Protein AF-0000000073396940 (afdb_homodimer)

Foldseek 3Di:
DQLWKFFLAKDWAQFQDQQVVVVHDLLRQLLVRVVRACVGSVHDLLNCLVFHAEEEFAAQCCQLPVDDPCQCSNVVNPVSNPPHHGDYAYQWLCRQVVSVVVRSVCCSVVSGFKYKRKFFFNQNSDDPQSSQVSSCVNFPPPPDQVPPSRRQVQLLLVVQVVLCVVQRDDCVLLQLLLVQLQVLQLQASRANCVPPDDDVRDDDDCVRWNDDYNPFTDSQAFDATGIMMMTMMGTPVVCVVVVPRDTLKIWQFKFKDFADRHSCVQQVVVVVVPPDLANRQSLLVGLVRRCVSSVHAPQLFLAEEEARNGSSRVLSVCDSNPVDDRSVSSVCSVVVQCHQVHSYPYNSNSHCSTRNRRSRHRNVVRVNCQSCQLNVNSGRSHRPNGFKYKYWIARRSRSMIMMIIIGGPVPD/DQLWKFFLAKDWAQFQDQQVVVVHDLLRQLLVRVVRACVGSVHDLLNCLVFHAEEEFAAQCCQLPVDDPCQCSNVVNPVSNPPHHGDYAYQWLCRQVVSVVVRSVCCSVVSGFKYKGKFFFNQNSDDPQSSQVSSCVNFPPPPDQVPPSRRQVQLLLVVQVVLCVVQRDDCVLLQLLLVQLQVLQLQASRANCVPPDDDVRDDDDCVRWNDDYNPFTDSQAFDATGIMMMTMMGTPVVCVVPVPRDTLKIWQFKFKDFAHRHSCVQQVVVVPVPPPLANRQSLLVGLVRRCVSSVHAPQLFLAEEEARNGSSRVLSVCDSNPVDDRSVSSVCSVVVQCHQVHSYPYNSNSHCSTRNRRSRHRNVVRVNCQSCQLNVNSGRSHRPNGFKYKYWIARRSRSMIMMTIIGGPVPD

Secondary structure (DSSP, 8-state):
----EEEEEEEE--TT--TTTTT--HHHHHHHHHHHHHHHHT--HHHHHHHEEEEEE-SSHHHHHS---GGGHHHHH-GGGTT--EEEEEBTBTHHHHHHHHHHHHHHHTS-SEEEEEEEE---SS-HHHHHHHHGGGS-TTTS-TT-SSHHHHHHHHHHHHHHHHH---HHHHHHHHHHHHHHHTT-TT-TTTT----SS----TTTS-EEETTEEGGGBPPP--EEEEEEEEEHHHHHH-TT---SEEEEEEEEEE--S-HHHHHHHHHHSTT--SSSHHHHHHHHHHHHHHT--GGG-SEEEE--SBHHHHHHHHHHHTSSSTT-HHHHHHTTTTSTTSSS-B-TT-HHHHH---HHHHHHHHHHHHHHHHHT--GGGPPTT--EEEEEEEETTTTEEEEEEEE--TT-/----EEEEEEEE--TT--TTTTT--HHHHHHHHHHHHHHHHT--HHHHHHHEEEEEE-SSHHHHHS---GGGHHHHH-GGGTT--EEEEEBTBTHHHHHHHHHHHHHHHTS-SEEEEEEEE---SS-HHHHHHHHGGGS-TTTS-TT-SSHHHHHHHHHHHHHHHHH---HHHHHHHHHHHHHHHTT-TT-TTTT----SS----TTTS-EEETTEEGGGBPPP--EEEEEEEEEHHHHHH-TT---SEEEEEEEEEE--S-HHHHHHHHHHSTT--SSSHHHHHHHHHHHHHHT--GGG-SEEEE--SBHHHHHHHHHHHTSSSTT-HHHHHHTTTTSTTSSS-B-TT-HHHHH---HHHHHHHHHHHHHHHHHT--GGGPPTT--EEEEEEEETTTTEEEEEEEE--TT-

Structure (mmCIF, N/CA/C/O backbone):
data_AF-0000000073396940-model_v1
#
loop_
_entity.id
_entity.type
_entity.pdbx_description
1 polymer 'Acetyl-CoA acetyltransferase'
#
loop_
_atom_site.group_PDB
_atom_site.id
_atom_site.type_symbol
_atom_site.label_atom_id
_atom_site.label_alt_id
_atom_site.label_comp_id
_atom_site.label_asym_id
_atom_site.label_entity_id
_atom_site.label_seq_id
_atom_site.pdbx_PDB_ins_code
_atom_site.Cartn_x
_atom_site.Cartn_y
_atom_site.Cartn_z
_atom_site.occupancy
_atom_site.B_iso_or_equiv
_atom_site.auth_seq_id
_atom_site.auth_comp_id
_atom_site.auth_asym_id
_atom_site.auth_atom_id
_atom_site.pdbx_PDB_model_num
ATOM 1 N N . MET A 1 1 ? -1.108 6.395 -28.344 1 45.44 1 MET A N 1
ATOM 2 C CA . MET A 1 1 ? -0.477 6.652 -27.062 1 45.44 1 MET A CA 1
ATOM 3 C C . MET A 1 1 ? 0.439 5.5 -26.656 1 45.44 1 MET A C 1
ATOM 5 O O . MET A 1 1 ? 0.076 4.332 -26.812 1 45.44 1 MET A O 1
ATOM 9 N N . ASP A 1 2 ? 1.78 5.684 -26.656 1 65.12 2 ASP A N 1
ATOM 10 C CA . ASP A 1 2 ? 2.939 4.938 -26.172 1 65.12 2 ASP A CA 1
ATOM 11 C C . ASP A 1 2 ? 2.781 4.551 -24.703 1 65.12 2 ASP A C 1
ATOM 13 O O . ASP A 1 2 ? 3.225 5.281 -23.812 1 65.12 2 ASP A O 1
ATOM 17 N N . ASP A 1 3 ? 2.074 3.443 -24.438 1 82.06 3 ASP A N 1
ATOM 18 C CA . ASP A 1 3 ? 1.737 3.102 -23.062 1 82.06 3 ASP A CA 1
ATOM 19 C C . ASP A 1 3 ? 2.379 1.778 -22.656 1 82.06 3 ASP A C 1
ATOM 21 O O . ASP A 1 3 ? 1.927 1.132 -21.703 1 82.06 3 ASP A O 1
ATOM 25 N N . GLY A 1 4 ? 3.441 1.517 -23.438 1 95.06 4 GLY A N 1
ATOM 26 C CA . GLY A 1 4 ? 4.121 0.262 -23.156 1 95.06 4 GLY A CA 1
ATOM 27 C C . GLY A 1 4 ? 4.879 0.272 -21.844 1 95.06 4 GLY A C 1
ATOM 28 O O . GLY A 1 4 ? 5.441 1.299 -21.453 1 95.06 4 GLY A O 1
ATOM 29 N N . VAL A 1 5 ? 4.816 -0.851 -21.125 1 98.56 5 VAL A N 1
ATOM 30 C CA . VAL A 1 5 ? 5.617 -1.072 -19.922 1 98.56 5 VAL A CA 1
ATOM 31 C C . VAL A 1 5 ? 6.523 -2.285 -20.125 1 98.56 5 VAL A C 1
ATOM 33 O O . VAL A 1 5 ? 6.051 -3.375 -20.453 1 98.56 5 VAL A O 1
ATOM 36 N N . TRP A 1 6 ? 7.793 -2.041 -19.906 1 98.69 6 TRP A N 1
ATOM 37 C CA . TRP A 1 6 ? 8.82 -3.029 -20.219 1 98.69 6 TRP A CA 1
ATOM 38 C C . TRP A 1 6 ? 9.609 -3.41 -18.969 1 98.69 6 TRP A C 1
ATOM 40 O O . TRP A 1 6 ? 9.836 -2.576 -18.094 1 98.69 6 TRP A O 1
ATOM 50 N N . ILE A 1 7 ? 9.969 -4.691 -18.969 1 98.94 7 ILE A N 1
ATOM 51 C CA . ILE A 1 7 ? 10.82 -5.191 -17.891 1 98.94 7 ILE A CA 1
ATOM 52 C C . ILE A 1 7 ? 12.281 -5.18 -18.344 1 98.94 7 ILE A C 1
ATOM 54 O O . ILE A 1 7 ? 12.648 -5.883 -19.281 1 98.94 7 ILE A O 1
ATOM 58 N N . LEU A 1 8 ? 13.133 -4.434 -17.688 1 98.56 8 LEU A N 1
ATOM 59 C CA . LEU A 1 8 ? 14.539 -4.34 -18.062 1 98.56 8 LEU A CA 1
ATOM 60 C C . LEU A 1 8 ? 15.344 -5.492 -17.469 1 98.56 8 LEU A C 1
ATOM 62 O O . LEU A 1 8 ? 16.328 -5.93 -18.062 1 98.56 8 LEU A O 1
ATOM 66 N N . GLY A 1 9 ? 14.961 -5.871 -16.281 1 98.5 9 GLY A N 1
ATOM 67 C CA . GLY A 1 9 ? 15.641 -6.922 -15.547 1 98.5 9 GLY A CA 1
ATOM 68 C C . GLY A 1 9 ? 15.109 -7.098 -14.133 1 98.5 9 GLY A C 1
ATOM 69 O O . GLY A 1 9 ? 14.188 -6.387 -13.719 1 98.5 9 GLY A O 1
ATOM 70 N N . GLY A 1 10 ? 15.625 -8.102 -13.477 1 98.75 10 GLY A N 1
ATOM 71 C CA . GLY A 1 10 ? 15.172 -8.375 -12.117 1 98.75 10 GLY A CA 1
ATOM 72 C C . GLY A 1 10 ? 16.094 -9.312 -11.367 1 98.75 10 GLY A C 1
ATOM 73 O O . GLY A 1 10 ? 17.109 -9.758 -11.898 1 98.75 10 GLY A O 1
ATOM 74 N N . TYR A 1 11 ? 15.742 -9.461 -10.117 1 98.81 11 TYR A N 1
ATOM 75 C CA . TYR A 1 11 ? 16.547 -10.234 -9.18 1 98.81 11 TYR A CA 1
ATOM 76 C C . TYR A 1 11 ? 15.656 -10.992 -8.203 1 98.81 11 TYR A C 1
ATOM 78 O O . TYR A 1 11 ? 14.602 -10.5 -7.797 1 98.81 11 TYR A O 1
ATOM 86 N N . GLN A 1 12 ? 16.016 -12.195 -7.891 1 98.94 12 GLN A N 1
ATOM 87 C CA . GLN A 1 12 ? 15.43 -13 -6.82 1 98.94 12 GLN A CA 1
ATOM 88 C C . GLN A 1 12 ? 16.5 -13.445 -5.824 1 98.94 12 GLN A C 1
ATOM 90 O O . GLN A 1 12 ? 17.547 -13.961 -6.219 1 98.94 12 GLN A O 1
ATOM 95 N N . SER A 1 13 ? 16.219 -13.211 -4.562 1 98.94 13 SER A N 1
ATOM 96 C CA . SER A 1 13 ? 17.125 -13.742 -3.541 1 98.94 13 SER A CA 1
ATOM 97 C C . SER A 1 13 ? 17 -15.266 -3.438 1 98.94 13 SER A C 1
ATOM 99 O O . SER A 1 13 ? 16.109 -15.867 -4.051 1 98.94 13 SER A O 1
ATOM 101 N N . ASP A 1 14 ? 17.938 -15.883 -2.746 1 98.88 14 ASP A N 1
ATOM 102 C CA . ASP A 1 14 ? 17.891 -17.312 -2.484 1 98.88 14 ASP A CA 1
ATOM 103 C C . ASP A 1 14 ? 16.797 -17.641 -1.459 1 98.88 14 ASP A C 1
ATOM 105 O O . ASP A 1 14 ? 16.969 -17.391 -0.266 1 98.88 14 ASP A O 1
ATOM 109 N N . PHE A 1 15 ? 15.711 -18.281 -1.92 1 98.88 15 PHE A N 1
ATOM 110 C CA . PHE A 1 15 ? 14.547 -18.5 -1.069 1 98.88 15 PHE A CA 1
ATOM 111 C C . PHE A 1 15 ? 14.797 -19.641 -0.092 1 98.88 15 PHE A C 1
ATOM 113 O O . PHE A 1 15 ? 13.992 -19.875 0.816 1 98.88 15 PHE A O 1
ATOM 120 N N . ALA A 1 16 ? 15.93 -20.297 -0.232 1 98.69 16 ALA A N 1
ATOM 121 C CA . ALA A 1 16 ? 16.25 -21.375 0.698 1 98.69 16 ALA A CA 1
ATOM 122 C C . ALA A 1 16 ? 16.797 -20.828 2.014 1 98.69 16 ALA A C 1
ATOM 124 O O . ALA A 1 16 ? 16.859 -21.547 3.012 1 98.69 16 ALA A O 1
ATOM 125 N N . ARG A 1 17 ? 17.109 -19.562 2.018 1 98.38 17 ARG A N 1
ATOM 126 C CA . ARG A 1 17 ? 17.812 -18.969 3.152 1 98.38 17 ARG A CA 1
ATOM 127 C C . ARG A 1 17 ? 16.859 -18.719 4.312 1 98.38 17 ARG A C 1
ATOM 129 O O . ARG A 1 17 ? 15.656 -18.562 4.109 1 98.38 17 ARG A O 1
ATOM 136 N N . ASN A 1 18 ? 17.406 -18.766 5.457 1 98.31 18 ASN A N 1
ATOM 137 C CA . ASN A 1 18 ? 16.781 -18.281 6.691 1 98.31 18 ASN A CA 1
ATOM 138 C C . ASN A 1 18 ? 17.484 -17.031 7.223 1 98.31 18 ASN A C 1
ATOM 140 O O . ASN A 1 18 ? 18.453 -17.125 7.977 1 98.31 18 ASN A O 1
ATOM 144 N N . LEU A 1 19 ? 16.891 -15.906 6.91 1 98.38 19 LEU A N 1
ATOM 145 C CA . LEU A 1 19 ? 17.594 -14.648 7.16 1 98.38 19 LEU A CA 1
ATOM 146 C C . LEU A 1 19 ? 17.641 -14.344 8.656 1 98.38 19 LEU A C 1
ATOM 148 O O . LEU A 1 19 ? 18.609 -13.75 9.141 1 98.38 19 LEU A O 1
ATOM 152 N N . SER A 1 20 ? 16.625 -14.742 9.344 1 97.06 20 SER A N 1
ATOM 153 C CA . SER A 1 20 ? 16.641 -14.562 10.797 1 97.06 20 SER A CA 1
ATOM 154 C C . SER A 1 20 ? 17.812 -15.305 11.43 1 97.06 20 SER A C 1
ATOM 156 O O . SER A 1 20 ? 18.5 -14.766 12.305 1 97.06 20 SER A O 1
ATOM 158 N N . LYS A 1 21 ? 18.047 -16.594 11.047 1 97.69 21 LYS A N 1
ATOM 159 C CA . LYS A 1 21 ? 19.156 -17.391 11.562 1 97.69 21 LYS A CA 1
ATOM 160 C C . LYS A 1 21 ? 20.5 -16.781 11.164 1 97.69 21 LYS A C 1
ATOM 162 O O . LYS A 1 21 ? 21.516 -16.984 11.852 1 97.69 21 LYS A O 1
ATOM 167 N N . GLU A 1 22 ? 20.5 -16.047 10.078 1 98.19 22 GLU A N 1
ATOM 168 C CA . GLU A 1 22 ? 21.719 -15.367 9.625 1 98.19 22 GLU A CA 1
ATOM 169 C C . GLU A 1 22 ? 21.875 -14.008 10.297 1 98.19 22 GLU A C 1
ATOM 171 O O . GLU A 1 22 ? 22.781 -13.242 9.961 1 98.19 22 GLU A O 1
ATOM 176 N N . ASN A 1 23 ? 21.016 -13.602 11.18 1 97.38 23 ASN A N 1
ATOM 177 C CA . ASN A 1 23 ? 21 -12.312 11.875 1 97.38 23 ASN A CA 1
ATOM 178 C C . ASN A 1 23 ? 20.859 -11.148 10.898 1 97.38 23 ASN A C 1
ATOM 180 O O . ASN A 1 23 ? 21.578 -10.164 10.992 1 97.38 23 ASN A O 1
ATOM 184 N N . ARG A 1 24 ? 20 -11.328 9.977 1 97.75 24 ARG A N 1
ATOM 185 C CA . ARG A 1 24 ? 19.703 -10.312 8.977 1 97.75 24 ARG A CA 1
ATOM 186 C C . ARG A 1 24 ? 18.25 -9.867 9.078 1 97.75 24 ARG A C 1
ATOM 188 O O . ARG A 1 24 ? 17.375 -10.641 9.477 1 97.75 24 ARG A O 1
ATOM 195 N N . ASP A 1 25 ? 18.016 -8.594 8.805 1 97.94 25 ASP A N 1
ATOM 196 C CA . ASP A 1 25 ? 16.672 -8.023 8.898 1 97.94 25 ASP A CA 1
ATOM 197 C C . ASP A 1 25 ? 16.25 -7.406 7.574 1 97.94 25 ASP A C 1
ATOM 199 O O . ASP A 1 25 ? 16.797 -7.738 6.523 1 97.94 25 ASP A O 1
ATOM 203 N N . PHE A 1 26 ? 15.172 -6.602 7.602 1 98.5 26 PHE A N 1
ATOM 204 C CA . PHE A 1 26 ? 14.617 -6.016 6.383 1 98.5 26 PHE A CA 1
ATOM 205 C C . PHE A 1 26 ? 15.641 -5.113 5.707 1 98.5 26 PHE A C 1
ATOM 207 O O . PHE A 1 26 ? 15.672 -5.012 4.477 1 98.5 26 PHE A O 1
ATOM 214 N N . ALA A 1 27 ? 16.469 -4.418 6.477 1 98.62 27 ALA A N 1
ATOM 215 C CA . ALA A 1 27 ? 17.5 -3.572 5.879 1 98.62 27 ALA A CA 1
ATOM 216 C C . ALA A 1 27 ? 18.453 -4.398 5.008 1 98.62 27 ALA A C 1
ATOM 218 O O . ALA A 1 27 ? 18.766 -4.008 3.879 1 98.62 27 ALA A O 1
ATOM 219 N N . ASP A 1 28 ? 18.891 -5.551 5.504 1 98.75 28 ASP A N 1
ATOM 220 C CA . ASP A 1 28 ? 19.797 -6.434 4.777 1 98.75 28 ASP A CA 1
ATOM 221 C C . ASP A 1 28 ? 19.141 -6.977 3.51 1 98.75 28 ASP A C 1
ATOM 223 O O . ASP A 1 28 ? 19.75 -6.973 2.436 1 98.75 28 ASP A O 1
ATOM 227 N N . LEU A 1 29 ? 17.953 -7.461 3.662 1 98.88 29 LEU A N 1
ATOM 228 C CA . LEU A 1 29 ? 17.25 -8.031 2.525 1 98.88 29 LEU A CA 1
ATOM 229 C C . LEU A 1 29 ? 16.984 -6.973 1.454 1 98.88 29 LEU A C 1
ATOM 231 O O . LEU A 1 29 ? 17.156 -7.242 0.262 1 98.88 29 LEU A O 1
ATOM 235 N N . THR A 1 30 ? 16.531 -5.77 1.892 1 98.94 30 THR A N 1
ATOM 236 C CA . THR A 1 30 ? 16.266 -4.691 0.946 1 98.94 30 THR A CA 1
ATOM 237 C C . THR A 1 30 ? 17.531 -4.309 0.19 1 98.94 30 THR A C 1
ATOM 239 O O . THR A 1 30 ? 17.5 -4.125 -1.028 1 98.94 30 THR A O 1
ATOM 242 N N . ARG A 1 31 ? 18.609 -4.184 0.89 1 98.88 31 ARG A N 1
ATOM 243 C CA . ARG A 1 31 ? 19.875 -3.855 0.246 1 98.88 31 ARG A CA 1
ATOM 244 C C . ARG A 1 31 ? 20.219 -4.871 -0.836 1 98.88 31 ARG A C 1
ATOM 246 O O . ARG A 1 31 ? 20.547 -4.5 -1.963 1 98.88 31 ARG A O 1
ATOM 253 N N . GLU A 1 32 ? 20.156 -6.117 -0.478 1 98.88 32 GLU A N 1
ATOM 254 C CA . GLU A 1 32 ? 20.469 -7.188 -1.413 1 98.88 32 GLU A CA 1
ATOM 255 C C . GLU A 1 32 ? 19.578 -7.121 -2.654 1 98.88 32 GLU A C 1
ATOM 257 O O . GLU A 1 32 ? 20.078 -7.172 -3.781 1 98.88 32 GLU A O 1
ATOM 262 N N . VAL A 1 33 ? 18.266 -6.988 -2.453 1 98.94 33 VAL A N 1
ATOM 263 C CA . VAL A 1 33 ? 17.297 -7.062 -3.549 1 98.94 33 VAL A CA 1
ATOM 264 C C . VAL A 1 33 ? 17.422 -5.816 -4.422 1 98.94 33 VAL A C 1
ATOM 266 O O . VAL A 1 33 ? 17.375 -5.906 -5.652 1 98.94 33 VAL A O 1
ATOM 269 N N . VAL A 1 34 ? 17.562 -4.617 -3.805 1 98.94 34 VAL A N 1
ATOM 270 C CA . VAL A 1 34 ? 17.719 -3.379 -4.559 1 98.94 34 VAL A CA 1
ATOM 271 C C . VAL A 1 34 ? 19 -3.439 -5.391 1 98.94 34 VAL A C 1
ATOM 273 O O . VAL A 1 34 ? 18.953 -3.221 -6.605 1 98.94 34 VAL A O 1
ATOM 276 N N . ASP A 1 35 ? 20.125 -3.801 -4.766 1 98.81 35 ASP A N 1
ATOM 277 C CA . ASP A 1 35 ? 21.406 -3.861 -5.465 1 98.81 35 ASP A CA 1
ATOM 278 C C . ASP A 1 35 ? 21.375 -4.898 -6.586 1 98.81 35 ASP A C 1
ATOM 280 O O . ASP A 1 35 ? 21.797 -4.621 -7.707 1 98.81 35 ASP A O 1
ATOM 284 N N . GLY A 1 36 ? 20.891 -6.105 -6.238 1 98.88 36 GLY A N 1
ATOM 285 C CA . GLY A 1 36 ? 20.812 -7.156 -7.242 1 98.88 36 GLY A CA 1
ATOM 286 C C . GLY A 1 36 ? 19.938 -6.785 -8.43 1 98.88 36 GLY A C 1
ATOM 287 O O . GLY A 1 36 ? 20.297 -7.078 -9.578 1 98.88 36 GLY A O 1
ATOM 288 N N . THR A 1 37 ? 18.781 -6.133 -8.188 1 98.88 37 THR A N 1
ATOM 289 C CA . THR A 1 37 ? 17.844 -5.766 -9.234 1 98.88 37 THR A CA 1
ATOM 290 C C . THR A 1 37 ? 18.438 -4.699 -10.148 1 98.88 37 THR A C 1
ATOM 292 O O . THR A 1 37 ? 18.359 -4.812 -11.375 1 98.88 37 THR A O 1
ATOM 295 N N . LEU A 1 38 ? 19 -3.656 -9.57 1 98.75 38 LEU A N 1
ATOM 296 C CA . LEU A 1 38 ? 19.578 -2.568 -10.352 1 98.75 38 LEU A CA 1
ATOM 297 C C . LEU A 1 38 ? 20.766 -3.066 -11.18 1 98.75 38 LEU A C 1
ATOM 299 O O . LEU A 1 38 ? 20.938 -2.66 -12.336 1 98.75 38 LEU A O 1
ATOM 303 N N . THR A 1 39 ? 21.562 -3.965 -10.594 1 98.62 39 THR A N 1
ATOM 304 C CA . THR A 1 39 ? 22.688 -4.555 -11.32 1 98.62 39 THR A CA 1
ATOM 305 C C . THR A 1 39 ? 22.188 -5.359 -12.516 1 98.62 39 THR A C 1
ATOM 307 O O . THR A 1 39 ? 22.672 -5.191 -13.633 1 98.62 39 THR A O 1
ATOM 310 N N . ALA A 1 40 ? 21.219 -6.23 -12.297 1 98.5 40 ALA A N 1
ATOM 311 C CA . ALA A 1 40 ? 20.688 -7.078 -13.352 1 98.5 40 ALA A CA 1
ATOM 312 C C . ALA A 1 40 ? 20.062 -6.242 -14.469 1 98.5 40 ALA A C 1
ATOM 314 O O . ALA A 1 40 ? 20.172 -6.598 -15.648 1 98.5 40 ALA A O 1
ATOM 315 N N . ALA A 1 41 ? 19.391 -5.18 -14.117 1 98.38 41 ALA A N 1
ATOM 316 C CA . ALA A 1 41 ? 18.703 -4.316 -15.078 1 98.38 41 ALA A CA 1
ATOM 317 C C . ALA A 1 41 ? 19.672 -3.326 -15.711 1 98.38 41 ALA A C 1
ATOM 319 O O . ALA A 1 41 ? 19.328 -2.645 -16.688 1 98.38 41 ALA A O 1
ATOM 320 N N . LYS A 1 42 ? 20.875 -3.189 -15.18 1 97.88 42 LYS A N 1
ATOM 321 C CA . LYS A 1 42 ? 21.891 -2.238 -15.633 1 97.88 42 LYS A CA 1
ATOM 322 C C . LYS A 1 42 ? 21.375 -0.805 -15.531 1 97.88 42 LYS A C 1
ATOM 324 O O . LYS A 1 42 ? 21.484 -0.036 -16.5 1 97.88 42 LYS A O 1
ATOM 329 N N . VAL A 1 43 ? 20.781 -0.473 -14.438 1 97.69 43 VAL A N 1
ATOM 330 C CA . VAL A 1 43 ? 20.297 0.871 -14.148 1 97.69 43 VAL A CA 1
ATOM 331 C C . VAL A 1 43 ? 21 1.425 -12.914 1 97.69 43 VAL A C 1
ATOM 333 O O . VAL A 1 43 ? 21.078 0.76 -11.875 1 97.69 43 VAL A O 1
ATOM 336 N N . ASP A 1 44 ? 21.531 2.617 -13.062 1 96.5 44 ASP A N 1
ATOM 337 C CA . ASP A 1 44 ? 22.141 3.293 -11.922 1 96.5 44 ASP A CA 1
ATOM 338 C C . ASP A 1 44 ? 21.078 3.84 -10.969 1 96.5 44 ASP A C 1
ATOM 340 O O . ASP A 1 44 ? 20.078 4.406 -11.406 1 96.5 44 ASP A O 1
ATOM 344 N N . ALA A 1 45 ? 21.328 3.639 -9.688 1 96.19 45 ALA A N 1
ATOM 345 C CA . ALA A 1 45 ? 20.391 4.129 -8.688 1 96.19 45 ALA A CA 1
ATOM 346 C C . ALA A 1 45 ? 20.172 5.633 -8.82 1 96.19 45 ALA A C 1
ATOM 348 O O . ALA A 1 45 ? 19.062 6.129 -8.609 1 96.19 45 ALA A O 1
ATOM 349 N N . ALA A 1 46 ? 21.188 6.332 -9.133 1 95 46 ALA A N 1
ATOM 350 C CA . ALA A 1 46 ? 21.094 7.781 -9.297 1 95 46 ALA A CA 1
ATOM 351 C C . ALA A 1 46 ? 20.188 8.141 -10.477 1 95 46 ALA A C 1
ATOM 353 O O . ALA A 1 46 ? 19.469 9.141 -10.438 1 95 46 ALA A O 1
ATOM 354 N N . ASP A 1 47 ? 20.281 7.355 -11.516 1 92.38 47 ASP A N 1
ATOM 355 C CA . ASP A 1 47 ? 19.422 7.562 -12.68 1 92.38 47 ASP A CA 1
ATOM 356 C C . ASP A 1 47 ? 17.953 7.293 -12.328 1 92.38 47 ASP A C 1
ATOM 358 O O . ASP A 1 47 ? 17.062 8.016 -12.773 1 92.38 47 ASP A O 1
ATOM 362 N N . LEU A 1 48 ? 17.75 6.227 -11.578 1 96.56 48 LEU A N 1
ATOM 363 C CA . LEU A 1 48 ? 16.406 5.941 -11.094 1 96.56 48 LEU A CA 1
ATOM 364 C C . LEU A 1 48 ? 15.875 7.098 -10.25 1 96.56 48 LEU A C 1
ATOM 366 O O . LEU A 1 48 ? 14.719 7.512 -10.406 1 96.56 48 LEU A O 1
ATOM 370 N N . ALA A 1 49 ? 16.688 7.633 -9.43 1 95.5 49 ALA A N 1
ATOM 371 C CA . ALA A 1 49 ? 16.281 8.719 -8.539 1 95.5 49 ALA A CA 1
ATOM 372 C C . ALA A 1 49 ? 15.875 9.953 -9.336 1 95.5 49 ALA A C 1
ATOM 374 O O . ALA A 1 49 ? 14.969 10.688 -8.938 1 95.5 49 ALA A O 1
ATOM 375 N N . ALA A 1 50 ? 16.469 10.211 -10.445 1 93.62 50 ALA A N 1
ATOM 376 C CA . ALA A 1 50 ? 16.266 11.422 -11.227 1 93.62 50 ALA A CA 1
ATOM 377 C C . ALA A 1 50 ? 14.906 11.422 -11.914 1 93.62 50 ALA A C 1
ATOM 379 O O . ALA A 1 50 ? 14.305 12.477 -12.125 1 93.62 50 ALA A O 1
ATOM 380 N N . ALA A 1 51 ? 14.367 10.203 -12.141 1 93.38 51 ALA A N 1
ATOM 381 C CA . ALA A 1 51 ? 13.164 10.195 -12.969 1 93.38 51 ALA A CA 1
ATOM 382 C C . ALA A 1 51 ? 12.227 9.062 -12.562 1 93.38 51 ALA A C 1
ATOM 384 O O . ALA A 1 51 ? 11.312 8.711 -13.312 1 93.38 51 ALA A O 1
ATOM 385 N N . GLY A 1 52 ? 12.508 8.539 -11.453 1 98.12 52 GLY A N 1
ATOM 386 C CA . GLY A 1 52 ? 11.789 7.293 -11.211 1 98.12 52 GLY A CA 1
ATOM 387 C C . GLY A 1 52 ? 11.039 7.281 -9.891 1 98.12 52 GLY A C 1
ATOM 388 O O . GLY A 1 52 ? 10.828 8.328 -9.281 1 98.12 52 GLY A O 1
ATOM 389 N N . VAL A 1 53 ? 10.477 6.16 -9.594 1 98.88 53 VAL A N 1
ATOM 390 C CA . VAL A 1 53 ? 9.648 5.883 -8.422 1 98.88 53 VAL A CA 1
ATOM 391 C C . VAL A 1 53 ? 9.922 4.469 -7.922 1 98.88 53 VAL A C 1
ATOM 393 O O . VAL A 1 53 ? 10.32 3.594 -8.695 1 98.88 53 VAL A O 1
ATOM 396 N N . VAL A 1 54 ? 9.82 4.25 -6.613 1 98.94 54 VAL A N 1
ATOM 397 C CA . VAL A 1 54 ? 10.023 2.939 -6.012 1 98.94 54 VAL A CA 1
ATOM 398 C C . VAL A 1 54 ? 8.711 2.432 -5.418 1 98.94 54 VAL A C 1
ATOM 400 O O . VAL A 1 54 ? 7.977 3.189 -4.777 1 98.94 54 VAL A O 1
ATOM 403 N N . HIS A 1 55 ? 8.336 1.219 -5.719 1 98.94 55 HIS A N 1
ATOM 404 C CA . HIS A 1 55 ? 7.199 0.521 -5.117 1 98.94 55 HIS A CA 1
ATOM 405 C C . HIS A 1 55 ? 7.66 -0.707 -4.336 1 98.94 55 HIS A C 1
ATOM 407 O O . HIS A 1 55 ? 8.273 -1.612 -4.906 1 98.94 55 HIS A O 1
ATOM 413 N N . VAL A 1 56 ? 7.348 -0.768 -3.049 1 99 56 VAL A N 1
ATOM 414 C CA . VAL A 1 56 ? 7.723 -1.884 -2.186 1 99 56 VAL A CA 1
ATOM 415 C C . VAL A 1 56 ? 6.484 -2.715 -1.851 1 99 56 VAL A C 1
ATOM 417 O O . VAL A 1 56 ? 5.461 -2.172 -1.43 1 99 56 VAL A O 1
ATOM 420 N N . ALA A 1 57 ? 6.559 -4.004 -2.082 1 98.94 57 ALA A N 1
ATOM 421 C CA . ALA A 1 57 ? 5.48 -4.926 -1.723 1 98.94 57 ALA A CA 1
ATOM 422 C C . ALA A 1 57 ? 5.828 -5.711 -0.462 1 98.94 57 ALA A C 1
ATOM 424 O O . ALA A 1 57 ? 6.906 -6.301 -0.37 1 98.94 57 ALA A O 1
ATOM 425 N N . ASN A 1 58 ? 4.977 -5.73 0.482 1 98.94 58 ASN A N 1
ATOM 426 C CA . ASN A 1 58 ? 5.09 -6.461 1.739 1 98.94 58 ASN A CA 1
ATOM 427 C C . ASN A 1 58 ? 3.729 -6.652 2.4 1 98.94 58 ASN A C 1
ATOM 429 O O . ASN A 1 58 ? 2.9 -5.738 2.4 1 98.94 58 ASN A O 1
ATOM 433 N N . ALA A 1 59 ? 3.516 -7.805 2.949 1 98.69 59 ALA A N 1
ATOM 434 C CA . ALA A 1 59 ? 2.189 -8.062 3.508 1 98.69 59 ALA A CA 1
ATOM 435 C C . ALA A 1 59 ? 2.215 -7.988 5.031 1 98.69 59 ALA A C 1
ATOM 437 O O . ALA A 1 59 ? 1.302 -7.434 5.648 1 98.69 59 ALA A O 1
ATOM 438 N N . PHE A 1 60 ? 3.279 -8.57 5.695 1 98.56 60 PHE A N 1
ATOM 439 C CA . PHE A 1 60 ? 3.127 -8.805 7.125 1 98.56 60 PHE A CA 1
ATOM 440 C C . PHE A 1 60 ? 4.375 -8.367 7.883 1 98.56 60 PHE A C 1
ATOM 442 O O . PHE A 1 60 ? 4.652 -8.867 8.977 1 98.56 60 PHE A O 1
ATOM 449 N N . GLY A 1 61 ? 5.16 -7.469 7.332 1 98.5 61 GLY A N 1
ATOM 450 C CA . GLY A 1 61 ? 6.395 -7.027 7.957 1 98.5 61 GLY A CA 1
ATOM 451 C C . GLY A 1 61 ? 6.199 -6.543 9.383 1 98.5 61 GLY A C 1
ATOM 452 O O . GLY A 1 61 ? 7.043 -6.789 10.25 1 98.5 61 GLY A O 1
ATOM 453 N N . GLU A 1 62 ? 5.09 -5.852 9.688 1 98.25 62 GLU A N 1
ATOM 454 C CA . GLU A 1 62 ? 4.809 -5.305 11.016 1 98.25 62 GLU A CA 1
ATOM 455 C C . GLU A 1 62 ? 4.621 -6.414 12.047 1 98.25 62 GLU A C 1
ATOM 457 O O . GLU A 1 62 ? 5.07 -6.293 13.188 1 98.25 62 GLU A O 1
ATOM 462 N N . MET A 1 63 ? 4.008 -7.496 11.641 1 98.12 63 MET A N 1
ATOM 463 C CA . MET A 1 63 ? 3.734 -8.594 12.562 1 98.12 63 MET A CA 1
ATOM 464 C C . MET A 1 63 ? 4.973 -9.461 12.758 1 98.12 63 MET A C 1
ATOM 466 O O . MET A 1 63 ? 5.238 -9.93 13.867 1 98.12 63 MET A O 1
ATOM 470 N N . PHE A 1 64 ? 5.77 -9.672 11.742 1 98.44 64 PHE A N 1
ATOM 471 C CA . PHE A 1 64 ? 6.875 -10.625 11.773 1 98.44 64 PHE A CA 1
ATOM 472 C C . PHE A 1 64 ? 8.141 -9.961 12.289 1 98.44 64 PHE A C 1
ATOM 474 O O . PHE A 1 64 ? 9.008 -10.625 12.867 1 98.44 64 PHE A O 1
ATOM 481 N N . ALA A 1 65 ? 8.273 -8.625 12.047 1 97.88 65 ALA A N 1
ATOM 482 C CA . ALA A 1 65 ? 9.547 -7.98 12.367 1 97.88 65 ALA A CA 1
ATOM 483 C C . ALA A 1 65 ? 9.328 -6.613 13.008 1 97.88 65 ALA A C 1
ATOM 485 O O . ALA A 1 65 ? 10.273 -5.84 13.172 1 97.88 65 ALA A O 1
ATOM 486 N N . ARG A 1 66 ? 8.039 -6.25 13.328 1 96.75 66 ARG A N 1
ATOM 487 C CA . ARG A 1 66 ? 7.668 -4.953 13.891 1 96.75 66 ARG A CA 1
ATOM 488 C C . ARG A 1 66 ? 8.18 -3.812 13.016 1 96.75 66 ARG A C 1
ATOM 490 O O . ARG A 1 66 ? 8.578 -2.766 13.523 1 96.75 66 ARG A O 1
ATOM 497 N N . GLN A 1 67 ? 8.281 -4.059 11.742 1 98.19 67 GLN A N 1
ATOM 498 C CA . GLN A 1 67 ? 8.797 -3.055 10.82 1 98.19 67 GLN A CA 1
ATOM 499 C C . GLN A 1 67 ? 7.742 -2.67 9.789 1 98.19 67 GLN A C 1
ATOM 501 O O . GLN A 1 67 ? 7.34 -3.498 8.969 1 98.19 67 GLN A O 1
ATOM 506 N N . GLY A 1 68 ? 7.203 -1.471 9.938 1 98.12 68 GLY A N 1
ATOM 507 C CA . GLY A 1 68 ? 6.383 -0.833 8.922 1 98.12 68 GLY A CA 1
ATOM 508 C C . GLY A 1 68 ? 7.129 0.222 8.125 1 98.12 68 GLY A C 1
ATOM 509 O O . GLY A 1 68 ? 8.359 0.174 8.023 1 98.12 68 GLY A O 1
ATOM 510 N N . HIS A 1 69 ? 6.352 1.037 7.375 1 98.75 69 HIS A N 1
ATOM 511 C CA . HIS A 1 69 ? 6.914 2.137 6.602 1 98.75 69 HIS A CA 1
ATOM 512 C C . HIS A 1 69 ? 8.023 1.647 5.676 1 98.75 69 HIS A C 1
ATOM 514 O O . HIS A 1 69 ? 9.047 2.322 5.516 1 98.75 69 HIS A O 1
ATOM 520 N N . LEU A 1 70 ? 7.871 0.457 5.094 1 98.88 70 LEU A N 1
ATOM 521 C CA . LEU A 1 70 ? 8.906 -0.214 4.316 1 98.88 70 LEU A CA 1
ATOM 522 C C . LEU A 1 70 ? 9.156 0.515 3 1 98.88 70 LEU A C 1
ATOM 524 O O . LEU A 1 70 ? 10.18 0.292 2.346 1 98.88 70 LEU A O 1
ATOM 528 N N . GLY A 1 71 ? 8.195 1.396 2.545 1 98.88 71 GLY A N 1
ATOM 529 C CA . GLY A 1 71 ? 8.461 2.223 1.38 1 98.88 71 GLY A CA 1
ATOM 530 C C . GLY A 1 71 ? 9.742 3.035 1.508 1 98.88 71 GLY A C 1
ATOM 531 O O . GLY A 1 71 ? 10.383 3.352 0.505 1 98.88 71 GLY A O 1
ATOM 532 N N . ALA A 1 72 ? 10.164 3.336 2.707 1 98.88 72 ALA A N 1
ATOM 533 C CA . ALA A 1 72 ? 11.328 4.184 2.957 1 98.88 72 ALA A CA 1
ATOM 534 C C . ALA A 1 72 ? 12.602 3.346 3.094 1 98.88 72 ALA A C 1
ATOM 536 O O . ALA A 1 72 ? 13.703 3.889 3.184 1 98.88 72 ALA A O 1
ATOM 537 N N . MET A 1 73 ? 12.492 2.027 3.121 1 98.88 73 MET A N 1
ATOM 538 C CA . MET A 1 73 ? 13.641 1.16 3.385 1 98.88 73 MET A CA 1
ATOM 539 C C . MET A 1 73 ? 14.664 1.253 2.26 1 98.88 73 MET A C 1
ATOM 541 O O . MET A 1 73 ? 15.867 1.286 2.512 1 98.88 73 MET A O 1
ATOM 545 N N . PRO A 1 74 ? 14.195 1.329 0.949 1 98.94 74 PRO A N 1
ATOM 546 C CA . PRO A 1 74 ? 15.203 1.474 -0.105 1 98.94 74 PRO A CA 1
ATOM 547 C C . PRO A 1 74 ? 16.078 2.719 0.074 1 98.94 74 PRO A C 1
ATOM 549 O O . PRO A 1 74 ? 17.297 2.65 -0.077 1 98.94 74 PRO A O 1
ATOM 552 N N . ALA A 1 75 ? 15.469 3.871 0.409 1 98.81 75 ALA A N 1
ATOM 553 C CA . ALA A 1 75 ? 16.234 5.09 0.642 1 98.81 75 ALA A CA 1
ATOM 554 C C . ALA A 1 75 ? 17.094 4.969 1.898 1 98.81 75 ALA A C 1
ATOM 556 O O . ALA A 1 75 ? 18.141 5.613 2.012 1 98.81 75 ALA A O 1
ATOM 557 N N . THR A 1 76 ? 16.672 4.117 2.871 1 98.75 76 THR A N 1
ATOM 558 C CA . THR A 1 76 ? 17.406 3.895 4.105 1 98.75 76 THR A CA 1
ATOM 559 C C . THR A 1 76 ? 18.734 3.207 3.818 1 98.75 76 THR A C 1
ATOM 561 O O . THR A 1 76 ? 19.75 3.525 4.441 1 98.75 76 THR A O 1
ATOM 564 N N . VAL A 1 77 ? 18.734 2.258 2.801 1 98.5 77 VAL A N 1
ATOM 565 C CA . VAL A 1 77 ? 19.891 1.373 2.67 1 98.5 77 VAL A CA 1
ATOM 566 C C . VAL A 1 77 ? 20.688 1.748 1.424 1 98.5 77 VAL A C 1
ATOM 568 O O . VAL A 1 77 ? 21.812 1.266 1.228 1 98.5 77 VAL A O 1
ATOM 571 N N . CYS A 1 78 ? 20.125 2.562 0.543 1 98.44 78 CYS A N 1
ATOM 572 C CA . CYS A 1 78 ? 20.781 3.014 -0.678 1 98.44 78 CYS A CA 1
ATOM 573 C C . CYS A 1 78 ? 20.781 4.535 -0.774 1 98.44 78 CYS A C 1
ATOM 575 O O . CYS A 1 78 ? 19.781 5.125 -1.201 1 98.44 78 CYS A O 1
ATOM 577 N N . ASP A 1 79 ? 21.891 5.18 -0.558 1 96.94 79 ASP A N 1
ATOM 578 C CA . ASP A 1 79 ? 22 6.633 -0.475 1 96.94 79 ASP A CA 1
ATOM 579 C C . ASP A 1 79 ? 21.562 7.293 -1.779 1 96.94 79 ASP A C 1
ATOM 581 O O . ASP A 1 79 ? 21.016 8.391 -1.768 1 96.94 79 ASP A O 1
ATOM 585 N N . ASP A 1 80 ? 21.797 6.684 -2.816 1 98.06 80 ASP A N 1
ATOM 586 C CA . ASP A 1 80 ? 21.484 7.258 -4.121 1 98.06 80 ASP A CA 1
ATOM 587 C C . ASP A 1 80 ? 19.969 7.336 -4.34 1 98.06 80 ASP A C 1
ATOM 589 O O . ASP A 1 80 ? 19.5 8.039 -5.242 1 98.06 80 ASP A O 1
ATOM 593 N N . LEU A 1 81 ? 19.219 6.652 -3.529 1 98.62 81 LEU A N 1
ATOM 594 C CA . LEU A 1 81 ? 17.766 6.672 -3.689 1 98.62 81 LEU A CA 1
ATOM 595 C C . LEU A 1 81 ? 17.125 7.66 -2.723 1 98.62 81 LEU A C 1
ATOM 597 O O . LEU A 1 81 ? 15.898 7.699 -2.592 1 98.62 81 LEU A O 1
ATOM 601 N N . TRP A 1 82 ? 18 8.438 -1.992 1 97.81 82 TRP A N 1
ATOM 602 C CA . TRP A 1 82 ? 17.5 9.516 -1.15 1 97.81 82 TRP A CA 1
ATOM 603 C C . TRP A 1 82 ? 16.656 10.492 -1.965 1 97.81 82 TRP A C 1
ATOM 605 O O . TRP A 1 82 ? 17.047 10.914 -3.051 1 97.81 82 TRP A O 1
ATOM 615 N N . ASP A 1 83 ? 15.391 10.859 -1.509 1 98 83 ASP A N 1
ATOM 616 C CA . ASP A 1 83 ? 14.461 11.805 -2.117 1 98 83 ASP A CA 1
ATOM 617 C C . ASP A 1 83 ? 13.633 11.141 -3.215 1 98 83 ASP A C 1
ATOM 619 O O . ASP A 1 83 ? 12.789 11.781 -3.844 1 98 83 ASP A O 1
ATOM 623 N N . THR A 1 84 ? 13.844 9.797 -3.488 1 98.81 84 THR A N 1
ATOM 624 C CA . THR A 1 84 ? 13.094 9.117 -4.535 1 98.81 84 THR A CA 1
ATOM 625 C C . THR A 1 84 ? 11.711 8.719 -4.035 1 98.81 84 THR A C 1
ATOM 627 O O . THR A 1 84 ? 11.586 7.98 -3.062 1 98.81 84 THR A O 1
ATOM 630 N N . PRO A 1 85 ? 10.625 9.219 -4.691 1 98.81 85 PRO A N 1
ATOM 631 C CA . PRO A 1 85 ? 9.281 8.828 -4.266 1 98.81 85 PRO A CA 1
ATOM 632 C C . PRO A 1 85 ? 9.125 7.316 -4.113 1 98.81 85 PRO A C 1
ATOM 634 O O . PRO A 1 85 ? 9.586 6.559 -4.973 1 98.81 85 PRO A O 1
ATOM 637 N N . ALA A 1 86 ? 8.516 6.863 -2.963 1 98.88 86 ALA A N 1
ATOM 638 C CA . ALA A 1 86 ? 8.359 5.438 -2.703 1 98.88 86 ALA A CA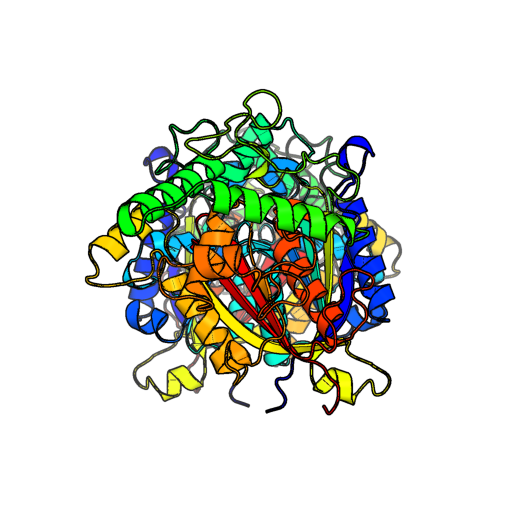 1
ATOM 639 C C . ALA A 1 86 ? 7.137 5.168 -1.831 1 98.88 86 ALA A C 1
ATOM 641 O O . ALA A 1 86 ? 6.75 6.012 -1.017 1 98.88 86 ALA A O 1
ATOM 642 N N . THR A 1 87 ? 6.488 4.082 -2.035 1 98.12 87 THR A N 1
ATOM 643 C CA . THR A 1 87 ? 5.332 3.67 -1.244 1 98.12 87 THR A CA 1
ATOM 644 C C . THR A 1 87 ? 5.309 2.154 -1.069 1 98.12 87 THR A C 1
ATOM 646 O O . THR A 1 87 ? 5.879 1.423 -1.88 1 98.12 87 THR A O 1
ATOM 649 N N . ARG A 1 88 ? 4.762 1.671 0.041 1 98.81 88 ARG A N 1
ATOM 650 C CA . ARG A 1 88 ? 4.547 0.245 0.269 1 98.81 88 ARG A CA 1
ATOM 651 C C . ARG A 1 88 ? 3.113 -0.155 -0.06 1 98.81 88 ARG A C 1
ATOM 653 O O . ARG A 1 88 ? 2.17 0.564 0.279 1 98.81 88 ARG A O 1
ATOM 660 N N . HIS A 1 89 ? 2.926 -1.322 -0.701 1 98.88 89 HIS A N 1
ATOM 661 C CA . HIS A 1 89 ? 1.646 -1.889 -1.113 1 98.88 89 HIS A CA 1
ATOM 662 C C . HIS A 1 89 ? 1.378 -3.213 -0.407 1 98.88 89 HIS A C 1
ATOM 664 O O . HIS A 1 89 ? 2.295 -4.016 -0.21 1 98.88 89 HIS A O 1
ATOM 670 N N . GLU A 1 90 ? 0.113 -3.402 -0.02 1 98.81 90 GLU A N 1
ATOM 671 C CA . GLU A 1 90 ? -0.27 -4.633 0.664 1 98.81 90 GLU A CA 1
ATOM 672 C C . GLU A 1 90 ? -1.578 -5.191 0.109 1 98.81 90 GLU A C 1
ATOM 674 O O . GLU A 1 90 ? -2.545 -4.449 -0.074 1 98.81 90 GLU A O 1
ATOM 679 N N . ALA A 1 91 ? -1.608 -6.453 -0.265 1 98.88 91 ALA A N 1
ATOM 680 C CA . ALA A 1 91 ? -2.771 -7.254 -0.641 1 98.88 91 ALA A CA 1
ATOM 681 C C . ALA A 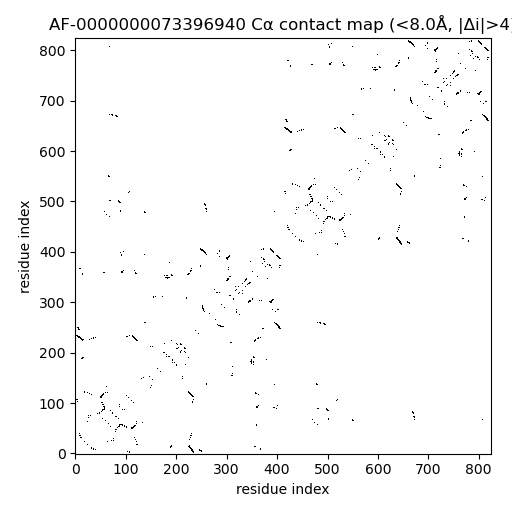1 91 ? -2.551 -8.727 -0.322 1 98.88 91 ALA A C 1
ATOM 683 O O . ALA A 1 91 ? -2.758 -9.594 -1.177 1 98.88 91 ALA A O 1
ATOM 684 N N . ALA A 1 92 ? -2.094 -9.008 0.89 1 98.56 92 ALA A N 1
ATOM 685 C CA . ALA A 1 92 ? -1.707 -10.367 1.274 1 98.56 92 ALA A CA 1
ATOM 686 C C . ALA A 1 92 ? -0.719 -10.961 0.275 1 98.56 92 ALA A C 1
ATOM 688 O O . ALA A 1 92 ? 0.292 -10.336 -0.054 1 98.56 92 ALA A O 1
ATOM 689 N N . CYS A 1 93 ? -0.987 -12.188 -0.198 1 98.69 93 CYS A N 1
ATOM 690 C CA . CYS A 1 93 ? -0.047 -12.891 -1.067 1 98.69 93 CYS A CA 1
ATOM 691 C C . CYS A 1 93 ? 0.016 -12.234 -2.441 1 98.69 93 CYS A C 1
ATOM 693 O O . CYS A 1 93 ? 0.934 -12.5 -3.219 1 98.69 93 CYS A O 1
ATOM 695 N N . ALA A 1 94 ? -0.879 -11.273 -2.729 1 98.88 94 ALA A N 1
ATOM 696 C CA . ALA A 1 94 ? -0.893 -10.609 -4.027 1 98.88 94 ALA A CA 1
ATOM 697 C C . ALA A 1 94 ? -0.165 -9.273 -3.967 1 98.88 94 ALA A C 1
ATOM 699 O O . ALA A 1 94 ? -0.235 -8.477 -4.906 1 98.88 94 ALA A O 1
ATOM 700 N N . SER A 1 95 ? 0.541 -8.969 -2.887 1 98.94 95 SER A N 1
ATOM 701 C CA . SER A 1 95 ? 1.17 -7.672 -2.654 1 98.94 95 SER A CA 1
ATOM 702 C C . SER A 1 95 ? 2.135 -7.316 -3.779 1 98.94 95 SER A C 1
ATOM 704 O O . SER A 1 95 ? 2.156 -6.176 -4.246 1 98.94 95 SER A O 1
ATOM 706 N N . GLY A 1 96 ? 2.932 -8.289 -4.203 1 98.94 96 GLY A N 1
ATOM 707 C CA . GLY A 1 96 ? 3.883 -8.023 -5.27 1 98.94 96 GLY A CA 1
ATOM 708 C C . GLY A 1 96 ? 3.219 -7.637 -6.582 1 98.94 96 GLY A C 1
ATOM 709 O O . GLY A 1 96 ? 3.717 -6.773 -7.305 1 98.94 96 GLY A O 1
ATOM 710 N N . SER A 1 97 ? 2.094 -8.266 -6.887 1 98.94 97 SER A N 1
ATOM 711 C CA . SER A 1 97 ? 1.39 -8 -8.133 1 98.94 97 SER A CA 1
ATOM 712 C C . SER A 1 97 ? 0.719 -6.633 -8.117 1 98.94 97 SER A C 1
ATOM 714 O O . SER A 1 97 ? 0.725 -5.914 -9.117 1 98.94 97 SER A O 1
ATOM 716 N N . VAL A 1 98 ? 0.143 -6.254 -6.961 1 98.94 98 VAL A N 1
ATOM 717 C CA . VAL A 1 98 ? -0.525 -4.957 -6.926 1 98.94 98 VAL A CA 1
ATOM 718 C C . VAL A 1 98 ? 0.515 -3.84 -6.926 1 98.94 98 VAL A C 1
ATOM 720 O O . VAL A 1 98 ? 0.279 -2.764 -7.48 1 98.94 98 VAL A O 1
ATOM 723 N N . ALA A 1 99 ? 1.706 -4.082 -6.312 1 98.94 99 ALA A N 1
ATOM 724 C CA . ALA A 1 99 ? 2.791 -3.113 -6.434 1 98.94 99 ALA A CA 1
ATOM 725 C C . ALA A 1 99 ? 3.186 -2.906 -7.891 1 98.94 99 ALA A C 1
ATOM 727 O O . ALA A 1 99 ? 3.471 -1.781 -8.312 1 98.94 99 ALA A O 1
ATOM 728 N N . THR A 1 100 ? 3.221 -3.965 -8.68 1 98.94 100 THR A N 1
ATOM 729 C CA . THR A 1 100 ? 3.535 -3.893 -10.102 1 98.94 100 THR A CA 1
ATOM 730 C C . THR A 1 100 ? 2.479 -3.082 -10.844 1 98.94 100 THR A C 1
ATOM 732 O O . THR A 1 100 ? 2.811 -2.248 -11.695 1 98.94 100 THR A O 1
ATOM 735 N N . LEU A 1 101 ? 1.202 -3.344 -10.516 1 98.94 101 LEU A N 1
ATOM 736 C CA . LEU A 1 101 ? 0.127 -2.572 -11.133 1 98.94 101 LEU A CA 1
ATOM 737 C C . LEU A 1 101 ? 0.28 -1.086 -10.828 1 98.94 101 LEU A C 1
ATOM 739 O O . LEU A 1 101 ? 0.055 -0.243 -11.703 1 98.94 101 LEU A O 1
ATOM 743 N N . ALA A 1 102 ? 0.64 -0.77 -9.586 1 98.88 102 ALA A N 1
ATOM 744 C CA . ALA A 1 102 ? 0.853 0.626 -9.211 1 98.88 102 ALA A CA 1
ATOM 745 C C . ALA A 1 102 ? 1.998 1.239 -10.016 1 98.88 102 ALA A C 1
ATOM 747 O O . ALA A 1 102 ? 1.906 2.383 -10.461 1 98.88 102 ALA A O 1
ATOM 748 N N . ALA A 1 103 ? 3.064 0.503 -10.148 1 98.88 103 ALA A N 1
ATOM 749 C CA . ALA A 1 103 ? 4.199 0.968 -10.938 1 98.88 103 ALA A CA 1
ATOM 750 C C . ALA A 1 103 ? 3.785 1.232 -12.383 1 98.88 103 ALA A C 1
ATOM 752 O O . ALA A 1 103 ? 4.164 2.25 -12.969 1 98.88 103 ALA A O 1
ATOM 753 N N . MET A 1 104 ? 3.031 0.344 -12.969 1 98.81 104 MET A N 1
ATOM 754 C CA . MET A 1 104 ? 2.547 0.506 -14.336 1 98.81 104 MET A CA 1
ATOM 755 C C . MET A 1 104 ? 1.705 1.771 -14.469 1 98.81 104 MET A C 1
ATOM 757 O O . MET A 1 104 ? 1.838 2.512 -15.445 1 98.81 104 MET A O 1
ATOM 761 N N . ALA A 1 105 ? 0.825 1.989 -13.477 1 98.38 105 ALA A N 1
ATOM 762 C CA . ALA A 1 105 ? -0.019 3.182 -13.508 1 98.38 105 ALA A CA 1
ATOM 763 C C . ALA A 1 105 ? 0.827 4.453 -13.492 1 98.38 105 ALA A C 1
ATOM 765 O O . ALA A 1 105 ? 0.539 5.406 -14.219 1 98.38 105 ALA A O 1
ATOM 766 N N . ASP A 1 106 ? 1.83 4.492 -12.641 1 98.31 106 ASP A N 1
ATOM 767 C CA . ASP A 1 106 ? 2.719 5.645 -12.555 1 98.31 106 ASP A CA 1
ATOM 768 C C . ASP A 1 106 ? 3.422 5.898 -13.891 1 98.31 106 ASP A C 1
ATOM 770 O O . ASP A 1 106 ? 3.523 7.043 -14.336 1 98.31 106 ASP A O 1
ATOM 774 N N . LEU A 1 107 ? 3.906 4.852 -14.5 1 98.12 107 LEU A N 1
ATOM 775 C CA . LEU A 1 107 ? 4.598 4.977 -15.773 1 98.12 107 LEU A CA 1
ATOM 776 C C . LEU A 1 107 ? 3.641 5.449 -16.875 1 98.12 107 LEU A C 1
ATOM 778 O O . LEU A 1 107 ? 3.969 6.355 -17.641 1 98.12 107 LEU A O 1
ATOM 782 N N . ARG A 1 108 ? 2.471 4.891 -16.906 1 97.31 108 ARG A N 1
ATOM 78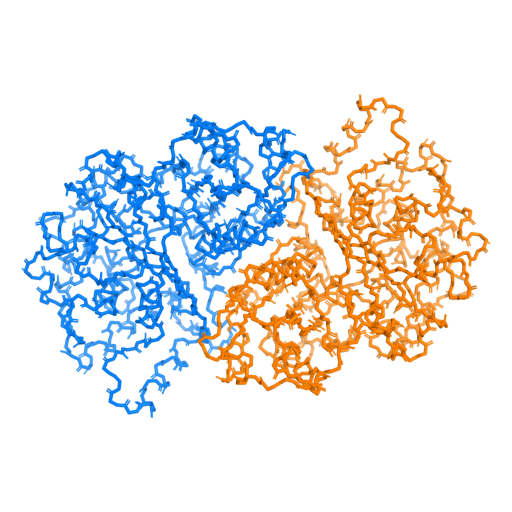3 C CA . ARG A 1 108 ? 1.5 5.203 -17.953 1 97.31 108 ARG A CA 1
ATOM 784 C C . ARG A 1 108 ? 0.91 6.594 -17.75 1 97.31 108 ARG A C 1
ATOM 786 O O . ARG A 1 108 ? 0.449 7.223 -18.703 1 97.31 108 ARG A O 1
ATOM 793 N N . SER A 1 109 ? 0.896 7.062 -16.5 1 96 109 SER A N 1
ATOM 794 C CA . SER A 1 109 ? 0.43 8.422 -16.219 1 96 109 SER A CA 1
ATOM 795 C C . SER A 1 109 ? 1.411 9.461 -16.75 1 96 109 SER A C 1
ATOM 797 O O . SER A 1 109 ? 1.064 10.633 -16.875 1 96 109 SER A O 1
ATOM 799 N N . GLY A 1 110 ? 2.66 9.023 -16.984 1 95.44 110 GLY A N 1
ATOM 800 C CA . GLY A 1 110 ? 3.695 9.93 -17.469 1 95.44 110 GLY A CA 1
ATOM 801 C C . GLY A 1 110 ? 4.43 10.633 -16.328 1 95.44 110 GLY A C 1
ATOM 802 O O . GLY A 1 110 ? 5.375 11.383 -16.578 1 95.44 110 GLY A O 1
ATOM 803 N N . ALA A 1 111 ? 4.051 10.312 -15.102 1 95.5 111 ALA A N 1
ATOM 804 C CA . ALA A 1 111 ? 4.672 10.977 -13.961 1 95.5 111 ALA A CA 1
ATOM 805 C C . ALA A 1 111 ? 6.121 10.531 -13.789 1 95.5 111 ALA A C 1
ATOM 807 O O . ALA A 1 111 ? 6.953 11.289 -13.289 1 95.5 111 ALA A O 1
ATOM 808 N N . TYR A 1 112 ? 6.406 9.344 -14.133 1 97.44 112 TYR A N 1
ATOM 809 C CA . TYR A 1 112 ? 7.734 8.742 -14.023 1 97.44 112 TYR A CA 1
ATOM 810 C C . TYR A 1 112 ? 8.07 7.941 -15.281 1 97.44 112 TYR A C 1
ATOM 812 O O . TYR A 1 112 ? 7.18 7.582 -16.047 1 97.44 112 TYR A O 1
ATOM 820 N N . ARG A 1 113 ? 9.391 7.664 -15.453 1 97.62 113 ARG A N 1
ATOM 821 C CA . ARG A 1 113 ? 9.82 6.961 -16.656 1 97.62 113 ARG A CA 1
ATOM 822 C C . ARG A 1 113 ? 10.406 5.598 -16.312 1 97.62 113 ARG A C 1
ATOM 824 O O . ARG A 1 113 ? 10.523 4.73 -17.188 1 97.62 113 ARG A O 1
ATOM 831 N N . VAL A 1 114 ? 10.828 5.469 -15.117 1 98.56 114 VAL A N 1
ATOM 832 C CA . VAL A 1 114 ? 11.43 4.23 -14.633 1 98.56 114 VAL A CA 1
ATOM 833 C C . VAL A 1 114 ? 10.93 3.926 -13.227 1 98.56 114 VAL A C 1
ATOM 835 O O . VAL A 1 114 ? 10.75 4.836 -12.406 1 98.56 114 VAL A O 1
ATOM 838 N N . ALA A 1 115 ? 10.602 2.672 -12.961 1 98.88 115 ALA A N 1
ATOM 839 C CA . ALA A 1 115 ? 10.117 2.242 -11.648 1 98.88 115 ALA A CA 1
ATOM 840 C C . ALA A 1 115 ? 10.906 1.041 -11.141 1 98.88 115 ALA A C 1
ATOM 842 O O . ALA A 1 115 ? 11.195 0.114 -11.898 1 98.88 115 ALA A O 1
ATOM 843 N N . LEU A 1 116 ? 11.352 1.093 -9.906 1 98.94 116 LEU A N 1
ATOM 844 C CA . LEU A 1 116 ? 11.867 -0.062 -9.18 1 98.94 116 LEU A CA 1
ATOM 845 C C . LEU A 1 116 ? 10.766 -0.701 -8.336 1 98.94 116 LEU A C 1
ATOM 847 O O . LEU A 1 116 ? 10.172 -0.043 -7.477 1 98.94 116 LEU A O 1
ATOM 851 N N . VAL A 1 117 ? 10.391 -1.939 -8.625 1 99 117 VAL A N 1
ATOM 852 C CA . VAL A 1 117 ? 9.438 -2.709 -7.84 1 99 117 VAL A CA 1
ATOM 853 C C . VAL A 1 117 ? 10.172 -3.777 -7.035 1 99 117 VAL A C 1
ATOM 855 O O . VAL A 1 117 ? 10.852 -4.633 -7.602 1 99 117 VAL A O 1
ATOM 858 N N . VAL A 1 118 ? 10.039 -3.758 -5.711 1 98.94 118 VAL A N 1
ATOM 859 C CA . VAL A 1 118 ? 10.703 -4.746 -4.871 1 98.94 118 VAL A CA 1
ATOM 860 C C . VAL A 1 118 ? 9.695 -5.402 -3.934 1 98.94 118 VAL A C 1
ATOM 862 O O . VAL A 1 118 ? 8.906 -4.711 -3.285 1 98.94 118 VAL A O 1
ATOM 865 N N . GLY A 1 119 ? 9.594 -6.715 -3.945 1 98.94 119 GLY A N 1
ATOM 866 C CA . GLY A 1 119 ? 8.867 -7.488 -2.953 1 98.94 119 GLY A CA 1
ATOM 867 C C . GLY A 1 119 ? 9.766 -8.047 -1.862 1 98.94 119 GLY A C 1
ATOM 868 O O . GLY A 1 119 ? 10.805 -8.641 -2.148 1 98.94 119 GLY A O 1
ATOM 869 N N . LEU A 1 120 ? 9.375 -7.812 -0.628 1 98.94 120 LEU A N 1
ATOM 870 C CA . LEU A 1 120 ? 10.18 -8.195 0.53 1 98.94 120 LEU A CA 1
ATOM 871 C C . LEU A 1 120 ? 9.305 -8.867 1.592 1 98.94 120 LEU A C 1
ATOM 873 O O . LEU A 1 120 ? 8.234 -8.359 1.931 1 98.94 120 LEU A O 1
ATOM 877 N N . GLU A 1 121 ? 9.773 -9.984 2.123 1 98.94 121 GLU A N 1
ATOM 878 C CA . GLU A 1 121 ? 9.055 -10.625 3.217 1 98.94 121 GLU A CA 1
ATOM 879 C C . GLU A 1 121 ? 10 -11.422 4.117 1 98.94 121 GLU A C 1
ATOM 881 O O . GLU A 1 121 ? 10.898 -12.109 3.627 1 98.94 121 GLU A O 1
ATOM 886 N N . LEU A 1 122 ? 9.914 -11.297 5.375 1 98.75 122 LEU A N 1
ATOM 887 C CA . LEU A 1 122 ? 10.5 -12.164 6.391 1 98.75 122 LEU A CA 1
ATOM 888 C C . LEU A 1 122 ? 9.422 -12.93 7.145 1 98.75 122 LEU A C 1
ATOM 890 O O . LEU A 1 122 ? 8.586 -12.328 7.824 1 98.75 122 LEU A O 1
ATOM 894 N N . GLU A 1 123 ? 9.445 -14.266 7 1 98.31 123 GLU A N 1
ATOM 895 C CA . GLU A 1 123 ? 8.375 -15.055 7.609 1 98.31 123 GLU A CA 1
ATOM 896 C C . GLU A 1 123 ? 8.938 -16.094 8.578 1 98.31 123 GLU A C 1
ATOM 898 O O . GLU A 1 123 ? 8.188 -16.891 9.148 1 98.31 123 GLU A O 1
ATOM 903 N N . LYS A 1 124 ? 10.273 -16.109 8.742 1 98.06 124 LYS A N 1
ATOM 904 C CA . LYS A 1 124 ? 10.883 -17.109 9.609 1 98.06 124 LYS A CA 1
ATOM 905 C C . LYS A 1 124 ? 11.43 -16.469 10.883 1 98.06 124 LYS A C 1
ATOM 907 O O . LYS A 1 124 ? 12.312 -17.031 11.531 1 98.06 124 LYS A O 1
ATOM 912 N N . THR A 1 125 ? 10.898 -15.312 11.258 1 98.06 125 THR A N 1
ATOM 913 C CA . THR A 1 125 ? 11.398 -14.578 12.414 1 98.06 125 THR A CA 1
ATOM 914 C C . THR A 1 125 ? 10.773 -15.109 13.703 1 98.06 125 THR A C 1
ATOM 916 O O . THR A 1 125 ? 11.234 -14.789 14.797 1 98.06 125 THR A O 1
ATOM 919 N N . VAL A 1 126 ? 9.703 -15.938 13.633 1 97.69 126 VAL A N 1
ATOM 920 C CA . VAL A 1 126 ? 8.969 -16.469 14.773 1 97.69 126 VAL A CA 1
ATOM 921 C C . VAL A 1 126 ? 8.719 -17.969 14.57 1 97.69 126 VAL A C 1
ATOM 923 O O . VAL A 1 126 ? 8.875 -18.484 13.461 1 97.69 126 VAL A O 1
ATOM 926 N N . PRO A 1 127 ? 8.367 -18.688 15.695 1 95.94 127 PRO A N 1
ATOM 927 C CA . PRO A 1 127 ? 8 -20.094 15.531 1 95.94 127 PRO A CA 1
ATOM 928 C C . PRO A 1 127 ? 6.824 -20.297 14.586 1 95.94 127 PRO A C 1
ATOM 930 O O . PRO A 1 127 ? 5.969 -19.422 14.453 1 95.94 127 PRO A O 1
ATOM 933 N N . GLY A 1 128 ? 6.762 -21.438 13.953 1 94.31 128 GLY A N 1
ATOM 934 C CA . GLY A 1 128 ? 5.809 -21.766 12.906 1 94.31 128 GLY A CA 1
ATOM 935 C C . GLY A 1 128 ? 4.367 -21.484 13.297 1 94.31 128 GLY A C 1
ATOM 936 O O . GLY A 1 128 ? 3.592 -20.969 12.5 1 94.31 128 GLY A O 1
ATOM 937 N N .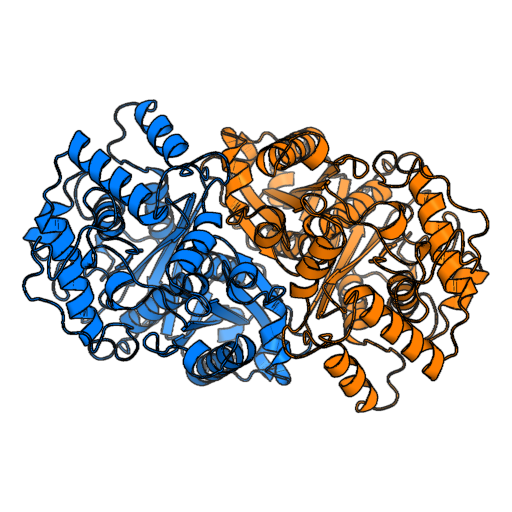 ASP A 1 129 ? 3.988 -21.828 14.508 1 94.06 129 ASP A N 1
ATOM 938 C CA . ASP A 1 129 ? 2.615 -21.625 14.961 1 94.06 129 ASP A CA 1
ATOM 939 C C . ASP A 1 129 ? 2.275 -20.141 15.031 1 94.06 129 ASP A C 1
ATOM 941 O O . ASP A 1 129 ? 1.181 -19.719 14.641 1 94.06 129 ASP A O 1
ATOM 945 N N . THR A 1 130 ? 3.207 -19.375 15.547 1 96.44 130 THR A N 1
ATOM 946 C CA . THR A 1 130 ? 3.027 -17.922 15.602 1 96.44 130 THR A CA 1
ATOM 947 C C . THR A 1 130 ? 2.973 -17.328 14.195 1 96.44 130 THR A C 1
ATOM 949 O O . THR A 1 130 ? 2.186 -16.422 13.922 1 96.44 130 THR A O 1
ATOM 952 N N . ALA A 1 131 ? 3.812 -17.859 13.32 1 96.75 131 ALA A N 1
ATOM 953 C CA . ALA A 1 131 ? 3.811 -17.422 11.922 1 96.75 131 ALA A CA 1
ATOM 954 C C . ALA A 1 131 ? 2.449 -17.656 11.273 1 96.75 131 ALA A C 1
ATOM 956 O O . ALA A 1 131 ? 1.928 -16.781 10.578 1 96.75 131 ALA A O 1
ATOM 957 N N . ALA A 1 132 ? 1.913 -18.828 11.492 1 94.62 132 ALA A N 1
ATOM 958 C CA . ALA A 1 132 ? 0.599 -19.172 10.945 1 94.62 132 ALA A CA 1
ATOM 959 C C . ALA A 1 132 ? -0.469 -18.203 11.469 1 94.62 132 ALA A C 1
ATOM 961 O O . ALA A 1 132 ? -1.371 -17.812 10.727 1 94.62 132 ALA A O 1
ATOM 962 N N . GLU A 1 133 ? -0.365 -17.906 12.734 1 95 133 GLU A N 1
ATOM 963 C CA . GLU A 1 133 ? -1.288 -16.938 13.328 1 95 133 GLU A CA 1
ATOM 964 C C . GLU A 1 133 ? -1.147 -15.562 12.68 1 95 133 GLU A C 1
ATOM 966 O O . GLU A 1 133 ? -2.146 -14.891 12.422 1 95 133 GLU A O 1
ATOM 971 N N . HIS A 1 134 ? 0.088 -15.109 12.43 1 97.06 134 HIS A N 1
ATOM 972 C CA . HIS A 1 134 ? 0.32 -13.828 11.773 1 97.06 134 HIS A CA 1
ATOM 973 C C . HIS A 1 134 ? -0.327 -13.789 10.391 1 97.06 134 HIS A C 1
ATOM 975 O O . HIS A 1 134 ? -0.951 -12.789 10.023 1 97.06 134 HIS A O 1
ATOM 981 N N . LEU A 1 135 ? -0.242 -14.859 9.688 1 96.69 135 LEU A N 1
ATOM 982 C CA . LEU A 1 135 ? -0.761 -14.914 8.32 1 96.69 135 LEU A CA 1
ATOM 983 C C . LEU A 1 135 ? -2.287 -14.891 8.32 1 96.69 135 LEU A C 1
ATOM 985 O O . LEU A 1 135 ? -2.904 -14.539 7.312 1 96.69 135 LEU A O 1
ATOM 989 N N . SER A 1 136 ? -2.875 -15.219 9.461 1 96.38 136 SER A N 1
ATOM 990 C CA . SER A 1 136 ? -4.332 -15.242 9.547 1 96.38 136 SER A CA 1
ATOM 991 C C . SER A 1 136 ? -4.918 -13.844 9.43 1 96.38 136 SER A C 1
ATOM 993 O O . SER A 1 136 ? -6.109 -13.68 9.156 1 96.38 136 SER A O 1
ATOM 995 N N . ALA A 1 137 ? -4.074 -12.836 9.531 1 96.75 137 ALA A N 1
ATOM 996 C CA . ALA A 1 137 ? -4.523 -11.445 9.453 1 96.75 137 ALA A CA 1
ATOM 997 C C . ALA A 1 137 ? -5.012 -11.109 8.047 1 96.75 137 ALA A C 1
ATOM 999 O O . ALA A 1 137 ? -5.664 -10.078 7.844 1 96.75 137 ALA A O 1
ATOM 1000 N N . ALA A 1 138 ? -4.754 -11.984 7.09 1 97.62 138 ALA A N 1
ATOM 1001 C CA . ALA A 1 138 ? -5.195 -11.766 5.715 1 97.62 138 ALA A CA 1
ATOM 1002 C C . ALA A 1 138 ? -6.652 -12.18 5.531 1 97.62 138 ALA A C 1
ATOM 1004 O O . ALA A 1 138 ? -7.27 -11.875 4.512 1 97.62 138 ALA A O 1
ATOM 1005 N N . ALA A 1 139 ? -7.199 -12.906 6.496 1 97.62 139 ALA A N 1
ATOM 1006 C CA . ALA A 1 139 ? -8.609 -13.289 6.477 1 97.62 139 ALA A CA 1
ATOM 1007 C C . ALA A 1 139 ? -9.477 -12.211 7.137 1 97.62 139 ALA A C 1
ATOM 1009 O O . ALA A 1 139 ? -8.977 -11.141 7.488 1 97.62 139 ALA A O 1
ATOM 1010 N N . TRP A 1 140 ? -10.828 -12.492 7.18 1 97.81 140 TRP A N 1
ATOM 1011 C CA . TRP A 1 140 ? -11.727 -11.57 7.871 1 97.81 140 TRP A CA 1
ATOM 1012 C C . TRP A 1 140 ? -11.711 -11.828 9.375 1 97.81 140 TRP A C 1
ATOM 1014 O O . TRP A 1 140 ? -12.586 -12.516 9.906 1 97.81 140 TRP A O 1
ATOM 1024 N N . THR A 1 141 ? -10.75 -11.156 10.023 1 95 141 THR A N 1
ATOM 1025 C CA . THR A 1 141 ? -10.477 -11.391 11.438 1 95 141 THR A CA 1
ATOM 1026 C C . THR A 1 141 ? -11.742 -11.18 12.273 1 95 141 THR A C 1
ATOM 1028 O O . THR A 1 141 ? -12.438 -10.18 12.117 1 95 141 THR A O 1
ATOM 1031 N N . GLY A 1 142 ? -11.969 -12.117 13.125 1 93.06 142 GLY A N 1
ATOM 1032 C CA . GLY A 1 142 ? -13.102 -12.031 14.023 1 93.06 142 GLY A CA 1
ATOM 1033 C C . GLY A 1 142 ? -14.398 -12.5 13.398 1 93.06 142 GLY A C 1
ATOM 1034 O O . GLY A 1 142 ? -15.422 -12.609 14.078 1 93.06 142 GLY A O 1
ATOM 1035 N N . HIS A 1 143 ? -14.391 -12.844 12.133 1 94.94 143 HIS A N 1
ATOM 1036 C CA . HIS A 1 143 ? -15.625 -13.18 11.438 1 94.94 143 HIS A CA 1
ATOM 1037 C C . HIS A 1 143 ? -15.547 -14.562 10.812 1 94.94 143 HIS A C 1
ATOM 1039 O O . HIS A 1 143 ? -16.578 -15.188 10.539 1 94.94 143 HIS A O 1
ATOM 1045 N N . GLU A 1 144 ? -14.344 -15.008 10.586 1 91.06 144 GLU A N 1
ATOM 1046 C CA . GLU A 1 144 ? -14.18 -16.312 9.945 1 91.06 144 GLU A CA 1
ATOM 1047 C C . GLU A 1 144 ? -12.914 -17 10.438 1 91.06 144 GLU A C 1
ATOM 1049 O O . GLU A 1 144 ? -11.906 -16.359 10.734 1 91.06 144 GLU A O 1
ATOM 1054 N N . GLY A 1 145 ? -12.93 -18.297 10.539 1 83.69 145 GLY A N 1
ATOM 1055 C CA . GLY A 1 145 ? -11.75 -19.125 10.688 1 83.69 145 GLY A CA 1
ATOM 1056 C C . GLY A 1 145 ? -11.289 -19.25 12.125 1 83.69 145 GLY A C 1
ATOM 1057 O O . GLY A 1 145 ? -10.219 -19.812 12.391 1 83.69 145 GLY A O 1
ATOM 1058 N N . ALA A 1 146 ? -12.008 -18.766 13.094 1 80 146 ALA A N 1
ATOM 1059 C CA . ALA A 1 146 ? -11.586 -18.734 14.492 1 80 146 ALA A CA 1
ATOM 1060 C C . ALA A 1 146 ? -11.383 -20.141 15.039 1 80 146 ALA A C 1
ATOM 1062 O O . ALA A 1 146 ? -10.586 -20.344 15.961 1 80 146 ALA A O 1
ATOM 1063 N N . GLU A 1 147 ? -11.836 -21.078 14.406 1 83.81 147 GLU A N 1
ATOM 1064 C CA . GLU A 1 147 ? -11.828 -22.422 14.977 1 83.81 147 GLU A CA 1
ATOM 1065 C C . GLU A 1 147 ? -10.695 -23.266 14.391 1 83.81 147 GLU A C 1
ATOM 1067 O O . GLU A 1 147 ? -10.352 -24.312 14.938 1 83.81 147 GLU A O 1
ATOM 1072 N N . ALA A 1 148 ? -10.117 -22.812 13.344 1 87.62 148 ALA A N 1
ATOM 1073 C CA . ALA A 1 148 ? -9.094 -23.625 12.688 1 87.62 148 ALA A CA 1
ATOM 1074 C C . ALA A 1 148 ? -7.734 -23.438 13.359 1 87.62 148 ALA A C 1
ATOM 1076 O O . ALA A 1 148 ? -7.387 -22.328 13.766 1 87.62 148 ALA A O 1
ATOM 1077 N N . ARG A 1 149 ? -7.035 -24.594 13.531 1 86 149 ARG A N 1
ATOM 1078 C CA . ARG A 1 149 ? -5.668 -24.5 14.039 1 86 149 ARG A CA 1
ATOM 1079 C C . ARG A 1 149 ? -4.773 -23.75 13.062 1 86 149 ARG A C 1
ATOM 1081 O O . ARG A 1 149 ? -4.012 -22.859 13.461 1 86 149 ARG A O 1
ATOM 1088 N N . TYR A 1 150 ? -4.812 -24.094 11.797 1 93.69 150 TYR A N 1
ATOM 1089 C CA . TYR A 1 150 ? -4.141 -23.406 10.695 1 93.69 150 TYR A CA 1
ATOM 1090 C C . TYR A 1 150 ? -5.152 -22.875 9.688 1 93.69 150 TYR A C 1
ATOM 1092 O O . TYR A 1 150 ? -5.707 -23.656 8.898 1 93.69 150 TYR A O 1
ATOM 1100 N N . LEU A 1 151 ? -5.27 -21.641 9.727 1 94.81 151 LEU A N 1
ATOM 1101 C CA . LEU A 1 151 ? -6.383 -21.016 9.016 1 94.81 151 LEU A CA 1
ATOM 1102 C C . LEU A 1 151 ? -6.309 -21.297 7.52 1 94.81 151 LEU A C 1
ATOM 1104 O O . LEU A 1 151 ? -7.277 -21.781 6.926 1 94.81 151 LEU A O 1
ATOM 1108 N N . TRP A 1 152 ? -5.191 -21.047 6.922 1 95.94 152 TRP A N 1
ATOM 1109 C CA . TRP A 1 152 ? -5.133 -21.062 5.465 1 95.94 152 TRP A CA 1
ATOM 1110 C C . TRP A 1 152 ? -5.203 -22.484 4.926 1 95.94 152 TRP A C 1
ATOM 1112 O O . TRP A 1 152 ? -5.953 -22.766 3.988 1 95.94 152 TRP A O 1
ATOM 1122 N N . PRO A 1 153 ? -4.465 -23.453 5.559 1 96.62 153 PRO A N 1
ATOM 1123 C CA . PRO A 1 153 ? -4.723 -24.844 5.164 1 96.62 153 PRO A CA 1
ATOM 1124 C C . PRO A 1 153 ? -6.191 -25.234 5.285 1 96.62 153 PRO A C 1
ATOM 1126 O O . PRO A 1 153 ? -6.723 -25.938 4.43 1 96.62 153 PRO A O 1
ATOM 1129 N N . SER A 1 154 ? -6.809 -24.781 6.309 1 96.81 154 SER A N 1
ATOM 1130 C CA . SER A 1 154 ? -8.219 -25.094 6.508 1 96.81 154 SER A CA 1
ATOM 1131 C C . SER A 1 154 ? -9.078 -24.5 5.391 1 96.81 154 SER A C 1
ATOM 1133 O O . SER A 1 154 ? -9.977 -25.156 4.875 1 96.81 154 SER A O 1
ATOM 1135 N N . MET A 1 155 ? -8.836 -23.297 5.008 1 97.12 155 MET A N 1
ATOM 1136 C CA . MET A 1 155 ? -9.617 -22.641 3.969 1 97.12 155 MET A CA 1
ATOM 1137 C C . MET A 1 155 ? -9.453 -23.344 2.627 1 97.12 155 MET A C 1
ATOM 1139 O O . MET A 1 155 ? -10.43 -23.562 1.908 1 97.12 155 MET A O 1
ATOM 1143 N N . PHE A 1 156 ? -8.266 -23.734 2.291 1 97.88 156 PHE A N 1
ATOM 1144 C CA . PHE A 1 156 ? -8.055 -24.359 0.986 1 97.88 156 PHE A CA 1
ATOM 1145 C C . PHE A 1 156 ? -8.445 -25.828 1.017 1 97.88 156 PHE A C 1
ATOM 1147 O O . PHE A 1 156 ? -8.727 -26.422 -0.025 1 97.88 156 PHE A O 1
ATOM 1154 N N . ALA A 1 157 ? -8.422 -26.406 2.229 1 97.81 157 ALA A N 1
ATOM 1155 C CA . ALA A 1 157 ? -9.086 -27.703 2.357 1 97.81 157 ALA A CA 1
ATOM 1156 C C . ALA A 1 157 ? -10.57 -27.594 2.025 1 97.81 157 ALA A C 1
ATOM 1158 O O . ALA A 1 157 ? -11.133 -28.484 1.388 1 97.81 157 ALA A O 1
ATOM 1159 N N . GLN A 1 158 ? -11.18 -26.531 2.486 1 97 158 GLN A N 1
ATOM 1160 C CA . GLN A 1 158 ? -12.586 -26.297 2.18 1 97 158 GLN A CA 1
ATOM 1161 C C . GLN A 1 158 ? -12.805 -26.109 0.681 1 97 158 GLN A C 1
ATOM 1163 O O . GLN A 1 158 ? -13.805 -26.578 0.13 1 97 158 GLN A O 1
ATOM 1168 N N . VAL A 1 159 ? -11.898 -25.438 0.016 1 97.44 159 VAL A N 1
ATOM 1169 C CA . VAL A 1 159 ? -11.961 -25.266 -1.434 1 97.44 159 VAL A CA 1
ATOM 1170 C C . VAL A 1 159 ? -11.898 -26.641 -2.107 1 97.44 159 VAL A C 1
ATOM 1172 O O . VAL A 1 159 ? -12.688 -26.922 -3.012 1 97.44 159 VAL A O 1
ATOM 1175 N N . ALA A 1 160 ? -10.969 -27.484 -1.668 1 98.19 160 ALA A N 1
ATOM 1176 C CA . ALA A 1 160 ? -10.859 -28.844 -2.197 1 98.19 160 ALA A CA 1
ATOM 1177 C C . ALA A 1 160 ? -12.148 -29.625 -1.958 1 98.19 160 ALA A C 1
ATOM 1179 O O . ALA A 1 160 ? -12.609 -30.375 -2.836 1 98.19 160 ALA A O 1
ATOM 1180 N N . ASP A 1 161 ? -12.711 -29.469 -0.771 1 97.81 161 ASP A N 1
ATOM 1181 C CA . ASP A 1 161 ? -13.953 -30.156 -0.431 1 97.81 161 ASP A CA 1
ATOM 1182 C C . ASP A 1 161 ? -15.094 -29.703 -1.336 1 97.81 161 ASP A C 1
ATOM 1184 O O . ASP A 1 161 ? -15.945 -30.516 -1.722 1 97.81 161 ASP A O 1
ATOM 1188 N N . GLU A 1 162 ? -15.133 -28.438 -1.594 1 96.25 162 GLU A N 1
ATOM 1189 C CA . GLU A 1 162 ? -16.156 -27.938 -2.492 1 96.25 162 GLU A CA 1
ATOM 1190 C C . GLU A 1 162 ? -16 -28.5 -3.898 1 96.25 162 GLU A C 1
ATOM 1192 O O . GLU A 1 162 ? -16.984 -28.828 -4.562 1 96.25 162 GLU A O 1
ATOM 1197 N N . TYR A 1 163 ? -14.781 -28.656 -4.391 1 96.44 163 TYR A N 1
ATOM 1198 C CA . TYR A 1 163 ? -14.523 -29.312 -5.668 1 96.44 163 TYR A CA 1
ATOM 1199 C C . TYR A 1 163 ? -15.008 -30.75 -5.652 1 96.44 163 TYR A C 1
ATOM 1201 O O . TYR A 1 163 ? -15.625 -31.219 -6.617 1 96.44 163 TYR A O 1
ATOM 1209 N N . ASP A 1 164 ? -14.656 -31.359 -4.598 1 97.88 164 ASP A N 1
ATOM 1210 C CA . ASP A 1 164 ? -15.055 -32.75 -4.449 1 97.88 164 ASP A CA 1
ATOM 1211 C C . ASP A 1 164 ? -16.578 -32.906 -4.484 1 97.88 164 ASP A C 1
ATOM 1213 O O . ASP A 1 164 ? -17.094 -33.781 -5.172 1 97.88 164 ASP A O 1
ATOM 1217 N N . ARG A 1 165 ? -17.234 -32.094 -3.795 1 96.44 165 ARG A N 1
ATOM 1218 C CA . ARG A 1 165 ? -18.688 -32.125 -3.73 1 96.44 165 ARG A CA 1
ATOM 1219 C C . ARG A 1 165 ? -19.312 -31.891 -5.105 1 96.44 165 ARG A C 1
ATOM 1221 O O . ARG A 1 165 ? -20.266 -32.562 -5.492 1 96.44 165 ARG A O 1
ATOM 1228 N N . ARG A 1 166 ? -18.719 -30.969 -5.867 1 94 166 ARG A N 1
ATOM 1229 C CA . ARG A 1 166 ? -19.312 -30.516 -7.125 1 94 166 ARG A CA 1
ATOM 1230 C C . ARG A 1 166 ? -18.938 -31.453 -8.266 1 94 166 ARG A C 1
ATOM 1232 O O . ARG A 1 166 ? -19.75 -31.703 -9.164 1 94 166 ARG A O 1
ATOM 1239 N N . TYR A 1 167 ? -17.688 -31.938 -8.234 1 95.88 167 TYR A N 1
ATOM 1240 C CA . TYR A 1 167 ? -17.172 -32.562 -9.438 1 95.88 167 TYR A CA 1
ATOM 1241 C C . TYR A 1 167 ? -16.469 -33.875 -9.109 1 95.88 167 TYR A C 1
ATOM 1243 O O . TYR A 1 167 ? -16.188 -34.688 -10.008 1 95.88 167 TYR A O 1
ATOM 1251 N N . GLY A 1 168 ? -16.266 -34.156 -7.855 1 97.44 168 GLY A N 1
ATOM 1252 C CA . GLY A 1 168 ? -15.352 -35.219 -7.473 1 97.44 168 GLY A CA 1
ATOM 1253 C C . GLY A 1 168 ? -13.891 -34.812 -7.566 1 97.44 168 GLY A C 1
ATOM 1254 O O . GLY A 1 168 ? -13.477 -34.188 -8.555 1 97.44 168 GLY A O 1
ATOM 1255 N N . LEU A 1 169 ? -13.125 -35.031 -6.484 1 97.94 169 LEU A N 1
ATOM 1256 C CA . LEU A 1 169 ? -11.703 -34.719 -6.453 1 97.94 169 LEU A CA 1
ATOM 1257 C C . LEU A 1 169 ? -10.891 -35.875 -5.883 1 97.94 169 LEU A C 1
ATOM 1259 O O . LEU A 1 169 ? -11.156 -36.312 -4.773 1 97.94 169 LEU A O 1
ATOM 1263 N N . ASP A 1 170 ? -10.008 -36.406 -6.691 1 98.12 170 ASP A N 1
ATOM 1264 C CA . ASP A 1 170 ? -9.07 -37.469 -6.27 1 98.12 170 ASP A CA 1
ATOM 1265 C C . ASP A 1 170 ? -7.789 -36.844 -5.715 1 98.12 170 ASP A C 1
ATOM 1267 O O . ASP A 1 170 ? -7.062 -36.156 -6.434 1 98.12 170 ASP A O 1
ATOM 1271 N N . ASP A 1 171 ? -7.426 -37.188 -4.543 1 97.81 171 ASP A N 1
ATOM 1272 C CA . ASP A 1 171 ? -6.277 -36.625 -3.852 1 97.81 171 ASP A CA 1
ATOM 1273 C C . ASP A 1 171 ? -4.977 -36.938 -4.59 1 97.81 171 ASP A C 1
ATOM 1275 O O . ASP A 1 171 ? -3.965 -36.25 -4.398 1 97.81 171 ASP A O 1
ATOM 1279 N N . THR A 1 172 ? -4.98 -37.969 -5.379 1 98.12 172 THR A N 1
ATOM 1280 C CA . THR A 1 172 ? -3.781 -38.312 -6.137 1 98.12 172 THR A CA 1
ATOM 1281 C C . THR A 1 172 ? -3.414 -37.188 -7.102 1 98.12 172 THR A C 1
ATOM 1283 O O . THR A 1 172 ? -2.238 -37 -7.414 1 98.12 172 THR A O 1
ATOM 1286 N N . HIS A 1 173 ? -4.438 -36.438 -7.586 1 98.62 173 HIS A N 1
ATOM 1287 C CA . HIS A 1 173 ? -4.164 -35.312 -8.477 1 98.62 173 HIS A CA 1
ATOM 1288 C C . HIS A 1 173 ? -3.521 -34.156 -7.727 1 98.62 173 HIS A C 1
ATOM 1290 O O . HIS A 1 173 ? -2.684 -33.438 -8.281 1 98.62 173 HIS A O 1
ATOM 1296 N N . LEU A 1 174 ? -3.92 -33.969 -6.461 1 98.69 174 LEU A N 1
ATOM 1297 C CA . LEU A 1 174 ? -3.271 -32.938 -5.641 1 98.69 174 LEU A CA 1
ATOM 1298 C C . LEU A 1 174 ? -1.816 -33.312 -5.367 1 98.69 174 LEU A C 1
ATOM 1300 O O . LEU A 1 174 ? -0.924 -32.469 -5.504 1 98.69 174 LEU A O 1
ATOM 1304 N N . ARG A 1 175 ? -1.552 -34.594 -5.074 1 98.56 175 ARG A N 1
ATOM 1305 C CA . ARG A 1 175 ? -0.187 -35.031 -4.828 1 98.56 175 ARG A CA 1
ATOM 1306 C C . ARG A 1 175 ? 0.66 -34.938 -6.094 1 98.56 175 ARG A C 1
ATOM 1308 O O . ARG A 1 175 ? 1.859 -34.656 -6.02 1 98.56 175 ARG A O 1
ATOM 1315 N N . ALA A 1 176 ? 0.019 -35.125 -7.223 1 98.69 176 ALA A N 1
ATOM 1316 C CA . ALA A 1 176 ? 0.728 -35 -8.492 1 98.69 176 ALA A CA 1
ATOM 1317 C C . ALA A 1 176 ? 1.164 -33.562 -8.734 1 98.69 176 ALA A C 1
ATOM 1319 O O . ALA A 1 176 ? 2.25 -33.312 -9.266 1 98.69 176 ALA A O 1
ATOM 1320 N N . ILE A 1 177 ? 0.307 -32.625 -8.398 1 98.81 177 ILE A N 1
ATOM 1321 C CA . ILE A 1 177 ? 0.648 -31.219 -8.5 1 98.81 177 ILE A CA 1
ATOM 1322 C C . ILE A 1 177 ? 1.87 -30.922 -7.641 1 98.81 177 ILE A C 1
ATOM 1324 O O . ILE A 1 177 ? 2.82 -30.281 -8.102 1 98.81 177 ILE A O 1
ATOM 1328 N N . ALA A 1 178 ? 1.844 -31.391 -6.41 1 98.81 178 ALA A N 1
ATOM 1329 C CA . ALA A 1 178 ? 2.971 -31.188 -5.504 1 98.81 178 ALA A CA 1
ATOM 1330 C C . ALA A 1 178 ? 4.246 -31.812 -6.066 1 98.81 178 ALA A C 1
ATOM 1332 O O . ALA A 1 178 ? 5.305 -31.172 -6.066 1 98.81 178 ALA A O 1
ATOM 1333 N N . GLN A 1 179 ? 4.133 -33.062 -6.527 1 98.56 179 GLN A N 1
ATOM 1334 C CA . GLN A 1 179 ? 5.277 -33.781 -7.078 1 98.56 179 GLN A CA 1
ATOM 1335 C C . GLN A 1 179 ? 5.922 -33 -8.219 1 98.56 179 GLN A C 1
ATOM 1337 O O . GLN A 1 179 ? 7.148 -32.875 -8.273 1 98.56 179 GLN A O 1
ATOM 1342 N N . LEU A 1 180 ? 5.094 -32.5 -9.086 1 98.75 180 LEU A N 1
ATOM 1343 C CA . LEU A 1 180 ? 5.57 -31.766 -10.242 1 98.75 180 LEU A CA 1
ATOM 1344 C C . LEU A 1 180 ? 6.277 -30.484 -9.812 1 98.75 180 LEU A C 1
ATOM 1346 O O . LEU A 1 180 ? 7.355 -30.172 -10.328 1 98.75 180 LEU A O 1
ATOM 1350 N N . ASN A 1 181 ? 5.691 -29.734 -8.906 1 98.81 181 ASN A N 1
ATOM 1351 C CA . ASN A 1 181 ? 6.262 -28.469 -8.492 1 98.81 181 ASN A CA 1
ATOM 1352 C C . ASN A 1 181 ? 7.582 -28.656 -7.746 1 98.81 181 ASN A C 1
ATOM 1354 O O . ASN A 1 181 ? 8.5 -27.844 -7.898 1 98.81 181 ASN A O 1
ATOM 1358 N N . PHE A 1 182 ? 7.707 -29.703 -6.938 1 98.81 182 PHE A N 1
ATOM 1359 C CA . PHE A 1 182 ? 8.977 -30.016 -6.293 1 98.81 182 PHE A CA 1
ATOM 1360 C C . PHE A 1 182 ? 10.023 -30.406 -7.324 1 98.81 182 PHE A C 1
ATOM 1362 O O . PHE A 1 182 ? 11.195 -30.047 -7.199 1 98.81 182 PHE A O 1
ATOM 1369 N N . ALA A 1 183 ? 9.625 -31.188 -8.32 1 98.56 183 ALA A N 1
ATOM 1370 C CA . ALA A 1 183 ? 10.547 -31.578 -9.391 1 98.56 183 ALA A CA 1
ATOM 1371 C C . ALA A 1 183 ? 11.047 -30.359 -10.156 1 98.56 183 ALA A C 1
ATOM 1373 O O . ALA A 1 183 ? 12.234 -30.234 -10.438 1 98.56 183 ALA A O 1
ATOM 1374 N N . ASN A 1 184 ? 10.117 -29.484 -10.531 1 98.81 184 ASN A N 1
ATOM 1375 C CA . ASN A 1 184 ? 10.5 -28.25 -11.219 1 98.81 184 ASN A CA 1
ATOM 1376 C C . ASN A 1 184 ? 11.438 -27.391 -10.359 1 98.81 184 ASN A C 1
ATOM 1378 O O . ASN A 1 184 ? 12.359 -26.766 -10.883 1 98.81 184 ASN A O 1
ATOM 1382 N N . ALA A 1 185 ? 11.203 -27.375 -9.062 1 98.75 185 ALA A N 1
ATOM 1383 C CA . ALA A 1 185 ? 12 -26.562 -8.141 1 98.75 185 ALA A CA 1
ATOM 1384 C C . ALA A 1 185 ? 13.453 -27.016 -8.125 1 98.75 185 ALA A C 1
ATOM 1386 O O . ALA A 1 185 ? 14.359 -26.203 -7.914 1 98.75 185 ALA A O 1
ATOM 1387 N N . ARG A 1 186 ? 13.703 -28.25 -8.398 1 98.25 186 ARG A N 1
ATOM 1388 C CA . ARG A 1 186 ? 15.055 -28.781 -8.406 1 98.25 186 ARG A CA 1
ATOM 1389 C C . ARG A 1 186 ? 15.898 -28.141 -9.508 1 98.25 186 ARG A C 1
ATOM 1391 O O . ARG A 1 186 ? 17.125 -28.062 -9.391 1 98.25 186 ARG A O 1
ATOM 1398 N N . ARG A 1 187 ? 15.219 -27.641 -10.5 1 97.75 187 ARG A N 1
ATOM 1399 C CA . ARG A 1 187 ? 15.898 -27.047 -11.648 1 97.75 187 ARG A CA 1
ATOM 1400 C C . ARG A 1 187 ? 16.125 -25.562 -11.445 1 97.75 187 ARG A C 1
ATOM 1402 O O . ARG A 1 187 ? 16.797 -24.906 -12.242 1 97.75 187 ARG A O 1
ATOM 1409 N N . ASN A 1 188 ? 15.508 -24.938 -10.477 1 98.25 188 ASN A N 1
ATOM 1410 C CA . ASN A 1 188 ? 15.578 -23.516 -10.172 1 98.25 188 ASN A CA 1
ATOM 1411 C C . ASN A 1 188 ? 16.594 -23.219 -9.07 1 98.25 188 ASN A C 1
ATOM 1413 O O . ASN A 1 188 ? 16.375 -23.594 -7.914 1 98.25 188 ASN A O 1
ATOM 1417 N N . PRO A 1 189 ? 17.672 -22.578 -9.398 1 98.38 189 PRO A N 1
ATOM 1418 C CA . PRO A 1 189 ? 18.766 -22.406 -8.445 1 98.38 189 PRO A CA 1
ATOM 1419 C C . PRO A 1 189 ? 18.375 -21.531 -7.258 1 98.38 189 PRO A C 1
ATOM 1421 O O . PRO A 1 189 ? 19.109 -21.469 -6.266 1 98.38 189 PRO A O 1
ATOM 1424 N N . ASN A 1 190 ? 17.234 -20.859 -7.27 1 98.75 190 ASN A N 1
ATOM 1425 C CA . ASN A 1 190 ? 16.844 -19.984 -6.18 1 98.75 190 ASN A CA 1
ATOM 1426 C C . ASN A 1 190 ? 15.602 -20.5 -5.453 1 98.75 190 ASN A C 1
ATOM 1428 O O . ASN A 1 190 ? 15.016 -19.797 -4.629 1 98.75 190 ASN A O 1
ATOM 1432 N N . ALA A 1 191 ? 15.18 -21.734 -5.805 1 98.81 191 ALA A N 1
ATOM 1433 C CA . ALA A 1 191 ? 13.992 -22.328 -5.188 1 98.81 191 ALA A CA 1
ATOM 1434 C C . ALA A 1 191 ? 14.289 -22.781 -3.762 1 98.81 191 ALA A C 1
ATOM 1436 O O . ALA A 1 191 ? 15.367 -23.312 -3.482 1 98.81 191 ALA A O 1
ATOM 1437 N N . GLN A 1 192 ? 13.344 -22.609 -2.932 1 98.81 192 GLN A N 1
ATOM 1438 C CA . GLN A 1 192 ? 13.477 -22.938 -1.518 1 98.81 192 GLN A CA 1
ATOM 1439 C C . GLN A 1 192 ? 13.75 -24.438 -1.323 1 98.81 192 GLN A C 1
ATOM 1441 O O . GLN A 1 192 ? 14.516 -24.812 -0.441 1 98.81 192 GLN A O 1
ATOM 1446 N N . THR A 1 193 ? 13.156 -25.328 -2.139 1 98.69 193 THR A N 1
ATOM 1447 C CA . THR A 1 193 ? 13.133 -26.75 -1.853 1 98.69 193 THR A CA 1
ATOM 1448 C C . THR A 1 193 ? 14.094 -27.5 -2.773 1 98.69 193 THR A C 1
ATOM 1450 O O . THR A 1 193 ? 14.062 -28.734 -2.84 1 98.69 193 THR A O 1
ATOM 1453 N N . ARG A 1 194 ? 14.93 -26.797 -3.506 1 98.5 194 ARG A N 1
ATOM 1454 C CA . ARG A 1 194 ? 15.766 -27.391 -4.547 1 98.5 194 ARG A CA 1
ATOM 1455 C C . ARG A 1 194 ? 16.609 -28.531 -3.988 1 98.5 194 ARG A C 1
ATOM 1457 O O . ARG A 1 194 ? 16.891 -29.516 -4.688 1 98.5 194 ARG A O 1
ATOM 1464 N N . GLY A 1 195 ? 16.953 -28.484 -2.736 1 98.12 195 GLY A N 1
ATOM 1465 C CA . GLY A 1 195 ? 17.812 -29.484 -2.135 1 98.12 195 GLY A CA 1
ATOM 1466 C C . GLY A 1 195 ? 17.078 -30.438 -1.223 1 98.12 195 GLY A C 1
ATOM 1467 O O . GLY A 1 195 ? 17.688 -31.25 -0.524 1 98.12 195 GLY A O 1
ATOM 1468 N N . TRP A 1 196 ? 15.758 -30.391 -1.247 1 97.81 196 TRP A N 1
ATOM 1469 C CA . TRP A 1 196 ? 14.969 -31.219 -0.351 1 97.81 196 TRP A CA 1
ATOM 1470 C C . TRP A 1 196 ? 14.859 -32.656 -0.889 1 97.81 196 TRP A C 1
ATOM 1472 O O . TRP A 1 196 ? 14.883 -32.844 -2.102 1 97.81 196 TRP A O 1
ATOM 1482 N N . THR A 1 197 ? 14.75 -33.594 0.034 1 96.81 197 THR A N 1
ATOM 1483 C CA . THR A 1 197 ? 14.375 -34.969 -0.32 1 96.81 197 THR A CA 1
ATOM 1484 C C . THR A 1 197 ? 12.859 -35.156 -0.302 1 96.81 197 THR A C 1
ATOM 1486 O O . THR A 1 197 ? 12.242 -35.156 0.766 1 96.81 197 THR A O 1
ATOM 1489 N N . ILE A 1 198 ? 12.344 -35.25 -1.416 1 96.69 198 ILE A N 1
ATOM 1490 C CA . ILE A 1 198 ? 10.898 -35.406 -1.579 1 96.69 198 ILE A CA 1
ATOM 1491 C C . ILE A 1 198 ? 10.586 -36.844 -1.954 1 96.69 198 ILE A C 1
ATOM 1493 O O . ILE A 1 198 ? 11.156 -37.406 -2.902 1 96.69 198 ILE A O 1
ATOM 1497 N N . PRO A 1 199 ? 9.664 -37.5 -1.192 1 96.81 199 PRO A N 1
ATOM 1498 C CA . PRO A 1 199 ? 9.258 -38.844 -1.605 1 96.81 199 PRO A CA 1
ATOM 1499 C C . PRO A 1 199 ? 8.797 -38.906 -3.061 1 96.81 199 PRO A C 1
ATOM 1501 O O . PRO A 1 199 ? 8.125 -37.969 -3.537 1 96.81 199 PRO A O 1
ATOM 1504 N N . ASP A 1 200 ? 9.18 -39.875 -3.666 1 95.44 200 ASP A N 1
ATOM 1505 C CA . ASP A 1 200 ? 8.766 -40.094 -5.047 1 95.44 200 ASP A CA 1
ATOM 1506 C C . ASP A 1 200 ? 8.242 -41.531 -5.246 1 95.44 200 ASP A C 1
ATOM 1508 O O . ASP A 1 200 ? 9.023 -42.469 -5.297 1 95.44 200 ASP A O 1
ATOM 1512 N N . PRO A 1 201 ? 6.945 -41.688 -5.391 1 95.94 201 PRO A N 1
ATOM 1513 C CA . PRO A 1 201 ? 5.879 -40.688 -5.41 1 95.94 201 PRO A CA 1
ATOM 1514 C C . PRO A 1 201 ? 5.5 -40.188 -4.012 1 95.94 201 PRO A C 1
ATOM 1516 O O . PRO A 1 201 ? 5.734 -40.906 -3.025 1 95.94 201 PRO A O 1
ATOM 1519 N N . ILE A 1 202 ? 4.977 -39 -3.977 1 98.12 202 ILE A N 1
ATOM 1520 C CA . ILE A 1 202 ? 4.344 -38.531 -2.748 1 98.12 202 ILE A CA 1
ATOM 1521 C C . ILE A 1 202 ? 3.084 -39.344 -2.473 1 98.12 202 ILE A C 1
ATOM 1523 O O . ILE A 1 202 ? 2.201 -39.438 -3.33 1 98.12 202 ILE A O 1
ATOM 1527 N N . THR A 1 203 ? 2.947 -40 -1.377 1 97.62 203 THR A N 1
ATOM 1528 C CA . THR A 1 203 ? 1.787 -40.781 -0.996 1 97.62 203 THR A CA 1
ATOM 1529 C C . THR A 1 203 ? 1.079 -40.156 0.209 1 97.62 203 THR A C 1
ATOM 1531 O O . THR A 1 203 ? 1.435 -39.062 0.652 1 97.62 203 THR A O 1
ATOM 1534 N N . ASP A 1 204 ? -0.001 -40.844 0.603 1 97.06 204 ASP A N 1
ATOM 1535 C CA . ASP A 1 204 ? -0.738 -40.344 1.771 1 97.06 204 ASP A CA 1
ATOM 1536 C C . ASP A 1 204 ? -0.228 -41.031 3.049 1 97.06 204 ASP A C 1
ATOM 1538 O O . ASP A 1 204 ? -0.991 -41.219 3.994 1 97.06 204 ASP A O 1
ATOM 1542 N N . ASP A 1 205 ? 1.056 -41.344 3.053 1 96.44 205 ASP A N 1
ATOM 1543 C CA . ASP A 1 205 ? 1.672 -41.969 4.23 1 96.44 205 ASP A CA 1
ATOM 1544 C C . ASP A 1 205 ? 1.8 -40.938 5.367 1 96.44 205 ASP A C 1
ATOM 1546 O O . ASP A 1 205 ? 2.484 -39.938 5.223 1 96.44 205 ASP A O 1
ATOM 1550 N N . ASP A 1 206 ? 1.256 -41.25 6.543 1 96.12 206 ASP A N 1
ATOM 1551 C CA . ASP A 1 206 ? 1.196 -40.312 7.66 1 96.12 206 ASP A CA 1
ATOM 1552 C C . ASP A 1 206 ? 2.59 -40.031 8.219 1 96.12 206 ASP A C 1
ATOM 1554 O O . ASP A 1 206 ? 2.836 -38.969 8.789 1 96.12 206 ASP A O 1
ATOM 1558 N N . ALA A 1 207 ? 3.445 -40.969 8.055 1 95.75 207 ALA A N 1
ATOM 1559 C CA . ALA A 1 207 ? 4.793 -40.781 8.594 1 95.75 207 ALA A CA 1
ATOM 1560 C C . ALA A 1 207 ? 5.594 -39.781 7.781 1 95.75 207 ALA A C 1
ATOM 1562 O O . ALA A 1 207 ? 6.312 -38.938 8.344 1 95.75 207 ALA A O 1
ATOM 1563 N N . THR A 1 208 ? 5.508 -39.781 6.477 1 95.44 208 THR A N 1
ATOM 1564 C CA . THR A 1 208 ? 6.312 -38.938 5.602 1 95.44 208 THR A CA 1
ATOM 1565 C C . THR A 1 208 ? 5.5 -37.719 5.113 1 95.44 208 THR A C 1
ATOM 1567 O O . THR A 1 208 ? 6.066 -36.688 4.758 1 95.44 208 THR A O 1
ATOM 1570 N N . ASN A 1 209 ? 4.25 -37.844 5.094 1 97.81 209 ASN A N 1
ATOM 1571 C CA . ASN A 1 209 ? 3.33 -36.812 4.59 1 97.81 209 ASN A CA 1
ATOM 1572 C C . ASN A 1 209 ? 2.107 -36.688 5.492 1 97.81 209 ASN A C 1
ATOM 1574 O O . ASN A 1 209 ? 0.983 -36.938 5.07 1 97.81 209 ASN A O 1
ATOM 1578 N N . PRO A 1 210 ? 2.338 -36.219 6.68 1 97.25 210 PRO A N 1
ATOM 1579 C CA . PRO A 1 210 ? 1.25 -36.125 7.66 1 97.25 210 PRO A CA 1
ATOM 1580 C C . PRO A 1 210 ? 0.156 -35.156 7.254 1 97.25 210 PRO A C 1
ATOM 1582 O O . PRO A 1 210 ? 0.423 -34.188 6.523 1 97.25 210 PRO A O 1
ATOM 1585 N N . LEU A 1 211 ? -1.066 -35.344 7.848 1 96.81 211 LEU A N 1
ATOM 1586 C CA . LEU A 1 211 ? -2.189 -34.438 7.664 1 96.81 211 LEU A CA 1
ATOM 1587 C C . LEU A 1 211 ? -1.932 -33.125 8.375 1 96.81 211 LEU A C 1
ATOM 1589 O O . LEU A 1 211 ? -1.421 -33.094 9.492 1 96.81 211 LEU A O 1
ATOM 1593 N N . THR A 1 212 ? -2.201 -32.031 7.691 1 95.5 212 THR A N 1
ATOM 1594 C CA . THR A 1 212 ? -2.105 -30.688 8.266 1 95.5 212 THR A CA 1
ATOM 1595 C C . THR A 1 212 ? -3.484 -30.172 8.664 1 95.5 212 THR A C 1
ATOM 1597 O O . THR A 1 212 ? -3.707 -29.812 9.82 1 95.5 212 THR A O 1
ATOM 1600 N N . GLU A 1 213 ? -4.453 -30.047 7.781 1 95 213 GLU A N 1
ATOM 1601 C CA . GLU A 1 213 ? -5.84 -29.625 7.965 1 95 213 GLU A CA 1
ATOM 1602 C C . GLU A 1 213 ? -6.762 -30.281 6.949 1 95 213 GLU A C 1
ATOM 1604 O O . GLU A 1 213 ? -6.449 -30.328 5.758 1 95 213 GLU A O 1
ATOM 1609 N N . GLY A 1 214 ? -7.91 -30.797 7.422 1 95.31 214 GLY A N 1
ATOM 1610 C CA . GLY A 1 214 ? -8.781 -31.5 6.492 1 95.31 214 GLY A CA 1
ATOM 1611 C C . GLY A 1 214 ? -8.07 -32.562 5.699 1 95.31 214 GLY A C 1
ATOM 1612 O O . GLY A 1 214 ? -7.402 -33.438 6.273 1 95.31 214 GLY A O 1
ATOM 1613 N N . ARG A 1 215 ? -8.18 -32.438 4.402 1 97.06 215 ARG A N 1
ATOM 1614 C CA . ARG A 1 215 ? -7.559 -33.469 3.545 1 97.06 215 ARG A CA 1
ATOM 1615 C C . ARG A 1 215 ? -6.145 -33.031 3.152 1 97.06 215 ARG A C 1
ATOM 1617 O O . ARG A 1 215 ? -5.414 -33.812 2.535 1 97.06 215 ARG A O 1
ATOM 1624 N N . LEU A 1 216 ? -5.711 -31.812 3.494 1 98 216 LEU A N 1
ATOM 1625 C CA . LEU A 1 216 ? -4.406 -31.328 3.066 1 98 216 LEU A CA 1
ATOM 1626 C C . LEU A 1 216 ? -3.295 -31.906 3.936 1 98 216 LEU A C 1
ATOM 1628 O O . LEU A 1 216 ? -3.439 -31.984 5.156 1 98 216 LEU A O 1
ATOM 1632 N N . ARG A 1 217 ? -2.279 -32.312 3.277 1 98.19 217 ARG A N 1
ATOM 1633 C CA . ARG A 1 217 ? -1.107 -32.875 3.93 1 98.19 217 ARG A CA 1
ATOM 1634 C C . ARG A 1 217 ? 0.11 -31.969 3.768 1 98.19 217 ARG A C 1
ATOM 1636 O O . ARG A 1 217 ? 0.047 -30.953 3.074 1 98.19 217 ARG A O 1
ATOM 1643 N N . ARG A 1 218 ? 1.169 -32.375 4.344 1 97.56 218 ARG A N 1
ATOM 1644 C CA . ARG A 1 218 ? 2.383 -31.578 4.434 1 97.56 218 ARG A CA 1
ATOM 1645 C C . ARG A 1 218 ? 2.814 -31.078 3.057 1 97.56 218 ARG A C 1
ATOM 1647 O O . ARG A 1 218 ? 3.07 -29.891 2.871 1 97.56 218 ARG A O 1
ATOM 1654 N N . PHE A 1 219 ? 2.852 -31.938 2.053 1 98.31 219 PHE A N 1
ATOM 1655 C CA . PHE A 1 219 ? 3.43 -31.594 0.761 1 98.31 219 PHE A CA 1
ATOM 1656 C C . PHE A 1 219 ? 2.408 -30.859 -0.112 1 98.31 219 PHE A C 1
ATOM 1658 O O . PHE A 1 219 ? 2.734 -30.406 -1.208 1 98.31 219 PHE A O 1
ATOM 1665 N N . ASP A 1 220 ? 1.117 -30.703 0.429 1 98.44 220 ASP A N 1
ATOM 1666 C CA . ASP A 1 220 ? 0.117 -29.875 -0.242 1 98.44 220 ASP A CA 1
ATOM 1667 C C . ASP A 1 220 ? 0.335 -28.406 0.056 1 98.44 220 ASP A C 1
ATOM 1669 O O . ASP A 1 220 ? -0.262 -27.531 -0.59 1 98.44 220 ASP A O 1
ATOM 1673 N N . CYS A 1 221 ? 1.223 -28.141 1.035 1 98.06 221 CYS A N 1
ATOM 1674 C CA . CYS A 1 221 ? 1.293 -26.797 1.616 1 98.06 221 CYS A CA 1
ATOM 1675 C C . CYS A 1 221 ? 2.66 -26.172 1.375 1 98.06 221 CYS A C 1
ATOM 1677 O O . CYS A 1 221 ? 3.689 -26.781 1.676 1 98.06 221 CYS A O 1
ATOM 1679 N N . SER A 1 222 ? 2.631 -24.938 0.802 1 97.44 222 SER A N 1
ATOM 1680 C CA . SER A 1 222 ? 3.896 -24.219 0.747 1 97.44 222 SER A CA 1
ATOM 1681 C C . SER A 1 222 ? 4.426 -23.922 2.146 1 97.44 222 SER A C 1
ATOM 1683 O O . SER A 1 222 ? 3.654 -23.859 3.107 1 97.44 222 SER A O 1
ATOM 1685 N N . GLN A 1 223 ? 5.699 -23.75 2.279 1 95.31 223 GLN A N 1
ATOM 1686 C CA . GLN A 1 223 ? 6.344 -23.5 3.564 1 95.31 223 GLN A CA 1
ATOM 1687 C C . GLN A 1 223 ? 6.645 -22.016 3.75 1 95.31 223 GLN A C 1
ATOM 1689 O O . GLN A 1 223 ? 6.68 -21.25 2.777 1 95.31 223 GLN A O 1
ATOM 1694 N N . MET A 1 224 ? 6.875 -21.609 5.023 1 97.44 224 MET A N 1
ATOM 1695 C CA . MET A 1 224 ? 7.297 -20.25 5.312 1 97.44 224 MET A CA 1
ATOM 1696 C C . MET A 1 224 ? 8.609 -19.922 4.609 1 97.44 224 MET A C 1
ATOM 1698 O O . MET A 1 224 ? 9.523 -20.75 4.57 1 97.44 224 MET A O 1
ATOM 1702 N N . THR A 1 225 ? 8.672 -18.766 3.996 1 98.5 225 THR A N 1
ATOM 1703 C CA . THR A 1 225 ? 9.828 -18.422 3.186 1 98.5 225 THR A CA 1
ATOM 1704 C C . THR A 1 225 ? 10.281 -16.984 3.49 1 98.5 225 THR A C 1
ATOM 1706 O O . THR A 1 225 ? 9.461 -16.078 3.574 1 98.5 225 THR A O 1
ATOM 1709 N N . ASP A 1 226 ? 11.578 -16.75 3.777 1 98.75 226 ASP A N 1
ATOM 1710 C CA . ASP A 1 226 ? 12.203 -15.438 3.705 1 98.75 226 ASP A CA 1
ATOM 1711 C C . ASP A 1 226 ? 12.695 -15.141 2.291 1 98.75 226 ASP A C 1
ATOM 1713 O O . ASP A 1 226 ? 13.211 -16.031 1.606 1 98.75 226 ASP A O 1
ATOM 1717 N N . GLY A 1 227 ? 12.469 -13.898 1.838 1 98.88 227 GLY A N 1
ATOM 1718 C CA . GLY A 1 227 ? 13.094 -13.602 0.56 1 98.88 227 GLY A CA 1
ATOM 1719 C C . GLY A 1 227 ? 12.555 -12.336 -0.087 1 98.88 227 GLY A C 1
ATOM 1720 O O . GLY A 1 227 ? 11.672 -11.68 0.464 1 98.88 227 GLY A O 1
ATOM 1721 N N . GLY A 1 228 ? 13.18 -11.969 -1.085 1 98.94 228 GLY A N 1
ATOM 1722 C CA . GLY A 1 228 ? 12.789 -10.812 -1.881 1 98.94 228 GLY A CA 1
ATOM 1723 C C . GLY A 1 228 ? 13.023 -11.008 -3.367 1 98.94 228 GLY A C 1
ATOM 1724 O O . GLY A 1 228 ? 13.727 -11.938 -3.775 1 98.94 228 GLY A O 1
ATOM 1725 N N . ALA A 1 229 ? 12.336 -10.289 -4.125 1 98.94 229 ALA A N 1
ATOM 1726 C CA . ALA A 1 229 ? 12.484 -10.195 -5.578 1 98.94 229 ALA A CA 1
ATOM 1727 C C . ALA A 1 229 ? 12.258 -8.766 -6.062 1 98.94 229 ALA A C 1
ATOM 1729 O O . ALA A 1 229 ? 11.602 -7.973 -5.391 1 98.94 229 ALA A O 1
ATOM 1730 N N . GLY A 1 230 ? 12.883 -8.398 -7.133 1 98.94 230 GLY A N 1
ATOM 1731 C CA . GLY A 1 230 ? 12.727 -7.059 -7.668 1 98.94 230 GLY A CA 1
ATOM 1732 C C . GLY A 1 230 ? 12.711 -7.02 -9.188 1 98.94 230 GLY A C 1
ATOM 1733 O O . GLY A 1 230 ? 13.117 -7.984 -9.836 1 98.94 230 GLY A O 1
ATOM 1734 N N . LEU A 1 231 ? 12.141 -5.969 -9.766 1 98.94 231 LEU A N 1
ATOM 1735 C CA . LEU A 1 231 ? 12.086 -5.66 -11.188 1 98.94 231 LEU A CA 1
ATOM 1736 C C . LEU A 1 231 ? 12.336 -4.172 -11.43 1 98.94 231 LEU A C 1
ATOM 1738 O O . LEU A 1 231 ? 11.961 -3.336 -10.609 1 98.94 231 LEU A O 1
ATOM 1742 N N . VAL A 1 232 ? 12.984 -3.863 -12.523 1 98.94 232 VAL A N 1
ATOM 1743 C CA . VAL A 1 232 ? 12.953 -2.502 -13.047 1 98.94 232 VAL A CA 1
ATOM 1744 C C . VAL A 1 232 ? 12.008 -2.439 -14.25 1 98.94 232 VAL A C 1
ATOM 1746 O O . VAL A 1 232 ? 12.188 -3.174 -15.227 1 98.94 232 VAL A O 1
ATOM 1749 N N . LEU A 1 233 ? 10.977 -1.601 -14.148 1 98.88 233 LEU A N 1
ATOM 1750 C CA . LEU A 1 233 ? 10.031 -1.349 -15.234 1 98.88 233 LEU A CA 1
ATOM 1751 C C . LEU A 1 233 ? 10.281 0.02 -15.859 1 98.88 233 LEU A C 1
ATOM 1753 O O . LEU A 1 233 ? 10.594 0.983 -15.156 1 98.88 233 LEU A O 1
ATOM 1757 N N . VAL A 1 234 ? 10.109 0.094 -17.188 1 98.38 234 VAL A N 1
ATOM 1758 C CA . VAL A 1 234 ? 10.344 1.374 -17.844 1 98.38 234 VAL A CA 1
ATOM 1759 C C . VAL A 1 234 ? 9.258 1.63 -18.891 1 98.38 234 VAL A C 1
ATOM 1761 O O . VAL A 1 234 ? 8.602 0.693 -19.359 1 98.38 234 VAL A O 1
ATOM 1764 N N . SER A 1 235 ? 9.07 2.885 -19.203 1 97.56 235 SER A N 1
ATOM 1765 C CA . SER A 1 235 ? 8.094 3.318 -20.188 1 97.56 235 SER A CA 1
ATOM 1766 C C . SER A 1 235 ? 8.711 3.359 -21.594 1 97.56 235 SER A C 1
ATOM 1768 O O . SER A 1 235 ? 9.93 3.236 -21.734 1 97.56 235 SER A O 1
ATOM 1770 N N . ASP A 1 236 ? 7.863 3.562 -22.625 1 96.81 236 ASP A N 1
ATOM 1771 C CA . ASP A 1 236 ? 8.336 3.799 -23.984 1 96.81 236 ASP A CA 1
ATOM 1772 C C . ASP A 1 236 ? 9.266 5.004 -24.047 1 96.81 236 ASP A C 1
ATOM 1774 O O . ASP A 1 236 ? 10.273 4.984 -24.766 1 96.81 236 ASP A O 1
ATOM 1778 N N . ALA A 1 237 ? 8.906 6.039 -23.297 1 95.5 237 ALA A N 1
ATOM 1779 C CA . ALA A 1 237 ? 9.703 7.266 -23.281 1 95.5 237 ALA A CA 1
ATOM 1780 C C . ALA A 1 237 ? 11.117 6.996 -22.781 1 95.5 237 ALA A C 1
ATOM 1782 O O . ALA A 1 237 ? 12.086 7.531 -23.312 1 95.5 237 ALA A O 1
ATOM 1783 N N . TYR A 1 238 ? 11.25 6.184 -21.797 1 96.56 238 TYR A N 1
ATOM 1784 C CA . TYR A 1 238 ? 12.562 5.805 -21.266 1 96.56 238 TYR A CA 1
ATOM 1785 C C . TYR A 1 238 ? 13.398 5.105 -22.344 1 96.56 238 TYR A C 1
ATOM 1787 O O . TYR A 1 238 ? 14.578 5.402 -22.5 1 96.56 238 TYR A O 1
ATOM 1795 N N . LEU A 1 239 ? 12.789 4.16 -23.031 1 96.38 239 LEU A N 1
ATOM 1796 C CA . LEU A 1 239 ? 13.508 3.393 -24.047 1 96.38 239 LEU A CA 1
ATOM 1797 C C . LEU A 1 239 ? 13.961 4.293 -25.188 1 96.38 239 LEU A C 1
ATOM 1799 O O . LEU A 1 239 ? 15.023 4.066 -25.781 1 96.38 239 LEU A O 1
ATOM 1803 N N . ARG A 1 240 ? 13.164 5.309 -25.531 1 95.88 240 ARG A N 1
ATOM 1804 C CA . ARG A 1 240 ? 13.539 6.254 -26.562 1 95.88 240 ARG A CA 1
ATOM 1805 C C . ARG A 1 240 ? 14.781 7.051 -26.156 1 95.88 240 ARG A C 1
ATOM 1807 O O . ARG A 1 240 ? 15.633 7.359 -27 1 95.88 240 ARG A O 1
ATOM 1814 N N . ASP A 1 241 ? 14.867 7.297 -24.891 1 95 241 ASP A N 1
ATOM 1815 C CA . ASP A 1 241 ? 15.969 8.109 -24.391 1 95 241 ASP A CA 1
ATOM 1816 C C . ASP A 1 241 ? 17.188 7.25 -24.078 1 95 241 ASP A C 1
ATOM 1818 O O . ASP A 1 241 ? 18.297 7.766 -23.906 1 95 241 ASP A O 1
ATOM 1822 N N . HIS A 1 242 ? 16.984 5.961 -23.938 1 95.19 242 HIS A N 1
ATOM 1823 C CA . HIS A 1 242 ? 18.047 5.008 -23.641 1 95.19 242 HIS A CA 1
ATOM 1824 C C . HIS A 1 242 ? 18.094 3.902 -24.703 1 95.19 242 HIS A C 1
ATOM 1826 O O . HIS A 1 242 ? 17.719 2.762 -24.422 1 95.19 242 HIS A O 1
ATOM 1832 N N . ARG A 1 243 ? 18.734 4.102 -25.797 1 93.44 243 ARG A N 1
ATOM 1833 C CA . ARG A 1 243 ? 18.703 3.248 -26.984 1 93.44 243 ARG A CA 1
ATOM 1834 C C . ARG A 1 243 ? 19.484 1.963 -26.766 1 93.44 243 ARG A C 1
ATOM 1836 O O . ARG A 1 243 ? 19.266 0.961 -27.453 1 93.44 243 ARG A O 1
ATOM 1843 N N . ASP A 1 244 ? 20.25 1.988 -25.719 1 94.69 244 ASP A N 1
ATOM 1844 C CA . ASP A 1 244 ? 21.078 0.81 -25.453 1 94.69 244 ASP A CA 1
ATOM 1845 C C . ASP A 1 244 ? 20.359 -0.146 -24.5 1 94.69 244 ASP A C 1
ATOM 1847 O O . ASP A 1 244 ? 20.812 -1.28 -24.312 1 94.69 244 ASP A O 1
ATOM 1851 N N . ALA A 1 245 ? 19.266 0.312 -23.969 1 95.56 245 ALA A N 1
ATOM 1852 C CA . ALA A 1 245 ? 18.5 -0.547 -23.062 1 95.56 245 ALA A CA 1
ATOM 1853 C C . ALA A 1 245 ? 17.938 -1.754 -23.797 1 95.56 245 ALA A C 1
ATOM 1855 O O . ALA A 1 245 ? 17.469 -1.634 -24.938 1 95.56 245 ALA A O 1
ATOM 1856 N N . ARG A 1 246 ? 18.031 -2.93 -23.203 1 95.94 246 ARG A N 1
ATOM 1857 C CA . ARG A 1 246 ? 17.531 -4.18 -23.766 1 95.94 246 ARG A CA 1
ATOM 1858 C C . ARG A 1 246 ? 16.547 -4.859 -22.812 1 95.94 246 ARG A C 1
ATOM 1860 O O . ARG A 1 246 ? 16.938 -5.723 -22.031 1 95.94 246 ARG A O 1
ATOM 1867 N N . PRO A 1 247 ? 15.289 -4.512 -22.922 1 98.12 247 PRO A N 1
ATOM 1868 C CA . PRO A 1 247 ? 14.305 -5.152 -22.047 1 98.12 247 PRO A CA 1
ATOM 1869 C C . PRO A 1 247 ? 14.227 -6.66 -22.25 1 98.12 247 PRO A C 1
ATOM 1871 O O . PRO A 1 247 ? 14.43 -7.152 -23.359 1 98.12 247 PRO A O 1
ATOM 1874 N N . ILE A 1 248 ? 13.812 -7.363 -21.188 1 98.5 248 ILE A N 1
ATOM 1875 C CA . ILE A 1 248 ? 13.742 -8.82 -21.25 1 98.5 248 ILE A CA 1
ATOM 1876 C C . ILE A 1 248 ? 12.289 -9.266 -21.391 1 98.5 248 ILE A C 1
ATOM 1878 O O . ILE A 1 248 ? 12.008 -10.461 -21.5 1 98.5 248 ILE A O 1
ATOM 1882 N N . GLY A 1 249 ? 11.328 -8.398 -21.359 1 98.56 249 GLY A N 1
ATOM 1883 C CA . GLY A 1 249 ? 9.914 -8.695 -21.547 1 98.56 249 GLY A CA 1
ATOM 1884 C C . GLY A 1 249 ? 9.047 -7.449 -21.594 1 98.56 249 GLY A C 1
ATOM 1885 O O . GLY A 1 249 ? 9.492 -6.359 -21.219 1 98.56 249 GLY A O 1
ATOM 1886 N N . ARG A 1 250 ? 7.934 -7.566 -22.172 1 98.62 250 ARG A N 1
ATOM 1887 C CA . ARG A 1 250 ? 6.914 -6.523 -22.203 1 98.62 250 ARG A CA 1
ATOM 1888 C C . ARG A 1 250 ? 5.629 -6.988 -21.531 1 98.62 250 ARG A C 1
ATOM 1890 O O . ARG A 1 250 ? 5.18 -8.117 -21.734 1 98.62 250 ARG A O 1
ATOM 1897 N N . ILE A 1 251 ? 5.098 -6.188 -20.625 1 98.81 251 ILE A N 1
ATOM 1898 C CA . ILE A 1 251 ? 3.805 -6.504 -20.031 1 98.81 251 ILE A CA 1
ATOM 1899 C C . ILE A 1 251 ? 2.684 -6.062 -20.969 1 98.81 251 ILE A C 1
ATOM 1901 O O . ILE A 1 251 ? 2.387 -4.871 -21.078 1 98.81 251 ILE A O 1
ATOM 1905 N N . ASP A 1 252 ? 1.956 -7.039 -21.547 1 97.81 252 ASP A N 1
ATOM 1906 C CA . ASP A 1 252 ? 1 -6.754 -22.609 1 97.81 252 ASP A CA 1
ATOM 1907 C C . ASP A 1 252 ? -0.422 -6.664 -22.062 1 97.81 252 ASP A C 1
ATOM 1909 O O . ASP A 1 252 ? -1.287 -6.027 -22.672 1 97.81 252 ASP A O 1
ATOM 1913 N N . GLY A 1 253 ? -0.567 -7.355 -20.984 1 98.38 253 GLY A N 1
ATOM 1914 C CA . GLY A 1 253 ? -1.905 -7.383 -20.422 1 98.38 253 GLY A CA 1
ATOM 1915 C C . GLY A 1 253 ? -1.911 -7.605 -18.922 1 98.38 253 GLY A C 1
ATOM 1916 O O . GLY A 1 253 ? -0.929 -8.094 -18.359 1 98.38 253 GLY A O 1
ATOM 1917 N N . TRP A 1 254 ? -3.02 -7.227 -18.328 1 98.69 254 TRP A N 1
ATOM 1918 C CA . TRP A 1 254 ? -3.203 -7.402 -16.891 1 98.69 254 TRP A CA 1
ATOM 1919 C C . TRP A 1 254 ? -4.684 -7.477 -16.531 1 98.69 254 TRP A C 1
ATOM 1921 O O . TRP A 1 254 ? -5.535 -7.004 -17.281 1 98.69 254 TRP A O 1
ATOM 1931 N N . GLY A 1 255 ? -5.023 -8.172 -15.523 1 98.81 255 GLY A N 1
ATOM 1932 C CA . GLY A 1 255 ? -6.316 -8.219 -14.859 1 98.81 255 GLY A CA 1
ATOM 1933 C C . GLY A 1 255 ? -6.219 -8.039 -13.352 1 98.81 255 GLY A C 1
ATOM 1934 O O . GLY A 1 255 ? -5.227 -8.445 -12.734 1 98.81 255 GLY A O 1
ATOM 1935 N N . HIS A 1 256 ? -7.207 -7.426 -12.781 1 98.88 256 HIS A N 1
ATOM 1936 C CA . HIS A 1 256 ? -7.242 -7.16 -11.344 1 98.88 256 HIS A CA 1
ATOM 1937 C C . HIS A 1 256 ? -8.672 -7.156 -10.82 1 98.88 256 HIS A C 1
ATOM 1939 O O . HIS A 1 256 ? -9.508 -6.367 -11.273 1 98.88 256 HIS A O 1
ATOM 1945 N N . ARG A 1 257 ? -8.945 -8.016 -9.891 1 98.69 257 ARG A N 1
ATOM 1946 C CA . ARG A 1 257 ? -10.234 -8.023 -9.203 1 98.69 257 ARG A CA 1
ATOM 1947 C C . ARG A 1 257 ? -10.047 -8.203 -7.703 1 98.69 257 ARG A C 1
ATOM 1949 O O . ARG A 1 257 ? -9.125 -8.891 -7.262 1 98.69 257 ARG A O 1
ATOM 1956 N N . THR A 1 258 ? -10.906 -7.555 -6.984 1 98.88 258 THR A N 1
ATOM 1957 C CA . THR A 1 258 ? -10.961 -7.699 -5.531 1 98.88 258 THR A CA 1
ATOM 1958 C C . THR A 1 258 ? -12.383 -8.016 -5.078 1 98.88 258 THR A C 1
ATOM 1960 O O . THR A 1 258 ? -13.336 -7.359 -5.512 1 98.88 258 THR A O 1
ATOM 1963 N N . VAL A 1 259 ? -12.547 -9.039 -4.262 1 98.62 259 VAL A N 1
ATOM 1964 C CA . VAL A 1 259 ? -13.836 -9.422 -3.705 1 98.62 259 VAL A CA 1
ATOM 1965 C C . VAL A 1 259 ? -13.742 -9.508 -2.184 1 98.62 259 VAL A C 1
ATOM 1967 O O . VAL A 1 259 ? -12.742 -9.086 -1.595 1 98.62 259 VAL A O 1
ATOM 1970 N N . GLY A 1 260 ? -14.828 -9.961 -1.544 1 98.5 260 GLY A N 1
ATOM 1971 C CA . GLY A 1 260 ? -14.883 -9.977 -0.09 1 98.5 260 GLY A CA 1
ATOM 1972 C C . GLY A 1 260 ? -13.812 -10.852 0.535 1 98.5 260 GLY A C 1
ATOM 1973 O O . GLY A 1 260 ? -13.391 -11.852 -0.056 1 98.5 260 GLY A O 1
ATOM 1974 N N . LEU A 1 261 ? -13.438 -10.578 1.793 1 98.62 261 LEU A N 1
ATOM 1975 C CA . LEU A 1 261 ? -12.406 -11.281 2.545 1 98.62 261 LEU A CA 1
ATOM 1976 C C . LEU A 1 261 ? -12.836 -12.703 2.867 1 98.62 261 LEU A C 1
ATOM 1978 O O . LEU A 1 261 ? -12.016 -13.625 2.848 1 98.62 261 LEU A O 1
ATOM 1982 N N . GLY A 1 262 ? -14.094 -12.898 3.146 1 97.81 262 GLY A N 1
ATOM 1983 C CA . GLY A 1 262 ? -14.586 -14.164 3.658 1 97.81 262 GLY A CA 1
ATOM 1984 C C . GLY A 1 262 ? -14.711 -15.234 2.588 1 97.81 262 GLY A C 1
ATOM 1985 O O . GLY A 1 262 ? -15.297 -14.992 1.53 1 97.81 262 GLY A O 1
ATOM 1986 N N . LEU A 1 263 ? -14.133 -16.422 2.83 1 97.56 263 LEU A N 1
ATOM 1987 C CA . LEU A 1 263 ? -14.344 -17.531 1.916 1 97.56 263 LEU A CA 1
ATOM 1988 C C . LEU A 1 263 ? -15.82 -17.906 1.828 1 97.56 263 LEU A C 1
ATOM 1990 O O . LEU A 1 263 ? -16.328 -18.188 0.743 1 97.56 263 LEU A O 1
ATOM 1994 N N . ARG A 1 264 ? -16.516 -17.859 2.953 1 95.25 264 ARG A N 1
ATOM 1995 C CA . ARG A 1 264 ? -17.938 -18.188 2.982 1 95.25 264 ARG A CA 1
ATOM 1996 C C . ARG A 1 264 ? -18.75 -17.219 2.111 1 95.25 264 ARG A C 1
ATOM 1998 O O . ARG A 1 264 ? -19.688 -17.641 1.426 1 95.25 264 ARG A O 1
ATOM 2005 N N . GLN A 1 265 ? -18.359 -15.922 2.164 1 95.69 265 GLN A N 1
ATOM 2006 C CA . GLN A 1 265 ? -19.016 -14.938 1.309 1 95.69 265 GLN A CA 1
ATOM 2007 C C . GLN A 1 265 ? -18.922 -15.336 -0.162 1 95.69 265 GLN A C 1
ATOM 2009 O O . GLN A 1 265 ? -19.891 -15.219 -0.909 1 95.69 265 GLN A O 1
ATOM 2014 N N . LYS A 1 266 ? -17.797 -15.828 -0.572 1 96.94 266 LYS A N 1
ATOM 2015 C CA . LYS A 1 266 ? -17.531 -16.203 -1.959 1 96.94 266 LYS A CA 1
ATOM 2016 C C . LYS A 1 266 ? -18.312 -17.453 -2.354 1 96.94 266 LYS A C 1
ATOM 2018 O O . LYS A 1 266 ? -18.938 -17.484 -3.414 1 96.94 266 LYS A O 1
ATOM 2023 N N . LEU A 1 267 ? -18.297 -18.453 -1.485 1 94.56 267 LEU A N 1
ATOM 2024 C CA . LEU A 1 267 ? -18.969 -19.703 -1.772 1 94.56 267 LEU A CA 1
ATOM 2025 C C . LEU A 1 267 ? -20.484 -19.516 -1.776 1 94.56 267 LEU A C 1
ATOM 2027 O O . LEU A 1 267 ? -21.188 -20.094 -2.605 1 94.56 267 LEU A O 1
ATOM 2031 N N . ASP A 1 268 ? -21 -18.656 -0.867 1 93.62 268 ASP A N 1
ATOM 2032 C CA . ASP A 1 268 ? -22.422 -18.375 -0.811 1 93.62 268 ASP A CA 1
ATOM 2033 C C . ASP A 1 268 ? -22.891 -17.641 -2.064 1 93.62 268 ASP A C 1
ATOM 2035 O O . ASP A 1 268 ? -23.984 -17.891 -2.566 1 93.62 268 ASP A O 1
ATOM 2039 N N . ARG A 1 269 ? -22.109 -16.781 -2.555 1 92.19 269 ARG A N 1
ATOM 2040 C CA . ARG A 1 269 ? -22.469 -16 -3.738 1 92.19 269 ARG A CA 1
ATOM 2041 C C . ARG A 1 269 ? -22.594 -16.906 -4.965 1 92.19 269 ARG A C 1
ATOM 2043 O O . ARG A 1 269 ? -23.484 -16.703 -5.793 1 92.19 269 ARG A O 1
ATOM 2050 N N . VAL A 1 270 ? -21.719 -17.828 -5.113 1 89.75 270 VAL A N 1
ATOM 2051 C CA . VAL A 1 270 ? -21.75 -18.734 -6.262 1 89.75 270 VAL A CA 1
ATOM 2052 C C . VAL A 1 270 ? -22.938 -19.688 -6.133 1 89.75 270 VAL A C 1
ATOM 2054 O O . VAL A 1 270 ? -23.578 -20.031 -7.133 1 89.75 270 VAL A O 1
ATOM 2057 N N . ALA A 1 271 ? -23.203 -20.094 -4.902 1 86.25 271 ALA A N 1
ATOM 2058 C CA . ALA A 1 271 ? -24.344 -20.984 -4.668 1 86.25 271 ALA A CA 1
ATOM 2059 C C . ALA A 1 271 ? -25.656 -20.312 -5.031 1 86.25 271 ALA A C 1
ATOM 2061 O O . ALA A 1 271 ? -26.609 -20.984 -5.457 1 86.25 271 ALA A O 1
ATOM 2062 N N . GLN A 1 272 ? -25.672 -19.016 -4.738 1 81.44 272 GLN A N 1
ATOM 2063 C CA . GLN A 1 272 ? -26.891 -18.266 -5.02 1 81.44 272 GLN A CA 1
ATOM 2064 C C . GLN A 1 272 ? -27.016 -17.969 -6.508 1 81.44 272 GLN A C 1
ATOM 2066 O O . GLN A 1 272 ? -28.109 -17.688 -7.004 1 81.44 272 GLN A O 1
ATOM 2071 N N . GLY A 1 273 ? -25.812 -17.672 -7.074 1 66.12 273 GLY A N 1
ATOM 2072 C CA . GLY A 1 273 ? -25.828 -17.375 -8.5 1 66.12 273 GLY A CA 1
ATOM 2073 C C . GLY A 1 273 ? -25.906 -18.625 -9.367 1 66.12 273 GLY A C 1
ATOM 2074 O O . GLY A 1 273 ? -25.438 -19.688 -8.977 1 66.12 273 GLY A O 1
ATOM 2075 N N . ASP A 1 274 ? -27.062 -19.047 -9.773 1 53.31 274 ASP A N 1
ATOM 2076 C CA . ASP A 1 274 ? -27.297 -20.156 -10.695 1 53.31 274 ASP A CA 1
ATOM 2077 C C . ASP A 1 274 ? -26.031 -20.516 -11.461 1 53.31 274 ASP A C 1
ATOM 2079 O O . ASP A 1 274 ? -25.125 -19.688 -11.609 1 53.31 274 ASP A O 1
ATOM 2083 N N . SER A 1 275 ? -25.922 -21.734 -12.156 1 56 275 SER A N 1
ATOM 2084 C CA . SER A 1 275 ? -25.25 -22.547 -13.156 1 56 275 SER A CA 1
ATOM 2085 C C . SER A 1 275 ? -23.812 -22.078 -13.391 1 56 275 SER A C 1
ATOM 2087 O O . SER A 1 275 ? -23.234 -22.328 -14.445 1 56 275 SER A O 1
ATOM 2089 N N . ALA A 1 276 ? -23.156 -21.312 -12.219 1 73.25 276 ALA A N 1
ATOM 2090 C CA . ALA A 1 276 ? -21.812 -20.906 -12.609 1 73.25 276 ALA A CA 1
ATOM 2091 C C . ALA A 1 276 ? -20.828 -22.062 -12.492 1 73.25 276 ALA A C 1
ATOM 2093 O O . ALA A 1 276 ? -20.703 -22.688 -11.43 1 73.25 276 ALA A O 1
ATOM 2094 N N . PRO A 1 277 ? -20.359 -22.484 -13.469 1 87.88 277 PRO A N 1
ATOM 2095 C CA . PRO A 1 277 ? -19.5 -23.656 -13.469 1 87.88 277 PRO A CA 1
ATOM 2096 C C . PRO A 1 277 ? -18.203 -23.453 -12.68 1 87.88 277 PRO A C 1
ATOM 2098 O O . PRO A 1 277 ? -17.656 -24.406 -12.117 1 87.88 277 PRO A O 1
ATOM 2101 N N . TYR A 1 278 ? -17.844 -22.219 -12.477 1 94.19 278 TYR A N 1
ATOM 2102 C CA . TYR A 1 278 ? -16.578 -21.953 -11.797 1 94.19 278 TYR A CA 1
ATOM 2103 C C . TYR A 1 278 ? -16.812 -21.641 -10.328 1 94.19 278 TYR A C 1
ATOM 2105 O O . TYR A 1 278 ? -17.734 -20.891 -9.984 1 94.19 278 TYR A O 1
ATOM 2113 N N . LEU A 1 279 ? -16.047 -22.156 -9.453 1 94.44 279 LEU A N 1
ATOM 2114 C CA . LEU A 1 279 ? -16.172 -22.031 -8 1 94.44 279 LEU A CA 1
ATOM 2115 C C . LEU A 1 279 ? -15.953 -20.594 -7.562 1 94.44 279 LEU A C 1
ATOM 2117 O O . LEU A 1 279 ? -16.594 -20.125 -6.617 1 94.44 279 LEU A O 1
ATOM 2121 N N . LEU A 1 280 ? -15 -19.906 -8.164 1 96.56 280 LEU A N 1
ATOM 2122 C CA . LEU A 1 280 ? -14.633 -18.516 -7.879 1 96.56 280 LEU A CA 1
ATOM 2123 C C . LEU A 1 280 ? -14.562 -17.703 -9.164 1 96.56 280 LEU A C 1
ATOM 2125 O O . LEU A 1 280 ? -13.477 -17.391 -9.648 1 96.56 280 LEU A O 1
ATOM 2129 N N . PRO A 1 281 ? -15.656 -17.234 -9.672 1 96 281 PRO A N 1
ATOM 2130 C CA . PRO A 1 281 ? -15.758 -16.656 -11.016 1 96 281 PRO A CA 1
ATOM 2131 C C . PRO A 1 281 ? -14.852 -15.453 -11.219 1 96 281 PRO A C 1
ATOM 2133 O O . PRO A 1 281 ? -14.398 -15.195 -12.336 1 96 281 PRO A O 1
ATOM 2136 N N . HIS A 1 282 ? -14.578 -14.703 -10.125 1 97.38 282 HIS A N 1
ATOM 2137 C CA . HIS A 1 282 ? -13.734 -13.523 -10.258 1 97.38 282 HIS A CA 1
ATOM 2138 C C . HIS A 1 282 ? -12.312 -13.898 -10.664 1 97.38 282 HIS A C 1
ATOM 2140 O O . HIS A 1 282 ? -11.617 -13.109 -11.312 1 97.38 282 HIS A O 1
ATOM 2146 N N . VAL A 1 283 ? -11.852 -15.102 -10.297 1 98.31 283 VAL A N 1
ATOM 2147 C CA . VAL A 1 283 ? -10.523 -15.562 -10.695 1 98.31 283 VAL A CA 1
ATOM 2148 C C . VAL A 1 283 ? -10.469 -15.734 -12.211 1 98.31 283 VAL A C 1
ATOM 2150 O O . VAL A 1 283 ? -9.539 -15.25 -12.859 1 98.31 283 VAL A O 1
ATOM 2153 N N . ARG A 1 284 ? -11.461 -16.375 -12.812 1 97.75 284 ARG A N 1
ATOM 2154 C CA . ARG A 1 284 ? -11.547 -16.547 -14.258 1 97.75 284 ARG A CA 1
ATOM 2155 C C . ARG A 1 284 ? -11.648 -15.203 -14.969 1 97.75 284 ARG A C 1
ATOM 2157 O O . ARG A 1 284 ? -10.961 -14.969 -15.969 1 97.75 284 ARG A O 1
ATOM 2164 N N . ALA A 1 285 ? -12.492 -14.367 -14.406 1 97.69 285 ALA A N 1
ATOM 2165 C CA . ALA A 1 285 ? -12.688 -13.047 -15.016 1 97.69 285 ALA A CA 1
ATOM 2166 C C . ALA A 1 285 ? -11.375 -12.266 -15.055 1 97.69 285 ALA A C 1
ATOM 2168 O O . ALA A 1 285 ? -11.117 -11.531 -16.016 1 97.69 285 ALA A O 1
ATOM 2169 N N . THR A 1 286 ? -10.57 -12.398 -14.016 1 98.69 286 THR A N 1
ATOM 2170 C CA . THR A 1 286 ? -9.281 -11.711 -13.945 1 98.69 286 THR A CA 1
ATOM 2171 C C . THR A 1 286 ? -8.352 -12.188 -15.062 1 98.69 286 THR A C 1
ATOM 2173 O O . THR A 1 286 ? -7.711 -11.375 -15.727 1 98.69 286 THR A O 1
ATOM 2176 N N . VAL A 1 287 ? -8.258 -13.469 -15.25 1 98.75 287 VAL A N 1
ATOM 2177 C CA . VAL A 1 287 ? -7.426 -14.055 -16.297 1 98.75 287 VAL A CA 1
ATOM 2178 C C . VAL A 1 287 ? -7.906 -13.594 -17.656 1 98.75 287 VAL A C 1
ATOM 2180 O O . VAL A 1 287 ? -7.102 -13.188 -18.5 1 98.75 287 VAL A O 1
ATOM 2183 N N . LEU A 1 288 ? -9.203 -13.594 -17.891 1 98.44 288 LEU A N 1
ATOM 2184 C CA . LEU A 1 288 ? -9.773 -13.195 -19.172 1 98.44 288 LEU A CA 1
ATOM 2185 C C . LEU A 1 288 ? -9.484 -11.727 -19.469 1 98.44 288 LEU A C 1
ATOM 2187 O O . LEU A 1 288 ? -9.242 -11.352 -20.609 1 98.44 288 LEU A O 1
ATOM 2191 N N . ASP A 1 289 ? -9.5 -10.922 -18.453 1 98.44 289 ASP A N 1
ATOM 2192 C CA . ASP A 1 289 ? -9.172 -9.508 -18.625 1 98.44 289 ASP A CA 1
ATOM 2193 C C . ASP A 1 289 ? -7.73 -9.336 -19.094 1 98.44 289 ASP A C 1
ATOM 2195 O O . ASP A 1 289 ? -7.445 -8.508 -19.953 1 98.44 289 ASP A O 1
ATOM 2199 N N . ALA A 1 290 ? -6.824 -10.102 -18.422 1 98.81 290 ALA A N 1
ATOM 2200 C CA . ALA A 1 290 ? -5.418 -10.023 -18.812 1 98.81 290 ALA A CA 1
ATOM 2201 C C . ALA A 1 290 ? -5.211 -10.445 -20.25 1 98.81 290 ALA A C 1
ATOM 2203 O O . ALA A 1 290 ? -4.496 -9.773 -21.016 1 98.81 290 ALA A O 1
ATOM 2204 N N . LEU A 1 291 ? -5.816 -11.531 -20.672 1 98.75 291 LEU A N 1
ATOM 2205 C CA . LEU A 1 291 ? -5.707 -12.031 -22.031 1 98.75 291 LEU A CA 1
ATOM 2206 C C . LEU A 1 291 ? -6.309 -11.047 -23.031 1 98.75 291 LEU A C 1
ATOM 2208 O O . LEU A 1 291 ? -5.727 -10.789 -24.078 1 98.75 291 LEU A O 1
ATOM 2212 N N . ARG A 1 292 ? -7.461 -10.492 -22.656 1 98.56 292 ARG A N 1
ATOM 2213 C CA . ARG A 1 292 ? -8.133 -9.531 -23.516 1 98.56 292 ARG A CA 1
ATOM 2214 C C . ARG A 1 292 ? -7.25 -8.305 -23.75 1 98.56 292 ARG A C 1
ATOM 2216 O O . ARG A 1 292 ? -7.086 -7.867 -24.891 1 98.56 292 ARG A O 1
ATOM 2223 N N . ARG A 1 293 ? -6.664 -7.773 -22.734 1 97.56 293 ARG A N 1
ATOM 2224 C CA . ARG A 1 293 ? -5.82 -6.586 -22.844 1 97.56 293 ARG A CA 1
ATOM 2225 C C . ARG A 1 293 ? -4.566 -6.883 -23.672 1 97.56 293 ARG A C 1
ATOM 2227 O O . ARG A 1 293 ? -4.078 -6.02 -24.391 1 97.56 293 ARG A O 1
ATOM 2234 N N . ALA A 1 294 ? -4.098 -8.078 -23.484 1 98.06 294 ALA A N 1
ATOM 2235 C CA . ALA A 1 294 ? -2.91 -8.492 -24.234 1 98.06 294 ALA A CA 1
ATOM 2236 C C . ALA A 1 294 ? -3.266 -8.852 -25.672 1 98.06 294 ALA A C 1
ATOM 2238 O O . ALA A 1 294 ? -2.381 -9.031 -26.516 1 98.06 294 ALA A O 1
ATOM 2239 N N . ARG A 1 295 ? -4.555 -9.023 -26.016 1 98.06 295 ARG A N 1
ATOM 2240 C CA . ARG A 1 295 ? -5.059 -9.438 -27.312 1 98.06 295 ARG A CA 1
ATOM 2241 C C . ARG A 1 295 ? -4.52 -10.812 -27.703 1 98.06 295 ARG A C 1
ATOM 2243 O O . ARG A 1 295 ? -4.047 -11 -28.828 1 98.06 295 ARG A O 1
ATOM 2250 N N . VAL A 1 296 ? -4.543 -11.734 -26.719 1 98.44 296 VAL A N 1
ATOM 2251 C CA . VAL A 1 296 ? -4.172 -13.125 -26.938 1 98.44 296 VAL A CA 1
ATOM 2252 C C . VAL A 1 296 ? -5.195 -14.047 -26.281 1 98.44 296 VAL A C 1
ATOM 2254 O O . VAL A 1 296 ? -6.094 -13.578 -25.562 1 98.44 296 VAL A O 1
ATOM 2257 N N . THR A 1 297 ? -5.148 -15.289 -26.641 1 98.38 297 THR A N 1
ATOM 2258 C CA . THR A 1 297 ? -5.914 -16.328 -25.969 1 98.38 297 THR A CA 1
ATOM 2259 C C . THR A 1 297 ? -4.996 -17.234 -25.156 1 98.38 297 THR A C 1
ATOM 2261 O O . THR A 1 297 ? -3.773 -17.094 -25.203 1 98.38 297 THR A O 1
ATOM 2264 N N . LEU A 1 298 ? -5.582 -18.125 -24.406 1 98.25 298 LEU A N 1
ATOM 2265 C CA . LEU A 1 298 ? -4.789 -19.047 -23.594 1 98.25 298 LEU A CA 1
ATOM 2266 C C . LEU A 1 298 ? -3.869 -19.875 -24.484 1 98.25 298 LEU A C 1
ATOM 2268 O O . LEU A 1 298 ? -2.748 -20.203 -24.094 1 98.25 298 LEU A O 1
ATOM 2272 N N . ASP A 1 299 ? -4.285 -20.156 -25.688 1 97.81 299 ASP A N 1
ATOM 2273 C CA . ASP A 1 299 ? -3.529 -21 -26.609 1 97.81 299 ASP A CA 1
ATOM 2274 C C . ASP A 1 299 ? -2.279 -20.281 -27.109 1 97.81 299 ASP A C 1
ATOM 2276 O O . ASP A 1 299 ? -1.375 -20.906 -27.656 1 97.81 299 ASP A O 1
ATOM 2280 N N . ASP A 1 300 ? -2.262 -19 -26.922 1 98.25 300 ASP A N 1
ATOM 2281 C CA . ASP A 1 300 ? -1.111 -18.219 -27.344 1 98.25 300 ASP A CA 1
ATOM 2282 C C . ASP A 1 300 ? -0.032 -18.172 -26.266 1 98.25 300 ASP A C 1
ATOM 2284 O O . ASP A 1 300 ? 1.098 -17.766 -26.531 1 98.25 300 ASP A O 1
ATOM 2288 N N . LEU A 1 301 ? -0.35 -18.672 -25.062 1 98.81 301 LEU A N 1
ATOM 2289 C CA . LEU A 1 301 ? 0.637 -18.703 -24 1 98.81 301 LEU A CA 1
ATOM 2290 C C . LEU A 1 301 ? 1.496 -19.953 -24.078 1 98.81 301 LEU A C 1
ATOM 2292 O O . LEU A 1 301 ? 0.992 -21.031 -24.391 1 98.81 301 LEU A O 1
ATOM 2296 N N . ASP A 1 302 ? 2.758 -19.797 -23.812 1 98.88 302 ASP A N 1
ATOM 2297 C CA . ASP A 1 302 ? 3.693 -20.906 -23.812 1 98.88 302 ASP A CA 1
ATOM 2298 C C . ASP A 1 302 ? 3.855 -21.484 -22.422 1 98.88 302 ASP A C 1
ATOM 2300 O O . ASP A 1 302 ? 4.477 -22.547 -22.234 1 98.88 302 ASP A O 1
ATOM 2304 N N . GLY A 1 303 ? 3.35 -20.875 -21.453 1 98.88 303 GLY A N 1
ATOM 2305 C CA . GLY A 1 303 ? 3.34 -21.297 -20.047 1 98.88 303 GLY A CA 1
ATOM 2306 C C . GLY A 1 303 ? 2.746 -20.266 -19.125 1 98.88 303 GLY A C 1
ATOM 2307 O O . GLY A 1 303 ? 2.357 -19.188 -19.547 1 98.88 303 GLY A O 1
ATOM 2308 N N . ILE A 1 304 ? 2.615 -20.594 -17.844 1 98.94 304 ILE A N 1
ATOM 2309 C CA . ILE A 1 304 ? 2.016 -19.672 -16.875 1 98.94 304 ILE A CA 1
ATOM 2310 C C . ILE A 1 304 ? 2.508 -20.016 -15.469 1 98.94 304 ILE A C 1
ATOM 2312 O O . ILE A 1 304 ? 2.668 -21.188 -15.125 1 98.94 304 ILE A O 1
ATOM 2316 N N . GLU A 1 305 ? 2.877 -19.016 -14.703 1 98.94 305 GLU A N 1
ATOM 2317 C CA . GLU A 1 305 ? 3.092 -19.141 -13.266 1 98.94 305 GLU A CA 1
ATOM 2318 C C . GLU A 1 305 ? 1.804 -18.891 -12.492 1 98.94 305 GLU A C 1
ATOM 2320 O O . GLU A 1 305 ? 1.232 -17.797 -12.57 1 98.94 305 GLU A O 1
ATOM 2325 N N . VAL A 1 306 ? 1.318 -19.859 -11.734 1 98.94 306 VAL A N 1
ATOM 2326 C CA . VAL A 1 306 ? 0.072 -19.672 -11 1 98.94 306 VAL A CA 1
ATOM 2327 C C . VAL A 1 306 ? 0.344 -19.734 -9.492 1 98.94 306 VAL A C 1
ATOM 2329 O O . VAL A 1 306 ? 1.392 -20.219 -9.07 1 98.94 306 VAL A O 1
ATOM 2332 N N . HIS A 1 307 ? -0.565 -19.172 -8.758 1 98.81 307 HIS A N 1
ATOM 2333 C CA . HIS A 1 307 ? -0.463 -19.094 -7.309 1 98.81 307 HIS A CA 1
ATOM 2334 C C . HIS A 1 307 ? -0.794 -20.438 -6.652 1 98.81 307 HIS A C 1
ATOM 2336 O O . HIS A 1 307 ? -1.958 -20.703 -6.359 1 98.81 307 HIS A O 1
ATOM 2342 N N . ASP A 1 308 ? 0.22 -21.172 -6.309 1 98.69 308 ASP A N 1
ATOM 2343 C CA . ASP A 1 308 ? 0.015 -22.5 -5.754 1 98.69 308 ASP A CA 1
ATOM 2344 C C . ASP A 1 308 ? 0.498 -22.578 -4.309 1 98.69 308 ASP A C 1
ATOM 2346 O O . ASP A 1 308 ? 1.255 -23.484 -3.947 1 98.69 308 ASP A O 1
ATOM 2350 N N . CYS A 1 309 ? -0.039 -21.703 -3.449 1 98.44 309 CYS A N 1
ATOM 2351 C CA . CYS A 1 309 ? 0.32 -21.766 -2.037 1 98.44 309 CYS A CA 1
ATOM 2352 C C . CYS A 1 309 ? -0.087 -23.109 -1.44 1 98.44 309 CYS A C 1
ATOM 2354 O O . CYS A 1 309 ? 0.53 -23.578 -0.484 1 98.44 309 CYS A O 1
ATOM 2356 N N . PHE A 1 310 ? -1.153 -23.766 -1.947 1 98.75 310 PHE A N 1
ATOM 2357 C CA . PHE A 1 310 ? -1.613 -25.125 -1.686 1 98.75 310 PHE A CA 1
ATOM 2358 C C . PHE A 1 310 ? -1.951 -25.844 -2.988 1 98.75 310 PHE A C 1
ATOM 2360 O O . PHE A 1 310 ? -2.207 -25.203 -4.008 1 98.75 310 PHE A O 1
ATOM 2367 N N . THR A 1 311 ? -1.945 -27.156 -2.98 1 98.81 311 THR A N 1
ATOM 2368 C CA . THR A 1 311 ? -2.238 -27.922 -4.191 1 98.81 311 THR A CA 1
ATOM 2369 C C . THR A 1 311 ? -3.656 -27.625 -4.676 1 98.81 311 THR A C 1
ATOM 2371 O O . THR A 1 311 ? -3.902 -27.562 -5.883 1 98.81 311 THR A O 1
ATOM 2374 N N . PRO A 1 312 ? -4.656 -27.422 -3.76 1 98.69 312 PRO A N 1
ATOM 2375 C CA . PRO A 1 312 ? -5.984 -27.078 -4.266 1 98.69 312 PRO A CA 1
ATOM 2376 C C . PRO A 1 312 ? -6.012 -25.734 -5.008 1 98.69 312 PRO A C 1
ATOM 2378 O O . PRO A 1 312 ? -6.82 -25.547 -5.918 1 98.69 312 PRO A O 1
ATOM 2381 N N . SER A 1 313 ? -5.129 -24.797 -4.594 1 98.56 313 SER A N 1
ATOM 2382 C CA . SER A 1 313 ? -5.098 -23.516 -5.285 1 98.56 313 SER A CA 1
ATOM 2383 C C . SER A 1 313 ? -4.625 -23.672 -6.727 1 98.56 313 SER A C 1
ATOM 2385 O O . SER A 1 313 ? -5.105 -22.969 -7.625 1 98.56 313 SER A O 1
ATOM 2387 N N . GLU A 1 314 ? -3.645 -24.531 -6.969 1 98.88 314 GLU A N 1
ATOM 2388 C CA . GLU A 1 314 ? -3.234 -24.797 -8.344 1 98.88 314 GLU A CA 1
ATOM 2389 C C . GLU A 1 314 ? -4.312 -25.562 -9.102 1 98.88 314 GLU A C 1
ATOM 2391 O O . GLU A 1 314 ? -4.547 -25.312 -10.289 1 98.88 314 GLU A O 1
ATOM 2396 N N . TYR A 1 315 ? -4.941 -26.547 -8.43 1 98.81 315 TYR A N 1
ATOM 2397 C CA . TYR A 1 315 ? -6.051 -27.25 -9.055 1 98.81 315 TYR A CA 1
ATOM 2398 C C . TYR A 1 315 ? -7.129 -26.281 -9.516 1 98.81 315 TYR A C 1
ATOM 2400 O O . TYR A 1 315 ? -7.625 -26.391 -10.641 1 98.81 315 TYR A O 1
ATOM 2408 N N . LEU A 1 316 ? -7.441 -25.375 -8.656 1 98.38 316 LEU A N 1
ATOM 2409 C CA . LEU A 1 316 ? -8.398 -24.312 -8.938 1 98.38 316 LEU A CA 1
ATOM 2410 C C . LEU A 1 316 ? -7.914 -23.453 -10.102 1 98.38 316 LEU A C 1
ATOM 2412 O O . LEU A 1 316 ? -8.703 -23.094 -10.984 1 98.38 316 LEU A O 1
ATOM 2416 N N . ALA A 1 317 ? -6.629 -23.109 -10.102 1 98.69 317 ALA A N 1
ATOM 2417 C CA . ALA A 1 317 ? -6.062 -22.266 -11.148 1 98.69 317 ALA A CA 1
ATOM 2418 C C . ALA A 1 317 ? -6.168 -22.922 -12.516 1 98.69 317 ALA A C 1
ATOM 2420 O O . ALA A 1 317 ? -6.527 -22.281 -13.5 1 98.69 317 ALA A O 1
ATOM 2421 N N . ILE A 1 318 ? -5.836 -24.234 -12.602 1 98.69 318 ILE A N 1
ATOM 2422 C CA . ILE A 1 318 ? -5.934 -24.984 -13.852 1 98.69 318 ILE A CA 1
ATOM 2423 C C . ILE A 1 318 ? -7.348 -24.875 -14.414 1 98.69 318 ILE A C 1
ATOM 2425 O O . ILE A 1 318 ? -7.527 -24.609 -15.602 1 98.69 318 ILE A O 1
ATOM 2429 N N . ASP A 1 319 ? -8.266 -24.953 -13.531 1 97.69 319 ASP A N 1
ATOM 2430 C CA . ASP A 1 319 ? -9.68 -24.875 -13.867 1 97.69 319 ASP A CA 1
ATOM 2431 C C . ASP A 1 319 ? -10.047 -23.469 -14.352 1 97.69 319 ASP A C 1
ATOM 2433 O O . ASP A 1 319 ? -10.695 -23.312 -15.391 1 97.69 319 ASP A O 1
ATOM 2437 N N . HIS A 1 320 ? -9.625 -22.469 -13.734 1 98.06 320 HIS A N 1
ATOM 2438 C CA . HIS A 1 320 ? -10.125 -21.109 -13.914 1 98.06 320 HIS A CA 1
ATOM 2439 C C . HIS A 1 320 ? -9.383 -20.391 -15.047 1 98.06 320 HIS A C 1
ATOM 2441 O O . HIS A 1 320 ? -9.898 -19.438 -15.625 1 98.06 320 HIS A O 1
ATOM 2447 N N . ILE A 1 321 ? -8.148 -20.859 -15.375 1 98.44 321 ILE A N 1
ATOM 2448 C CA . ILE A 1 321 ? -7.457 -20.25 -16.516 1 98.44 321 ILE A CA 1
ATOM 2449 C C . ILE A 1 321 ? -8.047 -20.766 -17.812 1 98.44 321 ILE A C 1
ATOM 2451 O O . ILE A 1 321 ? -7.805 -20.203 -18.891 1 98.44 321 ILE A O 1
ATOM 2455 N N . GLY A 1 322 ? -8.773 -21.875 -17.703 1 97.31 322 GLY A N 1
ATOM 2456 C CA . GLY A 1 322 ? -9.477 -22.406 -18.859 1 97.31 322 GLY A CA 1
ATOM 2457 C C . GLY A 1 322 ? -8.688 -23.453 -19.609 1 97.31 322 GLY A C 1
ATOM 2458 O O . GLY A 1 322 ? -8.938 -23.703 -20.797 1 97.31 322 GLY A O 1
ATOM 2459 N N . LEU A 1 323 ? -7.711 -24 -18.984 1 98.06 323 LEU A N 1
ATOM 2460 C CA . LEU A 1 323 ? -6.961 -25.078 -19.609 1 98.06 323 LEU A CA 1
ATOM 2461 C C . LEU A 1 323 ? -7.844 -26.312 -19.812 1 98.06 323 LEU A C 1
ATOM 2463 O O . LEU A 1 323 ? -7.66 -27.062 -20.766 1 98.06 323 LEU A O 1
ATOM 2467 N N . THR A 1 324 ? -8.766 -26.5 -18.906 1 97.56 324 THR A N 1
ATOM 2468 C CA . THR A 1 324 ? -9.758 -27.578 -18.969 1 97.56 324 THR A CA 1
ATOM 2469 C C . THR A 1 324 ? -11.164 -27.016 -18.766 1 97.56 324 THR A C 1
ATOM 2471 O O . THR A 1 324 ? -11.328 -25.828 -18.484 1 97.56 324 THR A O 1
ATOM 2474 N N . GLY A 1 325 ? -12.172 -27.875 -18.984 1 95.62 325 GLY A N 1
ATOM 2475 C CA . GLY A 1 325 ? -13.508 -27.5 -18.562 1 95.62 325 GLY A CA 1
ATOM 2476 C C . GLY A 1 325 ? -13.656 -27.438 -17.047 1 95.62 325 GLY A C 1
ATOM 2477 O O . GLY A 1 325 ? -12.836 -27.984 -16.312 1 95.62 325 GLY A O 1
ATOM 2478 N N . PRO A 1 326 ? -14.742 -26.781 -16.547 1 95.38 326 PRO A N 1
ATOM 2479 C CA . PRO A 1 326 ? -14.945 -26.672 -15.102 1 95.38 326 PRO A CA 1
ATOM 2480 C C . PRO A 1 326 ? -14.961 -28.031 -14.406 1 95.38 326 PRO A C 1
ATOM 2482 O O . PRO A 1 326 ? -15.664 -28.953 -14.844 1 95.38 326 PRO A O 1
ATOM 2485 N N . GLY A 1 327 ? -14.109 -28.141 -13.406 1 95.44 327 GLY A N 1
ATOM 2486 C CA . GLY A 1 327 ? -14.07 -29.359 -12.602 1 95.44 327 GLY A CA 1
ATOM 2487 C C . GLY A 1 327 ? -13.219 -30.453 -13.227 1 95.44 327 GLY A C 1
ATOM 2488 O O . GLY A 1 327 ? -13.117 -31.547 -12.672 1 95.44 327 GLY A O 1
ATOM 2489 N N . GLU A 1 328 ? -12.531 -30.141 -14.297 1 97.94 328 GLU A N 1
ATOM 2490 C CA . GLU A 1 328 ? -11.844 -31.203 -15.039 1 97.94 328 GLU A CA 1
ATOM 2491 C C . GLU A 1 328 ? -10.336 -31 -15.016 1 97.94 328 GLU A C 1
ATOM 2493 O O . GLU A 1 328 ? -9.625 -31.453 -15.914 1 97.94 328 GLU A O 1
ATOM 2498 N N . SER A 1 329 ? -9.859 -30.312 -13.992 1 98.5 329 SER A N 1
ATOM 2499 C CA . SER A 1 329 ? -8.43 -30.047 -13.883 1 98.5 329 SER A CA 1
ATOM 2500 C C . SER A 1 329 ? -7.629 -31.344 -13.922 1 98.5 329 SER A C 1
ATOM 2502 O O . SER A 1 329 ? -6.484 -31.359 -14.383 1 98.5 329 SER A O 1
ATOM 2504 N N . TRP A 1 330 ? -8.188 -32.469 -13.438 1 98.5 330 TRP A N 1
ATOM 2505 C CA . TRP A 1 330 ? -7.523 -33.75 -13.383 1 98.5 330 TRP A CA 1
ATOM 2506 C C . TRP A 1 330 ? -7.102 -34.219 -14.773 1 98.5 330 TRP A C 1
ATOM 2508 O O . TRP A 1 330 ? -6.105 -34.938 -14.922 1 98.5 330 TRP A O 1
ATOM 2518 N N . LYS A 1 331 ? -7.785 -33.812 -15.828 1 98.69 331 LYS A N 1
ATOM 2519 C CA . LYS A 1 331 ? -7.434 -34.219 -17.188 1 98.69 331 LYS A CA 1
ATOM 2520 C C . LYS A 1 331 ? -6.074 -33.625 -17.594 1 98.69 331 LYS A C 1
ATOM 2522 O O . LYS A 1 331 ? -5.25 -34.344 -18.172 1 98.69 331 LYS A O 1
ATOM 2527 N N . ALA A 1 332 ? -5.859 -32.344 -17.312 1 98.75 332 ALA A N 1
ATOM 2528 C CA . ALA A 1 332 ? -4.586 -31.719 -17.641 1 98.75 332 ALA A CA 1
ATOM 2529 C C . ALA A 1 332 ? -3.441 -32.344 -16.844 1 98.75 332 ALA A C 1
ATOM 2531 O O . ALA A 1 332 ? -2.316 -32.438 -17.344 1 98.75 332 ALA A O 1
ATOM 2532 N N . ILE A 1 333 ? -3.754 -32.75 -15.625 1 98.75 333 ILE A N 1
ATOM 2533 C CA . ILE A 1 333 ? -2.756 -33.344 -14.75 1 98.75 333 ILE A CA 1
ATOM 2534 C C . ILE A 1 333 ? -2.391 -34.719 -15.258 1 98.75 333 ILE A C 1
ATOM 2536 O O . ILE A 1 333 ? -1.213 -35.031 -15.445 1 98.75 333 ILE A O 1
ATOM 2540 N N . GLU A 1 334 ? -3.346 -35.562 -15.562 1 98.44 334 GLU A N 1
ATOM 2541 C CA . GLU A 1 334 ? -3.127 -36.938 -16 1 98.44 334 GLU A CA 1
ATOM 2542 C C . GLU A 1 334 ? -2.475 -36.969 -17.375 1 98.44 334 GLU A C 1
ATOM 2544 O O . GLU A 1 334 ? -1.663 -37.844 -17.672 1 98.44 334 GLU A O 1
ATOM 2549 N N . ASN A 1 335 ? -2.826 -35.969 -18.188 1 98.38 335 ASN A N 1
ATOM 2550 C CA . ASN A 1 335 ? -2.342 -35.969 -19.562 1 98.38 335 ASN A CA 1
ATOM 2551 C C . ASN A 1 335 ? -0.974 -35.312 -19.672 1 98.38 335 ASN A C 1
ATOM 2553 O O . ASN A 1 335 ? -0.422 -35.188 -20.766 1 98.38 335 ASN A O 1
ATOM 2557 N N . GLY A 1 336 ? -0.41 -34.812 -18.578 1 98.25 336 GLY A N 1
ATOM 2558 C CA . GLY A 1 336 ? 0.898 -34.188 -18.578 1 98.25 336 GLY A CA 1
ATOM 2559 C C . GLY A 1 336 ? 0.91 -32.812 -19.266 1 98.25 336 GLY A C 1
ATOM 2560 O O . GLY A 1 336 ? 1.957 -32.375 -19.734 1 98.25 336 GLY A O 1
ATOM 2561 N N . GLU A 1 337 ? -0.254 -32.188 -19.406 1 98.5 337 GLU A N 1
ATOM 2562 C CA . GLU A 1 337 ? -0.363 -30.938 -20.156 1 98.5 337 GLU A CA 1
ATOM 2563 C C . GLU A 1 337 ? 0.32 -29.781 -19.406 1 98.5 337 GLU A C 1
ATOM 2565 O O . GLU A 1 337 ? 0.717 -28.797 -20.016 1 98.5 337 GLU A O 1
ATOM 2570 N N . ILE A 1 338 ? 0.482 -29.938 -18.062 1 98.81 338 ILE A N 1
ATOM 2571 C CA . ILE A 1 338 ? 0.984 -28.828 -17.266 1 98.81 338 ILE A CA 1
ATOM 2572 C C . ILE A 1 338 ? 2.475 -29.031 -16.984 1 98.81 338 ILE A C 1
ATOM 2574 O O . ILE A 1 338 ? 3.092 -28.219 -16.281 1 98.81 338 ILE A O 1
ATOM 2578 N N . GLU A 1 339 ? 3.145 -30.094 -17.516 1 98.56 339 GLU A N 1
ATOM 2579 C CA . GLU A 1 339 ? 4.578 -30.344 -17.391 1 98.56 339 GLU A CA 1
ATOM 2580 C C . GLU A 1 339 ? 5.367 -29.578 -18.453 1 98.56 339 GLU A C 1
ATOM 2582 O O . GLU A 1 339 ? 4.812 -29.172 -19.469 1 98.56 339 GLU A O 1
ATOM 2587 N N . ILE A 1 340 ? 6.617 -29.297 -18.125 1 98.25 340 ILE A N 1
ATOM 2588 C CA . ILE A 1 340 ? 7.484 -28.75 -19.172 1 98.25 340 ILE A CA 1
ATOM 2589 C C . ILE A 1 340 ? 7.492 -29.688 -20.375 1 98.25 340 ILE A C 1
ATOM 2591 O O . ILE A 1 340 ? 7.73 -30.891 -20.234 1 98.25 340 ILE A O 1
ATOM 2595 N N . GLY A 1 341 ? 7.23 -29.172 -21.547 1 97.25 341 GLY A N 1
ATOM 2596 C CA . GLY A 1 341 ? 7.066 -29.984 -22.75 1 97.25 341 GLY A CA 1
ATOM 2597 C C . GLY A 1 341 ? 5.613 -30.281 -23.078 1 97.25 341 GLY A C 1
ATOM 2598 O O . GLY A 1 341 ? 5.301 -30.719 -24.188 1 97.25 341 GLY A O 1
ATOM 2599 N N . GLY A 1 342 ? 4.688 -30 -22.125 1 97.94 342 GLY A N 1
ATOM 2600 C CA . GLY A 1 342 ? 3.26 -30.188 -22.344 1 97.94 342 GLY A CA 1
ATOM 2601 C C . GLY A 1 342 ? 2.602 -29 -23.031 1 97.94 342 GLY A C 1
ATOM 2602 O O . GLY A 1 342 ? 3.285 -28.094 -23.5 1 97.94 342 GLY A O 1
ATOM 2603 N N . ARG A 1 343 ? 1.302 -29.016 -23.109 1 97.69 343 ARG A N 1
ATOM 2604 C CA . ARG A 1 343 ? 0.51 -28.016 -23.812 1 97.69 343 ARG A CA 1
ATOM 2605 C C . ARG A 1 343 ? 0.708 -26.625 -23.188 1 97.69 343 ARG A C 1
ATOM 2607 O O . ARG A 1 343 ? 0.896 -25.641 -23.906 1 97.69 343 ARG A O 1
ATOM 2614 N N . LEU A 1 344 ? 0.598 -26.547 -21.844 1 98.75 344 LEU A N 1
ATOM 2615 C CA . LEU A 1 344 ? 0.776 -25.297 -21.109 1 98.75 344 LEU A CA 1
ATOM 2616 C C . LEU A 1 344 ? 1.508 -25.547 -19.797 1 98.75 344 LEU A C 1
ATOM 2618 O O . LEU A 1 344 ? 0.877 -25.672 -18.734 1 98.75 344 LEU A O 1
ATOM 2622 N N . PRO A 1 345 ? 2.85 -25.562 -19.875 1 98.88 345 PRO A N 1
ATOM 2623 C CA . PRO A 1 345 ? 3.596 -25.734 -18.625 1 98.88 345 PRO A CA 1
ATOM 2624 C C . PRO A 1 345 ? 3.168 -24.766 -17.531 1 98.88 345 PRO A C 1
ATOM 2626 O O . PRO A 1 345 ? 3.043 -23.562 -17.781 1 98.88 345 PRO A O 1
ATOM 2629 N N . ILE A 1 346 ? 2.861 -25.312 -16.344 1 98.94 346 ILE A N 1
ATOM 2630 C CA . ILE A 1 346 ? 2.477 -24.516 -15.172 1 98.94 346 ILE A CA 1
ATOM 2631 C C . ILE A 1 346 ? 3.568 -24.609 -14.109 1 98.94 346 ILE A C 1
ATOM 2633 O O . ILE A 1 346 ? 3.975 -25.703 -13.711 1 98.94 346 ILE A O 1
ATOM 2637 N N . ASN A 1 347 ? 4.051 -23.438 -13.664 1 98.94 347 ASN A N 1
ATOM 2638 C CA . ASN A 1 347 ? 5.047 -23.297 -12.609 1 98.94 347 ASN A CA 1
ATOM 2639 C C . ASN A 1 347 ? 6.336 -24.031 -12.953 1 98.94 347 ASN A C 1
ATOM 2641 O O . ASN A 1 347 ? 6.836 -24.828 -12.156 1 98.94 347 ASN A O 1
ATOM 2645 N N . PRO A 1 348 ? 6.875 -23.703 -14.195 1 98.88 348 PRO A N 1
ATOM 2646 C CA . PRO A 1 348 ? 8.195 -24.281 -14.469 1 98.88 348 PRO A CA 1
ATOM 2647 C C . PRO A 1 348 ? 9.234 -23.891 -13.422 1 98.88 348 PRO A C 1
ATOM 2649 O O . PRO A 1 348 ? 10.227 -24.594 -13.234 1 98.88 348 PRO A O 1
ATOM 2652 N N . SER A 1 349 ? 9.016 -22.797 -12.688 1 98.69 349 SER A N 1
ATOM 2653 C CA . SER A 1 349 ? 9.93 -22.297 -11.664 1 98.69 349 SER A CA 1
ATOM 2654 C C . SER A 1 349 ? 9.844 -23.141 -10.391 1 98.69 349 SER A C 1
ATOM 2656 O O . SER A 1 349 ? 10.703 -23.031 -9.508 1 98.69 349 SER A O 1
ATOM 2658 N N . GLY A 1 350 ? 8.898 -23.969 -10.258 1 98.81 350 GLY A N 1
ATOM 2659 C CA . GLY A 1 350 ? 8.602 -24.703 -9.031 1 98.81 350 GLY A CA 1
ATOM 2660 C C . GLY A 1 350 ? 7.453 -24.109 -8.242 1 98.81 350 GLY A C 1
ATOM 2661 O O . GLY A 1 350 ? 7.047 -24.656 -7.219 1 98.81 350 GLY A O 1
ATOM 2662 N N . GLY A 1 351 ? 6.934 -22.953 -8.719 1 98.75 351 GLY A N 1
ATOM 2663 C CA . GLY A 1 351 ? 5.793 -22.328 -8.07 1 98.75 351 GLY A CA 1
ATOM 2664 C C . GLY A 1 351 ? 6.074 -21.922 -6.637 1 98.75 351 GLY A C 1
ATOM 2665 O O . GLY A 1 351 ? 7.211 -21.609 -6.285 1 98.75 351 GLY A O 1
ATOM 2666 N N . LEU A 1 352 ? 5.016 -21.75 -5.848 1 98.88 352 LEU A N 1
ATOM 2667 C CA . LEU A 1 352 ? 5.125 -21.375 -4.445 1 98.88 352 LEU A CA 1
ATOM 2668 C C . LEU A 1 352 ? 5.453 -22.578 -3.572 1 98.88 352 LEU A C 1
ATOM 2670 O O . LEU A 1 352 ? 6.215 -22.469 -2.613 1 98.88 352 LEU A O 1
ATOM 2674 N N . ILE A 1 353 ? 4.875 -23.75 -3.932 1 98.75 353 ILE A N 1
ATOM 2675 C CA . ILE A 1 353 ? 5.098 -24.984 -3.17 1 98.75 353 ILE A CA 1
ATOM 2676 C C . ILE A 1 353 ? 6.562 -25.391 -3.273 1 98.75 353 ILE A C 1
ATOM 2678 O O . ILE A 1 353 ? 7.211 -25.672 -2.262 1 98.75 353 ILE A O 1
ATOM 2682 N N . GLY A 1 354 ? 7.094 -25.406 -4.453 1 98.81 354 GLY A N 1
ATOM 2683 C CA . GLY A 1 354 ? 8.477 -25.812 -4.664 1 98.81 354 GLY A CA 1
ATOM 2684 C C . GLY A 1 354 ? 9.461 -24.656 -4.547 1 98.81 354 GLY A C 1
ATOM 2685 O O . GLY A 1 354 ? 10.508 -24.797 -3.918 1 98.81 354 GLY A O 1
ATOM 2686 N N . GLY A 1 355 ? 9.117 -23.562 -5.172 1 98.69 355 GLY A N 1
ATOM 2687 C CA . GLY A 1 355 ? 10.016 -22.422 -5.293 1 98.69 355 GLY A CA 1
ATOM 2688 C C . GLY A 1 355 ? 10.125 -21.609 -4.02 1 98.69 355 GLY A C 1
ATOM 2689 O O . GLY A 1 355 ? 11.18 -21.047 -3.727 1 98.69 355 GLY A O 1
ATOM 2690 N N . GLY A 1 356 ? 9.133 -21.562 -3.281 1 98.75 356 GLY A N 1
ATOM 2691 C CA . GLY A 1 356 ? 9.055 -20.703 -2.107 1 98.75 356 GLY A CA 1
ATOM 2692 C C . GLY A 1 356 ? 8.016 -19.609 -2.238 1 98.75 356 GLY A C 1
ATOM 2693 O O . GLY A 1 356 ? 7.641 -19.219 -3.352 1 98.75 356 GLY A O 1
ATOM 2694 N N . HIS A 1 357 ? 7.582 -19.125 -1.045 1 98.69 357 HIS A N 1
ATOM 2695 C CA . HIS A 1 357 ? 6.445 -18.219 -1.086 1 98.69 357 HIS A CA 1
ATOM 2696 C C . HIS A 1 357 ? 6.605 -17.094 -0.073 1 98.69 357 HIS A C 1
ATOM 2698 O O . HIS A 1 357 ? 5.762 -16.922 0.811 1 98.69 357 HIS A O 1
ATOM 2704 N N . PRO A 1 358 ? 7.719 -16.281 -0.206 1 98.75 358 PRO A N 1
ATOM 2705 C CA . PRO A 1 358 ? 7.633 -15.016 0.517 1 98.75 358 PRO A CA 1
ATOM 2706 C C . PRO A 1 358 ? 6.516 -14.117 -0.005 1 98.75 358 PRO A C 1
ATOM 2708 O O . PRO A 1 358 ? 6.621 -13.562 -1.104 1 98.75 358 PRO A O 1
ATOM 2711 N N . VAL A 1 359 ? 5.508 -13.906 0.81 1 98.44 359 VAL A N 1
ATOM 2712 C CA . VAL A 1 359 ? 4.199 -13.469 0.339 1 98.44 359 VAL A CA 1
ATOM 2713 C C . VAL A 1 359 ? 4.328 -12.117 -0.365 1 98.44 359 VAL A C 1
ATOM 2715 O O . VAL A 1 359 ? 3.732 -11.898 -1.422 1 98.44 359 VAL A O 1
ATOM 2718 N N . GLY A 1 360 ? 5.109 -11.164 0.163 1 98.56 360 GLY A N 1
ATOM 2719 C CA . GLY A 1 360 ? 5.273 -9.859 -0.447 1 98.56 360 GLY A CA 1
ATOM 2720 C C . GLY A 1 360 ? 6.07 -9.898 -1.738 1 98.56 360 GLY A C 1
ATOM 2721 O O . GLY A 1 360 ? 5.988 -8.969 -2.551 1 98.56 360 GLY A O 1
ATOM 2722 N N . ALA A 1 361 ? 6.816 -10.969 -1.987 1 98.88 361 ALA A N 1
ATOM 2723 C CA . ALA A 1 361 ? 7.738 -11.047 -3.117 1 98.88 361 ALA A CA 1
ATOM 2724 C C . ALA A 1 361 ? 7.188 -11.953 -4.215 1 98.88 361 ALA A C 1
ATOM 2726 O O . ALA A 1 361 ? 7.648 -11.898 -5.359 1 98.88 361 ALA A O 1
ATOM 2727 N N . SER A 1 362 ? 6.195 -12.758 -3.885 1 98.88 362 SER A N 1
ATOM 2728 C CA . SER A 1 362 ? 5.77 -13.836 -4.762 1 98.88 362 SER A CA 1
ATOM 2729 C C . SER A 1 362 ? 5.309 -13.305 -6.117 1 98.88 362 SER A C 1
ATOM 2731 O O . SER A 1 362 ? 5.707 -13.82 -7.16 1 98.88 362 SER A O 1
ATOM 2733 N N . GLY A 1 363 ? 4.453 -12.258 -6.07 1 98.94 363 GLY A N 1
ATOM 2734 C CA . GLY A 1 363 ? 3.961 -11.703 -7.324 1 98.94 363 GLY A CA 1
ATOM 2735 C C . GLY A 1 363 ? 5.062 -11.125 -8.195 1 98.94 363 GLY A C 1
ATOM 2736 O O . GLY A 1 363 ? 5.02 -11.25 -9.422 1 98.94 363 GLY A O 1
ATOM 2737 N N . VAL A 1 364 ? 6.047 -10.508 -7.598 1 98.94 364 VAL A N 1
ATOM 2738 C CA . VAL A 1 364 ? 7.18 -9.938 -8.32 1 98.94 364 VAL A CA 1
ATOM 2739 C C . VAL A 1 364 ? 8.031 -11.055 -8.914 1 98.94 364 VAL A C 1
ATOM 2741 O O . VAL A 1 364 ? 8.43 -10.992 -10.078 1 98.94 364 VAL A O 1
ATOM 2744 N N . ARG A 1 365 ? 8.289 -12.078 -8.117 1 98.94 365 ARG A N 1
ATOM 2745 C CA . ARG A 1 365 ? 9.078 -13.219 -8.562 1 98.94 365 ARG A CA 1
ATOM 2746 C C . ARG A 1 365 ? 8.398 -13.922 -9.734 1 98.94 365 ARG A C 1
ATOM 2748 O O . ARG A 1 365 ? 9.055 -14.297 -10.711 1 98.94 365 ARG A O 1
ATOM 2755 N N . MET A 1 366 ? 7.066 -14.133 -9.664 1 98.94 366 MET A N 1
ATOM 2756 C CA . MET A 1 366 ? 6.328 -14.766 -10.75 1 98.94 366 MET A CA 1
ATOM 2757 C C . MET A 1 366 ? 6.492 -13.977 -12.047 1 98.94 366 MET A C 1
ATOM 2759 O O . MET A 1 366 ? 6.695 -14.57 -13.117 1 98.94 366 MET A O 1
ATOM 2763 N N . LEU A 1 367 ? 6.383 -12.672 -11.953 1 98.94 367 LEU A N 1
ATOM 2764 C CA . LEU A 1 367 ? 6.543 -11.82 -13.125 1 98.94 367 LEU A CA 1
ATOM 2765 C C . LEU A 1 367 ? 7.969 -11.891 -13.656 1 98.94 367 LEU A C 1
ATOM 2767 O O . LEU A 1 367 ? 8.18 -11.906 -14.875 1 98.94 367 LEU A O 1
ATOM 2771 N N . LEU A 1 368 ? 8.953 -11.922 -12.781 1 98.94 368 LEU A N 1
ATOM 2772 C CA . LEU A 1 368 ? 10.344 -12.102 -13.188 1 98.94 368 LEU A CA 1
ATOM 2773 C C . LEU A 1 368 ? 10.531 -13.422 -13.922 1 98.94 368 LEU A C 1
ATOM 2775 O O . LEU A 1 368 ? 11.211 -13.477 -14.945 1 98.94 368 LEU A O 1
ATOM 2779 N N . ASP A 1 369 ? 9.969 -14.484 -13.375 1 98.88 369 ASP A N 1
ATOM 2780 C CA . ASP A 1 369 ? 10.07 -15.789 -14.016 1 98.88 369 ASP A CA 1
ATOM 2781 C C . ASP A 1 369 ? 9.469 -15.766 -15.414 1 98.88 369 ASP A C 1
ATOM 2783 O O . ASP A 1 369 ? 10.031 -16.344 -16.344 1 98.88 369 ASP A O 1
ATOM 2787 N N . ALA A 1 370 ? 8.297 -15.125 -15.523 1 98.94 370 ALA A N 1
ATOM 2788 C CA . ALA A 1 370 ? 7.688 -14.992 -16.844 1 98.94 370 ALA A CA 1
ATOM 2789 C C . ALA A 1 370 ? 8.617 -14.266 -17.812 1 98.94 370 ALA A C 1
ATOM 2791 O O . ALA A 1 370 ? 8.766 -14.68 -18.969 1 98.94 370 ALA A O 1
ATOM 2792 N N . ALA A 1 371 ? 9.219 -13.203 -17.375 1 98.88 371 ALA A N 1
ATOM 2793 C CA . ALA A 1 371 ? 10.125 -12.422 -18.203 1 98.88 371 ALA A CA 1
ATOM 2794 C C . ALA A 1 371 ? 11.352 -13.25 -18.594 1 98.88 371 ALA A C 1
ATOM 2796 O O . ALA A 1 371 ? 11.82 -13.172 -19.734 1 98.88 371 ALA A O 1
ATOM 2797 N N . LYS A 1 372 ? 11.883 -14.016 -17.641 1 98.75 372 LYS A N 1
ATOM 2798 C CA . LYS A 1 372 ? 13.016 -14.891 -17.938 1 98.75 372 LYS A CA 1
ATOM 2799 C C . LYS A 1 372 ? 12.656 -15.906 -19.031 1 98.75 372 LYS A C 1
ATOM 2801 O O . LYS A 1 372 ? 13.453 -16.172 -19.922 1 98.75 372 LYS A O 1
ATOM 2806 N N . GLN A 1 373 ? 11.492 -16.453 -18.922 1 98.81 373 GLN A N 1
ATOM 2807 C CA . GLN A 1 373 ? 11.047 -17.453 -19.891 1 98.81 373 GLN A CA 1
ATOM 2808 C C . GLN A 1 373 ? 11.023 -16.859 -21.297 1 98.81 373 GLN A C 1
ATOM 2810 O O . GLN A 1 373 ? 11.586 -17.453 -22.234 1 98.81 373 GLN A O 1
ATOM 2815 N N . VAL A 1 374 ? 10.445 -15.68 -21.5 1 98.69 374 VAL A N 1
ATOM 2816 C CA . VAL A 1 374 ? 10.203 -15.156 -22.844 1 98.69 374 VAL A CA 1
ATOM 2817 C C . VAL A 1 374 ? 11.492 -14.562 -23.406 1 98.69 374 VAL A C 1
ATOM 2819 O O . VAL A 1 374 ? 11.594 -14.32 -24.609 1 98.69 374 VAL A O 1
ATOM 2822 N N . SER A 1 375 ? 12.461 -14.383 -22.531 1 98.31 375 SER A N 1
ATOM 2823 C CA . SER A 1 375 ? 13.742 -13.852 -23 1 98.31 375 SER A CA 1
ATOM 2824 C C . SER A 1 375 ? 14.773 -14.961 -23.156 1 98.31 375 SER A C 1
ATOM 2826 O O . SER A 1 375 ? 15.898 -14.711 -23.594 1 98.31 375 SER A O 1
ATOM 2828 N N . GLY A 1 376 ? 14.461 -16.156 -22.719 1 97.88 376 GLY A N 1
ATOM 2829 C CA . GLY A 1 376 ? 15.336 -17.312 -22.906 1 97.88 376 GLY A CA 1
ATOM 2830 C C . GLY A 1 376 ? 16.453 -17.391 -21.891 1 97.88 376 GLY A C 1
ATOM 2831 O O . GLY A 1 376 ? 17.484 -18.031 -22.141 1 97.88 376 GLY A O 1
ATOM 2832 N N . ILE A 1 377 ? 16.266 -16.766 -20.734 1 97.56 377 ILE A N 1
ATOM 2833 C CA . ILE A 1 377 ? 17.375 -16.734 -19.797 1 97.56 377 ILE A CA 1
ATOM 2834 C C . ILE A 1 377 ? 16.984 -17.453 -18.5 1 97.56 377 ILE A C 1
ATOM 2836 O O . ILE A 1 377 ? 17.531 -17.172 -17.438 1 97.56 377 ILE A O 1
ATOM 2840 N N . ALA A 1 378 ? 15.914 -18.344 -18.484 1 98.31 378 ALA A N 1
ATOM 2841 C CA . ALA A 1 378 ? 15.398 -19.016 -17.281 1 98.31 378 ALA A CA 1
ATOM 2842 C C . ALA A 1 378 ? 16.312 -20.172 -16.875 1 98.31 378 ALA A C 1
ATOM 2844 O O . ALA A 1 378 ? 16.141 -20.766 -15.805 1 98.31 378 ALA A O 1
ATOM 2845 N N . GLY A 1 379 ? 17.375 -20.453 -17.688 1 97.88 379 GLY A N 1
ATOM 2846 C CA . GLY A 1 379 ? 18.297 -21.531 -17.344 1 97.88 379 GLY A CA 1
ATOM 2847 C C . GLY A 1 379 ? 17.672 -22.906 -17.484 1 97.88 379 GLY A C 1
ATOM 2848 O O . GLY A 1 379 ? 17.094 -23.234 -18.516 1 97.88 379 GLY A O 1
ATOM 2849 N N . ASP A 1 380 ? 17.766 -23.781 -16.438 1 97.88 380 ASP A N 1
ATOM 2850 C CA . ASP A 1 380 ? 17.422 -25.188 -16.516 1 97.88 380 ASP A CA 1
ATOM 2851 C C . ASP A 1 380 ? 15.898 -25.391 -16.484 1 97.88 380 ASP A C 1
ATOM 2853 O O . ASP A 1 380 ? 15.406 -26.484 -16.797 1 97.88 380 ASP A O 1
ATOM 2857 N N . TYR A 1 381 ? 15.141 -24.359 -16.203 1 98.12 381 TYR A N 1
ATOM 2858 C CA . TYR A 1 381 ? 13.695 -24.531 -16.234 1 98.12 381 TYR A CA 1
ATOM 2859 C C . TYR A 1 381 ? 13.078 -23.734 -17.375 1 98.12 381 TYR A C 1
ATOM 2861 O O . TYR A 1 381 ? 11.891 -23.391 -17.344 1 98.12 381 TYR A O 1
ATOM 2869 N N . GLN A 1 382 ? 13.891 -23.484 -18.359 1 98.69 382 GLN A N 1
ATOM 2870 C CA . GLN A 1 382 ? 13.445 -22.797 -19.578 1 98.69 382 GLN A CA 1
ATOM 2871 C C . GLN A 1 382 ? 12.43 -23.641 -20.344 1 98.69 382 GLN A C 1
ATOM 2873 O O . GLN A 1 382 ? 12.648 -24.828 -20.578 1 98.69 382 GLN A O 1
ATOM 2878 N N . VAL A 1 383 ? 11.25 -23.062 -20.625 1 98.75 383 VAL A N 1
ATOM 2879 C CA . VAL A 1 383 ? 10.328 -23.625 -21.609 1 98.75 383 VAL A CA 1
ATOM 2880 C C . VAL A 1 383 ? 10.789 -23.266 -23.016 1 98.75 383 VAL A C 1
ATOM 2882 O O . VAL A 1 383 ? 10.945 -22.094 -23.344 1 98.75 383 VAL A O 1
ATOM 2885 N N . GLU A 1 384 ? 10.977 -24.266 -23.828 1 97.31 384 GLU A N 1
ATOM 2886 C CA . GLU A 1 384 ? 11.57 -24.078 -25.156 1 97.31 384 GLU A CA 1
ATOM 2887 C C . GLU A 1 384 ? 10.734 -23.141 -26.016 1 97.31 384 GLU A C 1
ATOM 2889 O O . GLU A 1 384 ? 9.523 -23.312 -26.125 1 97.31 384 GLU A O 1
ATOM 2894 N N . ASN A 1 385 ? 11.375 -22.109 -26.578 1 95.69 385 ASN A N 1
ATOM 2895 C CA . ASN A 1 385 ? 10.82 -21.188 -27.562 1 95.69 385 ASN A CA 1
ATOM 2896 C C . ASN A 1 385 ? 9.656 -20.375 -26.984 1 95.69 385 ASN A C 1
ATOM 2898 O O . ASN A 1 385 ? 8.727 -20.016 -27.703 1 95.69 385 ASN A O 1
ATOM 2902 N N . ALA A 1 386 ? 9.695 -20.141 -25.688 1 98.38 386 ALA A N 1
ATOM 2903 C CA . ALA A 1 386 ? 8.609 -19.375 -25.062 1 98.38 386 ALA A CA 1
ATOM 2904 C C . ALA A 1 386 ? 8.609 -17.938 -25.562 1 98.38 386 ALA A C 1
ATOM 2906 O O . ALA A 1 386 ? 9.648 -17.266 -25.547 1 98.38 386 ALA A O 1
ATOM 2907 N N . GLU A 1 387 ? 7.41 -17.438 -26.016 1 98.38 387 GLU A N 1
ATOM 2908 C CA . GLU A 1 387 ? 7.281 -16.062 -26.516 1 98.38 387 GLU A CA 1
ATOM 2909 C C . GLU A 1 387 ? 6.254 -15.281 -25.703 1 98.38 387 GLU A C 1
ATOM 2911 O O . GLU A 1 387 ? 6.234 -14.047 -25.734 1 98.38 387 GLU A O 1
ATOM 2916 N N . ALA A 1 388 ? 5.387 -15.969 -25.016 1 98.81 388 ALA A N 1
ATOM 2917 C CA . ALA A 1 388 ? 4.367 -15.352 -24.172 1 98.81 388 ALA A CA 1
ATOM 2918 C C . ALA A 1 388 ? 4.109 -16.188 -22.922 1 98.81 388 ALA A C 1
ATOM 2920 O O . ALA A 1 388 ? 4.031 -17.422 -23 1 98.81 388 ALA A O 1
ATOM 2921 N N . PHE A 1 389 ? 4.07 -15.562 -21.812 1 98.88 389 PHE A N 1
ATOM 2922 C CA . PHE A 1 389 ? 3.865 -16.219 -20.531 1 98.88 389 PHE A CA 1
ATOM 2923 C C . PHE A 1 389 ? 2.852 -15.461 -19.672 1 98.88 389 PHE A C 1
ATOM 2925 O O . PHE A 1 389 ? 2.785 -14.234 -19.734 1 98.88 389 PHE A O 1
ATOM 2932 N N . GLY A 1 390 ? 2.014 -16.172 -18.922 1 98.94 390 GLY A N 1
ATOM 2933 C CA . GLY A 1 390 ? 1.056 -15.562 -18.016 1 98.94 390 GLY A CA 1
ATOM 2934 C C . GLY A 1 390 ? 1.441 -15.703 -16.562 1 98.94 390 GLY A C 1
ATOM 2935 O O . GLY A 1 390 ? 2.35 -16.469 -16.219 1 98.94 390 GLY A O 1
ATOM 2936 N N . THR A 1 391 ? 0.904 -14.945 -15.734 1 98.94 391 THR A N 1
ATOM 2937 C CA . THR A 1 391 ? 0.939 -15.125 -14.289 1 98.94 391 THR A CA 1
ATOM 2938 C C . THR A 1 391 ? -0.465 -15.031 -13.703 1 98.94 391 THR A C 1
ATOM 2940 O O . THR A 1 391 ? -1.333 -14.352 -14.25 1 98.94 391 THR A O 1
ATOM 2943 N N . LEU A 1 392 ? -0.786 -15.727 -12.688 1 98.94 392 LEU A N 1
ATOM 2944 C CA . LEU A 1 392 ? -1.99 -15.633 -11.867 1 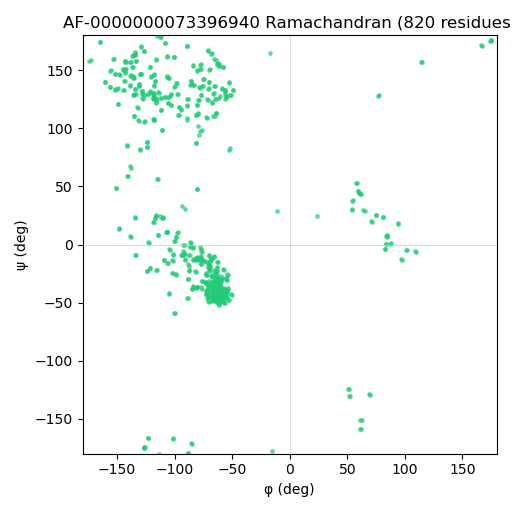98.94 392 LEU A CA 1
ATOM 2945 C C . LEU A 1 392 ? -1.644 -15.688 -10.383 1 98.94 392 LEU A C 1
ATOM 2947 O O . LEU A 1 392 ? -1.181 -16.719 -9.883 1 98.94 392 LEU A O 1
ATOM 2951 N N . ASN A 1 393 ? -1.818 -14.57 -9.695 1 98.94 393 ASN A N 1
ATOM 2952 C CA . ASN A 1 393 ? -1.494 -14.375 -8.289 1 98.94 393 ASN A CA 1
ATOM 2953 C C . ASN A 1 393 ? -2.725 -13.969 -7.48 1 98.94 393 ASN A C 1
ATOM 2955 O O . ASN A 1 393 ? -3.537 -13.164 -7.941 1 98.94 393 ASN A O 1
ATOM 2959 N N . PHE A 1 394 ? -2.963 -14.578 -6.375 1 98.19 394 PHE A N 1
ATOM 2960 C CA . PHE A 1 394 ? -4.074 -14.078 -5.574 1 98.19 394 PHE A CA 1
ATOM 2961 C C . PHE A 1 394 ? -3.693 -14.016 -4.098 1 98.19 394 PHE A C 1
ATOM 2963 O O . PHE A 1 394 ? -2.729 -14.656 -3.674 1 98.19 394 PHE A O 1
ATOM 2970 N N . GLY A 1 395 ? -4.332 -13.109 -3.371 1 98.44 395 GLY A N 1
ATOM 2971 C CA . GLY A 1 395 ? -4.191 -12.914 -1.936 1 98.44 395 GLY A CA 1
ATOM 2972 C C . GLY A 1 395 ? -5.391 -13.414 -1.147 1 98.44 395 GLY A C 1
ATOM 2973 O O . GLY A 1 395 ? -6.531 -13.289 -1.597 1 98.44 395 GLY A O 1
ATOM 2974 N N . GLY A 1 396 ? -5.094 -13.953 0.089 1 97.94 396 GLY A N 1
ATOM 2975 C CA . GLY A 1 396 ? -6.172 -14.539 0.871 1 97.94 396 GLY A CA 1
ATOM 2976 C C . GLY A 1 396 ? -6.84 -15.711 0.184 1 97.94 396 GLY A C 1
ATOM 2977 O O . GLY A 1 396 ? -6.172 -16.516 -0.467 1 97.94 396 GLY A O 1
ATOM 2978 N N . SER A 1 397 ? -8.117 -15.93 0.469 1 97.81 397 SER A N 1
ATOM 2979 C CA . SER A 1 397 ? -8.891 -16.922 -0.273 1 97.81 397 SER A CA 1
ATOM 2980 C C . SER A 1 397 ? -9.375 -16.359 -1.607 1 97.81 397 SER A C 1
ATOM 2982 O O . SER A 1 397 ? -10.555 -16.453 -1.938 1 97.81 397 SER A O 1
ATOM 2984 N N . THR A 1 398 ? -8.438 -15.719 -2.367 1 98.44 398 THR A N 1
ATOM 2985 C CA . THR A 1 398 ? -8.625 -15.102 -3.676 1 98.44 398 THR A CA 1
ATOM 2986 C C . THR A 1 398 ? -9.367 -13.781 -3.547 1 98.44 398 THR A C 1
ATOM 2988 O O . THR A 1 398 ? -10.062 -13.359 -4.477 1 98.44 398 THR A O 1
ATOM 2991 N N . ALA A 1 399 ? -9.266 -13.133 -2.35 1 98.81 399 ALA A N 1
ATOM 2992 C CA . ALA A 1 399 ? -9.922 -11.836 -2.18 1 98.81 399 ALA A CA 1
ATOM 2993 C C . ALA A 1 399 ? -9.336 -10.805 -3.139 1 98.81 399 ALA A C 1
ATOM 2995 O O . ALA A 1 399 ? -10.062 -9.93 -3.629 1 98.81 399 ALA A O 1
ATOM 2996 N N . THR A 1 400 ? -8.07 -10.852 -3.375 1 98.94 400 THR A N 1
ATOM 2997 C CA . THR A 1 400 ? -7.398 -10.094 -4.426 1 98.94 400 THR A CA 1
ATOM 2998 C C . THR A 1 400 ? -6.797 -11.031 -5.469 1 98.94 400 THR A C 1
ATOM 3000 O O . THR A 1 400 ? -6.082 -11.977 -5.125 1 98.94 400 THR A O 1
ATOM 3003 N N . THR A 1 401 ? -7.145 -10.836 -6.723 1 98.94 401 THR A N 1
ATOM 3004 C CA . THR A 1 401 ? -6.613 -11.641 -7.816 1 98.94 401 THR A CA 1
ATOM 3005 C C . THR A 1 401 ? -6.016 -10.75 -8.906 1 98.94 401 THR A C 1
ATOM 3007 O O . THR A 1 401 ? -6.637 -9.773 -9.328 1 98.94 401 THR A O 1
ATOM 3010 N N . VAL A 1 402 ? -4.777 -11.031 -9.305 1 98.94 402 VAL A N 1
ATOM 3011 C CA . VAL A 1 402 ? -4.086 -10.289 -10.344 1 98.94 402 VAL A CA 1
ATOM 3012 C C . VAL A 1 402 ? -3.479 -11.25 -11.359 1 98.94 402 VAL A C 1
ATOM 3014 O O . VAL A 1 402 ? -2.938 -12.297 -10.984 1 98.94 402 VAL A O 1
ATOM 3017 N N . SER A 1 403 ? -3.604 -10.969 -12.609 1 98.94 403 SER A N 1
ATOM 3018 C CA . SER A 1 403 ? -3.012 -11.734 -13.703 1 98.94 403 SER A CA 1
ATOM 3019 C C . SER A 1 403 ? -2.277 -10.812 -14.68 1 98.94 403 SER A C 1
ATOM 3021 O O . SER A 1 403 ? -2.725 -9.703 -14.945 1 98.94 403 SER A O 1
ATOM 3023 N N . PHE A 1 404 ? -1.081 -11.234 -15.141 1 98.94 404 PHE A N 1
ATOM 3024 C CA . PHE A 1 404 ? -0.326 -10.523 -16.156 1 98.94 404 PHE A CA 1
ATOM 3025 C C . PHE A 1 404 ? -0.068 -11.422 -17.359 1 98.94 404 PHE A C 1
ATOM 3027 O O . PHE A 1 404 ? -0.06 -12.648 -17.25 1 98.94 404 PHE A O 1
ATOM 3034 N N . VAL A 1 405 ? 0.095 -10.836 -18.531 1 98.94 405 VAL A N 1
ATOM 3035 C CA . VAL A 1 405 ? 0.639 -11.461 -19.734 1 98.94 405 VAL A CA 1
ATOM 3036 C C . VAL A 1 405 ? 1.923 -10.742 -20.141 1 98.94 405 VAL A C 1
ATOM 3038 O O . VAL A 1 405 ? 1.934 -9.523 -20.312 1 98.94 405 VAL A O 1
ATOM 3041 N N . VAL A 1 406 ? 3.006 -11.523 -20.281 1 98.81 406 VAL A N 1
ATOM 3042 C CA . VAL A 1 406 ? 4.316 -11 -20.656 1 98.81 406 VAL A CA 1
ATOM 3043 C C . VAL A 1 406 ? 4.754 -11.617 -21.984 1 98.81 406 VAL A C 1
ATOM 3045 O O . VAL A 1 406 ? 4.582 -12.812 -22.203 1 98.81 406 VAL A O 1
ATOM 3048 N N . SER A 1 407 ? 5.309 -10.766 -22.859 1 98.19 407 SER A N 1
ATOM 3049 C CA . SER A 1 407 ? 5.738 -11.273 -24.156 1 98.19 407 SER A CA 1
ATOM 3050 C C . SER A 1 407 ? 7.195 -10.914 -24.438 1 98.19 407 SER A C 1
ATOM 3052 O O . SER A 1 407 ? 7.766 -10.047 -23.781 1 98.19 407 SER A O 1
ATOM 3054 N N . THR A 1 408 ? 7.73 -11.555 -25.438 1 96.06 408 THR A N 1
ATOM 3055 C CA . THR A 1 408 ? 9.094 -11.305 -25.906 1 96.06 408 THR A CA 1
ATOM 3056 C C . THR A 1 408 ? 9.188 -9.938 -26.578 1 96.06 408 THR A C 1
ATOM 3058 O O . THR A 1 408 ? 8.18 -9.375 -27 1 96.06 408 THR A O 1
ATOM 3061 N N . THR A 1 409 ? 10.32 -9.438 -26.453 1 88.31 409 THR A N 1
ATOM 3062 C CA . THR A 1 409 ? 10.547 -8.133 -27.062 1 88.31 409 THR A CA 1
ATOM 3063 C C . THR A 1 409 ? 11.07 -8.281 -28.484 1 88.31 409 THR A C 1
ATOM 3065 O O . THR A 1 409 ? 11.305 -7.285 -29.188 1 88.31 409 THR A O 1
ATOM 3068 N N . ARG A 1 410 ? 11.219 -9.578 -28.875 1 70.81 410 ARG A N 1
ATOM 3069 C CA . ARG A 1 410 ? 11.75 -9.805 -30.219 1 70.81 410 ARG A CA 1
ATOM 3070 C C . ARG A 1 410 ? 10.766 -9.32 -31.281 1 70.81 410 ARG A C 1
ATOM 3072 O O . ARG A 1 410 ? 9.578 -9.641 -31.219 1 70.81 410 ARG A O 1
ATOM 3079 N N . GLY A 1 411 ? 11.055 -8.328 -31.953 1 62.72 411 GLY A N 1
ATOM 3080 C CA . GLY A 1 411 ? 10.266 -7.75 -33.031 1 62.72 411 GLY A CA 1
ATOM 3081 C C . GLY A 1 411 ? 9.641 -6.418 -32.688 1 62.72 411 GLY A C 1
ATOM 3082 O O . GLY A 1 411 ? 8.875 -5.855 -33.469 1 62.72 411 GLY A O 1
ATOM 3083 N N . SER A 1 412 ? 9.82 -6.055 -31.359 1 52.56 412 SER A N 1
ATOM 3084 C CA . SER A 1 412 ? 9.273 -4.777 -30.922 1 52.56 412 SER A CA 1
ATOM 3085 C C . SER A 1 412 ? 10.227 -3.629 -31.234 1 52.56 412 SER A C 1
ATOM 3087 O O . SER A 1 412 ? 11.445 -3.822 -31.266 1 52.56 412 SER A O 1
ATOM 3089 N N . MET B 1 1 ? -3.307 17.062 -23.266 1 45.16 1 MET B N 1
ATOM 3090 C CA . MET B 1 1 ? -3.693 15.867 -22.516 1 45.16 1 MET B CA 1
ATOM 3091 C C . MET B 1 1 ? -4.457 16.234 -21.25 1 45.16 1 MET B C 1
ATOM 3093 O O . MET B 1 1 ? -4.047 17.125 -20.516 1 45.16 1 MET B O 1
ATOM 3097 N N . ASP B 1 2 ? -5.789 15.992 -21.188 1 64.81 2 ASP B N 1
ATOM 3098 C CA . ASP B 1 2 ? -6.824 16.016 -20.156 1 64.81 2 ASP B CA 1
ATOM 3099 C C . ASP B 1 2 ? -6.418 15.164 -18.953 1 64.81 2 ASP B C 1
ATOM 3101 O O . ASP B 1 2 ? -6.789 13.992 -18.875 1 64.81 2 ASP B O 1
ATOM 3105 N N . ASP B 1 3 ? -5.59 15.734 -18.062 1 81.62 3 ASP B N 1
ATOM 3106 C CA . ASP B 1 3 ? -5.031 14.922 -16.984 1 81.62 3 ASP B CA 1
ATOM 3107 C C . ASP B 1 3 ? -5.5 15.43 -15.625 1 81.62 3 ASP B C 1
ATOM 3109 O O . ASP B 1 3 ? -4.859 15.164 -14.602 1 81.62 3 ASP B O 1
ATOM 3113 N N . GLY B 1 4 ? -6.637 16.125 -15.766 1 94.69 4 GLY B N 1
ATOM 3114 C CA . GLY B 1 4 ? -7.176 16.672 -14.539 1 94.69 4 GLY B CA 1
ATOM 3115 C C . GLY B 1 4 ? -7.727 15.625 -13.594 1 94.69 4 GLY B C 1
ATOM 3116 O O . GLY B 1 4 ? -8.289 14.625 -14.039 1 94.69 4 GLY B O 1
ATOM 3117 N N . VAL B 1 5 ? -7.48 15.805 -12.289 1 98.56 5 VAL B N 1
ATOM 3118 C CA . VAL B 1 5 ? -8.078 14.984 -11.242 1 98.56 5 VAL B CA 1
ATOM 3119 C C . VAL B 1 5 ? -8.922 15.859 -10.32 1 98.56 5 VAL B C 1
ATOM 3121 O O . VAL B 1 5 ? -8.422 16.844 -9.766 1 98.56 5 VAL B O 1
ATOM 3124 N N . TRP B 1 6 ? -10.148 15.445 -10.18 1 98.69 6 TRP B N 1
ATOM 3125 C CA . TRP B 1 6 ? -11.148 16.25 -9.484 1 98.69 6 TRP B CA 1
ATOM 3126 C C . TRP B 1 6 ? -11.711 15.508 -8.281 1 98.69 6 TRP B C 1
ATOM 3128 O O . TRP B 1 6 ? -11.859 14.281 -8.32 1 98.69 6 TRP B O 1
ATOM 3138 N N . ILE B 1 7 ? -11.984 16.297 -7.254 1 98.94 7 ILE B N 1
ATOM 3139 C CA . ILE B 1 7 ? -12.625 15.758 -6.062 1 98.94 7 ILE B CA 1
ATOM 3140 C C . ILE B 1 7 ? -14.133 15.992 -6.137 1 98.94 7 ILE B C 1
ATOM 3142 O O . ILE B 1 7 ? -14.594 17.141 -6.152 1 98.94 7 ILE B O 1
ATOM 3146 N N . LEU B 1 8 ? -14.922 14.961 -6.156 1 98.56 8 LEU B N 1
ATOM 3147 C CA . LEU B 1 8 ? -16.375 15.086 -6.254 1 98.56 8 LEU B CA 1
ATOM 3148 C C . LEU B 1 8 ? -16.984 15.328 -4.883 1 98.56 8 LEU B C 1
ATOM 3150 O O . LEU B 1 8 ? -18.031 15.984 -4.773 1 98.56 8 LEU B O 1
ATOM 3154 N N . GLY B 1 9 ? -16.422 14.711 -3.9 1 98.5 9 GLY B N 1
ATOM 3155 C CA . GLY B 1 9 ? -16.906 14.781 -2.531 1 98.5 9 GLY B CA 1
ATOM 3156 C C . GLY B 1 9 ? -16.156 13.867 -1.583 1 98.5 9 GLY B C 1
ATOM 3157 O O . GLY B 1 9 ? -15.227 13.156 -1.995 1 98.5 9 GLY B O 1
ATOM 3158 N N . GLY B 1 10 ? -16.484 13.969 -0.323 1 98.75 10 GLY B N 1
ATOM 3159 C CA . GLY B 1 10 ? -15.82 13.156 0.68 1 98.75 10 GLY B CA 1
ATOM 3160 C C . GLY B 1 10 ? -16.547 13.133 2.01 1 98.75 10 GLY B C 1
ATOM 3161 O O . GLY B 1 10 ? -17.594 13.766 2.16 1 98.75 10 GLY B O 1
ATOM 3162 N N . TYR B 1 11 ? -16.016 12.312 2.859 1 98.81 11 TYR B N 1
ATOM 3163 C CA . TYR B 1 11 ? -16.609 12.055 4.164 1 98.81 11 TYR B CA 1
ATOM 3164 C C . TYR B 1 11 ? -15.539 11.867 5.227 1 98.81 11 TYR B C 1
ATOM 3166 O O . TYR B 1 11 ? -14.477 11.305 4.953 1 98.81 11 TYR B O 1
ATOM 3174 N N . GLN B 1 12 ? -15.766 12.383 6.387 1 98.94 12 GLN B N 1
ATOM 3175 C CA . GLN B 1 12 ? -14.977 12.133 7.586 1 98.94 12 GLN B CA 1
ATOM 3176 C C . GLN B 1 12 ? -15.844 11.594 8.719 1 98.94 12 GLN B C 1
ATOM 3178 O O . GLN B 1 12 ? -16.906 12.156 9.016 1 98.94 12 GLN B O 1
ATOM 3183 N N . SER B 1 13 ? -15.398 10.516 9.305 1 98.94 13 SER B N 1
ATOM 3184 C CA . SER B 1 13 ? -16.094 10.023 10.492 1 98.94 13 SER B CA 1
ATOM 3185 C C . SER B 1 13 ? -15.859 10.938 11.688 1 98.94 13 SER B C 1
ATOM 3187 O O . SER B 1 13 ? -15.047 11.859 11.625 1 98.94 13 SER B O 1
ATOM 3189 N N . ASP B 1 14 ? -16.656 10.742 12.734 1 98.88 14 ASP B N 1
ATOM 3190 C CA . ASP B 1 14 ? -16.453 11.484 13.977 1 98.88 14 ASP B CA 1
ATOM 3191 C C . ASP B 1 14 ? -15.211 10.992 14.719 1 98.88 14 ASP B C 1
ATOM 3193 O O . ASP B 1 14 ? -15.219 9.914 15.312 1 98.88 14 ASP B O 1
ATOM 3197 N N . PHE B 1 15 ? -14.156 11.828 14.742 1 98.88 15 PHE B N 1
ATOM 3198 C CA . PHE B 1 15 ? -12.867 11.414 15.273 1 98.88 15 PHE B CA 1
ATOM 3199 C C . PHE B 1 15 ? -12.891 11.398 16.797 1 98.88 15 PHE B C 1
ATOM 3201 O O . PHE B 1 15 ? -11.953 10.914 17.438 1 98.88 15 PHE B O 1
ATOM 3208 N N . ALA B 1 16 ? -13.984 11.867 17.375 1 98.69 16 ALA B N 1
ATOM 3209 C CA . ALA B 1 16 ? -14.086 11.844 18.828 1 98.69 16 ALA B CA 1
ATOM 3210 C C . ALA B 1 16 ? -14.461 10.453 19.344 1 98.69 16 ALA B C 1
ATOM 3212 O O . ALA B 1 16 ? -14.344 10.172 20.531 1 98.69 16 ALA B O 1
ATOM 3213 N N . ARG B 1 17 ? -14.867 9.602 18.438 1 98.38 17 ARG B N 1
ATOM 3214 C CA . ARG B 1 17 ? -15.422 8.305 18.812 1 98.38 17 ARG B CA 1
ATOM 3215 C C . ARG B 1 17 ? -14.328 7.328 19.219 1 98.38 17 ARG B C 1
ATOM 3217 O O . ARG B 1 17 ? -13.18 7.461 18.781 1 98.38 17 ARG B O 1
ATOM 3224 N N . ASN B 1 18 ? -14.688 6.449 20.062 1 98.31 18 ASN B N 1
ATOM 3225 C CA . ASN B 1 18 ? -13.922 5.25 20.391 1 98.31 18 ASN B CA 1
ATOM 3226 C C . ASN B 1 18 ? -14.617 3.988 19.891 1 98.31 18 ASN B C 1
ATOM 3228 O O . ASN B 1 18 ? -15.445 3.408 20.594 1 98.31 18 ASN B O 1
ATOM 3232 N N . LEU B 1 19 ? -14.156 3.533 18.75 1 98.38 19 LEU B N 1
ATOM 3233 C CA . LEU B 1 19 ? -14.898 2.477 18.062 1 98.38 19 LEU B CA 1
ATOM 3234 C C . LEU B 1 19 ? -14.734 1.143 18.781 1 98.38 19 LEU B C 1
ATOM 3236 O O . LEU B 1 19 ? -15.648 0.321 18.797 1 98.38 19 LEU B O 1
ATOM 3240 N N . SER B 1 20 ? -13.594 0.954 19.359 1 97.12 20 SER B N 1
ATOM 3241 C CA . SER B 1 20 ? -13.398 -0.256 20.156 1 97.12 20 SER B CA 1
ATOM 3242 C C . SER B 1 20 ? -14.406 -0.342 21.297 1 97.12 20 SER B C 1
ATOM 3244 O O . SER B 1 20 ? -14.984 -1.403 21.547 1 97.12 20 SER B O 1
ATOM 3246 N N . LYS B 1 21 ? -14.617 0.772 22.062 1 97.69 21 LYS B N 1
ATOM 3247 C CA . LYS B 1 21 ? -15.578 0.811 23.172 1 97.69 21 LYS B CA 1
ATOM 3248 C C . LYS B 1 21 ? -17 0.629 22.656 1 97.69 21 LYS B C 1
ATOM 3250 O O . LYS B 1 21 ? -17.875 0.165 23.391 1 97.69 21 LYS B O 1
ATOM 3255 N N . GLU B 1 22 ? -17.219 0.968 21.422 1 98.19 22 GLU B N 1
ATOM 3256 C CA . GLU B 1 22 ? -18.531 0.787 20.797 1 98.19 22 GLU B CA 1
ATOM 3257 C C . GLU B 1 22 ? -18.688 -0.617 20.219 1 98.19 22 GLU B C 1
ATOM 3259 O O . GLU B 1 22 ? -19.672 -0.919 19.562 1 98.19 22 GLU B O 1
ATOM 3264 N N . ASN B 1 23 ? -17.719 -1.488 20.344 1 97.44 23 ASN B N 1
ATOM 3265 C CA . ASN B 1 23 ? -17.688 -2.848 19.828 1 97.44 23 ASN B CA 1
ATOM 3266 C C . ASN B 1 23 ? -17.781 -2.861 18.297 1 97.44 23 ASN B C 1
ATOM 3268 O O . ASN B 1 23 ? -18.547 -3.629 17.719 1 97.44 23 ASN B O 1
ATOM 3272 N N . ARG B 1 24 ? -17.062 -1.994 17.719 1 97.81 24 ARG B N 1
ATOM 3273 C CA . ARG B 1 24 ? -17 -1.884 16.266 1 97.81 24 ARG B CA 1
ATOM 3274 C C . ARG B 1 24 ? -15.578 -2.15 15.766 1 97.81 24 ARG B C 1
ATOM 3276 O O . ARG B 1 24 ? -14.609 -1.901 16.484 1 97.81 24 ARG B O 1
ATOM 3283 N N . ASP B 1 25 ? -15.484 -2.74 14.594 1 98 25 ASP B N 1
ATOM 3284 C CA . ASP B 1 25 ? -14.188 -3.094 14.023 1 98 25 ASP B CA 1
ATOM 3285 C C . ASP B 1 25 ? -14 -2.463 12.641 1 98 25 ASP B C 1
ATOM 3287 O O . ASP B 1 25 ? -14.68 -1.487 12.305 1 98 25 ASP B O 1
ATOM 3291 N N . PHE B 1 26 ? -12.992 -2.93 11.891 1 98.56 26 PHE B N 1
ATOM 3292 C CA . PHE B 1 26 ? -12.672 -2.348 10.594 1 98.56 26 PHE B CA 1
ATOM 3293 C C . PHE B 1 26 ? -13.844 -2.496 9.625 1 98.56 26 PHE B C 1
ATOM 3295 O O . PHE B 1 26 ? -14.062 -1.636 8.773 1 98.56 26 PHE B O 1
ATOM 3302 N N . ALA B 1 27 ? -14.602 -3.586 9.719 1 98.69 27 ALA B N 1
ATOM 3303 C CA . ALA B 1 27 ? -15.766 -3.75 8.852 1 98.69 27 ALA B CA 1
ATOM 3304 C C . ALA B 1 27 ? -16.766 -2.619 9.062 1 98.69 27 ALA B C 1
ATOM 3306 O O . ALA B 1 27 ? -17.281 -2.043 8.102 1 98.69 27 ALA B O 1
ATOM 3307 N N . ASP B 1 28 ? -17.047 -2.277 10.312 1 98.75 28 ASP B N 1
ATOM 3308 C CA . ASP B 1 28 ? -18 -1.216 10.656 1 98.75 28 ASP B CA 1
ATOM 3309 C C . ASP B 1 28 ? -17.5 0.14 10.164 1 98.75 28 ASP B C 1
ATOM 3311 O O . ASP B 1 28 ? -18.25 0.905 9.562 1 98.75 28 ASP B O 1
ATOM 3315 N N . LEU B 1 29 ? -16.266 0.419 10.445 1 98.88 29 LEU B N 1
ATOM 3316 C CA . LEU B 1 29 ? -15.695 1.701 10.047 1 98.88 29 LEU B CA 1
ATOM 3317 C C . LEU B 1 29 ? -15.68 1.842 8.531 1 98.88 29 LEU B C 1
ATOM 3319 O O . LEU B 1 29 ? -16 2.906 8 1 98.88 29 LEU B O 1
ATOM 3323 N N . THR B 1 30 ? -15.242 0.76 7.828 1 98.94 30 THR B N 1
ATOM 3324 C CA . THR B 1 30 ? -15.195 0.795 6.371 1 98.94 30 THR B CA 1
ATOM 3325 C C . THR B 1 30 ? -16.578 1.027 5.789 1 98.94 30 THR B C 1
ATOM 3327 O O . THR B 1 30 ? -16.75 1.83 4.867 1 98.94 30 THR B O 1
ATOM 3330 N N . ARG B 1 31 ? -17.562 0.347 6.301 1 98.88 31 ARG B N 1
ATOM 3331 C CA . ARG B 1 31 ? -18.922 0.532 5.832 1 98.88 31 ARG B CA 1
ATOM 3332 C C . ARG B 1 31 ? -19.359 1.988 5.965 1 98.88 31 ARG B C 1
ATOM 3334 O O . ARG B 1 31 ? -19.875 2.576 5.012 1 98.88 31 ARG B O 1
ATOM 3341 N N . GLU B 1 32 ? -19.156 2.523 7.121 1 98.88 32 GLU B N 1
ATOM 3342 C CA . GLU B 1 32 ? -19.531 3.908 7.387 1 98.88 32 GLU B CA 1
ATOM 3343 C C . GLU B 1 32 ? -18.844 4.863 6.414 1 98.88 32 GLU B C 1
ATOM 3345 O O . GLU B 1 32 ? -19.5 5.715 5.809 1 98.88 32 GLU B O 1
ATOM 3350 N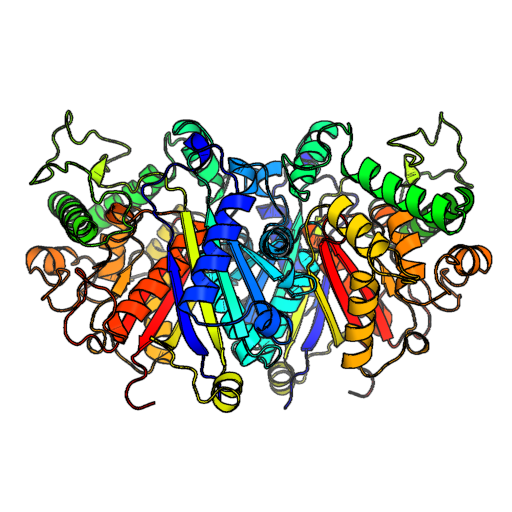 N . VAL B 1 33 ? -17.531 4.723 6.246 1 98.94 33 VAL B N 1
ATOM 3351 C CA . VAL B 1 33 ? -16.75 5.668 5.461 1 98.94 33 VAL B CA 1
ATOM 3352 C C . VAL B 1 33 ? -17.078 5.512 3.979 1 98.94 33 VAL B C 1
ATOM 3354 O O . VAL B 1 33 ? -17.203 6.504 3.256 1 98.94 33 VAL B O 1
ATOM 3357 N N . VAL B 1 34 ? -17.203 4.254 3.488 1 98.94 34 VAL B N 1
ATOM 3358 C CA . VAL B 1 34 ? -17.547 4.008 2.094 1 98.94 34 VAL B CA 1
ATOM 3359 C C . VAL B 1 34 ? -18.938 4.59 1.801 1 98.94 34 VAL B C 1
ATOM 3361 O O . VAL B 1 34 ? -19.094 5.367 0.858 1 98.94 34 VAL B O 1
ATOM 3364 N N . ASP B 1 35 ? -19.922 4.277 2.641 1 98.81 35 ASP B N 1
ATOM 3365 C CA . ASP B 1 35 ? -21.297 4.758 2.434 1 98.81 35 ASP B CA 1
ATOM 3366 C C . ASP B 1 35 ? -21.359 6.281 2.498 1 98.81 35 ASP B C 1
ATOM 3368 O O . ASP B 1 35 ? -21.969 6.922 1.644 1 98.81 35 ASP B O 1
ATOM 3372 N N . GLY B 1 36 ? -20.75 6.832 3.561 1 98.88 36 GLY B N 1
ATOM 3373 C CA . GLY B 1 36 ? -20.75 8.281 3.709 1 98.88 36 GLY B CA 1
ATOM 3374 C C . GLY B 1 36 ? -20.094 9 2.541 1 98.88 36 GLY B C 1
ATOM 3375 O O . GLY B 1 36 ? -20.594 10.031 2.088 1 98.88 36 GLY B O 1
ATOM 3376 N N . THR B 1 37 ? -18.969 8.477 2.031 1 98.88 37 THR B N 1
ATOM 3377 C CA . THR B 1 37 ? -18.219 9.094 0.943 1 98.88 37 THR B CA 1
ATOM 3378 C C . THR B 1 37 ? -19.016 9.055 -0.356 1 98.88 37 THR B C 1
ATOM 3380 O O . THR B 1 37 ? -19.125 10.062 -1.062 1 98.88 37 THR B O 1
ATOM 3383 N N . LEU B 1 38 ? -19.562 7.895 -0.696 1 98.75 38 LEU B N 1
ATOM 3384 C CA . LEU B 1 38 ? -20.328 7.738 -1.929 1 98.75 38 LEU B CA 1
ATOM 3385 C C . LEU B 1 38 ? -21.578 8.609 -1.905 1 98.75 38 LEU B C 1
ATOM 3387 O O . LEU B 1 38 ? -21.938 9.203 -2.92 1 98.75 38 LEU B O 1
ATOM 3391 N N . THR B 1 39 ? -22.203 8.688 -0.732 1 98.62 39 THR B N 1
ATOM 3392 C CA . THR B 1 39 ? -23.375 9.547 -0.581 1 98.62 39 THR B CA 1
ATOM 3393 C C . THR B 1 39 ? -23.016 11.008 -0.805 1 98.62 39 THR B C 1
ATOM 3395 O O . THR B 1 39 ? -23.672 11.711 -1.571 1 98.62 39 THR B O 1
ATOM 3398 N N . ALA B 1 40 ? -21.969 11.469 -0.151 1 98.5 40 ALA B N 1
ATOM 3399 C CA . ALA B 1 40 ? -21.547 12.867 -0.261 1 98.5 40 ALA B CA 1
ATOM 3400 C C . ALA B 1 40 ? -21.156 13.203 -1.697 1 98.5 40 ALA B C 1
ATOM 3402 O O . ALA B 1 40 ? -21.406 14.32 -2.162 1 98.5 40 ALA B O 1
ATOM 3403 N N . ALA B 1 41 ? -20.5 12.305 -2.377 1 98.38 41 ALA B N 1
ATOM 3404 C CA . ALA B 1 41 ? -20.031 12.516 -3.742 1 98.38 41 ALA B CA 1
ATOM 3405 C C . ALA B 1 41 ? -21.156 12.281 -4.754 1 98.38 41 ALA B C 1
ATOM 3407 O O . ALA B 1 41 ? -21 12.594 -5.938 1 98.38 41 ALA B O 1
ATOM 3408 N N . LYS B 1 42 ? -22.266 11.711 -4.332 1 97.88 42 LYS B N 1
ATOM 3409 C CA . LYS B 1 42 ? -23.406 11.359 -5.188 1 97.88 42 LYS B CA 1
ATOM 3410 C C . LYS B 1 42 ? -22.984 10.391 -6.289 1 97.88 42 LYS B C 1
ATOM 3412 O O . LYS B 1 42 ? -23.281 10.609 -7.465 1 97.88 42 LYS B O 1
ATOM 3417 N N . VAL B 1 43 ? -22.25 9.391 -5.938 1 97.75 43 VAL B N 1
ATOM 3418 C CA . VAL B 1 43 ? -21.828 8.328 -6.844 1 97.75 43 VAL B CA 1
ATOM 3419 C C . VAL B 1 43 ? -22.375 6.988 -6.375 1 97.75 43 VAL B C 1
ATOM 3421 O O . VAL B 1 43 ? -22.25 6.633 -5.203 1 97.75 43 VAL B O 1
ATOM 3424 N N . ASP B 1 44 ? -22.984 6.289 -7.293 1 96.5 44 ASP B N 1
ATOM 3425 C CA . ASP B 1 44 ? -23.484 4.945 -6.992 1 96.5 44 ASP B CA 1
ATOM 3426 C C . ASP B 1 44 ? -22.328 3.941 -6.957 1 96.5 44 ASP B C 1
ATOM 3428 O O . ASP B 1 44 ? -21.438 3.971 -7.812 1 96.5 44 ASP B O 1
ATOM 3432 N N . ALA B 1 45 ? -22.375 3.078 -5.949 1 96.25 45 ALA B N 1
ATOM 3433 C CA . ALA B 1 45 ? -21.328 2.066 -5.824 1 96.25 45 ALA B CA 1
ATOM 3434 C C . ALA B 1 45 ? -21.234 1.209 -7.082 1 96.25 45 ALA B C 1
ATOM 3436 O O . ALA B 1 45 ? -20.141 0.797 -7.484 1 96.25 45 ALA B O 1
ATOM 3437 N N . ALA B 1 46 ? -22.344 0.913 -7.652 1 95.06 46 ALA B N 1
ATOM 3438 C CA . ALA B 1 46 ? -22.359 0.103 -8.867 1 95.06 46 ALA B CA 1
ATOM 3439 C C . ALA B 1 46 ? -21.672 0.826 -10.023 1 95.06 46 ALA B C 1
ATOM 3441 O O . ALA B 1 46 ? -21.031 0.194 -10.859 1 95.06 46 ALA B O 1
ATOM 3442 N N . ASP B 1 47 ? -21.875 2.109 -10.078 1 92.31 47 ASP B N 1
ATOM 3443 C CA . ASP B 1 47 ? -21.203 2.912 -11.102 1 92.31 47 ASP B CA 1
ATOM 3444 C C . ASP B 1 47 ? -19.688 2.922 -10.898 1 92.31 47 ASP B C 1
ATOM 3446 O O . ASP B 1 47 ? -18.922 2.848 -11.859 1 92.31 47 ASP B O 1
ATOM 3450 N N . LEU B 1 48 ? -19.312 3.074 -9.648 1 96.62 48 LEU B N 1
ATOM 3451 C CA . LEU B 1 48 ? -17.891 2.984 -9.32 1 96.62 48 LEU B CA 1
ATOM 3452 C C . LEU B 1 48 ? -17.328 1.631 -9.742 1 96.62 48 LEU B C 1
ATOM 3454 O O . LEU B 1 48 ? -16.234 1.56 -10.328 1 96.62 48 LEU B O 1
ATOM 3458 N N . ALA B 1 49 ? -18.031 0.607 -9.5 1 95.56 49 ALA B N 1
ATOM 3459 C CA . ALA B 1 49 ? -17.578 -0.743 -9.812 1 95.56 49 ALA B CA 1
ATOM 3460 C C . ALA B 1 49 ? -17.375 -0.922 -11.32 1 95.56 49 ALA B C 1
ATOM 3462 O O . ALA B 1 49 ? -16.484 -1.639 -11.758 1 95.56 49 ALA B O 1
ATOM 3463 N N . ALA B 1 50 ? -18.141 -0.29 -12.125 1 93.62 50 ALA B N 1
ATOM 3464 C CA . ALA B 1 50 ? -18.156 -0.471 -13.57 1 93.62 50 ALA B CA 1
ATOM 3465 C C . ALA B 1 50 ? -16.906 0.144 -14.211 1 93.62 50 ALA B C 1
ATOM 3467 O O . ALA B 1 50 ? -16.422 -0.344 -15.227 1 93.62 50 ALA B O 1
ATOM 3468 N N . ALA B 1 51 ? -16.328 1.146 -13.523 1 93.38 51 ALA B N 1
ATOM 3469 C CA . ALA B 1 51 ? -15.266 1.858 -14.227 1 93.38 51 ALA B CA 1
ATOM 3470 C C . ALA B 1 51 ? -14.203 2.357 -13.25 1 93.38 51 ALA B C 1
ATOM 3472 O O . ALA B 1 51 ? -13.375 3.203 -13.602 1 93.38 51 ALA B O 1
ATOM 3473 N N . GLY B 1 52 ? -14.281 1.845 -12.094 1 98.12 52 GLY B N 1
ATOM 3474 C CA . GLY B 1 52 ? -13.445 2.523 -11.109 1 98.12 52 GLY B CA 1
ATOM 3475 C C . GLY B 1 52 ? -12.516 1.586 -10.367 1 98.12 52 GLY B C 1
ATOM 3476 O O . GLY B 1 52 ? -12.281 0.456 -10.805 1 98.12 52 GLY B O 1
ATOM 3477 N N . VAL B 1 53 ? -11.836 2.127 -9.414 1 98.88 53 VAL B N 1
ATOM 3478 C CA . VAL B 1 53 ? -10.828 1.476 -8.586 1 98.88 53 VAL B CA 1
ATOM 3479 C C . VAL B 1 53 ? -10.922 1.997 -7.152 1 98.88 53 VAL B C 1
ATOM 3481 O O . VAL B 1 53 ? -11.375 3.121 -6.922 1 98.88 53 VAL B O 1
ATOM 3484 N N . VAL B 1 54 ? -10.602 1.155 -6.172 1 98.94 54 VAL B N 1
ATOM 3485 C CA . VAL B 1 54 ? -10.625 1.536 -4.766 1 98.94 54 VAL B CA 1
ATOM 3486 C C . VAL B 1 54 ? -9.203 1.507 -4.199 1 98.94 54 VAL B C 1
ATOM 3488 O O . VAL B 1 54 ? -8.438 0.58 -4.477 1 98.94 54 VAL B O 1
ATOM 3491 N N . HIS B 1 55 ? -8.797 2.541 -3.529 1 98.94 55 HIS B N 1
ATOM 3492 C CA . HIS B 1 55 ? -7.539 2.617 -2.789 1 98.94 55 HIS B CA 1
ATOM 3493 C C . HIS B 1 55 ? -7.793 2.795 -1.295 1 98.94 55 HIS B C 1
ATOM 3495 O O . HIS B 1 55 ? -8.43 3.768 -0.88 1 98.94 55 HIS B O 1
ATOM 3501 N N . VAL B 1 56 ? -7.285 1.888 -0.474 1 99 56 VAL B N 1
ATOM 3502 C CA . VAL B 1 56 ? -7.445 1.934 0.976 1 99 56 VAL B CA 1
ATOM 3503 C C . VAL B 1 56 ? -6.117 2.303 1.633 1 99 56 VAL B C 1
ATOM 3505 O O . VAL B 1 56 ? -5.086 1.7 1.339 1 99 56 VAL B O 1
ATOM 3508 N N . ALA B 1 57 ? -6.141 3.311 2.469 1 98.94 57 ALA B N 1
ATOM 3509 C CA . ALA B 1 57 ? -4.961 3.711 3.23 1 98.94 57 ALA B CA 1
ATOM 3510 C C . ALA B 1 57 ? -5.059 3.244 4.68 1 98.94 57 ALA B C 1
ATOM 3512 O O . ALA B 1 57 ? -6.062 3.488 5.348 1 98.94 57 ALA B O 1
ATOM 3513 N N . ASN B 1 58 ? -4.078 2.607 5.168 1 98.94 58 ASN B N 1
ATOM 3514 C CA . ASN B 1 58 ? -3.947 2.127 6.539 1 98.94 58 ASN B CA 1
ATOM 3515 C C . ASN B 1 58 ? -2.49 1.851 6.902 1 98.94 58 ASN B C 1
ATOM 3517 O O . ASN B 1 58 ? -1.732 1.326 6.086 1 98.94 58 ASN B O 1
ATOM 3521 N N . ALA B 1 59 ? -2.119 2.197 8.094 1 98.69 59 ALA B N 1
ATOM 3522 C CA . ALA B 1 59 ? -0.71 2.035 8.445 1 98.69 59 ALA B CA 1
ATOM 3523 C C . ALA B 1 59 ? -0.509 0.834 9.359 1 98.69 59 ALA B C 1
ATOM 3525 O O . ALA B 1 59 ? 0.447 0.072 9.195 1 98.69 59 ALA B O 1
ATOM 3526 N N . PHE B 1 60 ? -1.42 0.63 10.383 1 98.56 60 PHE B N 1
ATOM 3527 C CA . PHE B 1 60 ? -1.039 -0.287 11.453 1 98.56 60 PHE B CA 1
ATOM 3528 C C . PHE B 1 60 ? -2.186 -1.235 11.781 1 98.56 60 PHE B C 1
ATOM 3530 O O . PHE B 1 60 ? -2.258 -1.764 12.898 1 98.56 60 PHE B O 1
ATOM 3537 N N . GLY B 1 61 ? -3.098 -1.453 10.875 1 98.5 61 GLY B N 1
ATOM 3538 C CA . GLY B 1 61 ? -4.25 -2.305 11.117 1 98.5 61 GLY B CA 1
ATOM 3539 C C . GLY B 1 61 ? -3.877 -3.686 11.625 1 98.5 61 GLY B C 1
ATOM 3540 O O . GLY B 1 61 ? -4.562 -4.242 12.484 1 98.5 61 GLY B O 1
ATOM 3541 N N . GLU B 1 62 ? -2.787 -4.289 11.125 1 98.31 62 GLU B N 1
ATOM 3542 C CA . GLU B 1 62 ? -2.35 -5.629 11.508 1 98.31 62 GLU B CA 1
ATOM 3543 C C . GLU B 1 62 ? -1.938 -5.676 12.977 1 98.31 62 GLU B C 1
ATOM 3545 O O . GLU B 1 62 ? -2.217 -6.656 13.68 1 98.31 62 GLU B O 1
ATOM 3550 N N . MET B 1 63 ? -1.314 -4.617 13.453 1 98.12 63 MET B N 1
ATOM 3551 C CA . MET B 1 63 ? -0.832 -4.586 14.828 1 98.12 63 MET B CA 1
ATOM 3552 C C . MET B 1 63 ? -1.964 -4.254 15.797 1 98.12 63 MET B C 1
ATOM 3554 O O . MET B 1 63 ? -2.033 -4.812 16.891 1 98.12 63 MET B O 1
ATOM 3558 N N . PHE B 1 64 ? -2.885 -3.4 15.43 1 98.44 64 PHE B N 1
ATOM 3559 C CA . PHE B 1 64 ? -3.902 -2.885 16.344 1 98.44 64 PHE B CA 1
ATOM 3560 C C . PHE B 1 64 ? -5.125 -3.797 16.359 1 98.44 64 PHE B C 1
ATOM 3562 O O . PHE B 1 64 ? -5.84 -3.865 17.359 1 98.44 64 PHE B O 1
ATOM 3569 N N . ALA B 1 65 ? -5.379 -4.48 15.211 1 97.88 65 ALA B N 1
ATOM 3570 C CA . ALA B 1 65 ? -6.633 -5.227 15.117 1 97.88 65 ALA B CA 1
ATOM 3571 C C . ALA B 1 65 ? -6.414 -6.586 14.461 1 97.88 65 ALA B C 1
ATOM 3573 O O . ALA B 1 65 ? -7.375 -7.281 14.125 1 97.88 65 ALA B O 1
ATOM 3574 N N . ARG B 1 66 ? -5.129 -6.977 14.195 1 96.81 66 ARG B N 1
ATOM 3575 C CA . ARG B 1 66 ? -4.777 -8.219 13.516 1 96.81 66 ARG B CA 1
ATOM 3576 C C . ARG B 1 66 ? -5.492 -8.336 12.18 1 96.81 66 ARG B C 1
ATOM 3578 O O . ARG B 1 66 ? -5.898 -9.43 11.773 1 96.81 66 ARG B O 1
ATOM 3585 N N . GLN B 1 67 ? -5.758 -7.234 11.562 1 98.19 67 GLN B N 1
ATOM 3586 C CA . GLN B 1 67 ? -6.473 -7.223 10.289 1 98.19 67 GLN B CA 1
ATOM 3587 C C . GLN B 1 67 ? -5.613 -6.617 9.188 1 98.19 67 GLN B C 1
ATOM 3589 O O . GLN B 1 67 ? -5.277 -5.434 9.227 1 98.19 67 GLN B O 1
ATOM 3594 N N . GLY B 1 68 ? -5.148 -7.48 8.297 1 98.19 68 GLY B N 1
ATOM 3595 C CA . GLY B 1 68 ? -4.531 -7.07 7.043 1 98.19 68 GLY B CA 1
ATOM 3596 C C . GLY B 1 68 ? -5.461 -7.203 5.848 1 98.19 68 GLY B C 1
ATOM 3597 O O . GLY B 1 68 ? -6.684 -7.176 6 1 98.19 68 GLY B O 1
ATOM 3598 N N . HIS B 1 69 ? -4.867 -7.098 4.637 1 98.75 69 HIS B N 1
ATOM 3599 C CA . HIS B 1 69 ? -5.609 -7.266 3.396 1 98.75 69 HIS B CA 1
ATOM 3600 C C . HIS B 1 69 ? -6.812 -6.324 3.344 1 98.75 69 HIS B C 1
ATOM 3602 O O . HIS B 1 69 ? -7.887 -6.711 2.887 1 98.75 69 HIS B O 1
ATOM 3608 N N . LEU B 1 70 ? -6.656 -5.098 3.842 1 98.88 70 LEU B N 1
ATOM 3609 C CA . LEU B 1 70 ? -7.746 -4.145 4.012 1 98.88 70 LEU B CA 1
ATOM 3610 C C . LEU B 1 70 ? -8.242 -3.641 2.662 1 98.88 70 LEU B C 1
ATOM 3612 O O . LEU B 1 70 ? -9.336 -3.072 2.57 1 98.88 70 LEU B O 1
ATOM 3616 N N . GLY B 1 71 ? -7.43 -3.801 1.563 1 98.88 71 GLY B N 1
ATOM 3617 C CA . GLY B 1 71 ? -7.93 -3.477 0.238 1 98.88 71 GLY B CA 1
ATOM 3618 C C . GLY B 1 71 ? -9.227 -4.191 -0.102 1 98.88 71 GLY B C 1
ATOM 3619 O O . GLY B 1 71 ? -10.031 -3.688 -0.886 1 98.88 71 GLY B O 1
ATOM 3620 N N . ALA B 1 72 ? -9.492 -5.32 0.5 1 98.88 72 ALA B N 1
ATOM 3621 C CA . ALA B 1 72 ? -10.656 -6.145 0.193 1 98.88 72 ALA B CA 1
ATOM 3622 C C . ALA B 1 72 ? -11.836 -5.789 1.103 1 98.88 72 ALA B C 1
ATOM 3624 O O . ALA B 1 72 ? -12.945 -6.285 0.908 1 98.88 72 ALA B O 1
ATOM 3625 N N . MET B 1 73 ? -11.633 -4.953 2.1 1 98.94 73 MET B N 1
ATOM 3626 C CA . MET B 1 73 ? -12.664 -4.672 3.094 1 98.94 73 MET B CA 1
ATOM 3627 C C . MET B 1 73 ? -13.852 -3.949 2.461 1 98.94 73 MET B C 1
ATOM 3629 O O . MET B 1 73 ? -15 -4.25 2.773 1 98.94 73 MET B O 1
ATOM 3633 N N . PRO B 1 74 ? -13.594 -2.971 1.508 1 98.94 74 PRO B N 1
ATOM 3634 C CA . PRO B 1 74 ? -14.758 -2.338 0.878 1 98.94 74 PRO B CA 1
ATOM 3635 C C . PRO B 1 74 ? -15.672 -3.342 0.179 1 98.94 74 PRO B C 1
ATOM 3637 O O . PRO B 1 74 ? -16.891 -3.27 0.316 1 98.94 74 PRO B O 1
ATOM 3640 N N . ALA B 1 75 ? -15.109 -4.301 -0.572 1 98.81 75 ALA B N 1
ATOM 3641 C CA . ALA B 1 75 ? -15.914 -5.324 -1.232 1 98.81 75 ALA B CA 1
ATOM 3642 C C . ALA B 1 75 ? -16.562 -6.254 -0.212 1 98.81 75 ALA B C 1
ATOM 3644 O O . ALA B 1 75 ? -17.625 -6.832 -0.473 1 98.81 75 ALA B O 1
ATOM 3645 N N . THR B 1 76 ? -15.93 -6.414 0.986 1 98.75 76 THR B N 1
ATOM 3646 C CA . THR B 1 76 ? -16.469 -7.258 2.051 1 98.75 76 THR B CA 1
ATOM 3647 C C . THR B 1 76 ? -17.766 -6.684 2.588 1 98.75 76 THR B C 1
ATOM 3649 O O . THR B 1 76 ? -18.703 -7.434 2.896 1 98.75 76 THR B O 1
ATOM 3652 N N . VAL B 1 77 ? -17.859 -5.293 2.662 1 98.56 77 VAL B N 1
ATOM 3653 C CA . VAL B 1 77 ? -18.953 -4.699 3.422 1 98.56 77 VAL B CA 1
ATOM 3654 C C . VAL B 1 77 ? -19.953 -4.055 2.465 1 98.56 77 VAL B C 1
ATOM 3656 O O . VAL B 1 77 ? -21.047 -3.67 2.875 1 98.56 77 VAL B O 1
ATOM 3659 N N . CYS B 1 78 ? -19.594 -3.885 1.209 1 98.44 78 CYS B N 1
ATOM 3660 C CA . CYS B 1 78 ? -20.453 -3.301 0.19 1 98.44 78 CYS B CA 1
ATOM 3661 C C . CYS B 1 78 ? -20.562 -4.215 -1.025 1 98.44 78 CYS B C 1
ATOM 3663 O O . CYS B 1 78 ? -19.688 -4.203 -1.894 1 98.44 78 CYS B O 1
ATOM 3665 N N . ASP B 1 79 ? -21.656 -4.883 -1.214 1 97 79 ASP B N 1
ATOM 3666 C CA . ASP B 1 79 ? -21.859 -5.898 -2.246 1 97 79 ASP B CA 1
ATOM 3667 C C . ASP B 1 79 ? -21.672 -5.309 -3.641 1 97 79 ASP B C 1
ATOM 3669 O O . ASP B 1 79 ? -21.203 -5.988 -4.551 1 97 79 ASP B O 1
ATOM 3673 N N . ASP B 1 80 ? -22.016 -4.137 -3.803 1 98.06 80 ASP B N 1
ATOM 3674 C CA . ASP B 1 80 ? -21.938 -3.5 -5.113 1 98.06 80 ASP B CA 1
ATOM 3675 C C . ASP B 1 80 ? -20.484 -3.277 -5.539 1 98.06 80 ASP B C 1
ATOM 3677 O O . ASP B 1 80 ? -20.219 -3.014 -6.711 1 98.06 80 ASP B O 1
ATOM 3681 N N . LEU B 1 81 ? -19.562 -3.398 -4.625 1 98.69 81 LEU B N 1
ATOM 3682 C CA . LEU B 1 81 ? -18.172 -3.186 -4.961 1 98.69 81 LEU B CA 1
ATOM 3683 C C . LEU B 1 81 ? -17.453 -4.516 -5.191 1 98.69 81 LEU B C 1
ATOM 3685 O O . LEU B 1 81 ? -16.234 -4.555 -5.332 1 98.69 81 LEU B O 1
ATOM 3689 N N . TRP B 1 82 ? -18.281 -5.629 -5.184 1 97.81 82 TRP B N 1
ATOM 3690 C CA . TRP B 1 82 ? -17.719 -6.93 -5.539 1 97.81 82 TRP B CA 1
ATOM 3691 C C . TRP B 1 82 ? -17.078 -6.887 -6.922 1 97.81 82 TRP B C 1
ATOM 3693 O O . TRP B 1 82 ? -17.672 -6.359 -7.871 1 97.81 82 TRP B O 1
ATOM 3703 N N . ASP B 1 83 ? -15.789 -7.391 -7.102 1 98.06 83 ASP B N 1
ATOM 3704 C CA . ASP B 1 83 ? -15.031 -7.48 -8.344 1 98.06 83 ASP B CA 1
ATOM 3705 C C . ASP B 1 83 ? -14.336 -6.156 -8.664 1 98.06 83 ASP B C 1
ATOM 3707 O O . ASP B 1 83 ? -13.648 -6.039 -9.68 1 98.06 83 ASP B O 1
ATOM 3711 N N . THR B 1 84 ? -14.492 -5.098 -7.789 1 98.81 84 THR B N 1
ATOM 3712 C CA . THR B 1 84 ? -13.859 -3.807 -8.055 1 98.81 84 THR B CA 1
ATOM 3713 C C . THR B 1 84 ? -12.391 -3.832 -7.641 1 98.81 84 THR B C 1
ATOM 3715 O O . THR B 1 84 ? -12.07 -4.082 -6.477 1 98.81 84 THR B O 1
ATOM 3718 N N . PRO B 1 85 ? -11.453 -3.59 -8.602 1 98.81 85 PRO B N 1
ATOM 3719 C CA . PRO B 1 85 ? -10.039 -3.562 -8.234 1 98.81 85 PRO B CA 1
ATOM 3720 C C . PRO B 1 85 ? -9.766 -2.686 -7.016 1 98.81 85 PRO B C 1
ATOM 3722 O O . PRO B 1 85 ? -10.289 -1.574 -6.918 1 98.81 85 PRO B O 1
ATOM 3725 N N . ALA B 1 86 ? -8.961 -3.215 -6.027 1 98.88 86 ALA B N 1
ATOM 3726 C CA . ALA B 1 86 ? -8.672 -2.475 -4.805 1 98.88 86 ALA B CA 1
ATOM 3727 C C . ALA B 1 86 ? -7.316 -2.881 -4.227 1 98.88 86 ALA B C 1
ATOM 3729 O O . ALA B 1 86 ? -6.879 -4.02 -4.395 1 98.88 86 ALA B O 1
ATOM 3730 N N . THR B 1 87 ? -6.633 -1.981 -3.627 1 98.19 87 THR B N 1
ATOM 3731 C CA . THR B 1 87 ? -5.348 -2.238 -2.984 1 98.19 87 THR B CA 1
ATOM 3732 C C . THR B 1 87 ? -5.191 -1.381 -1.731 1 98.19 87 THR B C 1
ATOM 3734 O O . THR B 1 87 ? -5.828 -0.334 -1.604 1 98.19 87 THR B O 1
ATOM 3737 N N . ARG B 1 88 ? -4.438 -1.854 -0.74 1 98.81 88 ARG B N 1
ATOM 3738 C CA . ARG B 1 88 ? -4.094 -1.089 0.453 1 98.81 88 ARG B CA 1
ATOM 3739 C C . ARG B 1 88 ? -2.701 -0.48 0.331 1 98.81 88 ARG B C 1
ATOM 3741 O O . ARG B 1 88 ? -1.771 -1.138 -0.141 1 98.81 88 ARG B O 1
ATOM 3748 N N . HIS B 1 89 ? -2.531 0.773 0.771 1 98.88 89 HIS B N 1
ATOM 3749 C CA . HIS B 1 89 ? -1.29 1.541 0.746 1 98.88 89 HIS B CA 1
ATOM 3750 C C . HIS B 1 89 ? -0.828 1.888 2.158 1 98.88 89 HIS B C 1
ATOM 3752 O O . HIS B 1 89 ? -1.647 2.195 3.025 1 98.88 89 HIS B O 1
ATOM 3758 N N . GLU B 1 90 ? 0.491 1.817 2.352 1 98.81 90 GLU B N 1
ATOM 3759 C CA . GLU B 1 90 ? 1.053 2.131 3.662 1 98.81 90 GLU B CA 1
ATOM 3760 C C . GLU B 1 90 ? 2.297 3.006 3.533 1 98.81 90 GLU B C 1
ATOM 3762 O O . GLU B 1 90 ? 3.17 2.734 2.709 1 98.81 90 GLU B O 1
ATOM 3767 N N . ALA B 1 91 ? 2.359 4.105 4.25 1 98.88 91 ALA B N 1
ATOM 3768 C CA . ALA B 1 91 ? 3.504 4.992 4.441 1 98.88 91 ALA B CA 1
ATOM 3769 C C . ALA B 1 91 ? 3.436 5.691 5.793 1 98.88 91 ALA B C 1
ATOM 3771 O O . ALA B 1 91 ? 3.568 6.918 5.875 1 98.88 91 ALA B O 1
ATOM 3772 N N . ALA B 1 92 ? 3.197 4.926 6.848 1 98.56 92 ALA B N 1
ATOM 3773 C CA . ALA B 1 92 ? 2.969 5.484 8.18 1 98.56 92 ALA B CA 1
ATOM 3774 C C . ALA B 1 92 ? 1.883 6.559 8.141 1 98.56 92 ALA B C 1
ATOM 3776 O O . ALA B 1 92 ? 0.795 6.328 7.605 1 98.56 92 ALA B O 1
ATOM 3777 N N . CYS B 1 93 ? 2.156 7.734 8.727 1 98.69 93 CYS B N 1
ATOM 3778 C CA . CYS B 1 93 ? 1.144 8.781 8.844 1 98.69 93 CYS B CA 1
ATOM 3779 C C . CYS B 1 93 ? 0.826 9.383 7.48 1 98.69 93 CYS B C 1
ATOM 3781 O O . CYS B 1 93 ? -0.181 10.078 7.324 1 98.69 93 CYS B O 1
ATOM 3783 N N . ALA B 1 94 ? 1.604 9.055 6.441 1 98.88 94 ALA B N 1
ATOM 3784 C CA . ALA B 1 94 ? 1.376 9.609 5.109 1 98.88 94 ALA B CA 1
ATOM 3785 C C . ALA B 1 94 ? 0.577 8.641 4.242 1 98.88 94 ALA B C 1
ATOM 3787 O O . ALA B 1 94 ? 0.455 8.836 3.031 1 98.88 94 ALA B O 1
ATOM 3788 N N . SER B 1 95 ? 0.02 7.574 4.809 1 98.94 95 SER B N 1
ATOM 3789 C CA . SER B 1 95 ? -0.653 6.512 4.07 1 98.94 95 SER B CA 1
ATOM 3790 C C . SER B 1 95 ? -1.798 7.066 3.227 1 98.94 95 SER B C 1
ATOM 3792 O O . SER B 1 95 ? -1.966 6.68 2.068 1 98.94 95 SER B O 1
ATOM 3794 N N . GLY B 1 96 ? -2.586 7.957 3.811 1 98.94 96 GLY B N 1
ATOM 3795 C CA . GLY B 1 96 ? -3.701 8.523 3.068 1 98.94 96 GLY B CA 1
ATOM 3796 C C . GLY B 1 96 ? -3.268 9.312 1.849 1 98.94 96 GLY B C 1
ATOM 3797 O O . GLY B 1 96 ? -3.926 9.266 0.808 1 98.94 96 GLY B O 1
ATOM 3798 N N . SER B 1 97 ? -2.156 10.039 1.963 1 98.94 97 SER B N 1
ATOM 3799 C CA . SER B 1 97 ? -1.666 10.859 0.862 1 98.94 97 SER B CA 1
ATOM 3800 C C . SER B 1 97 ? -1.097 10 -0.261 1 98.94 97 SER B C 1
ATOM 3802 O O . SER B 1 97 ? -1.302 10.297 -1.44 1 98.94 97 SER B O 1
ATOM 3804 N N . VAL B 1 98 ? -0.388 8.914 0.104 1 98.94 98 VAL B N 1
ATOM 3805 C CA . VAL B 1 98 ? 0.186 8.094 -0.955 1 98.94 98 VAL B CA 1
ATOM 3806 C C . VAL B 1 98 ? -0.917 7.293 -1.646 1 98.94 98 VAL B C 1
ATOM 3808 O O . VAL B 1 98 ? -0.843 7.035 -2.848 1 98.94 98 VAL B O 1
ATOM 3811 N N . ALA B 1 99 ? -1.981 6.906 -0.892 1 98.94 99 ALA B N 1
ATOM 3812 C CA . ALA B 1 99 ? -3.137 6.289 -1.54 1 98.94 99 ALA B CA 1
ATOM 3813 C C . ALA B 1 99 ? -3.758 7.23 -2.566 1 98.94 99 ALA B C 1
ATOM 3815 O O . ALA B 1 99 ? -4.176 6.797 -3.643 1 98.94 99 ALA B O 1
ATOM 3816 N N . THR B 1 100 ? -3.834 8.516 -2.256 1 98.94 100 THR B N 1
ATOM 3817 C CA . THR B 1 100 ? -4.363 9.523 -3.172 1 98.94 100 THR B CA 1
ATOM 3818 C C . THR B 1 100 ? -3.486 9.633 -4.418 1 98.94 100 THR B C 1
ATOM 3820 O O . THR B 1 100 ? -3.998 9.711 -5.535 1 98.94 100 THR B O 1
ATOM 3823 N N . LEU B 1 101 ? -2.162 9.648 -4.203 1 98.94 101 LEU B N 1
ATOM 3824 C CA . LEU B 1 101 ? -1.248 9.688 -5.34 1 98.94 101 LEU B CA 1
ATOM 3825 C C . LEU B 1 101 ? -1.456 8.477 -6.246 1 98.94 101 LEU B C 1
ATOM 3827 O O . LEU B 1 101 ? -1.424 8.602 -7.473 1 98.94 101 LEU B O 1
ATOM 3831 N N . ALA B 1 102 ? -1.647 7.305 -5.637 1 98.88 102 ALA B N 1
ATOM 3832 C CA . ALA B 1 102 ? -1.897 6.102 -6.426 1 98.88 102 ALA B CA 1
ATOM 3833 C C . ALA B 1 102 ? -3.189 6.227 -7.227 1 98.88 102 ALA B C 1
ATOM 3835 O O . ALA B 1 102 ? -3.246 5.832 -8.398 1 98.88 102 ALA B O 1
ATOM 3836 N N . ALA B 1 103 ? -4.215 6.73 -6.598 1 98.88 103 ALA B N 1
ATOM 3837 C CA . ALA B 1 103 ? -5.484 6.949 -7.285 1 98.88 103 ALA B CA 1
ATOM 3838 C C . ALA B 1 103 ? -5.309 7.898 -8.469 1 98.88 103 ALA B C 1
ATOM 3840 O O . ALA B 1 103 ? -5.84 7.652 -9.555 1 98.88 103 ALA B O 1
ATOM 3841 N N . MET B 1 104 ? -4.586 8.969 -8.281 1 98.75 104 MET B N 1
ATOM 3842 C CA . MET B 1 104 ? -4.328 9.938 -9.344 1 98.75 104 MET B CA 1
ATOM 3843 C C . MET B 1 104 ? -3.604 9.273 -10.516 1 98.75 104 MET B C 1
ATOM 3845 O O . MET B 1 104 ? -3.932 9.523 -11.672 1 98.75 104 MET B O 1
ATOM 3849 N N . ALA B 1 105 ? -2.6 8.438 -10.18 1 98.38 105 ALA B N 1
ATOM 3850 C CA . ALA B 1 105 ? -1.856 7.742 -11.227 1 98.38 105 ALA B CA 1
ATOM 3851 C C . ALA B 1 105 ? -2.777 6.848 -12.055 1 98.38 105 ALA B C 1
ATOM 3853 O O . ALA B 1 105 ? -2.67 6.801 -13.281 1 98.38 105 ALA B O 1
ATOM 3854 N N . ASP B 1 106 ? -3.643 6.113 -11.391 1 98.25 106 ASP B N 1
ATOM 3855 C CA . ASP B 1 106 ? -4.586 5.238 -12.078 1 98.25 106 ASP B CA 1
ATOM 3856 C C . ASP B 1 106 ? -5.496 6.035 -13.008 1 98.25 106 ASP B C 1
ATOM 3858 O O . ASP B 1 106 ? -5.746 5.621 -14.141 1 98.25 106 ASP B O 1
ATOM 3862 N N . LEU B 1 107 ? -5.992 7.145 -12.531 1 98.12 107 LEU B N 1
ATOM 3863 C CA . LEU B 1 107 ? -6.875 7.98 -13.336 1 98.12 107 LEU B CA 1
ATOM 3864 C C . LEU B 1 107 ? -6.129 8.57 -14.531 1 98.12 107 LEU B C 1
ATOM 3866 O O . LEU B 1 107 ? -6.629 8.539 -15.656 1 98.12 107 LEU B O 1
ATOM 3870 N N . ARG B 1 108 ? -4.938 9.055 -14.312 1 97.31 108 ARG B N 1
ATOM 3871 C CA . ARG B 1 108 ? -4.156 9.703 -15.359 1 97.31 108 ARG B CA 1
ATOM 3872 C C . ARG B 1 108 ? -3.645 8.695 -16.375 1 97.31 108 ARG B C 1
ATOM 3874 O O . ARG B 1 108 ? -3.381 9.039 -17.531 1 97.31 108 ARG B O 1
ATOM 3881 N N . SER B 1 109 ? -3.477 7.438 -15.93 1 96 109 SER B N 1
ATOM 3882 C CA . SER B 1 109 ? -3.07 6.379 -16.844 1 96 109 SER B CA 1
ATOM 3883 C C . SER B 1 109 ? -4.191 6.031 -17.828 1 96 109 SER B C 1
ATOM 3885 O O . SER B 1 109 ? -3.953 5.391 -18.844 1 96 109 SER B O 1
ATOM 3887 N N . GLY B 1 110 ? -5.43 6.418 -17.453 1 95.44 110 GLY B N 1
ATOM 3888 C CA . GLY B 1 110 ? -6.586 6.109 -18.281 1 95.44 110 GLY B CA 1
ATOM 3889 C C . GLY B 1 110 ? -7.184 4.746 -17.984 1 95.44 110 GLY B C 1
ATOM 3890 O O . GLY B 1 110 ? -8.203 4.371 -18.562 1 95.44 110 GLY B O 1
ATOM 3891 N N . ALA B 1 111 ? -6.605 4.043 -17.031 1 95.5 111 ALA B N 1
ATOM 3892 C CA . ALA B 1 111 ? -7.09 2.703 -16.703 1 95.5 111 ALA B CA 1
ATOM 3893 C C . ALA B 1 111 ? -8.461 2.76 -16.047 1 95.5 111 ALA B C 1
ATOM 3895 O O . ALA B 1 111 ? -9.258 1.829 -16.172 1 95.5 111 ALA B O 1
ATOM 3896 N N . TYR B 1 112 ? -8.719 3.775 -15.312 1 97.44 112 TYR B N 1
ATOM 3897 C CA . TYR B 1 112 ? -9.969 3.992 -14.602 1 97.44 112 TYR B CA 1
ATOM 3898 C C . TYR B 1 112 ? -10.438 5.434 -14.742 1 97.44 112 TYR B C 1
ATOM 3900 O O . TYR B 1 112 ? -9.648 6.316 -15.094 1 97.44 112 TYR B O 1
ATOM 3908 N N . ARG B 1 113 ? -11.734 5.66 -14.445 1 97.62 113 ARG B N 1
ATOM 3909 C CA . ARG B 1 113 ? -12.289 6.996 -14.617 1 97.62 113 ARG B CA 1
ATOM 3910 C C . ARG B 1 113 ? -12.727 7.582 -13.273 1 97.62 113 ARG B C 1
ATOM 3912 O O . ARG B 1 113 ? -12.922 8.797 -13.156 1 97.62 113 ARG B O 1
ATOM 3919 N N . VAL B 1 114 ? -12.953 6.723 -12.344 1 98.56 114 VAL B N 1
ATOM 3920 C CA . VAL B 1 114 ? -13.391 7.121 -11.008 1 98.56 114 VAL B CA 1
ATOM 3921 C C . VAL B 1 114 ? -12.664 6.289 -9.961 1 98.56 114 VAL B C 1
ATOM 3923 O O . VAL B 1 114 ? -12.43 5.094 -10.156 1 98.56 114 VAL B O 1
ATOM 3926 N N . ALA B 1 115 ? -12.211 6.934 -8.898 1 98.88 115 ALA B N 1
ATOM 3927 C CA . ALA B 1 115 ? -11.516 6.254 -7.812 1 98.88 115 ALA B CA 1
ATOM 3928 C C . ALA B 1 115 ? -12.133 6.594 -6.457 1 98.88 115 ALA B C 1
ATOM 3930 O O . ALA B 1 115 ? -12.469 7.75 -6.195 1 98.88 115 ALA B O 1
ATOM 3931 N N . LEU B 1 116 ? -12.391 5.598 -5.648 1 98.94 116 LEU B N 1
ATOM 3932 C CA . LEU B 1 116 ? -12.703 5.758 -4.23 1 98.94 116 LEU B CA 1
ATOM 3933 C C . LEU B 1 116 ? -11.453 5.609 -3.375 1 98.94 116 LEU B C 1
ATOM 3935 O O . LEU B 1 116 ? -10.781 4.574 -3.418 1 98.94 116 LEU B O 1
ATOM 3939 N N . VAL B 1 117 ? -11.047 6.66 -2.682 1 99 117 VAL B N 1
ATOM 3940 C CA . VAL B 1 117 ? -9.93 6.629 -1.743 1 99 117 VAL B CA 1
ATOM 3941 C C . VAL B 1 117 ? -10.461 6.664 -0.311 1 99 117 VAL B C 1
ATOM 3943 O O . VAL B 1 117 ? -11.156 7.605 0.078 1 99 117 VAL B O 1
ATOM 3946 N N . VAL B 1 118 ? -10.125 5.664 0.495 1 98.94 118 VAL B N 1
ATOM 3947 C CA . VAL B 1 118 ? -10.594 5.629 1.878 1 98.94 118 VAL B CA 1
ATOM 3948 C C . VAL B 1 118 ? -9.406 5.41 2.816 1 98.94 118 VAL B C 1
ATOM 3950 O O . VAL B 1 118 ? -8.578 4.527 2.588 1 98.94 118 VAL B O 1
ATOM 3953 N N . GLY B 1 119 ? -9.227 6.273 3.793 1 98.94 119 GLY B N 1
ATOM 3954 C CA . GLY B 1 119 ? -8.305 6.074 4.902 1 98.94 119 GLY B CA 1
ATOM 3955 C C . GLY B 1 119 ? -8.984 5.551 6.152 1 98.94 119 GLY B C 1
ATOM 3956 O O . GLY B 1 119 ? -10.023 6.074 6.57 1 98.94 119 GLY B O 1
ATOM 3957 N N . LEU B 1 120 ? -8.438 4.496 6.699 1 98.94 120 LEU B N 1
ATOM 3958 C CA . LEU B 1 120 ? -9.031 3.818 7.848 1 98.94 120 LEU B CA 1
ATOM 3959 C C . LEU B 1 120 ? -7.969 3.502 8.898 1 98.94 120 LEU B C 1
ATOM 3961 O O . LEU B 1 120 ? -6.898 2.988 8.562 1 98.94 120 LEU B O 1
ATOM 3965 N N . GLU B 1 121 ? -8.273 3.787 10.148 1 98.94 121 GLU B N 1
ATOM 3966 C CA . GLU B 1 121 ? -7.348 3.43 11.219 1 98.94 121 GLU B CA 1
ATOM 3967 C C . GLU B 1 121 ? -8.094 3.197 12.531 1 98.94 121 GLU B C 1
ATOM 3969 O O . GLU B 1 121 ? -9.008 3.949 12.875 1 98.94 121 GLU B O 1
ATOM 3974 N N . LEU B 1 122 ? -7.828 2.182 13.234 1 98.75 122 LEU B N 1
ATOM 3975 C CA . LEU B 1 122 ? -8.195 1.936 14.625 1 98.75 122 LEU B CA 1
ATOM 3976 C C . LEU B 1 122 ? -6.961 1.934 15.523 1 98.75 122 LEU B C 1
ATOM 3978 O O . LEU B 1 122 ? -6.086 1.081 15.375 1 98.75 122 LEU B O 1
ATOM 3982 N N . GLU B 1 123 ? -6.918 2.902 16.438 1 98.31 123 GLU B N 1
ATOM 3983 C CA . GLU B 1 123 ? -5.719 3.021 17.266 1 98.31 123 GLU B CA 1
ATOM 3984 C C . GLU B 1 123 ? -6.051 2.932 18.75 1 98.31 123 GLU B C 1
ATOM 3986 O O . GLU B 1 123 ? -5.172 3.09 19.594 1 98.31 123 GLU B O 1
ATOM 3991 N N . LYS B 1 124 ? -7.34 2.721 19.062 1 98.06 124 LYS B N 1
ATOM 3992 C CA . LYS B 1 124 ? -7.738 2.672 20.469 1 98.06 124 LYS B CA 1
ATOM 3993 C C . LYS B 1 124 ? -8.133 1.257 20.891 1 98.06 124 LYS B C 1
ATOM 3995 O O . LYS B 1 124 ? -8.875 1.07 21.859 1 98.06 124 LYS B O 1
ATOM 4000 N N . THR B 1 125 ? -7.637 0.258 20.156 1 98.06 125 THR B N 1
ATOM 4001 C CA . THR B 1 125 ? -8.008 -1.129 20.422 1 98.06 125 THR B CA 1
ATOM 4002 C C . THR B 1 125 ? -7.156 -1.721 21.531 1 98.06 125 THR B C 1
ATOM 4004 O O . THR B 1 125 ? -7.469 -2.793 22.062 1 98.06 125 THR B O 1
ATOM 4007 N N . VAL B 1 126 ? -6.051 -1.058 21.953 1 97.62 126 VAL B N 1
ATOM 4008 C CA . VAL B 1 126 ? -5.117 -1.523 22.969 1 97.62 126 VAL B CA 1
ATOM 4009 C C . VAL B 1 126 ? -4.793 -0.385 23.938 1 97.62 126 VAL B C 1
ATOM 4011 O O . VAL B 1 126 ? -5.078 0.781 23.656 1 97.62 126 VAL B O 1
ATOM 4014 N N . PRO B 1 127 ? -4.227 -0.734 25.156 1 95.88 127 PRO B N 1
ATOM 4015 C CA . PRO B 1 127 ? -3.799 0.327 26.062 1 95.88 127 PRO B CA 1
ATOM 4016 C C . PRO B 1 127 ? -2.764 1.261 25.438 1 95.88 127 PRO B C 1
ATOM 4018 O O . PRO B 1 127 ? -2.002 0.845 24.562 1 95.88 127 PRO B O 1
ATOM 4021 N N . GLY B 1 128 ? -2.723 2.477 25.891 1 94.12 128 GLY B N 1
ATOM 4022 C CA . GLY B 1 128 ? -1.915 3.553 25.344 1 94.12 128 GLY B CA 1
ATOM 4023 C C . GLY B 1 128 ? -0.456 3.174 25.156 1 94.12 128 GLY B C 1
ATOM 4024 O O . GLY B 1 128 ? 0.154 3.494 24.141 1 94.12 128 GLY B O 1
ATOM 4025 N N . ASP B 1 129 ? 0.123 2.508 26.125 1 94 129 ASP B N 1
ATOM 4026 C CA . ASP B 1 129 ? 1.529 2.125 26.047 1 94 129 ASP B CA 1
ATOM 4027 C C . ASP B 1 129 ? 1.771 1.134 24.922 1 94 129 ASP B C 1
ATOM 4029 O O . ASP B 1 129 ? 2.766 1.239 24.203 1 94 129 ASP B O 1
ATOM 4033 N N . THR B 1 130 ? 0.878 0.18 24.812 1 96.38 130 THR B N 1
ATOM 4034 C CA . THR B 1 130 ? 0.962 -0.786 23.719 1 96.38 130 THR B CA 1
ATOM 4035 C C . THR B 1 130 ? 0.762 -0.099 22.375 1 96.38 130 THR B C 1
ATOM 4037 O O . THR B 1 130 ? 1.433 -0.433 21.391 1 96.38 130 THR B O 1
ATOM 4040 N N . ALA B 1 131 ? -0.157 0.852 22.344 1 96.69 131 ALA B N 1
ATOM 4041 C CA . ALA B 1 131 ? -0.396 1.624 21.125 1 96.69 131 ALA B CA 1
ATOM 4042 C C . ALA B 1 131 ? 0.868 2.359 20.688 1 96.69 131 ALA B C 1
ATOM 4044 O O . ALA B 1 131 ? 1.214 2.357 19.5 1 96.69 131 ALA B O 1
ATOM 4045 N N . ALA B 1 132 ? 1.513 2.988 21.625 1 94.44 132 ALA B N 1
ATOM 4046 C CA . ALA B 1 132 ? 2.752 3.705 21.344 1 94.44 132 ALA B CA 1
ATOM 4047 C C . ALA B 1 132 ? 3.814 2.762 20.781 1 94.44 132 ALA B C 1
ATOM 4049 O O . ALA B 1 132 ? 4.562 3.129 19.875 1 94.44 132 ALA B O 1
ATOM 4050 N N . GLU B 1 133 ? 3.879 1.592 21.359 1 94.94 133 GLU B N 1
ATOM 4051 C CA . GLU B 1 133 ? 4.812 0.582 20.875 1 94.94 133 GLU B CA 1
ATOM 4052 C C . GLU B 1 133 ? 4.477 0.175 19.438 1 94.94 133 GLU B C 1
ATOM 4054 O O . GLU B 1 133 ? 5.375 -0 18.609 1 94.94 133 GLU B O 1
ATOM 4059 N N . HIS B 1 134 ? 3.191 -0.006 19.125 1 97 134 HIS B N 1
ATOM 4060 C CA . HIS B 1 134 ? 2.773 -0.356 17.766 1 97 134 HIS B CA 1
ATOM 4061 C C . HIS B 1 134 ? 3.203 0.711 16.766 1 97 134 HIS B C 1
ATOM 4063 O O . HIS B 1 134 ? 3.689 0.388 15.68 1 97 134 HIS B O 1
ATOM 4069 N N . LEU B 1 135 ? 3.08 1.937 17.141 1 96.62 135 LEU B N 1
ATOM 4070 C CA . LEU B 1 135 ? 3.395 3.043 16.25 1 96.62 135 LEU B CA 1
ATOM 4071 C C . LEU B 1 135 ? 4.895 3.127 15.992 1 96.62 135 LEU B C 1
ATOM 4073 O O . LEU B 1 135 ? 5.328 3.707 14.992 1 96.62 135 LEU B O 1
ATOM 4077 N N . SER B 1 136 ? 5.672 2.516 16.875 1 96.31 136 SER B N 1
ATOM 4078 C CA . SER B 1 136 ? 7.121 2.568 16.734 1 96.31 136 SER B CA 1
ATOM 4079 C C . SER B 1 136 ? 7.586 1.783 15.508 1 96.31 136 SER B C 1
ATOM 4081 O O . SER B 1 136 ? 8.703 1.974 15.031 1 96.31 136 SER B O 1
ATOM 4083 N N . ALA B 1 137 ? 6.695 0.998 14.93 1 96.69 137 ALA B N 1
ATOM 4084 C CA . ALA B 1 137 ? 7.027 0.188 13.766 1 96.69 137 ALA B CA 1
ATOM 4085 C C . ALA B 1 137 ? 7.281 1.068 12.539 1 96.69 137 ALA B C 1
ATOM 4087 O O . ALA B 1 137 ? 7.824 0.604 11.539 1 96.69 137 ALA B O 1
ATOM 4088 N N . ALA B 1 138 ? 6.941 2.346 12.633 1 97.62 138 ALA B N 1
ATOM 4089 C CA . ALA B 1 138 ? 7.16 3.271 11.523 1 97.62 138 ALA B CA 1
ATOM 4090 C C . ALA B 1 138 ? 8.602 3.781 11.516 1 97.62 138 ALA B C 1
ATOM 4092 O O . ALA B 1 138 ? 9.039 4.395 10.539 1 97.62 138 ALA B O 1
ATOM 4093 N N . ALA B 1 139 ? 9.336 3.553 12.586 1 97.69 139 ALA B N 1
ATOM 4094 C CA . ALA B 1 139 ? 10.75 3.908 12.648 1 97.69 139 ALA B CA 1
ATOM 4095 C C . ALA B 1 139 ? 11.625 2.77 12.133 1 97.69 139 ALA B C 1
ATOM 4097 O O . ALA B 1 139 ? 11.117 1.767 11.633 1 97.69 139 ALA B O 1
ATOM 4098 N N . TRP B 1 140 ? 12.984 3.014 12.164 1 97.75 140 TRP B N 1
ATOM 4099 C CA . TRP B 1 140 ? 13.914 1.955 11.781 1 97.75 140 TRP B CA 1
ATOM 4100 C C . TRP B 1 140 ? 14.141 0.983 12.938 1 97.75 140 TRP B C 1
ATOM 4102 O O . TRP B 1 140 ? 15.125 1.097 13.664 1 97.75 140 TRP B O 1
ATOM 4112 N N . THR B 1 141 ? 13.242 -0.008 12.984 1 94.94 141 THR B N 1
ATOM 4113 C CA . THR B 1 141 ? 13.203 -0.946 14.102 1 94.94 141 THR B CA 1
ATOM 4114 C C . THR B 1 141 ? 14.555 -1.624 14.289 1 94.94 141 THR B C 1
ATOM 4116 O O . THR B 1 141 ? 15.156 -2.102 13.32 1 94.94 141 THR B O 1
ATOM 4119 N N . GLY B 1 142 ? 14.969 -1.646 15.5 1 92.75 142 GLY B N 1
ATOM 4120 C CA . GLY B 1 142 ? 16.219 -2.305 15.844 1 92.75 142 GLY B CA 1
ATOM 4121 C C . GLY B 1 142 ? 17.438 -1.432 15.609 1 92.75 142 GLY B C 1
ATOM 4122 O O . GLY B 1 142 ? 18.562 -1.803 15.984 1 92.75 142 GLY B O 1
ATOM 4123 N N . HIS B 1 143 ? 17.266 -0.257 15.062 1 94.69 143 HIS B N 1
ATOM 4124 C CA . HIS B 1 143 ? 18.406 0.576 14.695 1 94.69 143 HIS B CA 1
ATOM 4125 C C . HIS B 1 143 ? 18.328 1.946 15.359 1 94.69 143 HIS B C 1
ATOM 4127 O O . HIS B 1 143 ? 19.328 2.635 15.5 1 94.69 143 HIS B O 1
ATOM 4133 N N . GLU B 1 144 ? 17.125 2.32 15.719 1 90.94 144 GLU B N 1
ATOM 4134 C CA . GLU B 1 144 ? 16.953 3.643 16.312 1 90.94 144 GLU B CA 1
ATOM 4135 C C . GLU B 1 144 ? 15.828 3.637 17.344 1 90.94 144 GLU B C 1
ATOM 4137 O O . GLU B 1 144 ? 14.828 2.93 17.172 1 90.94 144 GLU B O 1
ATOM 4142 N N . GLY B 1 145 ? 15.953 4.398 18.375 1 83.62 145 GLY B N 1
ATOM 4143 C CA . GLY B 1 145 ? 14.875 4.75 19.281 1 83.62 145 GLY B CA 1
ATOM 4144 C C . GLY B 1 145 ? 14.641 3.709 20.359 1 83.62 145 GLY B C 1
ATOM 4145 O O . GLY B 1 145 ? 13.656 3.789 21.109 1 83.62 145 GLY B O 1
ATOM 4146 N N . ALA B 1 146 ? 15.461 2.715 20.5 1 79.75 146 ALA B N 1
ATOM 4147 C CA . ALA B 1 146 ? 15.25 1.603 21.422 1 79.75 146 ALA B CA 1
ATOM 4148 C C . ALA B 1 146 ? 15.227 2.088 22.875 1 79.75 146 ALA B C 1
ATOM 4150 O O . ALA B 1 146 ? 14.586 1.468 23.734 1 79.75 146 ALA B O 1
ATOM 4151 N N . GLU B 1 147 ? 15.641 3.193 23.109 1 83.56 147 GLU B N 1
ATOM 4152 C CA . GLU B 1 147 ? 15.805 3.633 24.5 1 83.56 147 GLU B CA 1
ATOM 4153 C C . GLU B 1 147 ? 14.656 4.543 24.922 1 83.56 147 GLU B C 1
ATOM 4155 O O . GLU B 1 147 ? 14.469 4.793 26.125 1 83.56 147 GLU B O 1
ATOM 4160 N N . ALA B 1 148 ? 13.906 5.012 24 1 87.56 148 ALA B N 1
ATOM 4161 C CA . ALA B 1 148 ? 12.852 5.961 24.344 1 87.56 148 ALA B CA 1
ATOM 4162 C C . ALA B 1 148 ? 11.594 5.234 24.828 1 87.56 148 ALA B C 1
ATOM 4164 O O . ALA B 1 148 ? 11.242 4.18 24.297 1 87.56 148 ALA B O 1
ATOM 4165 N N . ARG B 1 149 ? 11.008 5.805 25.922 1 85.94 149 ARG B N 1
ATOM 4166 C CA . ARG B 1 149 ? 9.734 5.262 26.375 1 85.94 149 ARG B CA 1
ATOM 4167 C C . ARG B 1 149 ? 8.656 5.449 25.312 1 85.94 149 ARG B C 1
ATOM 4169 O O . ARG B 1 149 ? 7.902 4.52 25 1 85.94 149 ARG B O 1
ATOM 4176 N N . TYR B 1 150 ? 8.531 6.641 24.781 1 93.69 150 TYR B N 1
ATOM 4177 C CA . TYR B 1 150 ? 7.66 6.984 23.672 1 93.69 150 TYR B CA 1
ATOM 4178 C C . TYR B 1 150 ? 8.469 7.477 22.469 1 93.69 150 TYR B C 1
ATOM 4180 O O . TYR B 1 150 ? 8.945 8.617 22.469 1 93.69 150 TYR B O 1
ATOM 4188 N N . LEU B 1 151 ? 8.516 6.66 21.531 1 94.81 151 LEU B N 1
ATOM 4189 C CA . LEU B 1 151 ? 9.461 6.863 20.453 1 94.81 151 LEU B CA 1
ATOM 4190 C C . LEU B 1 151 ? 9.188 8.18 19.734 1 94.81 151 LEU B C 1
ATOM 4192 O O . LEU B 1 151 ? 10.094 9 19.562 1 94.81 151 LEU B O 1
ATOM 4196 N N . TRP B 1 152 ? 7.98 8.391 19.328 1 95.88 152 TRP B N 1
ATOM 4197 C CA . TRP B 1 152 ? 7.707 9.5 18.422 1 95.88 152 TRP B CA 1
ATOM 4198 C C . TRP B 1 152 ? 7.793 10.836 19.141 1 95.88 152 TRP B C 1
ATOM 4200 O O . TRP B 1 152 ? 8.414 11.781 18.656 1 95.88 152 TRP B O 1
ATOM 4210 N N . PRO B 1 153 ? 7.223 10.938 20.391 1 96.69 153 PRO B N 1
ATOM 4211 C CA . PRO B 1 153 ? 7.512 12.156 21.156 1 96.69 153 PRO B CA 1
ATOM 4212 C C . PRO B 1 153 ? 9.008 12.414 21.312 1 96.69 153 PRO B C 1
ATOM 4214 O O . PRO B 1 153 ? 9.453 13.562 21.234 1 96.69 153 PRO B O 1
ATOM 4217 N N . SER B 1 154 ? 9.742 11.391 21.531 1 96.75 154 SER B N 1
ATOM 4218 C CA . SER B 1 154 ? 11.188 11.531 21.688 1 96.75 154 SER B CA 1
ATOM 4219 C C . SER B 1 154 ? 11.82 12.047 20.391 1 96.75 154 SER B C 1
ATOM 4221 O O . SER B 1 154 ? 12.68 12.93 20.438 1 96.75 154 SER B O 1
ATOM 4223 N N . MET B 1 155 ? 11.445 11.547 19.281 1 97.06 155 MET B N 1
ATOM 4224 C CA . MET B 1 155 ? 12.016 11.961 18 1 97.06 155 MET B CA 1
ATOM 4225 C C . MET B 1 155 ? 11.703 13.422 17.703 1 97.06 155 MET B C 1
ATOM 4227 O O . MET B 1 155 ? 12.578 14.172 17.266 1 97.06 155 MET B O 1
ATOM 4231 N N . PHE B 1 156 ? 10.516 13.852 17.969 1 97.88 156 PHE B N 1
ATOM 4232 C CA . PHE B 1 156 ? 10.156 15.227 17.625 1 97.88 156 PHE B CA 1
ATOM 4233 C C . PHE B 1 156 ? 10.641 16.188 18.703 1 97.88 156 PHE B C 1
ATOM 4235 O O . PHE B 1 156 ? 10.812 17.375 18.453 1 97.88 156 PHE B O 1
ATOM 4242 N N . ALA B 1 157 ? 10.836 15.641 19.922 1 97.81 157 ALA B N 1
ATOM 4243 C CA . ALA B 1 157 ? 11.602 16.438 20.891 1 97.81 157 ALA B CA 1
ATOM 4244 C C . ALA B 1 157 ? 13.008 16.719 20.375 1 97.81 157 ALA B C 1
ATOM 4246 O O . ALA B 1 157 ? 13.531 17.812 20.562 1 97.81 157 ALA B O 1
ATOM 4247 N N . GLN B 1 158 ? 13.609 15.727 19.766 1 97 158 GLN B N 1
ATOM 4248 C CA . GLN B 1 158 ? 14.938 15.898 19.188 1 97 158 GLN B CA 1
ATOM 4249 C C . GLN B 1 158 ? 14.906 16.922 18.062 1 97 158 GLN B C 1
ATOM 4251 O O . GLN B 1 158 ? 15.852 17.719 17.906 1 97 158 GLN B O 1
ATOM 4256 N N . VAL B 1 159 ? 13.867 16.922 17.266 1 97.38 159 VAL B N 1
ATOM 4257 C CA . VAL B 1 159 ? 13.695 17.922 16.219 1 97.38 159 VAL B CA 1
ATOM 4258 C C . VAL B 1 159 ? 13.633 19.312 16.828 1 97.38 159 VAL B C 1
ATOM 4260 O O . VAL B 1 159 ? 14.297 20.25 16.359 1 97.38 159 VAL B O 1
ATOM 4263 N N . ALA B 1 160 ? 12.844 19.484 17.891 1 98.19 160 ALA B N 1
ATOM 4264 C CA . ALA B 1 160 ? 12.75 20.75 18.594 1 98.19 160 ALA B CA 1
ATOM 4265 C C . ALA B 1 160 ? 14.109 21.172 19.141 1 98.19 160 ALA B C 1
ATOM 4267 O O . ALA B 1 160 ? 14.477 22.344 19.078 1 98.19 160 ALA B O 1
ATOM 4268 N N . ASP B 1 161 ? 14.828 20.203 19.688 1 97.75 161 ASP B N 1
ATOM 4269 C CA . ASP B 1 161 ? 16.156 20.484 20.25 1 97.75 161 ASP B CA 1
ATOM 4270 C C . ASP B 1 161 ? 17.109 20.953 19.156 1 97.75 161 ASP B C 1
ATOM 4272 O O . ASP B 1 161 ? 17.953 21.828 19.406 1 97.75 161 ASP B O 1
ATOM 4276 N N . GLU B 1 162 ? 17.031 20.328 18.031 1 96.19 162 GLU B N 1
ATOM 4277 C CA . GLU B 1 162 ? 17.875 20.75 16.922 1 96.19 162 GLU B CA 1
ATOM 4278 C C . GLU B 1 162 ? 17.547 22.172 16.484 1 96.19 162 GLU B C 1
ATOM 4280 O O . GLU B 1 162 ? 18.438 22.953 16.172 1 96.19 162 GLU B O 1
ATOM 4285 N N . TYR B 1 163 ? 16.266 22.547 16.484 1 96.38 163 TYR B N 1
ATOM 4286 C CA . TYR B 1 163 ? 15.875 23.922 16.188 1 96.38 163 TYR B CA 1
ATOM 4287 C C . TYR B 1 163 ? 16.453 24.891 17.219 1 96.38 163 TYR B C 1
ATOM 4289 O O . TYR B 1 163 ? 16.938 25.969 16.875 1 96.38 163 TYR B O 1
ATOM 4297 N N . ASP B 1 164 ? 16.312 24.469 18.406 1 97.88 164 ASP B N 1
ATOM 4298 C CA . ASP B 1 164 ? 16.812 25.281 19.5 1 97.88 164 ASP B CA 1
ATOM 4299 C C . ASP B 1 164 ? 18.328 25.516 19.375 1 97.88 164 ASP B C 1
ATOM 4301 O O . ASP B 1 164 ? 18.797 26.641 19.516 1 97.88 164 ASP B O 1
ATOM 4305 N N . ARG B 1 165 ? 19.031 24.516 19.094 1 96.38 165 ARG B N 1
ATOM 4306 C CA . ARG B 1 165 ? 20.469 24.578 18.938 1 96.38 165 ARG B CA 1
ATOM 4307 C C . ARG B 1 165 ? 20.859 25.516 17.797 1 96.38 165 ARG B C 1
ATOM 4309 O O . ARG B 1 165 ? 21.781 26.312 17.906 1 96.38 165 ARG B O 1
ATOM 4316 N N . ARG B 1 166 ? 20.094 25.453 16.688 1 93.94 166 ARG B N 1
ATOM 4317 C CA . ARG B 1 166 ? 20.453 26.156 15.469 1 93.94 166 ARG B CA 1
ATOM 4318 C C . ARG B 1 166 ? 19.969 27.609 15.508 1 93.94 166 ARG B C 1
ATOM 4320 O O . ARG B 1 166 ? 20.656 28.516 15.008 1 93.94 166 ARG B O 1
ATOM 4327 N N . TYR B 1 167 ? 18.781 27.797 16.078 1 95.88 167 TYR B N 1
ATOM 4328 C CA . TYR B 1 167 ? 18.125 29.078 15.867 1 95.88 167 TYR B CA 1
ATOM 4329 C C . TYR B 1 167 ? 17.578 29.641 17.172 1 95.88 167 TYR B C 1
ATOM 4331 O O . TYR B 1 167 ? 17.234 30.812 17.266 1 95.88 167 TYR B O 1
ATOM 4339 N N . GLY B 1 168 ? 17.594 28.859 18.219 1 97.38 168 GLY B N 1
ATOM 4340 C CA . GLY B 1 168 ? 16.828 29.188 19.406 1 97.38 168 GLY B CA 1
ATOM 4341 C C . GLY B 1 168 ? 15.352 28.906 19.266 1 97.38 168 GLY B C 1
ATOM 4342 O O . GLY B 1 168 ? 14.75 29.219 18.234 1 97.38 168 GLY B O 1
ATOM 4343 N N . LEU B 1 169 ? 14.758 28.156 20.219 1 97.94 169 LEU B N 1
ATOM 4344 C CA . LEU B 1 169 ? 13.344 27.828 20.203 1 97.94 169 LEU B CA 1
ATOM 4345 C C . LEU B 1 169 ? 12.703 28.094 21.578 1 97.94 169 LEU B C 1
ATOM 4347 O O . LEU B 1 169 ? 13.164 27.562 22.578 1 97.94 169 LEU B O 1
ATOM 4351 N N . ASP B 1 170 ? 11.758 29 21.609 1 98.12 170 ASP B N 1
ATOM 4352 C CA . ASP B 1 170 ? 10.969 29.297 22.812 1 98.12 170 ASP B CA 1
ATOM 4353 C C . ASP B 1 170 ? 9.742 28.391 22.891 1 98.12 170 ASP B C 1
ATOM 4355 O O . ASP B 1 170 ? 8.867 28.438 22.016 1 98.12 170 ASP B O 1
ATOM 4359 N N . ASP B 1 171 ? 9.586 27.703 23.953 1 97.81 171 ASP B N 1
ATOM 4360 C CA . ASP B 1 171 ? 8.516 26.719 24.125 1 97.81 171 ASP B CA 1
ATOM 4361 C C . ASP B 1 171 ? 7.145 27.406 24.094 1 97.81 171 ASP B C 1
ATOM 4363 O O . ASP B 1 171 ? 6.129 26.75 23.844 1 97.81 171 ASP B O 1
ATOM 4367 N N . THR B 1 172 ? 7.094 28.656 24.375 1 98.12 172 THR B N 1
ATOM 4368 C CA . THR B 1 172 ? 5.82 29.375 24.328 1 98.12 172 THR B CA 1
ATOM 4369 C C . THR B 1 172 ? 5.238 29.344 22.922 1 98.12 172 THR B C 1
ATOM 4371 O O . THR B 1 172 ? 4.02 29.391 22.75 1 98.12 172 THR B O 1
ATOM 4374 N N . HIS B 1 173 ? 6.129 29.297 21.891 1 98.62 173 HIS B N 1
ATOM 4375 C CA . HIS B 1 173 ? 5.648 29.234 20.516 1 98.62 173 HIS B CA 1
ATOM 4376 C C . HIS B 1 173 ? 5.047 27.859 20.203 1 98.62 173 HIS B C 1
ATOM 4378 O O . HIS B 1 173 ? 4.086 27.766 19.438 1 98.62 173 HIS B O 1
ATOM 4384 N N . LEU B 1 174 ? 5.609 26.812 20.797 1 98.69 174 LEU B N 1
ATOM 4385 C CA . LEU B 1 174 ? 5.023 25.484 20.656 1 98.69 174 LEU B CA 1
ATOM 4386 C C . LEU B 1 174 ? 3.654 25.422 21.312 1 98.69 174 LEU B C 1
ATOM 4388 O O . LEU B 1 174 ? 2.697 24.906 20.734 1 98.69 174 LEU B O 1
ATOM 4392 N N 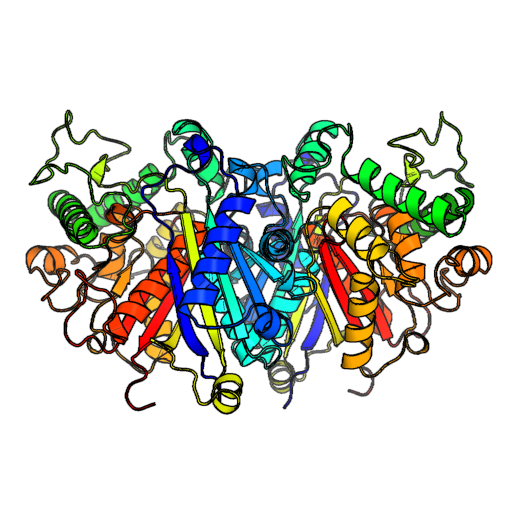. ARG B 1 175 ? 3.525 25.984 22.5 1 98.5 175 ARG B N 1
ATOM 4393 C CA . ARG B 1 175 ? 2.248 26 23.203 1 98.5 175 ARG B CA 1
ATOM 4394 C C . ARG B 1 175 ? 1.214 26.828 22.453 1 98.5 175 ARG B C 1
ATOM 4396 O O . ARG B 1 175 ? 0.024 26.516 22.453 1 98.5 175 ARG B O 1
ATOM 4403 N N . ALA B 1 176 ? 1.693 27.875 21.781 1 98.69 176 ALA B N 1
ATOM 4404 C CA . ALA B 1 176 ? 0.794 28.703 20.984 1 98.69 176 ALA B CA 1
ATOM 4405 C C . ALA B 1 176 ? 0.228 27.922 19.812 1 98.69 176 ALA B C 1
ATOM 4407 O O . ALA B 1 176 ? -0.941 28.078 19.453 1 98.69 176 ALA B O 1
ATOM 4408 N N . ILE B 1 177 ? 1.059 27.109 19.203 1 98.81 177 ILE B N 1
ATOM 4409 C CA . ILE B 1 177 ? 0.609 26.25 18.109 1 98.81 177 ILE B CA 1
ATOM 4410 C C . ILE B 1 177 ? -0.488 25.312 18.609 1 98.81 177 ILE B C 1
ATOM 4412 O O . ILE B 1 177 ? -1.537 25.188 17.984 1 98.81 177 ILE B O 1
ATOM 4416 N N . ALA B 1 178 ? -0.246 24.703 19.75 1 98.81 178 ALA B N 1
ATOM 4417 C CA . ALA B 1 178 ? -1.236 23.812 20.344 1 98.81 178 ALA B CA 1
ATOM 4418 C C . ALA B 1 178 ? -2.537 24.547 20.641 1 98.81 178 ALA B C 1
ATOM 4420 O O . ALA B 1 178 ? -3.623 24.062 20.312 1 98.81 178 ALA B O 1
ATOM 4421 N N . GLN B 1 179 ? -2.406 25.719 21.281 1 98.56 179 GLN B N 1
ATOM 4422 C CA . GLN B 1 179 ? -3.568 26.516 21.641 1 98.56 179 GLN B CA 1
ATOM 4423 C C . GLN B 1 179 ? -4.426 26.828 20.422 1 98.56 179 GLN B C 1
ATOM 4425 O O . GLN B 1 179 ? -5.652 26.703 20.469 1 98.56 179 GLN B O 1
ATOM 4430 N N . LEU B 1 180 ? -3.768 27.234 19.375 1 98.75 180 LEU B N 1
ATOM 4431 C CA . LEU B 1 180 ? -4.465 27.594 18.156 1 98.75 180 LEU B CA 1
ATOM 4432 C C . LEU B 1 180 ? -5.184 26.391 17.562 1 98.75 180 LEU B C 1
ATOM 4434 O O . LEU B 1 180 ? -6.34 26.484 17.141 1 98.75 180 LEU B O 1
ATOM 4438 N N . ASN B 1 181 ? -4.527 25.25 17.484 1 98.81 181 ASN B N 1
ATOM 4439 C CA . ASN B 1 181 ? -5.113 24.062 16.859 1 98.81 181 ASN B CA 1
ATOM 4440 C C . ASN B 1 181 ? -6.293 23.531 17.672 1 98.81 181 ASN B C 1
ATOM 4442 O O . ASN B 1 181 ? -7.281 23.062 17.094 1 98.81 181 ASN B O 1
ATOM 4446 N N . PHE B 1 182 ? -6.223 23.594 19 1 98.81 182 PHE B N 1
ATOM 4447 C CA . PHE B 1 182 ? -7.363 23.219 19.828 1 98.81 182 PHE B CA 1
ATOM 4448 C C . PHE B 1 182 ? -8.523 24.188 19.625 1 98.81 182 PHE B C 1
ATOM 4450 O O . PHE B 1 182 ? -9.68 23.781 19.609 1 98.81 182 PHE B O 1
ATOM 4457 N N . ALA B 1 183 ? -8.219 25.5 19.531 1 98.56 183 ALA B N 1
ATOM 4458 C CA . ALA B 1 183 ? -9.258 26.484 19.281 1 98.56 183 ALA B CA 1
ATOM 4459 C C . ALA B 1 183 ? -9.945 26.234 17.938 1 98.56 183 ALA B C 1
ATOM 4461 O O . ALA B 1 183 ? -11.172 26.297 17.844 1 98.56 183 ALA B O 1
ATOM 4462 N N . ASN B 1 184 ? -9.148 26.016 16.906 1 98.81 184 ASN B N 1
ATOM 4463 C CA . ASN B 1 184 ? -9.711 25.703 15.586 1 98.81 184 ASN B CA 1
ATOM 4464 C C . ASN B 1 184 ? -10.562 24.438 15.625 1 98.81 184 ASN B C 1
ATOM 4466 O O . ASN B 1 184 ? -11.594 24.359 14.953 1 98.81 184 ASN B O 1
ATOM 4470 N N . ALA B 1 185 ? -10.148 23.453 16.391 1 98.75 185 ALA B N 1
ATOM 4471 C CA . ALA B 1 185 ? -10.852 22.172 16.484 1 98.75 185 ALA B CA 1
ATOM 4472 C C . ALA B 1 185 ? -12.25 22.359 17.062 1 98.75 185 ALA B C 1
ATOM 4474 O O . ALA B 1 185 ? -13.172 21.609 16.719 1 98.75 185 ALA B O 1
ATOM 4475 N N . ARG B 1 186 ? -12.453 23.359 17.859 1 98.25 186 ARG B N 1
ATOM 4476 C CA . ARG B 1 186 ? -13.758 23.609 18.453 1 98.25 186 ARG B CA 1
ATOM 4477 C C . ARG B 1 186 ? -14.781 23.984 17.391 1 98.25 186 ARG B C 1
ATOM 4479 O O . ARG B 1 186 ? -15.984 23.75 17.578 1 98.25 186 ARG B O 1
ATOM 4486 N N . ARG B 1 187 ? -14.297 24.453 16.281 1 97.81 187 ARG B N 1
ATOM 4487 C CA . ARG B 1 187 ? -15.18 24.891 15.211 1 97.81 187 ARG B CA 1
ATOM 4488 C C . ARG B 1 187 ? -15.477 23.75 14.242 1 97.81 187 ARG B C 1
ATOM 4490 O O . ARG B 1 187 ? -16.312 23.875 13.344 1 97.81 187 ARG B O 1
ATOM 4497 N N . ASN B 1 188 ? -14.766 22.656 14.297 1 98.25 188 ASN B N 1
ATOM 4498 C CA . ASN B 1 188 ? -14.891 21.484 13.43 1 98.25 188 ASN B CA 1
ATOM 4499 C C . ASN B 1 188 ? -15.75 20.406 14.062 1 98.25 188 ASN B C 1
ATOM 4501 O O . ASN B 1 188 ? -15.344 19.781 15.047 1 98.25 188 ASN B O 1
ATOM 4505 N N . PRO B 1 189 ? -16.891 20.156 13.531 1 98.38 189 PRO B N 1
ATOM 4506 C CA . PRO B 1 189 ? -17.844 19.25 14.164 1 98.38 189 PRO B CA 1
ATOM 4507 C C . PRO B 1 189 ? -17.344 17.812 14.203 1 98.38 189 PRO B C 1
ATOM 4509 O O . PRO B 1 189 ? -17.922 16.969 14.898 1 98.38 189 PRO B O 1
ATOM 4512 N N . ASN B 1 190 ? -16.281 17.453 13.523 1 98.75 190 ASN B N 1
ATOM 4513 C CA . ASN B 1 190 ? -15.789 16.078 13.492 1 98.75 190 ASN B CA 1
ATOM 4514 C C . ASN B 1 190 ? -14.422 15.953 14.156 1 98.75 190 ASN B C 1
ATOM 4516 O O . ASN B 1 190 ? -13.773 14.914 14.055 1 98.75 190 ASN B O 1
ATOM 4520 N N . ALA B 1 191 ? -13.977 17.047 14.805 1 98.81 191 ALA B N 1
ATOM 4521 C CA . ALA B 1 191 ? -12.672 17.047 15.461 1 98.81 191 ALA B CA 1
ATOM 4522 C C . ALA B 1 191 ? -12.711 16.25 16.766 1 98.81 191 ALA B C 1
ATOM 4524 O O . ALA B 1 191 ? -13.703 16.297 17.5 1 98.81 191 ALA B O 1
ATOM 4525 N N . GLN B 1 192 ? -11.672 15.578 17.016 1 98.75 192 GLN B N 1
ATOM 4526 C CA . GLN B 1 192 ? -11.57 14.711 18.188 1 98.75 192 GLN B CA 1
ATOM 4527 C C . GLN B 1 192 ? -11.703 15.516 19.484 1 98.75 192 GLN B C 1
ATOM 4529 O O . GLN B 1 192 ? -12.305 15.039 20.453 1 98.75 192 GLN B O 1
ATOM 4534 N N . THR B 1 193 ? -11.188 16.75 19.547 1 98.69 193 THR B N 1
ATOM 4535 C CA . THR B 1 193 ? -11.031 17.469 20.812 1 98.69 193 THR B CA 1
ATOM 4536 C C . THR B 1 193 ? -12.062 18.594 20.938 1 98.69 193 THR B C 1
ATOM 4538 O O . THR B 1 193 ? -11.953 19.438 21.812 1 98.69 193 THR B O 1
ATOM 4541 N N . ARG B 1 194 ? -13.047 18.625 20.062 1 98.44 194 ARG B N 1
ATOM 4542 C CA . ARG B 1 194 ? -13.977 19.734 19.969 1 98.44 194 ARG B CA 1
ATOM 4543 C C . ARG B 1 194 ? -14.656 20 21.312 1 98.44 194 ARG B C 1
ATOM 4545 O O . ARG B 1 194 ? -14.977 21.141 21.641 1 98.44 194 ARG B O 1
ATOM 4552 N N . GLY B 1 195 ? -14.805 19 22.125 1 98.12 195 GLY B N 1
ATOM 4553 C CA . GLY B 1 195 ? -15.5 19.141 23.391 1 98.12 195 GLY B CA 1
ATOM 4554 C C . GLY B 1 195 ? -14.562 19.109 24.594 1 98.12 195 GLY B C 1
ATOM 4555 O O . GLY B 1 195 ? -15.016 19.062 25.734 1 98.12 195 GLY B O 1
ATOM 4556 N N . TRP B 1 196 ? -13.273 19.188 24.328 1 97.75 196 TRP B N 1
ATOM 4557 C CA . TRP B 1 196 ? -12.305 19.094 25.422 1 97.75 196 TRP B CA 1
ATOM 4558 C C . TRP B 1 196 ? -12.18 20.438 26.141 1 97.75 196 TRP B C 1
ATOM 4560 O O . TRP B 1 196 ? -12.375 21.5 25.531 1 97.75 196 TRP B O 1
ATOM 4570 N N . THR B 1 197 ? -11.867 20.375 27.438 1 96.81 197 THR B N 1
ATOM 4571 C CA . THR B 1 197 ? -11.461 21.562 28.188 1 96.81 197 THR B CA 1
ATOM 4572 C C . THR B 1 197 ? -9.945 21.75 28.109 1 96.81 197 THR B C 1
ATOM 4574 O O . THR B 1 197 ? -9.18 20.984 28.688 1 96.81 197 THR B O 1
ATOM 4577 N N . ILE B 1 198 ? -9.594 22.703 27.406 1 96.62 198 ILE B N 1
ATOM 4578 C CA . ILE B 1 198 ? -8.188 23.031 27.203 1 96.62 198 ILE B CA 1
ATOM 4579 C C . ILE B 1 198 ? -7.828 24.266 28.016 1 96.62 198 ILE B C 1
ATOM 4581 O O . ILE B 1 198 ? -8.492 25.297 27.922 1 96.62 198 ILE B O 1
ATOM 4585 N N . PRO B 1 199 ? -6.766 24.172 28.844 1 96.81 199 PRO B N 1
ATOM 4586 C CA . PRO B 1 199 ? -6.332 25.391 29.547 1 96.81 199 PRO B CA 1
ATOM 4587 C C . PRO B 1 199 ? -6.09 26.562 28.594 1 96.81 199 PRO B C 1
ATOM 4589 O O . PRO B 1 199 ? -5.562 26.375 27.5 1 96.81 199 PRO B O 1
ATOM 4592 N N . ASP B 1 200 ? -6.484 27.641 29.016 1 95.44 200 ASP B N 1
ATOM 4593 C CA . ASP B 1 200 ? -6.262 28.859 28.25 1 95.44 200 ASP B CA 1
ATOM 4594 C C . ASP B 1 200 ? -5.684 29.969 29.125 1 95.44 200 ASP B C 1
ATOM 4596 O O . ASP B 1 200 ? -6.395 30.562 29.938 1 95.44 200 ASP B O 1
ATOM 4600 N N . PRO B 1 201 ? -4.418 30.266 28.938 1 95.94 201 PRO B N 1
ATOM 4601 C CA . PRO B 1 201 ? -3.436 29.688 28.016 1 95.94 201 PRO B CA 1
ATOM 4602 C C . PRO B 1 201 ? -2.891 28.344 28.484 1 95.94 201 PRO B C 1
ATOM 4604 O O . PRO B 1 201 ? -2.926 28.047 29.672 1 95.94 201 PRO B O 1
ATOM 4607 N N . ILE B 1 202 ? -2.443 27.578 27.5 1 98.12 202 ILE B N 1
ATOM 4608 C CA . ILE B 1 202 ? -1.673 26.391 27.828 1 98.12 202 ILE B CA 1
ATOM 4609 C C . ILE B 1 202 ? -0.33 26.797 28.438 1 98.12 202 ILE B C 1
ATOM 4611 O O . ILE B 1 202 ? 0.421 27.562 27.828 1 98.12 202 ILE B O 1
ATOM 4615 N N . THR B 1 203 ? 0.012 26.391 29.609 1 97.56 203 THR B N 1
ATOM 4616 C CA . THR B 1 203 ? 1.268 26.703 30.281 1 97.56 203 THR B CA 1
ATOM 4617 C C . THR B 1 203 ? 2.105 25.438 30.484 1 97.56 203 THR B C 1
ATOM 4619 O O . THR B 1 203 ? 1.749 24.375 29.984 1 97.56 203 THR B O 1
ATOM 4622 N N . ASP B 1 204 ? 3.271 25.656 31.078 1 97.06 204 ASP B N 1
ATOM 4623 C CA . ASP B 1 204 ? 4.145 24.516 31.359 1 97.06 204 ASP B CA 1
ATOM 4624 C C . ASP B 1 204 ? 3.869 23.938 32.75 1 97.06 204 ASP B C 1
ATOM 4626 O O . ASP B 1 204 ? 4.773 23.406 33.375 1 97.06 204 ASP B O 1
ATOM 4630 N N . ASP B 1 205 ? 2.633 24.047 33.188 1 96.38 205 ASP B N 1
ATOM 4631 C CA . ASP B 1 205 ? 2.236 23.516 34.5 1 96.38 205 ASP B CA 1
ATOM 4632 C C . ASP B 1 205 ? 2.219 21.984 34.469 1 96.38 205 ASP B C 1
ATOM 4634 O O . ASP B 1 205 ? 1.464 21.375 33.719 1 96.38 205 ASP B O 1
ATOM 4638 N N . ASP B 1 206 ? 2.945 2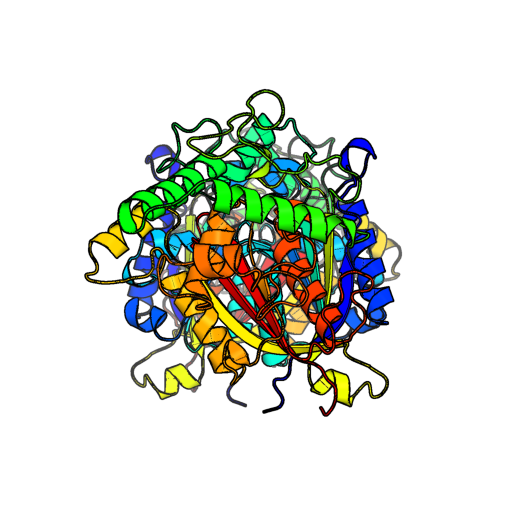1.328 35.344 1 96.06 206 ASP B N 1
ATOM 4639 C CA . ASP B 1 206 ? 3.113 19.875 35.344 1 96.06 206 ASP B CA 1
ATOM 4640 C C . ASP B 1 206 ? 1.807 19.156 35.688 1 96.06 206 ASP B C 1
ATOM 4642 O O . ASP B 1 206 ? 1.586 18.016 35.281 1 96.06 206 ASP B O 1
ATOM 4646 N N . ALA B 1 207 ? 0.993 19.828 36.438 1 95.75 207 ALA B N 1
ATOM 4647 C CA . ALA B 1 207 ? -0.266 19.219 36.844 1 95.75 207 ALA B CA 1
ATOM 4648 C C . ALA B 1 207 ? -1.24 19.109 35.656 1 95.75 207 ALA B C 1
ATOM 4650 O O . ALA B 1 207 ? -1.914 18.094 35.5 1 95.75 207 ALA B O 1
ATOM 4651 N N . THR B 1 208 ? -1.353 20.094 34.812 1 95.38 208 THR B N 1
ATOM 4652 C CA . THR B 1 208 ? -2.332 20.141 33.75 1 95.38 208 THR B CA 1
ATOM 4653 C C . THR B 1 208 ? -1.681 19.797 32.406 1 95.38 208 THR B C 1
ATOM 4655 O O . THR B 1 208 ? -2.357 19.344 31.469 1 95.38 208 THR B O 1
ATOM 4658 N N . ASN B 1 209 ? -0.443 19.984 32.281 1 97.81 209 ASN B N 1
ATOM 4659 C CA . ASN B 1 209 ? 0.323 19.781 31.062 1 97.81 209 ASN B CA 1
ATOM 4660 C C . ASN B 1 209 ? 1.656 19.094 31.344 1 97.81 209 ASN B C 1
ATOM 4662 O O . ASN B 1 209 ? 2.719 19.672 31.109 1 97.81 209 ASN B O 1
ATOM 4666 N N . PRO B 1 210 ? 1.585 17.859 31.781 1 97.25 210 PRO B N 1
ATOM 4667 C CA . PRO B 1 210 ? 2.803 17.156 32.188 1 97.25 210 PRO B CA 1
ATOM 4668 C C . PRO B 1 210 ? 3.752 16.906 31.016 1 97.25 210 PRO B C 1
ATOM 4670 O O . PRO B 1 210 ? 3.311 16.812 29.875 1 97.25 210 PRO B O 1
ATOM 4673 N N . LEU B 1 211 ? 5.051 16.672 31.359 1 96.81 211 LEU B N 1
ATOM 4674 C CA . LEU B 1 211 ? 6.066 16.297 30.391 1 96.81 211 LEU B CA 1
ATOM 4675 C C . LEU B 1 211 ? 5.824 14.883 29.875 1 96.81 211 LEU B C 1
ATOM 4677 O O . LEU B 1 211 ? 5.484 13.984 30.641 1 96.81 211 LEU B O 1
ATOM 4681 N N . THR B 1 212 ? 5.922 14.711 28.578 1 95.5 212 THR B N 1
ATOM 4682 C CA . THR B 1 212 ? 5.816 13.398 27.938 1 95.5 212 THR B CA 1
ATOM 4683 C C . THR B 1 212 ? 7.199 12.852 27.594 1 95.5 212 THR B C 1
ATOM 4685 O O . THR B 1 212 ? 7.566 11.758 28.031 1 95.5 212 THR B O 1
ATOM 4688 N N . GLU B 1 213 ? 8.008 13.508 26.797 1 95.12 213 GLU B N 1
ATOM 4689 C CA . GLU B 1 213 ? 9.375 13.188 26.375 1 95.12 213 GLU B CA 1
ATOM 4690 C C . GLU B 1 213 ? 10.18 14.461 26.109 1 95.12 213 GLU B C 1
ATOM 4692 O O . GLU B 1 213 ? 9.695 15.375 25.438 1 95.12 213 GLU B O 1
ATOM 4697 N N . GLY B 1 214 ? 11.414 14.508 26.609 1 95.31 214 GLY B N 1
ATOM 4698 C CA . GLY B 1 214 ? 12.188 15.727 26.422 1 95.31 214 GLY B CA 1
ATOM 4699 C C . GLY B 1 214 ? 11.438 16.984 26.844 1 95.31 214 GLY B C 1
ATOM 4700 O O . GLY B 1 214 ? 10.914 17.062 27.953 1 95.31 214 GLY B O 1
ATOM 4701 N N . ARG B 1 215 ? 11.344 17.891 25.906 1 97.06 215 ARG B N 1
ATOM 4702 C CA . ARG B 1 215 ? 10.672 19.156 26.219 1 97.06 215 ARG B CA 1
ATOM 4703 C C . ARG B 1 215 ? 9.188 19.078 25.875 1 97.06 215 ARG B C 1
ATOM 4705 O O . ARG B 1 215 ? 8.43 20 26.188 1 97.06 215 ARG B O 1
ATOM 4712 N N . LEU B 1 216 ? 8.734 18 25.219 1 98 216 LEU B N 1
ATOM 4713 C CA . LEU B 1 216 ? 7.348 17.906 24.766 1 98 216 LEU B CA 1
ATOM 4714 C C . LEU B 1 216 ? 6.422 17.547 25.922 1 98 216 LEU B C 1
ATOM 4716 O O . LEU B 1 216 ? 6.75 16.688 26.75 1 98 216 LEU B O 1
ATOM 4720 N N . ARG B 1 217 ? 5.348 18.25 25.969 1 98.19 217 ARG B N 1
ATOM 4721 C CA . ARG B 1 217 ? 4.332 18.047 27 1 98.19 217 ARG B CA 1
ATOM 4722 C C . ARG B 1 217 ? 3.045 17.484 26.391 1 98.19 217 ARG B C 1
ATOM 4724 O O . ARG B 1 217 ? 2.934 17.359 25.172 1 98.19 217 ARG B O 1
ATOM 4731 N N . ARG B 1 218 ? 2.115 17.25 27.234 1 97.5 218 ARG B N 1
ATOM 4732 C CA . ARG B 1 218 ? 0.877 16.578 26.859 1 97.5 218 ARG B CA 1
ATOM 4733 C C . ARG B 1 218 ? 0.21 17.266 25.672 1 97.5 218 ARG B C 1
ATOM 4735 O O . ARG B 1 218 ? -0.154 16.625 24.688 1 97.5 218 ARG B O 1
ATOM 4742 N N . PHE B 1 219 ? 0.075 18.578 25.688 1 98.31 219 PHE B N 1
ATOM 4743 C CA . PHE B 1 219 ? -0.714 19.281 24.688 1 98.31 219 PHE B CA 1
ATOM 4744 C C . PHE B 1 219 ? 0.111 19.547 23.438 1 98.31 219 PHE B C 1
ATOM 4746 O O . PHE B 1 219 ? -0.41 20.047 22.438 1 98.31 219 PHE B O 1
ATOM 4753 N N . ASP B 1 220 ? 1.453 19.141 23.453 1 98.38 220 ASP B N 1
ATOM 4754 C CA . ASP B 1 220 ? 2.281 19.172 22.25 1 98.38 220 ASP B CA 1
ATOM 4755 C C . ASP B 1 220 ? 2.01 17.969 21.359 1 98.38 220 ASP B C 1
ATOM 4757 O O . ASP B 1 220 ? 2.441 17.938 20.203 1 98.38 220 ASP B O 1
ATOM 4761 N N . CYS B 1 221 ? 1.267 17 21.922 1 98.06 221 CYS B N 1
ATOM 4762 C CA . CYS B 1 221 ? 1.188 15.695 21.281 1 98.06 221 CYS B CA 1
ATOM 4763 C C . CYS B 1 221 ? -0.241 15.375 20.859 1 98.06 221 CYS B C 1
ATOM 4765 O O . CYS B 1 221 ? -1.169 15.477 21.656 1 98.06 221 CYS B O 1
ATOM 4767 N N . SER B 1 222 ? -0.382 15.008 19.562 1 97.38 222 SER B N 1
ATOM 4768 C CA . SER B 1 222 ? -1.689 14.492 19.172 1 97.38 222 SER B CA 1
ATOM 4769 C C . SER B 1 222 ? -2.025 13.203 19.922 1 97.38 222 SER B C 1
ATOM 4771 O O . SER B 1 222 ? -1.128 12.492 20.375 1 97.38 222 SER B O 1
ATOM 4773 N N . GLN B 1 223 ? -3.281 12.906 20.062 1 95.19 223 GLN B N 1
ATOM 4774 C CA . GLN B 1 223 ? -3.744 11.727 20.781 1 95.19 223 GLN B CA 1
ATOM 4775 C C . GLN B 1 223 ? -4.117 10.602 19.828 1 95.19 223 GLN B C 1
ATOM 4777 O O . GLN B 1 223 ? -4.359 10.844 18.641 1 95.19 223 GLN B O 1
ATOM 4782 N N . MET B 1 224 ? -4.176 9.352 20.359 1 97.44 224 MET B N 1
ATOM 4783 C CA . MET B 1 224 ? -4.648 8.211 19.578 1 97.44 224 MET B CA 1
ATOM 4784 C C . MET B 1 224 ? -6.07 8.445 19.078 1 97.44 224 MET B C 1
ATOM 4786 O O . MET B 1 224 ? -6.914 8.953 19.828 1 97.44 224 MET B O 1
ATOM 4790 N N . THR B 1 225 ? -6.297 8.164 17.828 1 98.5 225 THR B N 1
ATOM 4791 C CA . THR B 1 225 ? -7.586 8.461 17.219 1 98.5 225 THR B CA 1
ATOM 4792 C C . THR B 1 225 ? -8.086 7.273 16.406 1 98.5 225 THR B C 1
ATOM 4794 O O . THR B 1 225 ? -7.324 6.672 15.641 1 98.5 225 THR B O 1
ATOM 4797 N N . ASP B 1 226 ? -9.336 6.812 16.594 1 98.75 226 ASP B N 1
ATOM 4798 C CA . ASP B 1 226 ? -10.055 5.969 15.648 1 98.75 226 ASP B CA 1
ATOM 4799 C C . ASP B 1 226 ? -10.773 6.816 14.602 1 98.75 226 ASP B C 1
ATOM 4801 O O . ASP B 1 226 ? -11.32 7.875 14.914 1 98.75 226 ASP B O 1
ATOM 4805 N N . GLY B 1 227 ? -10.688 6.375 13.336 1 98.88 227 GLY B N 1
ATOM 4806 C CA . GLY B 1 227 ? -11.516 7.105 12.391 1 98.88 227 GLY B CA 1
ATOM 4807 C C . GLY B 1 227 ? -11.172 6.812 10.945 1 98.88 227 GLY B C 1
ATOM 4808 O O . GLY B 1 227 ? -10.258 6.031 10.664 1 98.88 227 GLY B O 1
ATOM 4809 N N . GLY B 1 228 ? -11.969 7.281 10.125 1 98.94 228 GLY B N 1
ATOM 4810 C CA . GLY B 1 228 ? -11.789 7.16 8.688 1 98.94 228 GLY B CA 1
ATOM 4811 C C . GLY B 1 228 ? -12.219 8.398 7.922 1 98.94 228 GLY B C 1
ATOM 4812 O O . GLY B 1 228 ? -12.914 9.258 8.469 1 98.94 228 GLY B O 1
ATOM 4813 N N . ALA B 1 229 ? -11.703 8.547 6.789 1 98.94 229 ALA B N 1
ATOM 4814 C CA . ALA B 1 229 ? -12.078 9.578 5.82 1 98.94 229 ALA B CA 1
ATOM 4815 C C . ALA B 1 229 ? -12.023 9.031 4.395 1 98.94 229 ALA B C 1
ATOM 4817 O O . ALA B 1 229 ? -11.328 8.055 4.125 1 98.94 229 ALA B O 1
ATOM 4818 N N . GLY B 1 230 ? -12.82 9.555 3.529 1 98.94 230 GLY B N 1
ATOM 4819 C CA . GLY B 1 230 ? -12.836 9.102 2.148 1 98.94 230 GLY B CA 1
ATOM 4820 C C . GLY B 1 230 ? -13.055 10.227 1.152 1 98.94 230 GLY B C 1
ATOM 4821 O O . GLY B 1 230 ? -13.492 11.32 1.525 1 98.94 230 GLY B O 1
ATOM 4822 N N . LEU B 1 231 ? -12.656 10.023 -0.104 1 98.94 231 LEU B N 1
ATOM 4823 C CA . LEU B 1 231 ? -12.836 10.906 -1.254 1 98.94 231 LEU B CA 1
ATOM 4824 C C . LEU B 1 231 ? -13.219 10.109 -2.496 1 98.94 231 LEU B C 1
ATOM 4826 O O . LEU B 1 231 ? -12.781 8.969 -2.664 1 98.94 231 LEU B O 1
ATOM 4830 N N . VAL B 1 232 ? -14.039 10.68 -3.324 1 98.94 232 VAL B N 1
ATOM 4831 C CA . VAL B 1 232 ? -14.18 10.195 -4.695 1 98.94 232 VAL B CA 1
ATOM 4832 C C . VAL B 1 232 ? -13.438 11.133 -5.648 1 98.94 232 VAL B C 1
ATOM 4834 O O . VAL B 1 232 ? -13.711 12.336 -5.684 1 98.94 232 VAL B O 1
ATOM 4837 N N . LEU B 1 233 ? -12.461 10.586 -6.367 1 98.88 233 LEU B N 1
ATOM 4838 C CA . LEU B 1 233 ? -11.711 11.305 -7.391 1 98.88 233 LEU B CA 1
ATOM 4839 C C . LEU B 1 233 ? -12.148 10.875 -8.789 1 98.88 233 LEU B C 1
ATOM 4841 O O . LEU B 1 233 ? -12.414 9.695 -9.023 1 98.88 233 LEU B O 1
ATOM 4845 N N . VAL B 1 234 ? -12.172 11.844 -9.719 1 98.38 234 VAL B N 1
ATOM 4846 C CA . VAL B 1 234 ? -12.594 11.492 -11.07 1 98.38 234 VAL B CA 1
ATOM 4847 C C . VAL B 1 234 ? -11.695 12.188 -12.086 1 98.38 234 VAL B C 1
ATOM 4849 O O . VAL B 1 234 ? -11.055 13.195 -11.773 1 98.38 234 VAL B O 1
ATOM 4852 N N . SER B 1 235 ? -11.648 11.617 -13.266 1 97.5 235 SER B N 1
ATOM 4853 C CA . SER B 1 235 ? -10.875 12.164 -14.375 1 97.5 235 SER B CA 1
ATOM 4854 C C . SER B 1 235 ? -11.703 13.148 -15.195 1 97.5 235 SER B C 1
ATOM 4856 O O . SER B 1 235 ? -12.914 13.25 -15.016 1 97.5 235 SER B O 1
ATOM 4858 N N . ASP B 1 236 ? -11.031 13.859 -16.141 1 96.75 236 ASP B N 1
ATOM 4859 C CA . ASP B 1 236 ? -11.719 14.703 -17.109 1 96.75 236 ASP B CA 1
ATOM 4860 C C . ASP B 1 236 ? -12.734 13.898 -17.922 1 96.75 236 ASP B C 1
ATOM 4862 O O . ASP B 1 236 ? -13.836 14.383 -18.203 1 96.75 236 ASP B O 1
ATOM 4866 N N . ALA B 1 237 ? -12.344 12.688 -18.281 1 95.38 237 ALA B N 1
ATOM 4867 C CA . ALA B 1 237 ? -13.211 11.828 -19.078 1 95.38 237 ALA B CA 1
ATOM 4868 C C . ALA B 1 237 ? -14.5 11.508 -18.344 1 95.38 237 ALA B C 1
ATOM 4870 O O . ALA B 1 237 ? -15.586 11.5 -18.938 1 95.38 237 ALA B O 1
ATOM 4871 N N . TYR B 1 238 ? -14.43 11.289 -17.078 1 96.5 238 TYR B N 1
ATOM 4872 C CA . TYR B 1 238 ? -15.609 11.047 -16.266 1 96.5 238 TYR B CA 1
ATOM 4873 C C . TYR B 1 238 ? -16.547 12.25 -16.281 1 96.5 238 TYR B C 1
ATOM 4875 O O . TYR B 1 238 ? -17.766 12.094 -16.438 1 96.5 238 TYR B O 1
ATOM 4883 N N . LEU B 1 239 ? -15.992 13.43 -16.109 1 96.25 239 LEU B N 1
ATOM 4884 C CA . LEU B 1 239 ? -16.797 14.641 -16.047 1 96.25 239 LEU B CA 1
ATOM 4885 C C . LEU B 1 239 ? -17.484 14.891 -17.391 1 96.25 239 LEU B C 1
ATOM 4887 O O . LEU B 1 239 ? -18.609 15.406 -17.438 1 96.25 239 LEU B O 1
ATOM 4891 N N . ARG B 1 240 ? -16.812 14.547 -18.5 1 95.81 240 ARG B N 1
ATOM 4892 C CA . ARG B 1 240 ? -17.422 14.695 -19.812 1 95.81 240 ARG B CA 1
ATOM 4893 C C . ARG B 1 240 ? -18.625 13.773 -19.969 1 95.81 240 ARG B C 1
ATOM 4895 O O . ARG B 1 240 ? -19.609 14.148 -20.609 1 95.81 240 ARG B O 1
ATOM 4902 N N . ASP B 1 241 ? -18.531 12.664 -19.344 1 95 241 ASP B N 1
ATOM 4903 C CA . ASP B 1 241 ? -19.609 11.672 -19.484 1 95 241 ASP B CA 1
ATOM 4904 C C . ASP B 1 241 ? -20.703 11.906 -18.438 1 95 241 ASP B C 1
ATOM 4906 O O . ASP B 1 241 ? -21.797 11.359 -18.562 1 95 241 ASP B O 1
ATOM 4910 N N . HIS B 1 242 ? -20.375 12.656 -17.422 1 95.12 242 HIS B N 1
ATOM 4911 C CA . HIS B 1 242 ? -21.312 12.977 -16.359 1 95.12 242 HIS B CA 1
ATOM 4912 C C . HIS B 1 242 ? -21.453 14.484 -16.172 1 95.12 242 HIS B C 1
ATOM 4914 O O . HIS B 1 242 ? -20.969 15.047 -15.195 1 95.12 242 HIS B O 1
ATOM 4920 N N . ARG B 1 243 ? -22.266 15.148 -16.922 1 93.5 243 ARG B N 1
ATOM 4921 C CA . ARG B 1 243 ? -22.344 16.609 -17.031 1 93.5 243 ARG B CA 1
ATOM 4922 C C . ARG B 1 243 ? -23 17.219 -15.797 1 93.5 243 ARG B C 1
ATOM 4924 O O . ARG B 1 243 ? -22.812 18.391 -15.508 1 93.5 243 ARG B O 1
ATOM 4931 N N . ASP B 1 244 ? -23.609 16.359 -15.047 1 94.69 244 ASP B N 1
ATOM 4932 C CA . ASP B 1 244 ? -24.297 16.859 -13.859 1 94.69 244 ASP B CA 1
ATOM 4933 C C . ASP B 1 244 ? -23.375 16.812 -12.633 1 94.69 244 ASP B C 1
ATOM 4935 O O . ASP B 1 244 ? -23.703 17.359 -11.586 1 94.69 244 ASP B O 1
ATOM 4939 N N . ALA B 1 245 ? -22.234 16.172 -12.805 1 95.56 245 ALA B N 1
ATOM 4940 C CA . ALA B 1 245 ? -21.297 16.109 -11.695 1 95.56 245 ALA B CA 1
ATOM 4941 C C . ALA B 1 245 ? -20.75 17.484 -11.352 1 95.56 245 ALA B C 1
ATOM 4943 O O . ALA B 1 245 ? -20.484 18.297 -12.234 1 95.56 245 ALA B O 1
ATOM 4944 N N . ARG B 1 246 ? -20.672 17.797 -10.07 1 95.88 246 ARG B N 1
ATOM 4945 C CA . ARG B 1 246 ? -20.188 19.078 -9.562 1 95.88 246 ARG B CA 1
ATOM 4946 C C . ARG B 1 246 ? -19.031 18.875 -8.594 1 95.88 246 ARG B C 1
ATOM 4948 O O . ARG B 1 246 ? -19.234 18.812 -7.375 1 95.88 246 ARG B O 1
ATOM 4955 N N . PRO B 1 247 ? -17.828 18.828 -9.117 1 98.12 247 PRO B N 1
ATOM 4956 C CA . PRO B 1 247 ? -16.672 18.641 -8.219 1 98.12 247 PRO B CA 1
ATOM 4957 C C . PRO B 1 247 ? -16.531 19.781 -7.215 1 98.12 247 PRO B C 1
ATOM 4959 O O . PRO B 1 247 ? -16.859 20.938 -7.523 1 98.12 247 PRO B O 1
ATOM 4962 N N . ILE B 1 248 ? -15.914 19.469 -6.062 1 98.5 248 ILE B N 1
ATOM 4963 C CA . ILE B 1 248 ? -15.758 20.469 -5.012 1 98.5 248 ILE B CA 1
ATOM 4964 C C . ILE B 1 248 ? -14.312 20.969 -4.984 1 98.5 248 ILE B C 1
ATOM 4966 O O . ILE B 1 248 ? -13.977 21.844 -4.199 1 98.5 248 ILE B O 1
ATOM 4970 N N . GLY B 1 249 ? -13.414 20.438 -5.758 1 98.56 249 GLY B N 1
ATOM 4971 C CA . GLY B 1 249 ? -12.031 20.875 -5.863 1 98.56 249 GLY B CA 1
ATOM 4972 C C . GLY B 1 249 ? -11.273 20.172 -6.973 1 98.56 249 GLY B C 1
ATOM 4973 O O . GLY B 1 249 ? -11.727 19.141 -7.484 1 98.56 249 GLY B O 1
ATOM 4974 N N . ARG B 1 250 ? -10.25 20.75 -7.41 1 98.56 250 ARG B N 1
ATOM 4975 C CA . ARG B 1 250 ? -9.328 20.172 -8.375 1 98.56 250 ARG B CA 1
ATOM 4976 C C . ARG B 1 250 ? -7.926 20.047 -7.785 1 98.56 250 ARG B C 1
ATOM 4978 O O . ARG B 1 250 ? -7.434 20.969 -7.137 1 98.56 250 ARG B O 1
ATOM 4985 N N . ILE B 1 251 ? -7.324 18.891 -7.898 1 98.81 251 ILE B N 1
ATOM 4986 C CA . ILE B 1 251 ? -5.938 18.734 -7.473 1 98.81 251 ILE B CA 1
ATOM 4987 C C . ILE B 1 251 ? -5 19.234 -8.57 1 98.81 251 ILE B C 1
ATOM 4989 O O . ILE B 1 251 ? -4.809 18.562 -9.586 1 98.81 251 ILE B O 1
ATOM 4993 N N . ASP B 1 252 ? -4.301 20.359 -8.305 1 97.81 252 ASP B N 1
ATOM 4994 C CA . ASP B 1 252 ? -3.535 21.047 -9.344 1 97.81 252 ASP B CA 1
ATOM 4995 C C . ASP B 1 252 ? -2.057 20.672 -9.273 1 97.81 252 ASP B C 1
ATOM 4997 O O . ASP B 1 252 ? -1.336 20.781 -10.266 1 97.81 252 ASP B O 1
ATOM 5001 N N . GLY B 1 253 ? -1.708 20.297 -8.078 1 98.38 253 GLY B N 1
ATOM 5002 C CA . GLY B 1 253 ? -0.302 19.984 -7.898 1 98.38 253 GLY B CA 1
ATOM 5003 C C . GLY B 1 253 ? -0.057 18.984 -6.777 1 98.38 253 GLY B C 1
ATOM 5004 O O . GLY B 1 253 ? -0.908 18.812 -5.902 1 98.38 253 GLY B O 1
ATOM 5005 N N . TRP B 1 254 ? 1.094 18.375 -6.855 1 98.69 254 TRP B N 1
ATOM 5006 C CA . TRP B 1 254 ? 1.503 17.406 -5.84 1 98.69 254 TRP B CA 1
ATOM 5007 C C . TRP B 1 254 ? 3.021 17.281 -5.781 1 98.69 254 TRP B C 1
ATOM 5009 O O . TRP B 1 254 ? 3.715 17.609 -6.75 1 98.69 254 TRP B O 1
ATOM 5019 N N . GLY B 1 255 ? 3.559 17 -4.656 1 98.81 255 GLY B N 1
ATOM 5020 C CA . GLY B 1 255 ? 4.938 16.625 -4.395 1 98.81 255 GLY B CA 1
ATOM 5021 C C . GLY B 1 255 ? 5.051 15.359 -3.553 1 98.81 255 GLY B C 1
ATOM 5022 O O . GLY B 1 255 ? 4.199 15.094 -2.707 1 98.81 255 GLY B O 1
ATOM 5023 N N . HIS B 1 256 ? 6.082 14.594 -3.807 1 98.88 256 HIS B N 1
ATOM 5024 C CA . HIS B 1 256 ? 6.312 13.344 -3.098 1 98.88 256 HIS B CA 1
ATOM 5025 C C . HIS B 1 256 ? 7.801 13.039 -2.982 1 98.88 256 HIS B C 1
ATOM 5027 O O . HIS B 1 256 ? 8.5 12.938 -3.994 1 98.88 256 HIS B O 1
ATOM 5033 N N . ARG B 1 257 ? 8.266 12.914 -1.784 1 98.69 257 ARG B N 1
ATOM 5034 C CA . ARG B 1 257 ? 9.641 12.492 -1.533 1 98.69 257 ARG B CA 1
ATOM 5035 C C . ARG B 1 257 ? 9.695 11.453 -0.415 1 98.69 257 ARG B C 1
ATOM 5037 O O . ARG B 1 257 ? 8.898 11.508 0.525 1 98.69 257 ARG B O 1
ATOM 5044 N N . THR B 1 258 ? 10.594 10.539 -0.576 1 98.88 258 THR B N 1
ATOM 5045 C CA . THR B 1 258 ? 10.883 9.539 0.448 1 98.88 258 THR B CA 1
ATOM 5046 C C . THR B 1 258 ? 12.375 9.492 0.761 1 98.88 258 THR B C 1
ATOM 5048 O O . THR B 1 258 ? 13.203 9.453 -0.151 1 98.88 258 THR B O 1
ATOM 5051 N N . VAL B 1 259 ? 12.727 9.562 2.031 1 98.62 259 VAL B N 1
ATOM 5052 C CA . VAL B 1 259 ? 14.109 9.484 2.482 1 98.62 259 VAL B CA 1
ATOM 5053 C C . VAL B 1 259 ? 14.25 8.375 3.527 1 98.62 259 VAL B C 1
ATOM 5055 O O . VAL B 1 259 ? 13.328 7.582 3.725 1 98.62 259 VAL B O 1
ATOM 5058 N N . GLY B 1 260 ? 15.445 8.266 4.125 1 98.44 260 GLY B N 1
ATOM 5059 C CA . GLY B 1 260 ? 15.711 7.176 5.051 1 98.44 260 GLY B CA 1
ATOM 5060 C C . GLY B 1 260 ? 14.812 7.195 6.27 1 98.44 260 GLY B C 1
ATOM 5061 O O . GLY B 1 260 ? 14.383 8.266 6.715 1 98.44 260 GLY B O 1
ATOM 5062 N N . LEU B 1 261 ? 14.617 6.035 6.914 1 98.62 261 LEU B N 1
ATOM 5063 C CA . LEU B 1 261 ? 13.758 5.852 8.078 1 98.62 261 LEU B CA 1
ATOM 5064 C C . LEU B 1 261 ? 14.336 6.562 9.297 1 98.62 261 LEU B C 1
ATOM 5066 O O . LEU B 1 261 ? 13.594 7.113 10.117 1 98.62 261 LEU B O 1
ATOM 5070 N N . GLY B 1 262 ? 15.633 6.574 9.43 1 97.75 262 GLY B N 1
ATOM 5071 C CA . GLY B 1 262 ? 16.281 7.047 10.641 1 97.75 262 GLY B CA 1
ATOM 5072 C C . GLY B 1 262 ? 16.312 8.555 10.758 1 97.75 262 GLY B C 1
ATOM 5073 O O . GLY B 1 262 ? 16.719 9.242 9.812 1 97.75 262 GLY B O 1
ATOM 5074 N N . LEU B 1 263 ? 15.867 9.102 11.891 1 97.56 263 LEU B N 1
ATOM 5075 C CA . LEU B 1 263 ? 16.016 10.539 12.125 1 97.56 263 LEU B CA 1
ATOM 5076 C C . LEU B 1 263 ? 17.484 10.945 12.125 1 97.56 263 LEU B C 1
ATOM 5078 O O . LEU B 1 263 ? 17.844 11.984 11.578 1 97.56 263 LEU B O 1
ATOM 5082 N N . ARG B 1 264 ? 18.344 10.109 12.703 1 95.31 264 ARG B N 1
ATOM 5083 C CA . ARG B 1 264 ? 19.766 10.391 12.758 1 95.31 264 ARG B CA 1
ATOM 5084 C C . ARG B 1 264 ? 20.359 10.484 11.352 1 95.31 264 ARG B C 1
ATOM 5086 O O . ARG B 1 264 ? 21.219 11.336 11.086 1 95.31 264 ARG B O 1
ATOM 5093 N N . GLN B 1 265 ? 19.906 9.578 10.453 1 95.75 265 GLN B N 1
ATOM 5094 C CA . GLN B 1 265 ? 20.344 9.641 9.07 1 95.75 265 GLN B CA 1
ATOM 5095 C C . GLN B 1 265 ? 20.062 11 8.453 1 95.75 265 GLN B C 1
ATOM 5097 O O . GLN B 1 265 ? 20.891 11.562 7.746 1 95.75 265 GLN B O 1
ATOM 5102 N N . LYS B 1 266 ? 18.938 11.555 8.734 1 96.94 266 LYS B N 1
ATOM 5103 C CA . LYS B 1 266 ? 18.484 12.828 8.18 1 96.94 266 LYS B CA 1
ATOM 5104 C C . LYS B 1 266 ? 19.281 13.992 8.766 1 96.94 266 LYS B C 1
ATOM 5106 O O . LYS B 1 266 ? 19.75 14.867 8.031 1 96.94 266 LYS B O 1
ATOM 5111 N N . LEU B 1 267 ? 19.453 13.984 10.078 1 94.5 267 LEU B N 1
ATOM 5112 C CA . LEU B 1 267 ? 20.172 15.062 10.75 1 94.5 267 LEU B CA 1
ATOM 5113 C C . LEU B 1 267 ? 21.656 15.047 10.375 1 94.5 267 LEU B C 1
ATOM 5115 O O . LEU B 1 267 ? 22.266 16.109 10.195 1 94.5 267 LEU B O 1
ATOM 5119 N N . ASP B 1 268 ? 22.234 13.836 10.227 1 93.56 268 ASP B N 1
ATOM 5120 C CA . ASP B 1 268 ? 23.641 13.711 9.844 1 93.56 268 ASP B CA 1
ATOM 5121 C C . ASP B 1 268 ? 23.859 14.211 8.414 1 93.56 268 ASP B C 1
ATOM 5123 O O . ASP B 1 268 ? 24.891 14.828 8.125 1 93.56 268 ASP B O 1
ATOM 5127 N N . ARG B 1 269 ? 22.953 13.969 7.562 1 92.06 269 ARG B N 1
ATOM 5128 C CA . ARG B 1 269 ? 23.078 14.391 6.172 1 92.06 269 ARG B CA 1
ATOM 5129 C C . ARG B 1 269 ? 23.094 15.914 6.055 1 92.06 269 ARG B C 1
ATOM 5131 O O . ARG B 1 269 ? 23.828 16.469 5.242 1 92.06 269 ARG B O 1
ATOM 5138 N N . VAL B 1 270 ? 22.266 16.578 6.785 1 89.62 270 VAL B N 1
ATOM 5139 C CA . VAL B 1 270 ? 22.203 18.031 6.73 1 89.62 270 VAL B CA 1
ATOM 5140 C C . VAL B 1 270 ? 23.453 18.625 7.367 1 89.62 270 VAL B C 1
ATOM 5142 O O . VAL B 1 270 ? 23.953 19.656 6.91 1 89.62 270 VAL B O 1
ATOM 5145 N N . ALA B 1 271 ? 23.922 17.984 8.422 1 85.81 271 ALA B N 1
ATOM 5146 C CA . ALA B 1 271 ? 25.141 18.453 9.086 1 85.81 271 ALA B CA 1
ATOM 5147 C C . ALA B 1 271 ? 26.344 18.391 8.156 1 85.81 271 ALA B C 1
ATOM 5149 O O . ALA B 1 271 ? 27.25 19.219 8.25 1 85.81 271 ALA B O 1
ATOM 5150 N N . GLN B 1 272 ? 26.312 17.344 7.359 1 80.38 272 GLN B N 1
ATOM 5151 C CA . GLN B 1 272 ? 27.422 17.156 6.438 1 80.38 272 GLN B CA 1
ATOM 5152 C C . GLN B 1 272 ? 27.312 18.094 5.238 1 80.38 272 GLN B C 1
ATOM 5154 O O . GLN B 1 272 ? 28.297 18.359 4.559 1 80.38 272 GLN B O 1
ATOM 5159 N N . GLY B 1 273 ? 26.016 18.234 4.879 1 66.12 273 GLY B N 1
ATOM 5160 C CA . GLY B 1 273 ? 25.812 19.125 3.75 1 66.12 273 GLY B CA 1
ATOM 5161 C C . GLY B 1 273 ? 25.844 20.594 4.137 1 66.12 273 GLY B C 1
ATOM 5162 O O . GLY B 1 273 ? 25.531 20.953 5.273 1 66.12 273 GLY B O 1
ATOM 5163 N N . ASP B 1 274 ? 26.922 21.297 3.887 1 53.25 274 ASP B N 1
ATOM 5164 C CA . ASP B 1 274 ? 27.094 22.719 4.133 1 53.25 274 ASP B CA 1
ATOM 5165 C C . ASP B 1 274 ? 25.75 23.406 4.363 1 53.25 274 ASP B C 1
ATOM 5167 O O . ASP B 1 274 ? 24.688 22.812 4.109 1 53.25 274 ASP B O 1
ATOM 5171 N N . SER B 1 275 ? 25.625 24.781 4.57 1 56.12 275 SER B N 1
ATOM 5172 C CA . SER B 1 275 ? 24.844 26.016 4.762 1 56.12 275 SER B CA 1
ATOM 5173 C C . SER B 1 275 ? 23.375 25.781 4.473 1 56.12 275 SER B C 1
ATOM 5175 O O . SER B 1 275 ? 22.641 26.719 4.141 1 56.12 275 SER B O 1
ATOM 5177 N N . ALA B 1 276 ? 22.844 24.344 4.734 1 73.94 276 ALA B N 1
ATOM 5178 C CA . ALA B 1 276 ? 21.422 24.266 4.359 1 73.94 276 ALA B CA 1
ATOM 5179 C C . ALA B 1 276 ? 20.547 24.859 5.457 1 73.94 276 ALA B C 1
ATOM 5181 O O . ALA B 1 276 ? 20.625 24.438 6.613 1 73.94 276 ALA B O 1
ATOM 5182 N N . PRO B 1 277 ? 19.984 25.828 5.223 1 87.88 277 PRO B N 1
ATOM 5183 C CA . PRO B 1 277 ? 19.203 26.531 6.242 1 87.88 277 PRO B CA 1
ATOM 5184 C C . PRO B 1 277 ? 18.031 25.703 6.77 1 87.88 277 PRO B C 1
ATOM 5186 O O . PRO B 1 277 ? 17.641 25.859 7.93 1 87.88 277 PRO B O 1
ATOM 5189 N N . TYR B 1 278 ? 17.641 24.703 6 1 94.12 278 TYR B N 1
ATOM 5190 C CA . TYR B 1 278 ? 16.469 23.938 6.426 1 94.12 278 TYR B CA 1
ATOM 5191 C C . TYR B 1 278 ? 16.906 22.625 7.078 1 94.12 278 TYR B C 1
ATOM 5193 O O . TYR B 1 278 ? 17.797 21.938 6.582 1 94.12 278 TYR B O 1
ATOM 5201 N N . LEU B 1 279 ? 16.328 22.266 8.156 1 94.38 279 LEU B N 1
ATOM 5202 C CA . LEU B 1 279 ? 16.641 21.078 8.961 1 94.38 279 LEU B CA 1
ATOM 5203 C C . LEU B 1 279 ? 16.391 19.797 8.172 1 94.38 279 LEU B C 1
ATOM 5205 O O . LEU B 1 279 ? 17.125 18.828 8.32 1 94.38 279 LEU B O 1
ATOM 5209 N N . LEU B 1 280 ? 15.305 19.75 7.41 1 96.56 280 LEU B N 1
ATOM 5210 C CA . LEU B 1 280 ? 14.883 18.609 6.602 1 96.56 280 LEU B CA 1
ATOM 5211 C C . LEU B 1 280 ? 14.578 19.047 5.172 1 96.56 280 LEU B C 1
ATOM 5213 O O . LEU B 1 280 ? 13.406 19.141 4.785 1 96.56 280 LEU B O 1
ATOM 5217 N N . PRO B 1 281 ? 15.555 19.203 4.328 1 95.94 281 PRO B N 1
ATOM 5218 C CA . PRO B 1 281 ? 15.414 19.859 3.025 1 95.94 281 PRO B CA 1
ATOM 5219 C C . PRO B 1 281 ? 14.406 19.156 2.119 1 95.94 281 PRO B C 1
ATOM 5221 O O . PRO B 1 281 ? 13.773 19.797 1.28 1 95.94 281 PRO B O 1
ATOM 5224 N N . HIS B 1 282 ? 14.25 17.828 2.285 1 97.38 282 HIS B N 1
ATOM 5225 C CA . HIS B 1 282 ? 13.312 17.094 1.433 1 97.38 282 HIS B CA 1
ATOM 5226 C C . HIS B 1 282 ? 11.883 17.547 1.672 1 97.38 282 HIS B C 1
ATOM 5228 O O . HIS B 1 282 ? 11.039 17.484 0.771 1 97.38 282 HIS B O 1
ATOM 5234 N N . VAL B 1 283 ? 11.555 18.016 2.887 1 98.25 283 VAL B N 1
ATOM 5235 C CA . VAL B 1 283 ? 10.219 18.531 3.182 1 98.25 283 VAL B CA 1
ATOM 5236 C C . VAL B 1 283 ? 9.945 19.781 2.357 1 98.25 283 VAL B C 1
ATOM 5238 O O . VAL B 1 283 ? 8.898 19.906 1.716 1 98.25 283 VAL B O 1
ATOM 5241 N N . ARG B 1 284 ? 10.883 20.734 2.314 1 97.69 284 ARG B N 1
ATOM 5242 C CA . ARG B 1 284 ? 10.766 21.938 1.516 1 97.69 284 ARG B CA 1
ATOM 5243 C C . ARG B 1 284 ? 10.664 21.609 0.03 1 97.69 284 ARG B C 1
ATOM 5245 O O . ARG B 1 284 ? 9.828 22.172 -0.68 1 97.69 284 ARG B O 1
ATOM 5252 N N . ALA B 1 285 ? 11.523 20.703 -0.379 1 97.62 285 ALA B N 1
ATOM 5253 C CA . ALA B 1 285 ? 11.531 20.328 -1.789 1 97.62 285 ALA B CA 1
ATOM 5254 C C . ALA B 1 285 ? 10.18 19.75 -2.215 1 97.62 285 ALA B C 1
ATOM 5256 O O . ALA B 1 285 ? 9.727 19.984 -3.338 1 97.62 285 ALA B O 1
ATOM 5257 N N . THR B 1 286 ? 9.547 18.984 -1.333 1 98.62 286 THR B N 1
ATOM 5258 C CA . THR B 1 286 ? 8.242 18.406 -1.616 1 98.62 286 THR B CA 1
ATOM 5259 C C . THR B 1 286 ? 7.191 19.5 -1.823 1 98.62 286 THR B C 1
ATOM 5261 O O . THR B 1 286 ? 6.398 19.438 -2.766 1 98.62 286 THR B O 1
ATOM 5264 N N . VAL B 1 287 ? 7.16 20.469 -0.959 1 98.75 287 VAL B N 1
ATOM 5265 C CA . VAL B 1 287 ? 6.219 21.578 -1.049 1 98.75 287 VAL B CA 1
ATOM 5266 C C . VAL B 1 287 ? 6.457 22.359 -2.344 1 98.75 287 VAL B C 1
ATOM 5268 O O . VAL B 1 287 ? 5.508 22.672 -3.066 1 98.75 287 VAL B O 1
ATOM 5271 N N . LEU B 1 288 ? 7.703 22.625 -2.682 1 98.44 288 LEU B N 1
ATOM 5272 C CA . LEU B 1 288 ? 8.047 23.375 -3.885 1 98.44 288 LEU B CA 1
ATOM 5273 C C . LEU B 1 288 ? 7.617 22.625 -5.137 1 98.44 288 LEU B C 1
ATOM 5275 O O . LEU B 1 288 ? 7.176 23.234 -6.113 1 98.44 288 LEU B O 1
ATOM 5279 N N . ASP B 1 289 ? 7.73 21.328 -5.109 1 98.44 289 ASP B N 1
ATOM 5280 C CA . ASP B 1 289 ? 7.289 20.531 -6.242 1 98.44 289 ASP B CA 1
ATOM 5281 C C . ASP B 1 289 ? 5.781 20.656 -6.453 1 98.44 289 ASP B C 1
ATOM 5283 O O . ASP B 1 289 ? 5.312 20.766 -7.59 1 98.44 289 ASP B O 1
ATOM 5287 N N . ALA B 1 290 ? 5.031 20.594 -5.316 1 98.81 290 ALA B N 1
ATOM 5288 C CA . ALA B 1 290 ? 3.582 20.719 -5.41 1 98.81 290 ALA B CA 1
ATOM 5289 C C . ALA B 1 290 ? 3.189 22.078 -5.98 1 98.81 290 ALA B C 1
ATOM 5291 O O . ALA B 1 290 ? 2.324 22.156 -6.855 1 98.81 290 ALA B O 1
ATOM 5292 N N . LEU B 1 291 ? 3.801 23.141 -5.512 1 98.75 291 LEU B N 1
ATOM 5293 C CA . LEU B 1 291 ? 3.52 24.5 -5.98 1 98.75 291 LEU B CA 1
ATOM 5294 C C . LEU B 1 291 ? 3.896 24.641 -7.453 1 98.75 291 LEU B C 1
ATOM 5296 O O . LEU B 1 291 ? 3.145 25.234 -8.234 1 98.75 291 LEU B O 1
ATOM 5300 N N . ARG B 1 292 ? 5.055 24.094 -7.801 1 98.5 292 ARG B N 1
ATOM 5301 C CA . ARG B 1 292 ? 5.52 24.172 -9.18 1 98.5 292 ARG B CA 1
ATOM 5302 C C . ARG B 1 292 ? 4.535 23.484 -10.133 1 98.5 292 ARG B C 1
ATOM 5304 O O . ARG B 1 292 ? 4.172 24.062 -11.164 1 98.5 292 ARG B O 1
ATOM 5311 N N . ARG B 1 293 ? 4.074 22.328 -9.797 1 97.5 293 ARG B N 1
ATOM 5312 C CA . ARG B 1 293 ? 3.143 21.578 -10.641 1 97.5 293 ARG B CA 1
ATOM 5313 C C . ARG B 1 293 ? 1.807 22.312 -10.75 1 97.5 293 ARG B C 1
ATOM 5315 O O . ARG B 1 293 ? 1.155 22.266 -11.797 1 97.5 293 ARG B O 1
ATOM 5322 N N . ALA B 1 294 ? 1.446 22.922 -9.664 1 98 294 ALA B N 1
ATOM 5323 C CA . ALA B 1 294 ? 0.193 23.672 -9.648 1 98 294 ALA B CA 1
ATOM 5324 C C . ALA B 1 294 ? 0.354 25.016 -10.344 1 98 294 ALA B C 1
ATOM 5326 O O . ALA B 1 294 ? -0.632 25.703 -10.609 1 98 294 ALA B O 1
ATOM 5327 N N . ARG B 1 295 ? 1.586 25.469 -10.617 1 98.06 295 ARG B N 1
ATOM 5328 C CA . ARG B 1 295 ? 1.915 26.766 -11.211 1 98.06 295 ARG B CA 1
ATOM 5329 C C . ARG B 1 295 ? 1.421 27.906 -10.336 1 98.06 295 ARG B C 1
ATOM 5331 O O . ARG B 1 295 ? 0.8 28.859 -10.828 1 98.06 295 ARG B O 1
ATOM 5338 N N . VAL B 1 296 ? 1.66 27.766 -9.016 1 98.44 296 VAL B N 1
ATOM 5339 C CA . VAL B 1 296 ? 1.354 28.812 -8.039 1 98.44 296 VAL B CA 1
ATOM 5340 C C . VAL B 1 296 ? 2.527 28.984 -7.078 1 98.44 296 VAL B C 1
ATOM 5342 O O . VAL B 1 296 ? 3.484 28.203 -7.113 1 98.44 296 VAL B O 1
ATOM 5345 N N . THR B 1 297 ? 2.506 30.062 -6.367 1 98.38 297 THR B N 1
ATOM 5346 C CA . THR B 1 297 ? 3.432 30.281 -5.262 1 98.38 297 THR B CA 1
ATOM 5347 C C . THR B 1 297 ? 2.709 30.188 -3.922 1 98.38 297 THR B C 1
ATOM 5349 O O . THR B 1 297 ? 1.485 30.062 -3.879 1 98.38 297 THR B O 1
ATOM 5352 N N . LEU B 1 298 ? 3.459 30.234 -2.859 1 98.25 298 LEU B N 1
ATOM 5353 C CA . LEU B 1 298 ? 2.855 30.172 -1.532 1 98.25 298 LEU B CA 1
ATOM 5354 C C . LEU B 1 298 ? 1.874 31.328 -1.328 1 98.25 298 LEU B C 1
ATOM 5356 O O . LEU B 1 298 ? 0.849 31.156 -0.662 1 98.25 298 LEU B O 1
ATOM 5360 N N . ASP B 1 299 ? 2.127 32.438 -1.938 1 97.75 299 ASP B N 1
ATOM 5361 C CA . ASP B 1 299 ? 1.302 33.625 -1.783 1 97.75 299 ASP B CA 1
ATOM 5362 C C . ASP B 1 299 ? -0.055 33.469 -2.461 1 97.75 299 ASP B C 1
ATOM 5364 O O . ASP B 1 299 ? -0.989 34.219 -2.203 1 97.75 299 ASP B O 1
ATOM 5368 N N . ASP B 1 300 ? -0.126 32.469 -3.305 1 98.25 300 ASP B N 1
ATOM 5369 C CA . ASP B 1 300 ? -1.379 32.219 -4.008 1 98.25 300 ASP B CA 1
ATOM 5370 C C . ASP B 1 300 ? -2.283 31.297 -3.184 1 98.25 300 ASP B C 1
ATOM 5372 O O . ASP B 1 300 ? -3.465 31.125 -3.5 1 98.25 300 ASP B O 1
ATOM 5376 N N . LEU B 1 301 ? -1.759 30.734 -2.092 1 98.81 301 LEU B N 1
ATOM 5377 C CA . LEU B 1 301 ? -2.568 29.875 -1.241 1 98.81 301 LEU B CA 1
ATOM 5378 C C . LEU B 1 301 ? -3.34 30.688 -0.211 1 98.81 301 LEU B C 1
ATOM 5380 O O . LEU B 1 301 ? -2.814 31.656 0.334 1 98.81 301 LEU B O 1
ATOM 5384 N N . ASP B 1 302 ? -4.547 30.297 0.023 1 98.88 302 ASP B N 1
ATOM 5385 C CA . ASP B 1 302 ? -5.395 30.969 1.011 1 98.88 302 ASP B CA 1
ATOM 5386 C C . ASP B 1 302 ? -5.301 30.266 2.367 1 98.88 302 ASP B C 1
ATOM 5388 O O . ASP B 1 302 ? -5.816 30.766 3.367 1 98.88 302 ASP B O 1
ATOM 5392 N N . GLY B 1 303 ? -4.703 29.172 2.441 1 98.88 303 GLY B N 1
ATOM 5393 C CA . GLY B 1 303 ? -4.453 28.391 3.646 1 98.88 303 GLY B CA 1
ATOM 5394 C C . GLY B 1 303 ? -3.805 27.047 3.365 1 98.88 303 GLY B C 1
ATOM 5395 O O . GLY B 1 303 ? -3.566 26.703 2.209 1 98.88 303 GLY B O 1
ATOM 5396 N N . ILE B 1 304 ? -3.457 26.297 4.41 1 98.94 304 ILE B N 1
ATOM 5397 C CA . ILE B 1 304 ? -2.789 25.016 4.234 1 98.94 304 ILE B CA 1
ATOM 5398 C C . ILE B 1 304 ? -3.039 24.141 5.457 1 98.94 304 ILE B C 1
ATOM 5400 O O . ILE B 1 304 ? -3.066 24.625 6.59 1 98.94 304 ILE B O 1
ATOM 5404 N N . GLU B 1 305 ? -3.355 22.875 5.242 1 98.94 305 GLU B N 1
ATOM 5405 C CA . GLU B 1 305 ? -3.344 21.859 6.293 1 98.94 305 GLU B CA 1
ATOM 5406 C C . GLU B 1 305 ? -1.977 21.203 6.398 1 98.94 305 GLU B C 1
ATOM 5408 O O . GLU B 1 305 ? -1.501 20.594 5.434 1 98.94 305 GLU B O 1
ATOM 5413 N N . VAL B 1 306 ? -1.318 21.281 7.539 1 98.94 306 VAL B N 1
ATOM 5414 C CA . VAL B 1 306 ? 0.009 20.688 7.684 1 98.94 306 VAL B CA 1
ATOM 5415 C C . VAL B 1 306 ? -0.031 19.578 8.727 1 98.94 306 VAL B C 1
ATOM 5417 O O . VAL B 1 306 ? -0.967 19.5 9.523 1 98.94 306 VAL B O 1
ATOM 5420 N N . HIS B 1 307 ? 0.944 18.734 8.641 1 98.81 307 HIS B N 1
ATOM 5421 C CA . HIS B 1 307 ? 1.058 17.562 9.508 1 98.81 307 HIS B CA 1
ATOM 5422 C C . HIS B 1 307 ? 1.573 17.953 10.891 1 98.81 307 HIS B C 1
ATOM 5424 O O . HIS B 1 307 ? 2.785 18 11.117 1 98.81 307 HIS B O 1
ATOM 5430 N N . ASP B 1 308 ? 0.67 18.109 11.82 1 98.69 308 ASP B N 1
ATOM 5431 C CA . ASP B 1 308 ? 1.047 18.562 13.156 1 98.69 308 ASP B CA 1
ATOM 5432 C C . ASP B 1 308 ? 0.792 17.484 14.203 1 98.69 308 ASP B C 1
ATOM 5434 O O . ASP B 1 308 ? 0.162 17.75 15.234 1 98.69 308 ASP B O 1
ATOM 5438 N N . CYS B 1 309 ? 1.384 16.297 14 1 98.44 309 CYS B N 1
ATOM 5439 C CA . CYS B 1 309 ? 1.246 15.25 15.008 1 98.44 309 CYS B CA 1
ATOM 5440 C C . CYS B 1 309 ? 1.829 15.703 16.344 1 98.44 309 CYS B C 1
ATOM 5442 O O . CYS B 1 309 ? 1.395 15.242 17.406 1 98.44 309 CYS B O 1
ATOM 5444 N N . PHE B 1 310 ? 2.854 16.594 16.359 1 98.69 310 PHE B N 1
ATOM 5445 C CA . PHE B 1 310 ? 3.439 17.297 17.484 1 98.69 310 PHE B CA 1
ATOM 5446 C C . PHE B 1 310 ? 3.629 18.781 17.156 1 98.69 310 PHE B C 1
ATOM 5448 O O . PHE B 1 310 ? 3.68 19.156 15.984 1 98.69 310 PHE B O 1
ATOM 5455 N N . THR B 1 311 ? 3.713 19.625 18.156 1 98.81 311 THR B N 1
ATOM 5456 C CA . THR B 1 311 ? 3.873 21.062 17.906 1 98.81 311 THR B CA 1
ATOM 5457 C C . THR B 1 311 ? 5.18 21.344 17.172 1 98.81 311 THR B C 1
ATOM 5459 O O . THR B 1 311 ? 5.238 22.219 16.312 1 98.81 311 THR B O 1
ATOM 5462 N N . PRO B 1 312 ? 6.285 20.578 17.453 1 98.69 312 PRO B N 1
ATOM 5463 C CA . PRO B 1 312 ? 7.5 20.828 16.672 1 98.69 312 PRO B CA 1
ATOM 5464 C C . PRO B 1 312 ? 7.32 20.531 15.18 1 98.69 312 PRO B C 1
ATOM 5466 O O . PRO B 1 312 ? 7.969 21.156 14.336 1 98.69 312 PRO B O 1
ATOM 5469 N N . SER B 1 313 ? 6.449 19.531 14.859 1 98.56 313 SER B N 1
ATOM 5470 C CA . SER B 1 313 ? 6.227 19.219 13.453 1 98.56 313 SER B CA 1
ATOM 5471 C C . SER B 1 313 ? 5.555 20.391 12.727 1 98.56 313 SER B C 1
ATOM 5473 O O . SER B 1 313 ? 5.844 20.641 11.555 1 98.56 313 SER B O 1
ATOM 5475 N N . GLU B 1 314 ? 4.605 21.062 13.367 1 98.88 314 GLU B N 1
ATOM 5476 C CA . GLU B 1 314 ? 4.012 22.25 12.758 1 98.88 314 GLU B CA 1
ATOM 5477 C C . GLU B 1 314 ? 5.016 23.391 12.695 1 98.88 314 GLU B C 1
ATOM 5479 O O . GLU B 1 314 ? 5.051 24.141 11.711 1 98.88 314 GLU B O 1
ATOM 5484 N N . TYR B 1 315 ? 5.812 23.562 13.773 1 98.81 315 TYR B N 1
ATOM 5485 C CA . TYR B 1 315 ? 6.863 24.578 13.75 1 98.81 315 TYR B CA 1
ATOM 5486 C C . TYR B 1 315 ? 7.789 24.375 12.562 1 98.81 315 TYR B C 1
ATOM 5488 O O . TYR B 1 315 ? 8.117 25.328 11.844 1 98.81 315 TYR B O 1
ATOM 5496 N N . LEU B 1 316 ? 8.156 23.156 12.375 1 98.38 316 LEU B N 1
ATOM 5497 C CA . LEU B 1 316 ? 8.984 22.734 11.242 1 98.38 316 LEU B CA 1
ATOM 5498 C C . LEU B 1 316 ? 8.273 23.031 9.922 1 98.38 316 LEU B C 1
ATOM 5500 O O . LEU B 1 316 ? 8.891 23.516 8.977 1 98.38 316 LEU B O 1
ATOM 5504 N N . ALA B 1 317 ? 6.984 22.719 9.852 1 98.69 317 ALA B N 1
ATOM 5505 C CA . ALA B 1 317 ? 6.207 22.922 8.633 1 98.69 317 ALA B CA 1
ATOM 5506 C C . ALA B 1 317 ? 6.156 24.391 8.25 1 98.69 317 ALA B C 1
ATOM 5508 O O . ALA B 1 317 ? 6.316 24.75 7.082 1 98.69 317 ALA B O 1
ATOM 5509 N N . ILE B 1 318 ? 5.906 25.281 9.234 1 98.69 318 ILE B N 1
ATOM 5510 C CA . ILE B 1 318 ? 5.867 26.734 8.992 1 98.69 318 ILE B CA 1
ATOM 5511 C C . ILE B 1 318 ? 7.172 27.172 8.336 1 98.69 318 ILE B C 1
ATOM 5513 O O . ILE B 1 318 ? 7.152 27.922 7.355 1 98.69 318 ILE B O 1
ATOM 5517 N N . ASP B 1 319 ? 8.219 26.641 8.828 1 97.69 319 ASP B N 1
ATOM 5518 C CA . ASP B 1 319 ? 9.562 26.922 8.344 1 97.69 319 ASP B CA 1
ATOM 5519 C C . ASP B 1 319 ? 9.75 26.406 6.918 1 97.69 319 ASP B C 1
ATOM 5521 O O . ASP B 1 319 ? 10.219 27.141 6.043 1 97.69 319 ASP B O 1
ATOM 5525 N N . HIS B 1 320 ? 9.359 25.25 6.609 1 98 320 HIS B N 1
ATOM 5526 C CA . HIS B 1 320 ? 9.727 24.547 5.387 1 98 320 HIS B CA 1
ATOM 5527 C C . HIS B 1 320 ? 8.773 24.891 4.246 1 98 320 HIS B C 1
ATOM 5529 O O . HIS B 1 320 ? 9.133 24.75 3.074 1 98 320 HIS B O 1
ATOM 5535 N N . ILE B 1 321 ? 7.543 25.359 4.566 1 98.38 321 ILE B N 1
ATOM 5536 C CA . ILE B 1 321 ? 6.652 25.766 3.488 1 98.38 321 ILE B CA 1
ATOM 5537 C C . ILE B 1 321 ? 7.074 27.141 2.965 1 98.38 321 ILE B C 1
ATOM 5539 O O . ILE B 1 321 ? 6.637 27.562 1.893 1 98.38 321 ILE B O 1
ATOM 5543 N N . GLY B 1 322 ? 7.887 27.828 3.771 1 97.25 322 GLY B N 1
ATOM 5544 C CA . GLY B 1 322 ? 8.445 29.094 3.326 1 97.25 322 GLY B CA 1
ATOM 5545 C C . GLY B 1 322 ? 7.621 30.297 3.766 1 97.25 322 GLY B C 1
ATOM 5546 O O . GLY B 1 322 ? 7.707 31.359 3.162 1 97.25 322 GLY B O 1
ATOM 5547 N N . LEU B 1 323 ? 6.785 30.094 4.719 1 98.06 323 LEU B N 1
ATOM 5548 C CA . LEU B 1 323 ? 6.023 31.219 5.254 1 98.06 323 LEU B CA 1
ATOM 5549 C C . LEU B 1 323 ? 6.945 32.219 5.934 1 98.06 323 LEU B C 1
ATOM 5551 O O . LEU B 1 323 ? 6.672 33.438 5.93 1 98.06 323 LEU B O 1
ATOM 5555 N N . THR B 1 324 ? 8.008 31.734 6.52 1 97.62 324 THR B N 1
ATOM 5556 C CA . THR B 1 324 ? 9.047 32.531 7.148 1 97.62 324 THR B CA 1
ATOM 5557 C C . THR B 1 324 ? 10.43 32.125 6.652 1 97.62 324 THR B C 1
ATOM 5559 O O . THR B 1 324 ? 10.555 31.141 5.91 1 97.62 324 THR B O 1
ATOM 5562 N N . GLY B 1 325 ? 11.445 32.938 7.004 1 95.62 325 GLY B N 1
ATOM 5563 C CA . GLY B 1 325 ? 12.805 32.438 6.789 1 95.62 325 GLY B CA 1
ATOM 5564 C C . GLY B 1 325 ? 13.18 31.281 7.676 1 95.62 325 GLY B C 1
ATOM 5565 O O . GLY B 1 325 ? 12.516 31.016 8.688 1 95.62 325 GLY B O 1
ATOM 5566 N N . PRO B 1 326 ? 14.273 30.562 7.34 1 95.31 326 PRO B N 1
ATOM 5567 C CA . PRO B 1 326 ? 14.68 29.406 8.141 1 95.31 326 PRO B CA 1
ATOM 5568 C C . PRO B 1 326 ? 14.898 29.75 9.609 1 95.31 326 PRO B C 1
ATOM 5570 O O . PRO B 1 326 ? 15.586 30.719 9.922 1 95.31 326 PRO B O 1
ATOM 5573 N N . GLY B 1 327 ? 14.211 29.016 10.469 1 95.38 327 GLY B N 1
ATOM 5574 C CA . GLY B 1 327 ? 14.375 29.188 11.898 1 95.38 327 GLY B CA 1
ATOM 5575 C C . GLY B 1 327 ? 13.523 30.312 12.461 1 95.38 327 GLY B C 1
ATOM 5576 O O . GLY B 1 327 ? 13.578 30.609 13.656 1 95.38 327 GLY B O 1
ATOM 5577 N N . GLU B 1 328 ? 12.672 30.875 11.648 1 97.94 328 GLU B N 1
ATOM 5578 C CA . GLU B 1 328 ? 11.953 32.062 12.078 1 97.94 328 GLU B CA 1
ATOM 5579 C C . GLU B 1 328 ? 10.453 31.828 12.172 1 97.94 328 GLU B C 1
ATOM 5581 O O . GLU B 1 328 ? 9.648 32.75 12.055 1 97.94 328 GLU B O 1
ATOM 5586 N N . SER B 1 329 ? 10.086 30.562 12.359 1 98.44 329 SER B N 1
ATOM 5587 C CA . SER B 1 329 ? 8.68 30.203 12.453 1 98.44 329 SER B CA 1
ATOM 5588 C C . SER B 1 329 ? 7.969 31.016 13.523 1 98.44 329 SER B C 1
ATOM 5590 O O . SER B 1 329 ? 6.773 31.297 13.406 1 98.44 329 SER B O 1
ATOM 5592 N N . TRP B 1 330 ? 8.664 31.422 14.594 1 98.5 330 TRP B N 1
ATOM 5593 C CA . TRP B 1 330 ? 8.109 32.188 15.711 1 98.5 330 TRP B CA 1
ATOM 5594 C C . TRP B 1 330 ? 7.516 33.5 15.242 1 98.5 330 TRP B C 1
ATOM 5596 O O . TRP B 1 330 ? 6.555 34 15.828 1 98.5 330 TRP B O 1
ATOM 5606 N N . LYS B 1 331 ? 8.008 34.094 14.156 1 98.69 331 LYS B N 1
ATOM 5607 C CA . LYS B 1 331 ? 7.48 35.344 13.641 1 98.69 331 LYS B CA 1
ATOM 5608 C C . LYS B 1 331 ? 6.043 35.188 13.156 1 98.69 331 LYS B C 1
ATOM 5610 O O . LYS B 1 331 ? 5.188 36.031 13.445 1 98.69 331 LYS B O 1
ATOM 5615 N N . ALA B 1 332 ? 5.773 34.125 12.383 1 98.75 332 ALA B N 1
ATOM 5616 C CA . ALA B 1 332 ? 4.426 33.875 11.883 1 98.75 332 ALA B CA 1
ATOM 5617 C C . ALA B 1 332 ? 3.459 33.594 13.031 1 98.75 332 ALA B C 1
ATOM 5619 O O . ALA B 1 332 ? 2.283 33.969 12.961 1 98.75 332 ALA B O 1
ATOM 5620 N N . ILE B 1 333 ? 3.98 32.938 14.07 1 98.75 333 ILE B N 1
ATOM 5621 C CA . ILE B 1 333 ? 3.17 32.594 15.227 1 98.75 333 ILE B CA 1
ATOM 5622 C C . ILE B 1 333 ? 2.828 33.875 16.016 1 98.75 333 ILE B C 1
ATOM 5624 O O . ILE B 1 333 ? 1.659 34.125 16.312 1 98.75 333 ILE B O 1
ATOM 5628 N N . GLU B 1 334 ? 3.777 34.688 16.312 1 98.44 334 GLU B N 1
ATOM 5629 C CA . GLU B 1 334 ? 3.588 35.906 17.109 1 98.44 334 GLU B CA 1
ATOM 5630 C C . GLU B 1 334 ? 2.74 36.938 16.359 1 98.44 334 GLU B C 1
ATOM 5632 O O . GLU B 1 334 ? 1.956 37.656 16.969 1 98.44 334 GLU B O 1
ATOM 5637 N N . ASN B 1 335 ? 2.908 36.906 15.039 1 98.38 335 ASN B N 1
ATOM 5638 C CA . ASN B 1 335 ? 2.225 37.906 14.227 1 98.38 335 ASN B CA 1
ATOM 5639 C C . ASN B 1 335 ? 0.812 37.469 13.859 1 98.38 335 ASN B C 1
ATOM 5641 O O . ASN B 1 335 ? 0.094 38.188 13.164 1 98.38 335 ASN B O 1
ATOM 5645 N N . GLY B 1 336 ? 0.385 36.281 14.25 1 98.25 336 GLY B N 1
ATOM 5646 C CA . GLY B 1 336 ? -0.948 35.781 13.969 1 98.25 336 GLY B CA 1
ATOM 5647 C C . GLY B 1 336 ? -1.156 35.438 12.508 1 98.25 336 GLY B C 1
ATOM 5648 O O . GLY B 1 336 ? -2.291 35.406 12.023 1 98.25 336 GLY B O 1
ATOM 5649 N N . GLU B 1 337 ? -0.074 35.219 11.758 1 98.5 337 GLU B N 1
ATOM 5650 C CA . GLU B 1 337 ? -0.165 34.969 10.32 1 98.5 337 GLU B CA 1
ATOM 5651 C C . GLU B 1 337 ? -0.808 33.625 10.031 1 98.5 337 GLU B C 1
ATOM 5653 O O . GLU B 1 337 ? -1.36 33.406 8.953 1 98.5 337 GLU B O 1
ATOM 5658 N N . ILE B 1 338 ? -0.752 32.688 11.031 1 98.81 338 ILE B N 1
ATOM 5659 C CA . ILE B 1 338 ? -1.205 31.328 10.773 1 98.81 338 ILE B CA 1
ATOM 5660 C C . ILE B 1 338 ? -2.621 31.141 11.32 1 98.81 338 ILE B C 1
ATOM 5662 O O . ILE B 1 338 ? -3.178 30.047 11.258 1 98.81 338 ILE B O 1
ATOM 5666 N N . GLU B 1 339 ? -3.283 32.188 11.891 1 98.56 339 GLU B N 1
ATOM 5667 C CA . GLU B 1 339 ? -4.66 32.156 12.375 1 98.56 339 GLU B CA 1
ATOM 5668 C C . GLU B 1 339 ? -5.648 32.406 11.242 1 98.56 339 GLU B C 1
ATOM 5670 O O . GLU B 1 339 ? -5.285 32.969 10.203 1 98.56 339 GLU B O 1
ATOM 5675 N N . ILE B 1 340 ? -6.855 31.891 11.422 1 98.25 340 ILE B N 1
ATOM 5676 C CA . ILE B 1 340 ? -7.906 32.281 10.484 1 98.25 340 ILE B CA 1
ATOM 5677 C C . ILE B 1 340 ? -8.023 33.781 10.43 1 98.25 340 ILE B C 1
ATOM 5679 O O . ILE B 1 340 ? -8.156 34.438 11.461 1 98.25 340 ILE B O 1
ATOM 5683 N N . GLY B 1 341 ? -7.973 34.375 9.242 1 97.19 341 GLY B N 1
ATOM 5684 C CA . GLY B 1 341 ? -7.934 35.812 9.078 1 97.19 341 GLY B CA 1
ATOM 5685 C C . GLY B 1 341 ? -6.531 36.344 8.867 1 97.19 341 GLY B C 1
ATOM 5686 O O . GLY B 1 341 ? -6.355 37.5 8.461 1 97.19 341 GLY B O 1
ATOM 5687 N N . GLY B 1 342 ? -5.496 35.5 9.125 1 97.94 342 GLY B N 1
ATOM 5688 C CA . GLY B 1 342 ? -4.109 35.906 8.914 1 97.94 342 GLY B CA 1
ATOM 5689 C C . GLY B 1 342 ? -3.641 35.688 7.484 1 97.94 342 GLY B C 1
ATOM 5690 O O . GLY B 1 342 ? -4.449 35.406 6.598 1 97.94 342 GLY B O 1
ATOM 5691 N N . ARG B 1 343 ? -2.373 35.844 7.242 1 97.69 343 ARG B N 1
ATOM 5692 C CA . ARG B 1 343 ? -1.768 35.781 5.914 1 97.69 343 ARG B CA 1
ATOM 5693 C C . ARG B 1 343 ? -1.965 34.406 5.293 1 97.69 343 ARG B C 1
ATOM 5695 O O . ARG B 1 343 ? -2.324 34.312 4.117 1 97.69 343 ARG B O 1
ATOM 5702 N N . LEU B 1 344 ? -1.662 33.344 6.07 1 98.75 344 LEU B N 1
ATOM 5703 C CA . LEU B 1 344 ? -1.812 31.953 5.621 1 98.75 344 LEU B CA 1
ATOM 5704 C C . LEU B 1 344 ? -2.32 31.062 6.754 1 98.75 344 LEU B C 1
ATOM 5706 O O . LEU B 1 344 ? -1.531 30.391 7.418 1 98.75 344 LEU B O 1
ATOM 5710 N N . PRO B 1 345 ? -3.654 31.047 6.906 1 98.88 345 PRO B N 1
ATOM 5711 C CA . PRO B 1 345 ? -4.188 30.172 7.949 1 98.88 345 PRO B CA 1
ATOM 5712 C C . PRO B 1 345 ? -3.67 28.734 7.844 1 98.88 345 PRO B C 1
ATOM 5714 O O . PRO B 1 345 ? -3.67 28.156 6.754 1 98.88 345 PRO B O 1
ATOM 5717 N N . ILE B 1 346 ? -3.156 28.203 8.969 1 98.94 346 ILE B N 1
ATOM 5718 C CA . ILE B 1 346 ? -2.656 26.844 9.055 1 98.94 346 ILE B CA 1
ATOM 5719 C C . ILE B 1 346 ? -3.572 26.016 9.953 1 98.94 346 ILE B C 1
ATOM 5721 O O . ILE B 1 346 ? -3.836 26.391 11.102 1 98.94 346 ILE B O 1
ATOM 5725 N N . ASN B 1 347 ? -4.055 24.891 9.422 1 98.94 347 ASN B N 1
ATOM 5726 C CA . ASN B 1 347 ? -4.891 23.922 10.133 1 98.94 347 ASN B CA 1
ATOM 5727 C C . ASN B 1 347 ? -6.164 24.578 10.672 1 98.94 347 ASN B C 1
ATOM 5729 O O . ASN B 1 347 ? -6.48 24.438 11.852 1 98.94 347 ASN B O 1
ATOM 5733 N N . PRO B 1 348 ? -6.906 25.266 9.727 1 98.88 348 PRO B N 1
ATOM 5734 C CA . PRO B 1 348 ? -8.203 25.766 10.188 1 98.88 348 PRO B CA 1
ATOM 5735 C C . PRO B 1 348 ? -9.109 24.641 10.711 1 98.88 348 PRO B C 1
ATOM 5737 O O . PRO B 1 348 ? -10 24.891 11.516 1 98.88 348 PRO B O 1
ATOM 5740 N N . SER B 1 349 ? -8.859 23.391 10.328 1 98.69 349 SER B N 1
ATOM 5741 C CA . SER B 1 349 ? -9.633 22.219 10.734 1 98.69 349 SER B CA 1
ATOM 5742 C C . SER B 1 349 ? -9.305 21.812 12.164 1 98.69 349 SER B C 1
ATOM 5744 O O . SER B 1 349 ? -10.031 21.016 12.766 1 98.69 349 SER B O 1
ATOM 5746 N N . GLY B 1 350 ? -8.281 22.312 12.727 1 98.81 350 GLY B N 1
ATOM 5747 C CA . GLY B 1 350 ? -7.762 21.875 14.016 1 98.81 350 GLY B CA 1
ATOM 5748 C C . GLY B 1 350 ? -6.551 20.969 13.898 1 98.81 350 GLY B C 1
ATOM 5749 O O . GLY B 1 350 ? -5.965 20.578 14.906 1 98.81 350 GLY B O 1
ATOM 5750 N N . GLY B 1 351 ? -6.188 20.625 12.633 1 98.69 351 GLY B N 1
ATOM 5751 C CA . GLY B 1 351 ? -5.004 19.812 12.406 1 98.69 351 GLY B CA 1
ATOM 5752 C C . GLY B 1 351 ? -5.094 18.438 13.055 1 98.69 351 GLY B C 1
ATOM 5753 O O . GLY B 1 351 ? -6.188 17.891 13.219 1 98.69 351 GLY B O 1
ATOM 5754 N N . LEU B 1 352 ? -3.949 17.812 13.273 1 98.88 352 LEU B N 1
ATOM 5755 C CA . LEU B 1 352 ? -3.871 16.484 13.883 1 98.88 352 LEU B CA 1
ATOM 5756 C C . LEU B 1 352 ? -3.982 16.594 15.406 1 98.88 352 LEU B C 1
ATOM 5758 O O . LEU B 1 352 ? -4.605 15.734 16.047 1 98.88 352 LEU B O 1
ATOM 5762 N N . ILE B 1 353 ? -3.385 17.656 15.984 1 98.75 353 ILE B N 1
ATOM 5763 C CA . ILE B 1 353 ? -3.406 17.859 17.438 1 98.75 353 ILE B CA 1
ATOM 5764 C C . ILE B 1 353 ? -4.84 18.109 17.891 1 98.75 353 ILE B C 1
ATOM 5766 O O . ILE B 1 353 ? -5.309 17.469 18.844 1 98.75 353 ILE B O 1
ATOM 5770 N N . GLY B 1 354 ? -5.539 18.969 17.234 1 98.81 354 GLY B N 1
ATOM 5771 C CA . GLY B 1 354 ? -6.902 19.297 17.625 1 98.81 354 GLY B CA 1
ATOM 5772 C C . GLY B 1 354 ? -7.938 18.391 16.969 1 98.81 354 GLY B C 1
ATOM 5773 O O . GLY B 1 354 ? -8.867 17.938 17.641 1 98.81 354 GLY B O 1
ATOM 5774 N N . GLY B 1 355 ? -7.773 18.188 15.695 1 98.69 355 GLY B N 1
ATOM 5775 C CA . GLY B 1 355 ? -8.758 17.469 14.891 1 98.69 355 GLY B CA 1
ATOM 5776 C C . GLY B 1 355 ? -8.727 15.977 15.102 1 98.69 355 GLY B C 1
ATOM 5777 O O . GLY B 1 355 ? -9.766 15.312 15.023 1 98.69 355 GLY B O 1
ATOM 5778 N N . GLY B 1 356 ? -7.648 15.445 15.375 1 98.75 356 GLY B N 1
ATOM 5779 C CA . GLY B 1 356 ? -7.449 14.008 15.469 1 98.75 356 GLY B CA 1
ATOM 5780 C C . GLY B 1 356 ? -6.516 13.461 14.398 1 98.75 356 GLY B C 1
ATOM 5781 O O . GLY B 1 356 ? -6.348 14.078 13.344 1 98.75 356 GLY B O 1
ATOM 5782 N N . HIS B 1 357 ? -5.938 12.281 14.734 1 98.69 357 HIS B N 1
ATOM 5783 C CA . HIS B 1 357 ? -4.887 11.805 13.844 1 98.69 357 HIS B CA 1
ATOM 5784 C C . HIS B 1 357 ? -4.973 10.289 13.656 1 98.69 357 HIS B C 1
ATOM 5786 O O . HIS B 1 357 ? -4.023 9.562 13.977 1 98.69 357 HIS B O 1
ATOM 5792 N N . PRO B 1 358 ? -6.145 9.797 13.133 1 98.75 358 PRO B N 1
ATOM 5793 C CA . PRO B 1 358 ? -6.039 8.43 12.617 1 98.75 358 PRO B CA 1
ATOM 5794 C C . PRO B 1 358 ? -5.078 8.32 11.43 1 98.75 358 PRO B C 1
ATOM 5796 O O . PRO B 1 358 ? -5.387 8.797 10.336 1 98.75 358 PRO B O 1
ATOM 5799 N N . VAL B 1 359 ? -3.984 7.633 11.641 1 98.44 359 VAL B N 1
ATOM 5800 C CA . VAL B 1 359 ? -2.795 7.793 10.812 1 98.44 359 VAL B CA 1
ATOM 5801 C C . VAL B 1 359 ? -3.127 7.441 9.359 1 98.44 359 VAL B C 1
ATOM 5803 O O . VAL B 1 359 ? -2.715 8.148 8.438 1 98.44 359 VAL B O 1
ATOM 5806 N N . GLY B 1 360 ? -3.885 6.367 9.094 1 98.56 360 GLY B N 1
ATOM 5807 C CA . GLY B 1 360 ? -4.23 5.969 7.734 1 98.56 360 GLY B CA 1
ATOM 5808 C C . GLY B 1 360 ? -5.207 6.918 7.066 1 98.56 360 GLY B C 1
ATOM 5809 O O . GLY B 1 360 ? -5.312 6.941 5.84 1 98.56 360 GLY B O 1
ATOM 5810 N N . ALA B 1 361 ? -5.902 7.758 7.836 1 98.88 361 ALA B N 1
ATOM 5811 C CA . ALA B 1 361 ? -6.977 8.602 7.316 1 98.88 361 ALA B CA 1
ATOM 5812 C C . ALA B 1 361 ? -6.531 10.055 7.223 1 98.88 361 ALA B C 1
ATOM 5814 O O . ALA B 1 361 ? -7.16 10.859 6.527 1 98.88 361 ALA B O 1
ATOM 5815 N N . SER B 1 362 ? -5.445 10.398 7.887 1 98.88 362 SER B N 1
ATOM 5816 C CA . SER B 1 362 ? -5.078 11.797 8.086 1 98.88 362 SER B CA 1
ATOM 5817 C C . SER B 1 362 ? -4.859 12.508 6.75 1 98.88 362 SER B C 1
ATOM 5819 O O . SER B 1 362 ? -5.375 13.602 6.531 1 98.88 362 SER B O 1
ATOM 5821 N N . GLY B 1 363 ? -4.082 11.844 5.859 1 98.94 363 GLY B N 1
ATOM 5822 C CA . GLY B 1 363 ? -3.822 12.469 4.57 1 98.94 363 GLY B CA 1
ATOM 5823 C C . GLY B 1 363 ? -5.078 12.672 3.744 1 98.94 363 GLY B C 1
ATOM 5824 O O . GLY B 1 363 ? -5.211 13.68 3.049 1 98.94 363 GLY B O 1
ATOM 5825 N N . VAL B 1 364 ? -6.008 11.758 3.805 1 98.94 364 VAL B N 1
ATOM 5826 C CA . VAL B 1 364 ? -7.27 11.852 3.082 1 98.94 364 VAL B CA 1
ATOM 5827 C C . VAL B 1 364 ? -8.125 12.977 3.676 1 98.94 364 VAL B C 1
ATOM 5829 O O . VAL B 1 364 ? -8.703 13.781 2.943 1 98.94 364 VAL B O 1
ATOM 5832 N N . ARG B 1 365 ? -8.18 13.016 4.992 1 98.94 365 ARG B N 1
ATOM 5833 C CA . ARG B 1 365 ? -8.945 14.047 5.684 1 98.94 365 ARG B CA 1
ATOM 5834 C C . ARG B 1 365 ? -8.398 15.438 5.371 1 98.94 365 ARG B C 1
ATOM 5836 O O . ARG B 1 365 ? -9.172 16.375 5.133 1 98.94 365 ARG B O 1
ATOM 5843 N N . MET B 1 366 ? -7.066 15.609 5.375 1 98.94 366 MET B N 1
ATOM 5844 C CA . MET B 1 366 ? -6.453 16.891 5.047 1 98.94 366 MET B CA 1
ATOM 5845 C C . MET B 1 366 ? -6.867 17.359 3.652 1 98.94 366 MET B C 1
ATOM 5847 O O . MET B 1 366 ? -7.184 18.531 3.447 1 98.94 366 MET B O 1
ATOM 5851 N N . LEU B 1 367 ? -6.844 16.438 2.711 1 98.94 367 LEU B N 1
ATOM 5852 C CA . LEU B 1 367 ? -7.234 16.75 1.345 1 98.94 367 LEU B CA 1
ATOM 5853 C C . LEU B 1 367 ? -8.719 17.109 1.273 1 98.94 367 LEU B C 1
ATOM 5855 O O . LEU B 1 367 ? -9.109 18.016 0.544 1 98.94 367 LEU B O 1
ATOM 5859 N N . LEU B 1 368 ? -9.547 16.391 2.006 1 98.94 368 LEU B N 1
ATOM 5860 C CA . LEU B 1 368 ? -10.969 16.719 2.092 1 98.94 368 LEU B CA 1
ATOM 5861 C C . LEU B 1 368 ? -11.172 18.125 2.654 1 98.94 368 LEU B C 1
ATOM 5863 O O . LEU B 1 368 ? -12 18.891 2.145 1 98.94 368 LEU B O 1
ATOM 5867 N N . ASP B 1 369 ? -10.461 18.438 3.711 1 98.88 369 ASP B N 1
ATOM 5868 C CA . ASP B 1 369 ? -10.57 19.766 4.312 1 98.88 369 ASP B CA 1
ATOM 5869 C C . ASP B 1 369 ? -10.188 20.859 3.312 1 98.88 369 ASP B C 1
ATOM 5871 O O . ASP B 1 369 ? -10.836 21.891 3.246 1 98.88 369 ASP B O 1
ATOM 5875 N N . ALA B 1 370 ? -9.094 20.594 2.588 1 98.94 370 ALA B N 1
ATOM 5876 C CA . ALA B 1 370 ? -8.695 21.547 1.558 1 98.94 370 ALA B CA 1
ATOM 5877 C C . ALA B 1 370 ? -9.805 21.734 0.529 1 98.94 370 ALA B C 1
ATOM 5879 O O . ALA B 1 370 ? -10.102 22.875 0.13 1 98.94 370 ALA B O 1
ATOM 5880 N N . ALA B 1 371 ? -10.406 20.672 0.091 1 98.88 371 ALA B N 1
ATOM 5881 C CA . ALA B 1 371 ? -11.484 20.734 -0.892 1 98.88 371 ALA B CA 1
ATOM 5882 C C . ALA B 1 371 ? -12.688 21.484 -0.334 1 98.88 371 ALA B C 1
ATOM 5884 O O . ALA B 1 371 ? -13.328 22.266 -1.046 1 98.88 371 ALA B O 1
ATOM 5885 N N . LYS B 1 372 ? -13.023 21.234 0.932 1 98.75 372 LYS B N 1
ATOM 5886 C CA . LYS B 1 372 ? -14.125 21.938 1.573 1 98.75 372 LYS B CA 1
ATOM 5887 C C . LYS B 1 372 ? -13.859 23.453 1.6 1 98.75 372 LYS B C 1
ATOM 5889 O O . LYS B 1 372 ? -14.766 24.25 1.348 1 98.75 372 LYS B O 1
ATOM 5894 N N . GLN B 1 373 ? -12.656 23.812 1.91 1 98.88 373 GLN B N 1
ATOM 5895 C CA . GLN B 1 373 ? -12.297 25.219 1.98 1 98.88 373 GLN B CA 1
ATOM 5896 C C . GLN B 1 373 ? -12.523 25.922 0.64 1 98.88 373 GLN B C 1
ATOM 5898 O O . GLN B 1 373 ? -13.18 26.953 0.577 1 98.88 373 GLN B O 1
ATOM 5903 N N . VAL B 1 374 ? -12.07 25.328 -0.469 1 98.69 374 VAL B N 1
ATOM 5904 C CA . VAL B 1 374 ? -12.062 26.016 -1.751 1 98.69 374 VAL B CA 1
ATOM 5905 C C . VAL B 1 374 ? -13.461 25.969 -2.367 1 98.69 374 VAL B C 1
ATOM 5907 O O . VAL B 1 374 ? -13.766 26.719 -3.297 1 98.69 374 VAL B O 1
ATOM 5910 N N . SER B 1 375 ? -14.305 25.141 -1.808 1 98.25 375 SER B N 1
ATOM 5911 C CA . SER B 1 375 ? -15.672 25.047 -2.309 1 98.25 375 SER B CA 1
ATOM 5912 C C . SER B 1 375 ? -16.641 25.828 -1.413 1 98.25 375 SER B C 1
ATOM 5914 O O . SER B 1 375 ? -17.828 25.922 -1.71 1 98.25 375 SER B O 1
ATOM 5916 N N . GLY B 1 376 ? -16.172 26.297 -0.277 1 97.88 376 GLY B N 1
ATOM 5917 C CA . GLY B 1 376 ? -16.984 27.125 0.599 1 97.88 376 GLY B CA 1
ATOM 5918 C C . GLY B 1 376 ? -17.938 26.328 1.473 1 97.88 376 GLY B C 1
ATOM 5919 O O . GLY B 1 376 ? -18.938 26.859 1.944 1 97.88 376 GLY B O 1
ATOM 5920 N N . ILE B 1 377 ? -17.609 25.062 1.714 1 97.56 377 ILE B N 1
ATOM 5921 C CA . ILE B 1 377 ? -18.562 24.25 2.453 1 97.56 377 ILE B CA 1
ATOM 5922 C C . ILE B 1 377 ? -17.938 23.766 3.758 1 97.56 377 ILE B C 1
ATOM 5924 O O . ILE B 1 377 ? -18.344 22.734 4.309 1 97.56 377 ILE B O 1
ATOM 5928 N N . ALA B 1 378 ? -16.812 24.406 4.297 1 98.31 378 ALA B N 1
ATOM 5929 C CA . ALA B 1 378 ? -16.078 23.969 5.484 1 98.31 378 ALA B CA 1
ATOM 5930 C C . ALA B 1 378 ? -16.828 24.359 6.758 1 98.31 378 ALA B C 1
ATOM 5932 O O . ALA B 1 378 ? -16.453 23.938 7.859 1 98.31 378 ALA B O 1
ATOM 5933 N N . GLY B 1 379 ? -18 25.062 6.609 1 97.88 379 GLY B N 1
ATOM 5934 C CA . GLY B 1 379 ? -18.781 25.438 7.781 1 97.88 379 GLY B CA 1
ATOM 5935 C C . GLY B 1 379 ? -18.094 26.484 8.641 1 97.88 379 GLY B C 1
ATOM 5936 O O . GLY B 1 379 ? -17.641 27.516 8.141 1 97.88 379 GLY B O 1
ATOM 5937 N N . ASP B 1 380 ? -17.953 26.25 9.984 1 97.94 380 ASP B N 1
ATOM 5938 C CA . ASP B 1 380 ? -17.516 27.266 10.953 1 97.94 380 ASP B CA 1
ATOM 5939 C C . ASP B 1 380 ? -16.016 27.469 10.883 1 97.94 380 ASP B C 1
ATOM 5941 O O . ASP B 1 380 ? -15.492 28.453 11.43 1 97.94 380 ASP B O 1
ATOM 5945 N N . TYR B 1 381 ? -15.297 26.625 10.18 1 98.19 381 TYR B N 1
ATOM 5946 C CA . TYR B 1 381 ? -13.859 26.859 10.062 1 98.19 381 TYR B CA 1
ATOM 5947 C C . TYR B 1 381 ? -13.484 27.266 8.641 1 98.19 381 TYR B C 1
ATOM 5949 O O . TYR B 1 381 ? -12.328 27.094 8.234 1 98.19 381 TYR B O 1
ATOM 5957 N N . GLN B 1 382 ? -14.453 27.781 7.945 1 98.69 382 GLN B N 1
ATOM 5958 C CA . GLN B 1 382 ? -14.25 28.297 6.59 1 98.69 382 GLN B CA 1
ATOM 5959 C C . GLN B 1 382 ? -13.305 29.484 6.59 1 98.69 382 GLN B C 1
ATOM 5961 O O . GLN B 1 382 ? -13.469 30.422 7.383 1 98.69 382 GLN B O 1
ATOM 5966 N N . VAL B 1 383 ? -12.227 29.406 5.793 1 98.75 383 VAL B N 1
ATOM 5967 C CA . VAL B 1 383 ? -11.422 30.578 5.469 1 98.75 383 VAL B CA 1
ATOM 5968 C C . VAL B 1 383 ? -12.109 31.391 4.367 1 98.75 383 VAL B C 1
ATOM 5970 O O . VAL B 1 383 ? -12.391 30.859 3.289 1 98.75 383 VAL B O 1
ATOM 5973 N N . GLU B 1 384 ? -12.344 32.625 4.633 1 97.31 384 GLU B N 1
ATOM 5974 C CA . GLU B 1 384 ? -13.148 33.469 3.748 1 97.31 384 GLU B CA 1
ATOM 5975 C C . GLU B 1 384 ? -12.516 33.594 2.363 1 97.31 384 GLU B C 1
ATOM 5977 O O . GLU B 1 384 ? -11.32 33.875 2.238 1 97.31 384 GLU B O 1
ATOM 5982 N N . ASN B 1 385 ? -13.305 33.281 1.312 1 95.69 385 ASN B N 1
ATOM 5983 C CA . ASN B 1 385 ? -12.969 33.469 -0.097 1 95.69 385 ASN B CA 1
ATOM 5984 C C . ASN B 1 385 ? -11.797 32.594 -0.514 1 95.69 385 ASN B C 1
ATOM 5986 O O . ASN B 1 385 ? -11.016 32.969 -1.396 1 95.69 385 ASN B O 1
ATOM 5990 N N . ALA B 1 386 ? -11.641 31.453 0.134 1 98.38 386 ALA B N 1
ATOM 5991 C CA . ALA B 1 386 ? -10.539 30.562 -0.214 1 98.38 386 ALA B CA 1
ATOM 5992 C C . ALA B 1 386 ? -10.711 30 -1.619 1 98.38 386 ALA B C 1
ATOM 5994 O O . ALA B 1 386 ? -11.781 29.484 -1.963 1 98.38 386 ALA B O 1
ATOM 5995 N N . GLU B 1 387 ? -9.633 30.094 -2.461 1 98.38 387 GLU B N 1
ATOM 5996 C CA . GLU B 1 387 ? -9.68 29.594 -3.83 1 98.38 387 GLU B CA 1
ATOM 5997 C C . GLU B 1 387 ? -8.594 28.547 -4.062 1 98.38 387 GLU B C 1
ATOM 5999 O O . GLU B 1 387 ? -8.672 27.781 -5.023 1 98.38 387 GLU B O 1
ATOM 6004 N N . ALA B 1 388 ? -7.594 28.531 -3.25 1 98.81 388 ALA B N 1
ATOM 6005 C CA . ALA B 1 388 ? -6.504 27.578 -3.332 1 98.81 388 ALA B CA 1
ATOM 6006 C C . ALA B 1 388 ? -6.008 27.188 -1.94 1 98.81 388 ALA B C 1
ATOM 6008 O O . ALA B 1 388 ? -5.859 28.047 -1.067 1 98.81 388 ALA B O 1
ATOM 6009 N N . PHE B 1 389 ? -5.836 25.938 -1.705 1 98.88 389 PHE B N 1
ATOM 6010 C CA . PHE B 1 389 ? -5.398 25.422 -0.418 1 98.88 389 PHE B CA 1
ATOM 6011 C C . PHE B 1 389 ? -4.324 24.344 -0.606 1 98.88 389 PHE B C 1
ATOM 6013 O O . PHE B 1 389 ? -4.348 23.594 -1.584 1 98.88 389 PHE B O 1
ATOM 6020 N N . GLY B 1 390 ? -3.342 24.297 0.288 1 98.94 390 GLY B N 1
ATOM 6021 C CA . GLY B 1 390 ? -2.303 23.281 0.256 1 98.94 390 GLY B CA 1
ATOM 6022 C C . GLY B 1 390 ? -2.457 22.234 1.346 1 98.94 390 GLY B C 1
ATOM 6023 O O . GLY B 1 390 ? -3.254 22.406 2.27 1 98.94 390 GLY B O 1
ATOM 6024 N N . THR B 1 391 ? -1.847 21.156 1.219 1 98.94 391 THR B N 1
ATOM 6025 C CA . THR B 1 391 ? -1.653 20.172 2.277 1 98.94 391 THR B CA 1
ATOM 6026 C C . THR B 1 391 ? -0.187 19.766 2.373 1 98.94 391 THR B C 1
ATOM 6028 O O . THR B 1 391 ? 0.54 19.812 1.378 1 98.94 391 THR B O 1
ATOM 6031 N N . LEU B 1 392 ? 0.326 19.469 3.488 1 98.94 392 LEU B N 1
ATOM 6032 C CA . LEU B 1 392 ? 1.63 18.875 3.758 1 98.94 392 LEU B CA 1
ATOM 6033 C C . LEU B 1 392 ? 1.514 17.766 4.793 1 98.94 392 LEU B C 1
ATOM 6035 O O . LEU B 1 392 ? 1.195 18.031 5.957 1 98.94 392 LEU B O 1
ATOM 6039 N N . ASN B 1 393 ? 1.717 16.531 4.359 1 98.94 393 ASN B N 1
ATOM 6040 C CA . ASN B 1 393 ? 1.593 15.312 5.156 1 98.94 393 ASN B CA 1
ATOM 6041 C C . ASN B 1 393 ? 2.898 14.523 5.184 1 98.94 393 ASN B C 1
ATOM 6043 O O . ASN B 1 393 ? 3.574 14.406 4.16 1 98.94 393 ASN B O 1
ATOM 6047 N N . PHE B 1 394 ? 3.346 14.109 6.312 1 98.12 394 PHE B N 1
ATOM 6048 C CA . PHE B 1 394 ? 4.527 13.25 6.277 1 98.12 394 PHE B CA 1
ATOM 6049 C C . PHE B 1 394 ? 4.367 12.07 7.227 1 98.12 394 PHE B C 1
ATOM 6051 O O . PHE B 1 394 ? 3.525 12.102 8.125 1 98.12 394 PHE B O 1
ATOM 6058 N N . GLY B 1 395 ? 5.047 10.969 6.91 1 98.38 395 GLY B N 1
ATOM 6059 C CA . GLY B 1 395 ? 5.109 9.742 7.691 1 98.38 395 GLY B CA 1
ATOM 6060 C C . GLY B 1 395 ? 6.441 9.547 8.391 1 98.38 395 GLY B C 1
ATOM 6061 O O . GLY B 1 395 ? 7.492 9.883 7.84 1 98.38 395 GLY B O 1
ATOM 6062 N N . GLY B 1 396 ? 6.367 8.953 9.641 1 97.88 396 GLY B N 1
ATOM 6063 C CA . GLY B 1 396 ? 7.59 8.812 10.414 1 97.88 396 GLY B CA 1
ATOM 6064 C C . GLY B 1 396 ? 8.227 10.141 10.766 1 97.88 396 GLY B C 1
ATOM 6065 O O . GLY B 1 396 ? 7.531 11.117 11.047 1 97.88 396 GLY B O 1
ATOM 6066 N N . SER B 1 397 ? 9.547 10.148 10.922 1 97.81 397 SER B N 1
ATOM 6067 C CA . SER B 1 397 ? 10.273 11.398 11.078 1 97.81 397 SER B CA 1
ATOM 6068 C C . SER B 1 397 ? 10.508 12.078 9.734 1 97.81 397 SER B C 1
ATOM 6070 O O . SER B 1 397 ? 11.633 12.477 9.422 1 97.81 397 SER B O 1
ATOM 6072 N N . THR B 1 398 ? 9.422 12.18 8.906 1 98.44 398 THR B N 1
ATOM 6073 C CA . THR B 1 398 ? 9.375 12.789 7.582 1 98.44 398 THR B CA 1
ATOM 6074 C C . THR B 1 398 ? 10.039 11.883 6.551 1 98.44 398 THR B C 1
ATOM 6076 O O . THR B 1 398 ? 10.555 12.359 5.539 1 98.44 398 THR B O 1
ATOM 6079 N N . ALA B 1 399 ? 10.07 10.547 6.84 1 98.81 399 ALA B N 1
ATOM 6080 C CA . ALA B 1 399 ? 10.648 9.625 5.867 1 98.81 399 ALA B CA 1
ATOM 6081 C C . ALA B 1 399 ? 9.859 9.633 4.562 1 98.81 399 ALA B C 1
ATOM 6083 O O . ALA B 1 399 ? 10.43 9.477 3.48 1 98.81 399 ALA B O 1
ATOM 6084 N N . THR B 1 400 ? 8.578 9.766 4.641 1 98.94 400 THR B N 1
ATOM 6085 C CA . THR B 1 400 ? 7.703 10.016 3.498 1 98.94 400 THR B CA 1
ATOM 6086 C C . THR B 1 400 ? 7.016 11.375 3.633 1 98.94 400 THR B C 1
ATOM 6088 O O . THR B 1 400 ? 6.434 11.68 4.676 1 98.94 400 THR B O 1
ATOM 6091 N N . THR B 1 401 ? 7.16 12.227 2.633 1 98.94 401 THR B N 1
ATOM 6092 C CA . THR B 1 401 ? 6.531 13.539 2.627 1 98.94 401 THR B CA 1
ATOM 6093 C C . THR B 1 401 ? 5.715 13.742 1.353 1 98.94 401 THR B C 1
ATOM 6095 O O . THR B 1 401 ? 6.195 13.469 0.251 1 98.94 401 THR B O 1
ATOM 6098 N N . VAL B 1 402 ? 4.449 14.141 1.502 1 98.94 402 VAL B N 1
ATOM 6099 C CA . VAL B 1 402 ? 3.559 14.391 0.374 1 98.94 402 VAL B CA 1
ATOM 6100 C C . VAL B 1 402 ? 2.877 15.75 0.552 1 98.94 402 VAL B C 1
ATOM 6102 O O . VAL B 1 402 ? 2.473 16.109 1.661 1 98.94 402 VAL B O 1
ATOM 6105 N N . SER B 1 403 ? 2.795 16.516 -0.476 1 98.94 403 SER B N 1
ATOM 6106 C CA . SER B 1 403 ? 2.102 17.797 -0.509 1 98.94 403 SER B CA 1
ATOM 6107 C C . SER B 1 403 ? 1.168 17.891 -1.711 1 98.94 403 SER B C 1
ATOM 6109 O O . SER B 1 403 ? 1.488 17.406 -2.793 1 98.94 403 SER B O 1
ATOM 6111 N N . PHE B 1 404 ? -0.057 18.438 -1.506 1 98.94 404 PHE B N 1
ATOM 6112 C CA . PHE B 1 404 ? -1.006 18.703 -2.582 1 98.94 404 PHE B CA 1
ATOM 6113 C C . PHE B 1 404 ? -1.378 20.172 -2.631 1 98.94 404 PHE B C 1
ATOM 6115 O O . PHE B 1 404 ? -1.282 20.875 -1.623 1 98.94 404 PHE B O 1
ATOM 6122 N N . VAL B 1 405 ? -1.747 20.656 -3.791 1 98.94 405 VAL B N 1
ATOM 6123 C CA . VAL B 1 405 ? -2.422 21.938 -4.004 1 98.94 405 VAL B CA 1
ATOM 6124 C C . VAL B 1 405 ? -3.799 21.688 -4.617 1 98.94 405 VAL B C 1
ATOM 6126 O O . VAL B 1 405 ? -3.92 21.031 -5.648 1 98.94 405 VAL B O 1
ATOM 6129 N N . VAL B 1 406 ? -4.836 22.219 -3.955 1 98.81 406 VAL B N 1
ATOM 6130 C CA . VAL B 1 406 ? -6.219 22.078 -4.387 1 98.81 406 VAL B CA 1
ATOM 6131 C C . VAL B 1 406 ? -6.812 23.453 -4.707 1 98.81 406 VAL B C 1
ATOM 6133 O O . VAL B 1 406 ? -6.598 24.406 -3.967 1 98.81 406 VAL B O 1
ATOM 6136 N N . SER B 1 407 ? -7.543 23.531 -5.828 1 98.12 407 SER B N 1
ATOM 6137 C CA . SER B 1 407 ? -8.133 24.812 -6.203 1 98.12 407 SER B CA 1
ATOM 6138 C C . SER B 1 407 ? -9.633 24.688 -6.438 1 98.12 407 SER B C 1
ATOM 6140 O O . SER B 1 407 ? -10.156 23.578 -6.578 1 98.12 407 SER B O 1
ATOM 6142 N N . THR B 1 408 ? -10.258 25.828 -6.5 1 96.19 408 THR B N 1
ATOM 6143 C CA . THR B 1 408 ? -11.688 25.922 -6.785 1 96.19 408 THR B CA 1
ATOM 6144 C C . THR B 1 408 ? -11.977 25.531 -8.234 1 96.19 408 THR B C 1
ATOM 6146 O O . THR B 1 408 ? -11.086 25.578 -9.078 1 96.19 408 THR B O 1
ATOM 6149 N N . THR B 1 409 ? -13.117 25.047 -8.367 1 88.38 409 THR B N 1
ATOM 6150 C CA . THR B 1 409 ? -13.516 24.641 -9.711 1 88.38 409 THR B CA 1
ATOM 6151 C C . THR B 1 409 ? -14.242 25.781 -10.422 1 88.38 409 THR B C 1
ATOM 6153 O O . THR B 1 409 ? -14.648 25.625 -11.578 1 88.38 409 THR B O 1
ATOM 6156 N N . ARG B 1 410 ? -14.352 26.875 -9.648 1 70.88 410 ARG B N 1
ATOM 6157 C CA . ARG B 1 410 ? -15.055 28.016 -10.25 1 70.88 410 ARG B CA 1
ATOM 6158 C C . ARG B 1 410 ? -14.281 28.562 -11.438 1 70.88 410 ARG B C 1
ATOM 6160 O O . ARG B 1 410 ? -13.078 28.828 -11.336 1 70.88 410 ARG B O 1
ATOM 6167 N N . GLY B 1 411 ? -14.734 28.422 -12.586 1 63.47 411 GLY B N 1
ATOM 6168 C CA . GLY B 1 411 ? -14.156 28.922 -13.82 1 63.47 411 GLY B CA 1
ATOM 6169 C C . GLY B 1 411 ? -13.57 27.828 -14.703 1 63.47 411 GLY B C 1
ATOM 6170 O O . GLY B 1 411 ? -12.961 28.125 -15.734 1 63.47 411 GLY B O 1
ATOM 6171 N N . SER B 1 412 ? -13.594 26.594 -14.109 1 53.03 412 SER B N 1
ATOM 6172 C CA . SER B 1 412 ? -13.07 25.484 -14.891 1 53.03 412 SER B CA 1
ATOM 6173 C C . SER B 1 412 ? -14.133 24.906 -15.82 1 53.03 412 SER B C 1
ATOM 6175 O O . SER B 1 412 ? -15.328 24.984 -15.523 1 53.03 412 SER B O 1
#

Organism: Mycobacterium tuberculosis (strain ATCC 25177 / H37Ra) (NCBI:txid419947)

Sequence (824 aa):
MDDGVWILGGYQSDFARNLSKENRDFADLTREVVDGTLTAAKVDAADLAAAGVVHVANAFGEMFARQGHLGAMPATVCDDLWDTPATRHEAACASGSVATLAAMADLRSGAYRVALVVGLELEKTVPGDTAAEHLSAAAWTGHEGAEARYLWPSMFAQVADEYDRRYGLDDTHLRAIAQLNFANARRNPNAQTRGWTIPDPITDDDATNPLTEGRLRRFDCSQMTDGGAGLVLVSDAYLRDHRDARPIGRIDGWGHRTVGLGLRQKLDRVAQGDSAPYLLPHVRATVLDALRRARVTLDDLDGIEVHDCFTPSEYLAIDHIGLTGPGESWKAIENGEIEIGGRLPINPSGGLIGGGHPVGASGVRMLLDAAKQVSGIAGDYQVENAEAFGTLNFGGSTATTVSFVVSTTRGSMDDGVWILGGYQSDFARNLSKENRDFADLTREVVDGTLTAAKVDAADLAAAGVVHVANAFGEMFARQGHLGAMPATVCDDLWDTPATRHEAACASGSVATLAAMADLRSGAYRVALVVGLELEKTVPGDTAAEHLSAAAWTGHEGAEARYLWPSMFAQVADEYDRRYGLDDTHLRAIAQLNFANARRNPNAQTRGWTIPDPITDDDATNPLTEGRLRRFDCSQMTDGGAGLVLVSDAYLRDHRDARPIGRIDGWGHRTVGLGLRQKLDRVAQGDSAPYLLPHVRATVLDALRRARVTLDDLDGIEVHDCFTPSEYLAIDHIGLTGPGESWKAIENGEIEIGGRLPINPSGGLIGGGHPVGASGVRMLLDAAKQVSGIAGDYQVENAEAFGTLNFGGSTATTVSFVVSTTRGS

Nearest PDB structures (foldseek):
  4yzo-assembly2_D  TM=9.329E-01  e=2.134E-27  Sulfurisphaera tokodaii str. 7
  6hsp-assembly2_B-2  TM=8.088E-01  e=3.377E-28  Danio rerio
  6hrv-assembly2_B  TM=8.283E-01  e=1.695E-27  Danio rerio
  6hrv-assembly1_A  TM=8.378E-01  e=2.144E-25  Danio rerio
  6hsj-assembly1_A  TM=8.368E-01  e=9.051E-25  Danio rerio

pLDDT: mean 96.7, std 6.09, range [45.16, 99.0]

Solvent-accessible surface area (backbone atoms only — not comparable to full-atom values): 38488 Å² total; per-residue (Å²): 134,84,64,51,41,30,32,38,26,41,30,69,47,57,21,58,47,56,45,48,86,68,75,45,53,70,64,55,52,44,39,50,32,52,52,44,11,31,59,56,35,71,47,55,54,55,62,40,35,74,42,23,38,37,31,26,7,34,52,53,39,46,76,49,64,40,34,36,37,58,24,19,45,57,19,52,61,33,74,52,29,48,54,22,29,42,37,19,22,28,29,25,38,19,2,12,41,54,23,47,51,51,46,50,21,33,34,46,38,61,80,27,34,35,30,41,37,36,9,41,29,59,43,63,64,52,59,68,70,58,37,50,56,56,60,42,14,32,38,38,59,94,74,54,59,85,81,45,93,49,41,64,54,38,52,45,26,50,52,42,48,50,41,28,72,75,55,54,66,63,66,67,55,38,39,48,50,32,50,51,20,42,57,26,1,52,42,26,96,42,16,34,42,35,83,59,90,69,68,83,78,61,63,86,46,58,88,86,25,33,75,72,27,83,84,33,27,50,69,34,44,38,55,83,16,24,31,32,8,18,35,31,38,32,23,46,69,39,48,71,75,35,77,82,66,67,55,33,17,29,58,50,17,49,18,56,24,11,22,35,38,41,58,65,60,49,50,50,49,44,69,68,41,71,95,59,70,50,76,57,57,63,55,28,52,15,41,50,38,6,29,55,60,44,71,47,57,74,86,62,31,51,25,32,36,49,46,22,56,28,28,47,44,39,45,50,43,42,22,42,68,54,81,33,57,67,66,35,34,59,55,42,60,76,67,42,25,38,36,84,90,32,74,40,17,49,19,47,55,2,34,19,51,9,15,34,40,16,37,3,8,37,28,34,40,42,51,44,51,31,28,26,27,24,55,70,67,44,64,77,40,48,51,86,87,27,47,23,21,32,35,39,32,39,5,61,80,53,14,32,29,36,16,39,28,31,26,38,49,82,89,109,133,84,64,50,40,29,33,38,26,41,28,68,45,57,21,57,47,57,45,48,85,67,73,44,53,70,63,54,52,46,39,52,31,53,53,43,11,31,59,58,36,71,48,56,54,55,60,41,35,74,44,23,38,39,30,26,7,34,52,51,39,47,77,48,65,40,34,36,37,57,24,18,46,58,19,53,62,33,72,52,30,48,55,21,28,42,36,20,22,28,29,26,37,18,2,13,41,53,24,48,52,50,46,50,22,33,32,46,38,62,81,26,36,35,30,42,37,37,9,41,30,59,44,64,65,51,59,68,70,59,36,49,56,56,59,43,14,32,39,37,59,94,75,55,61,84,81,46,92,49,43,65,53,38,52,44,26,49,53,42,49,52,43,29,74,74,55,54,66,64,68,67,55,39,38,47,49,32,48,49,21,41,57,26,1,51,43,26,92,41,17,35,42,38,83,60,89,70,67,84,74,59,62,84,44,60,88,85,27,31,75,72,27,84,84,34,26,48,71,34,44,37,54,83,15,23,32,31,9,19,36,32,38,32,22,47,68,39,45,70,75,34,78,82,65,67,54,33,17,29,58,50,16,50,17,57,25,9,23,36,39,38,58,64,59,48,50,52,50,43,70,69,41,68,93,60,69,51,77,56,57,64,56,27,52,15,42,51,39,7,30,55,59,44,72,49,55,75,87,64,30,50,25,33,34,49,47,22,56,28,30,49,43,38,47,48,44,41,23,43,68,55,81,31,57,67,66,35,34,60,55,42,62,76,67,41,26,39,36,86,90,34,74,42,18,49,18,46,55,2,34,20,50,10,16,34,39,15,35,4,9,39,27,33,40,41,51,44,51,30,26,25,27,25,56,70,66,44,64,76,41,50,51,85,87,28,46,23,21,33,34,37,32,40,4,61,79,53,14,32,28,36,16,39,27,30,26,38,49,82,90,110

Radius of gyration: 25.84 Å; Cα contacts (8 Å, |Δi|>4): 2202; chains: 2; bounding box: 55×80×70 Å

InterPro domains:
  IPR002155 Thiolase [PIRSF000429] (5-406)
  IPR016039 Thiolase-like [G3DSA:3.40.47.10] (3-408)
  IPR016039 Thiolase-like [SSF53901] (5-242)
  IPR016039 Thiolase-like [SSF53901] (273-396)
  IPR020616 Thiolase, N-terminal [PF00108] (7-235)
  IPR055140 Thiolase, C-terminal domain 2 [PF22691] (283-407)